Protein AF-A0A2D4TFV2-F1 (afdb_monomer)

Sequence (776 aa):
MSQPIPSLIPALWRRLLSAACILMLSACTADSDISGGPAHPAEATDIVAPLGVDAIAGDWQGLLSCAGRDFPVSLAVAPLDDNQLEVRWTVESALGRQGYMSPDGRTEIKDRLLLGEHDPITGHAAVLEQVQHRPLALQLLFGDDIALLGYQRCDLGLLQRAPANALSELQNELVLIQEPIVISAEDQQGECPKELQAWIQAGLDLPLDSNGRGDTSALWTAAVTQPIFGKPVAELGAQQRIELRRALAGRCMVSGDRRQKAVVSALMHITDYRSFRDGRLIQLAQPLAQAWLADRAQPLLQTVPLPRLSQTTSQALGRIPHTFNFDRMLAGTVGYDARNYAQQMVAVNDALAARRREQDYLDNMRNARFFTLLELWQAALAREDIADTPVETLVAAELVSKAEAHILEAATAKEAAQMADWVAGVEAGLVCSEETQEACADAAELFTEGLEVLANQFAKDEASVLATLGDQTPTLQNLAALVAKNGVLLRTYGLAVRYGDFPDVLEDYQALRFDWQRELEEALTAQLTAARTTSTLTALDARYFAASDLTARAERHLKRLGKVYDQQLSGSRPFVDTGADAYLNALYNQEFATLARMDAELLSGVAPVFRFMAQQINAISGLLGNAGRPLSSAARELNTPSAVTAVALRYLLDFEDQYAACLGPDAATITFTERVDSVTRTGNGIELSRIRGVPVSTTYRIKREHLDVFQDVFSRPESPGAEGVFEALFGLQKVNDLTHAVTELMDQRRCDSEAVQGFEKGLLAYYANRKGLWGR

Foldseek 3Di:
DDDPDDDDDDDDFLFQQALLVLLLVVLLVVVVPPDDDDDDPPPLCVLFPFQWLVLVAAKKWAWWAAPNWIWIKIWGWDDPDRFKIKIWIWTHDTQPDQQDADPVGDNDTDIAIWIWTADRQLQWIWTWGPDDPAIFIWIWRDDNFKIWIDGPRTNTIIIGHPVPVLRVLLSVLLNLQVDDQDADPVLQDDAQDPLLVQLLVVLVPADADPVRHGPLVCSQDCVRNCVRPVGGPLPDTSVRLSSNLSSLVHRQQDPDDPSSNVSSVSSNVCSHSSNNSLSPRLVVCLVVLVCSCVRRVVSLLVVDPFDPADPLQLVLLVLFDPSHSSSVSCVPPPPDDPSVSVSSSLSSSLLVVLVVVQVVLLVCLLVDAQVRVLVSLVVQVVDPSYDNVSSLVSCLVCNLVSLVVLLVVDDFLQSLQSLLVLLVCLVVVNRDDPSNNVSSVNSNVSSLVSLQVNLQVVQVVLLVVLVVLLPDDQDLVSLLVLLCVLQCNCVRNPSSCVHHPNVVSNVSSVVSSVVSCVVCLVVLLVLLLPDQEPVSLVVSCSRRHDPPCCDPPHDPSSVVSNVSSVVNNVNLQPDDPLLCRQQLSCLLVLVLVSQQVVFCVQCVSCLSVLQSQLSSLVSSLVSNPVPSVLSNVSSVCSNRPGLLLLLLVLCQQCCCVLAVVPCDPPWDKDWDWWFAWDFDADPVRHTPDIDGGDGDIDIGTHRPLCVVVCCVSPVNPPDPSVVSVVCSQCVGPSSVSSSSSSVVCSVVDHCPDPSNVSSVVSSSVNVVVVCVVVPD

Secondary structure (DSSP, 8-state):
-PPPPPP---SSGGGTSTTHHHHHHHHHHHT--S-S----SHHHHTTS----HHHH-EEEEEEEEETTEEEEEEEEEEEEETTEEEEEEEE-PPTT-TTPPPTTS-SS---EEEEEEEETTTTEEEEE---TTS--EEEEEE-SSEEEEEETT-SEEEEEESS-HHHHHHHHHHHHHSS--PPPTTTTSSPPPHHHHHHHHHHHSSPB-TTS-B-GGGTTSHHHHHHHHSS-GGGS-HHHHHHHHHHHHTTT--SS-HHHHHHHHHHHHHTSHHHHHHHHHHHHHHHHHHHHIIIIIHHHHHSS-PPPPPHHHHHHHTTS----HHHHHHTT-TT--HHHHHHHHHHHHHHHHHHHHHHHHHHHHHH--HHHHHHHHHHHHT-TTS-HHHHHHHHHHHHHHHHHHHHHH--SHHHHHHHHHHHHHHHTT-S--TTTHHHHHHHHHHHHHHHHHHHHHHHHHHHHHHHHHHTS---HHHHHHHHHHHHHHHHHHGGGGGSTTHHHHHHHHHHHHHHHHHHTHHHHHHHHHH--SHHHHHHHHHHH--TTTTSTTS-TTHHHHHHHHHHHHHTT----SSS-HHHHHHHHTT-HHHHHHHHHHHTTTTHHHHHHHHHHHHHHHHHHGGGGHHHHHHHHHHHS--THHHHHHHHHHSHHHHHGGGS-TT-EEEEEEEEEEEEEE-TTS-EEEEEEEEEEEEEEEE-GGGHHHHHHHHSS-SSTTHHHHHHHHTT-HHHHHHHHHHHHHHHHS-TTSHHHHHHHHHHHHHHHHHHHHTT-

Radius of gyration: 35.73 Å; Cα contacts (8 Å, |Δi|>4): 1028; chains: 1; bounding box: 94×55×96 Å

pLDDT: mean 71.23, std 18.2, range [21.77, 94.5]

Mean predicted aligned error: 18.53 Å

Nearest PDB structures (foldseek):
  1o8v-assembly1_A  TM=4.753E-01  e=1.146E-01  Echinococcus granulosus
  1ab0-assembly1_A  TM=4.745E-01  e=2.111E-01  Mus musculus
  7snt-assembly1_A  TM=5.612E-01  e=1.905E+00  Oplophorus gracilirostris

Solvent-accessible surface area (backbone atoms only — not comparable to full-atom values): 42883 Å² total; per-residue (Å²): 137,85,79,79,82,79,88,87,85,88,81,82,62,80,38,71,49,55,48,47,69,66,46,59,56,48,58,75,59,57,78,60,68,91,76,85,76,100,78,75,81,60,75,60,60,75,64,29,80,63,48,49,44,78,68,62,41,45,52,29,30,27,43,35,31,39,89,92,42,46,22,44,33,39,36,37,34,41,69,74,46,84,44,32,37,39,33,40,38,34,57,42,56,36,69,92,40,90,91,45,66,35,98,89,73,41,84,71,79,58,76,40,72,24,46,30,45,43,42,31,69,80,26,35,31,50,32,32,38,94,48,99,84,69,72,51,46,42,39,38,40,53,47,87,53,40,29,42,37,26,47,86,76,26,49,51,26,44,33,22,42,62,83,33,60,70,50,52,51,47,53,56,37,47,56,71,45,66,58,81,86,80,79,52,80,68,46,52,56,68,76,50,54,69,55,56,51,53,53,46,46,55,49,69,68,40,67,57,48,101,82,73,46,46,67,67,81,52,67,66,33,49,87,55,23,23,83,60,69,77,40,39,58,51,74,52,52,48,68,60,32,53,50,52,36,46,37,44,71,29,29,52,58,65,88,88,50,70,65,62,45,52,39,47,52,50,51,46,50,57,49,26,54,66,43,42,50,53,37,40,52,38,60,69,45,24,62,45,55,52,50,46,43,63,60,39,50,48,45,64,60,68,75,45,88,62,62,82,70,52,71,63,36,55,53,41,59,71,55,51,80,83,82,40,60,63,53,61,41,43,60,86,44,91,94,63,49,71,67,60,50,53,50,50,52,52,28,44,54,52,48,54,52,29,50,52,51,39,52,59,47,53,56,50,40,72,74,38,54,49,69,56,29,50,54,50,48,56,56,38,76,73,34,95,64,42,71,60,67,71,52,48,55,48,47,42,73,46,43,42,67,31,37,59,56,45,57,78,68,56,83,48,50,58,50,38,13,54,40,35,49,49,32,57,30,53,77,70,62,72,71,55,50,90,85,27,40,67,37,48,52,58,30,31,53,58,35,53,63,52,35,41,62,52,22,39,56,49,29,58,57,48,48,59,52,50,58,63,56,70,76,54,76,85,40,76,69,50,44,30,49,48,36,44,44,52,51,40,46,50,70,38,26,42,55,26,38,75,29,62,61,18,49,64,50,50,53,56,54,49,55,57,48,51,56,41,49,62,76,39,46,71,64,51,46,54,53,50,72,69,37,85,42,55,70,50,43,54,52,50,44,67,36,67,43,58,94,62,41,52,33,100,83,31,56,82,68,38,40,54,49,25,54,51,45,52,58,48,47,61,77,58,49,83,54,72,92,47,91,36,31,72,62,54,43,30,38,38,71,60,38,61,72,60,49,54,55,51,27,54,66,75,40,51,65,48,43,66,60,28,38,52,53,16,52,48,34,38,57,53,16,64,64,45,47,84,77,14,55,71,41,46,53,54,19,52,42,35,66,58,65,54,61,64,55,52,43,48,51,50,52,58,69,46,32,41,80,73,35,54,92,67,27,63,97,70,40,37,76,48,70,49,70,44,67,41,67,45,69,47,57,48,103,84,68,52,74,77,46,74,46,77,60,39,73,46,63,55,70,49,47,37,39,47,87,47,46,63,58,49,44,68,72,64,67,63,62,91,43,84,66,46,60,38,56,51,53,41,54,68,64,34,67,74,49,44,45,42,37,47,32,53,49,51,48,52,74,75,44,56,72,87,35,70,60,46,49,37,38,53,51,14,54,55,50,51,54,53,53,53,42,61,78,68,72,118

Structure (mmCIF, N/CA/C/O backbone):
data_AF-A0A2D4TFV2-F1
#
_entry.id   AF-A0A2D4TFV2-F1
#
loop_
_atom_site.group_PDB
_atom_site.id
_atom_site.type_symbol
_atom_site.label_atom_id
_atom_site.label_alt_id
_atom_site.label_comp_id
_atom_site.label_asym_id
_atom_site.label_entity_id
_atom_site.label_seq_id
_atom_site.pdbx_PDB_ins_code
_atom_site.Cartn_x
_atom_site.Cartn_y
_atom_site.Cartn_z
_atom_site.occupancy
_atom_site.B_iso_or_equiv
_atom_site.auth_seq_id
_atom_site.auth_comp_id
_atom_site.auth_asym_id
_atom_site.auth_atom_id
_atom_site.pdbx_PDB_model_num
ATOM 1 N N . MET A 1 1 ? -31.369 2.662 -15.807 1.00 22.53 1 MET A N 1
ATOM 2 C CA . MET A 1 1 ? -31.617 3.301 -14.496 1.00 22.53 1 MET A CA 1
ATOM 3 C C . MET A 1 1 ? -30.896 2.460 -13.460 1.00 22.53 1 MET A C 1
ATOM 5 O O . MET A 1 1 ? -31.372 1.389 -13.118 1.00 22.53 1 MET A O 1
ATOM 9 N N . SER A 1 2 ? -29.693 2.886 -13.094 1.00 22.41 2 SER A N 1
ATOM 10 C CA . SER A 1 2 ? -28.759 2.203 -12.199 1.00 22.41 2 SER A CA 1
ATOM 11 C C . SER A 1 2 ? -29.219 2.369 -10.750 1.00 22.41 2 SER A C 1
ATOM 13 O O . SER A 1 2 ? -29.345 3.491 -10.262 1.00 22.41 2 SER A O 1
ATOM 15 N N . GLN A 1 3 ? -29.528 1.260 -10.076 1.00 21.77 3 GLN A N 1
ATOM 16 C CA . GLN A 1 3 ? -29.794 1.272 -8.639 1.00 21.77 3 GLN A CA 1
ATOM 17 C C . GLN A 1 3 ? -28.461 1.345 -7.876 1.00 21.77 3 GLN A C 1
ATOM 19 O O . GLN A 1 3 ? -27.534 0.618 -8.231 1.00 21.77 3 GLN A O 1
ATOM 24 N N . PRO A 1 4 ? -28.339 2.193 -6.842 1.00 23.20 4 PRO A N 1
ATOM 25 C CA . PRO A 1 4 ? -27.205 2.142 -5.932 1.00 23.20 4 PRO A CA 1
ATOM 26 C C . PRO A 1 4 ? -27.288 0.874 -5.074 1.00 23.20 4 PRO A C 1
ATOM 28 O O . PRO A 1 4 ? -28.361 0.503 -4.591 1.00 23.20 4 PRO A O 1
ATOM 31 N N . ILE A 1 5 ? -26.141 0.220 -4.906 1.00 25.98 5 ILE A N 1
ATOM 32 C CA . ILE A 1 5 ? -25.951 -0.978 -4.084 1.00 25.98 5 ILE A CA 1
ATOM 33 C C . ILE A 1 5 ? -26.396 -0.662 -2.639 1.00 25.98 5 ILE A C 1
ATOM 35 O O . ILE A 1 5 ? -25.959 0.350 -2.084 1.00 25.98 5 ILE A O 1
ATOM 39 N N . PRO A 1 6 ? -27.287 -1.462 -2.023 1.00 23.22 6 PRO A N 1
ATOM 40 C CA . PRO A 1 6 ? -27.742 -1.222 -0.658 1.00 23.22 6 PRO A CA 1
ATOM 41 C C . PRO A 1 6 ? -26.620 -1.499 0.352 1.00 23.22 6 PRO A C 1
ATOM 43 O O . PRO A 1 6 ? -25.936 -2.516 0.276 1.00 23.22 6 PRO A O 1
ATOM 46 N N . SER A 1 7 ? -26.453 -0.588 1.312 1.00 25.88 7 SER A N 1
ATOM 47 C CA . SER A 1 7 ? -25.460 -0.678 2.384 1.00 25.88 7 SER A CA 1
ATOM 48 C C . SER A 1 7 ? -25.770 -1.820 3.366 1.00 25.88 7 SER A C 1
ATOM 50 O O . SER A 1 7 ? -26.887 -1.951 3.874 1.00 25.88 7 SER A O 1
ATOM 52 N N . LEU A 1 8 ? -24.758 -2.647 3.643 1.00 25.06 8 LEU A N 1
ATOM 53 C CA . LEU A 1 8 ? -24.826 -3.883 4.432 1.00 25.06 8 LEU A CA 1
ATOM 54 C C . LEU A 1 8 ? -23.965 -3.765 5.709 1.00 25.06 8 LEU A C 1
ATOM 56 O O . LEU A 1 8 ? -22.763 -3.918 5.622 1.00 25.06 8 LEU A O 1
ATOM 60 N N . ILE A 1 9 ? -24.531 -3.542 6.908 1.00 29.70 9 ILE A N 1
ATOM 61 C CA . ILE A 1 9 ? -23.880 -3.830 8.225 1.00 29.70 9 ILE A CA 1
ATOM 62 C C . ILE A 1 9 ? -24.991 -3.990 9.315 1.00 29.70 9 ILE A C 1
ATOM 64 O O . ILE A 1 9 ? -26.118 -3.574 9.028 1.00 29.70 9 ILE A O 1
ATOM 68 N N . PRO A 1 10 ? -24.792 -4.426 10.601 1.00 34.16 10 PRO A N 1
ATOM 69 C CA . PRO A 1 10 ? -23.725 -5.191 11.304 1.00 34.16 10 PRO A CA 1
ATOM 70 C C . PRO A 1 10 ? -24.210 -6.293 12.291 1.00 34.16 10 PRO A C 1
ATOM 72 O O . PRO A 1 10 ? -25.252 -6.154 12.927 1.00 34.16 10 PRO A O 1
ATOM 75 N N . ALA A 1 11 ? -23.359 -7.287 12.619 1.00 23.81 11 ALA A N 1
ATOM 76 C CA . ALA A 1 11 ? -23.471 -7.993 13.919 1.00 23.81 11 ALA A CA 1
ATOM 77 C C . ALA A 1 11 ? -22.193 -8.668 14.469 1.00 23.81 11 ALA A C 1
ATOM 79 O O . ALA A 1 11 ? -22.023 -8.712 15.688 1.00 23.81 11 ALA A O 1
ATOM 80 N N . LEU A 1 12 ? -21.290 -9.196 13.635 1.00 23.67 12 LEU A N 1
ATOM 81 C CA . LEU A 1 12 ? -20.274 -10.155 14.116 1.00 23.67 12 LEU A CA 1
ATOM 82 C C . LEU A 1 12 ? -18.889 -9.568 14.444 1.00 23.67 12 LEU A C 1
ATOM 84 O O . LEU A 1 12 ? -18.136 -10.197 15.180 1.00 23.67 12 LEU A O 1
ATOM 88 N N . TRP A 1 13 ? -18.587 -8.334 14.026 1.00 24.64 13 TRP A N 1
ATOM 89 C CA . TRP A 1 13 ? -17.282 -7.686 14.265 1.00 24.64 13 TRP A CA 1
ATOM 90 C C . TRP A 1 13 ? -17.158 -6.858 15.537 1.00 24.64 13 TRP A C 1
ATOM 92 O O . TRP A 1 13 ? -16.070 -6.411 15.886 1.00 24.64 13 TRP A O 1
ATOM 102 N N . ARG A 1 14 ? -18.238 -6.750 16.315 1.00 29.84 14 ARG A N 1
ATOM 103 C CA . ARG A 1 14 ? -18.227 -6.058 17.614 1.00 29.84 14 ARG A CA 1
ATOM 104 C C . ARG A 1 14 ? -17.249 -6.659 18.646 1.00 29.84 14 ARG A C 1
ATOM 106 O O . ARG A 1 14 ? -17.135 -6.093 19.722 1.00 29.84 14 ARG A O 1
ATOM 113 N N . ARG A 1 15 ? -16.607 -7.807 18.371 1.00 33.78 15 ARG A N 1
ATOM 114 C CA . ARG A 1 15 ? -15.930 -8.647 19.381 1.00 33.78 15 ARG A CA 1
ATOM 115 C C . ARG A 1 15 ? -14.404 -8.785 19.256 1.00 33.78 15 ARG A C 1
ATOM 117 O O . ARG A 1 15 ? -13.807 -9.339 20.165 1.00 33.78 15 ARG A O 1
ATOM 124 N N . LEU A 1 16 ? -13.776 -8.353 18.155 1.00 29.09 16 LEU A N 1
ATOM 125 C CA . LEU A 1 16 ? -12.328 -8.563 17.912 1.00 29.09 16 LEU A CA 1
ATOM 126 C C . LEU A 1 16 ? -11.500 -7.264 17.851 1.00 29.09 16 LEU A C 1
ATOM 128 O O . LEU A 1 16 ? -10.285 -7.313 18.002 1.00 29.09 16 LEU A O 1
ATOM 132 N N . LEU A 1 17 ? -12.145 -6.105 17.686 1.00 32.38 17 LEU A N 1
ATOM 133 C CA . LEU A 1 17 ? -11.497 -4.789 17.548 1.00 32.38 17 LEU A CA 1
ATOM 134 C C . LEU A 1 17 ? -11.199 -4.084 18.883 1.00 32.38 17 LEU A C 1
ATOM 136 O O . LEU A 1 17 ? -10.536 -3.053 18.900 1.00 32.38 17 LEU A O 1
ATOM 140 N N . SER A 1 18 ? -11.665 -4.631 20.006 1.00 35.28 18 SER A N 1
ATOM 141 C CA . SER A 1 18 ? -11.500 -4.058 21.348 1.00 35.28 18 SER A CA 1
ATOM 142 C C . SER A 1 18 ? -10.039 -3.971 21.806 1.00 35.28 18 SER A C 1
ATOM 144 O O . SER A 1 18 ? -9.689 -3.026 22.503 1.00 35.28 18 SER A O 1
ATOM 146 N N . ALA A 1 19 ? -9.187 -4.911 21.385 1.00 33.94 19 ALA A N 1
ATOM 147 C CA . ALA A 1 19 ? -7.755 -4.930 21.709 1.00 33.94 19 ALA A CA 1
ATOM 148 C C . ALA A 1 19 ? -6.874 -4.199 20.671 1.00 33.94 19 ALA A C 1
ATOM 150 O O . ALA A 1 19 ? -5.739 -3.842 20.969 1.00 33.94 19 ALA A O 1
ATOM 151 N N . ALA A 1 20 ? -7.396 -3.946 19.465 1.00 34.28 20 ALA A N 1
ATOM 152 C CA . ALA A 1 20 ? -6.666 -3.331 18.353 1.00 34.28 20 ALA A CA 1
ATOM 153 C C . ALA A 1 20 ? -6.333 -1.845 18.580 1.00 34.28 20 ALA A C 1
ATOM 155 O O . ALA A 1 20 ? -5.323 -1.361 18.086 1.00 34.28 20 ALA A O 1
ATOM 156 N N . CYS A 1 21 ? -7.151 -1.118 19.348 1.00 38.59 21 CYS A N 1
ATOM 157 C CA . CYS A 1 21 ? -6.964 0.321 19.579 1.00 38.59 21 CYS A CA 1
ATOM 158 C C . CYS A 1 21 ? -5.693 0.657 20.360 1.00 38.59 21 CYS A C 1
ATOM 160 O O . CYS A 1 21 ? -5.135 1.724 20.162 1.00 38.59 21 CYS A O 1
ATOM 162 N N . ILE A 1 22 ? -5.238 -0.253 21.220 1.00 39.38 22 ILE A N 1
ATOM 163 C CA . ILE A 1 22 ? -4.007 -0.098 22.004 1.00 39.38 22 ILE A CA 1
ATOM 164 C C . ILE A 1 22 ? -2.786 -0.465 21.139 1.00 39.38 22 ILE A C 1
ATOM 166 O O . ILE A 1 22 ? -1.727 0.143 21.248 1.00 39.38 22 ILE A O 1
ATOM 170 N N . LEU A 1 23 ? -2.969 -1.401 20.202 1.00 37.12 23 LEU A N 1
ATOM 171 C CA . LEU A 1 23 ? -1.939 -1.863 19.267 1.00 37.12 23 LEU A CA 1
ATOM 172 C C . LEU A 1 23 ? -1.638 -0.882 18.134 1.00 37.12 23 LEU A C 1
ATOM 174 O O . LEU A 1 23 ? -0.538 -0.896 17.588 1.00 37.12 23 LEU A O 1
ATOM 178 N N . MET A 1 24 ? -2.585 0.008 17.827 1.00 41.91 24 MET A N 1
ATOM 179 C CA . MET A 1 24 ? -2.384 1.098 16.870 1.00 41.91 24 MET A CA 1
ATOM 180 C C . MET A 1 24 ? -1.279 2.069 17.277 1.00 41.91 24 MET A C 1
ATOM 182 O O . MET A 1 24 ? -0.778 2.794 16.425 1.00 41.91 24 MET A O 1
ATOM 186 N N . LEU A 1 25 ? -0.911 2.090 18.557 1.00 39.69 25 LEU A N 1
ATOM 187 C CA . LEU A 1 25 ? -0.023 3.097 19.129 1.00 39.69 25 LEU A CA 1
ATOM 188 C C . LEU A 1 25 ? 1.353 2.544 19.460 1.00 39.69 25 LEU A C 1
ATOM 190 O O . LEU A 1 25 ? 2.334 3.256 19.274 1.00 39.69 25 LEU A O 1
ATOM 194 N N . SER A 1 26 ? 1.436 1.260 19.817 1.00 32.88 26 SER A N 1
ATOM 195 C CA . SER A 1 26 ? 2.714 0.554 19.849 1.00 32.88 26 SER A CA 1
ATOM 196 C C . SER A 1 26 ? 3.246 0.278 18.445 1.00 32.88 26 SER A C 1
ATOM 198 O O . SER A 1 26 ? 4.444 0.347 18.254 1.00 32.88 26 SER A O 1
ATOM 200 N N . ALA A 1 27 ? 2.416 0.086 17.411 1.00 34.62 27 ALA A N 1
ATOM 201 C CA . ALA A 1 27 ? 2.917 -0.032 16.032 1.00 34.62 27 ALA A CA 1
ATOM 202 C C . ALA A 1 27 ? 3.595 1.255 15.506 1.00 34.62 27 ALA A C 1
ATOM 204 O O . ALA A 1 27 ? 4.402 1.190 14.583 1.00 34.62 27 ALA A O 1
ATOM 205 N N . CYS A 1 28 ? 3.308 2.418 16.103 1.00 37.12 28 CYS A N 1
ATOM 206 C CA . CYS A 1 28 ? 3.975 3.680 15.770 1.00 37.12 28 CYS A CA 1
ATOM 207 C C . CYS A 1 28 ? 5.345 3.841 16.449 1.00 37.12 28 CYS A C 1
ATOM 209 O O . CYS A 1 28 ? 6.133 4.677 16.012 1.00 37.12 28 CYS A O 1
ATOM 211 N N . THR A 1 29 ? 5.648 3.032 17.470 1.00 34.91 29 THR A N 1
ATOM 212 C CA . THR A 1 29 ? 6.958 2.988 18.139 1.00 34.91 29 THR A CA 1
ATOM 213 C C . THR A 1 29 ? 7.723 1.688 17.856 1.00 34.91 29 THR A C 1
ATOM 215 O O . THR A 1 29 ? 8.948 1.710 17.859 1.00 34.91 29 THR A O 1
ATOM 218 N N . ALA A 1 30 ? 7.045 0.583 17.528 1.00 32.81 30 ALA A N 1
ATOM 219 C CA . ALA A 1 30 ? 7.591 -0.779 17.465 1.00 32.81 30 ALA A CA 1
ATOM 220 C C . ALA A 1 30 ? 8.122 -1.230 16.090 1.00 32.81 30 ALA A C 1
ATOM 222 O O . ALA A 1 30 ? 8.740 -2.284 16.022 1.00 32.81 30 ALA A O 1
ATOM 223 N N . ASP A 1 31 ? 7.996 -0.424 15.026 1.00 30.80 31 ASP A N 1
ATOM 224 C CA . ASP A 1 31 ? 8.896 -0.535 13.855 1.00 30.80 31 ASP A CA 1
ATOM 225 C C . ASP A 1 31 ? 10.243 0.186 14.124 1.00 30.80 31 ASP A C 1
ATOM 227 O O . ASP A 1 31 ? 11.022 0.483 13.213 1.00 30.80 31 ASP A O 1
ATOM 231 N N . SER A 1 32 ? 10.556 0.487 15.393 1.00 30.94 32 SER A N 1
ATOM 232 C CA . SER A 1 32 ? 11.943 0.447 15.862 1.00 30.94 32 SER A CA 1
ATOM 233 C C . SER A 1 32 ? 12.350 -1.019 15.996 1.00 30.94 32 SER A C 1
ATOM 235 O O . SER A 1 32 ? 12.476 -1.555 17.090 1.00 30.94 32 SER A O 1
ATOM 237 N N . ASP A 1 33 ? 12.512 -1.701 14.861 1.00 26.92 33 ASP A N 1
ATOM 238 C CA . ASP A 1 33 ? 13.122 -3.020 14.877 1.00 26.92 33 ASP A CA 1
ATOM 239 C C . ASP A 1 33 ? 14.548 -2.843 15.414 1.00 26.92 33 ASP A C 1
ATOM 241 O O . ASP A 1 33 ? 15.420 -2.202 14.816 1.00 26.92 33 ASP A O 1
ATOM 245 N N . ILE A 1 34 ? 14.721 -3.346 16.632 1.00 29.52 34 ILE A N 1
ATOM 246 C CA . ILE A 1 34 ? 15.942 -3.404 17.418 1.00 29.52 34 ILE A CA 1
ATOM 247 C C . ILE A 1 34 ? 16.858 -4.407 16.714 1.00 29.52 34 ILE A C 1
ATOM 249 O O . ILE A 1 34 ? 16.995 -5.558 17.113 1.00 29.52 34 ILE A O 1
ATOM 253 N N . SER A 1 35 ? 17.492 -3.982 15.627 1.00 26.30 35 SER A N 1
ATOM 254 C CA . SER A 1 35 ? 18.642 -4.685 15.062 1.00 26.30 35 SER A CA 1
ATOM 255 C C . SER A 1 35 ? 19.482 -3.750 14.197 1.00 26.30 35 SER A C 1
ATOM 257 O O . SER A 1 35 ? 19.509 -3.870 12.976 1.00 26.30 35 SER A O 1
ATOM 259 N N . GLY A 1 36 ? 20.203 -2.826 14.837 1.00 26.91 36 GLY A N 1
ATOM 260 C CA . GLY A 1 36 ? 21.303 -2.118 14.181 1.00 26.91 36 GLY A CA 1
ATOM 261 C C . GLY A 1 36 ? 21.579 -0.716 14.713 1.00 26.91 36 GLY A C 1
ATOM 262 O O . GLY A 1 36 ? 21.209 0.256 14.075 1.00 26.91 36 GLY A O 1
ATOM 263 N N . GLY A 1 37 ? 22.309 -0.614 15.828 1.00 24.55 37 GLY A N 1
ATOM 264 C CA . GLY A 1 37 ? 23.021 0.614 16.211 1.00 24.55 37 GLY A CA 1
ATOM 265 C C . GLY A 1 37 ? 22.518 1.311 17.489 1.00 24.55 37 GLY A C 1
ATOM 266 O O . GLY A 1 37 ? 21.314 1.403 17.708 1.00 24.55 37 GLY A O 1
ATOM 267 N N . PRO A 1 38 ? 23.421 1.814 18.356 1.00 29.39 38 PRO A N 1
ATOM 268 C CA . PRO A 1 38 ? 23.056 2.543 19.564 1.00 29.39 38 PRO A CA 1
ATOM 269 C C . PRO A 1 38 ? 22.914 4.050 19.274 1.00 29.39 38 PRO A C 1
ATOM 271 O O . PRO A 1 38 ? 23.869 4.796 19.459 1.00 29.39 38 PRO A O 1
ATOM 274 N N . ALA A 1 39 ? 21.746 4.500 18.810 1.00 30.11 39 ALA A N 1
ATOM 275 C CA . ALA A 1 39 ? 21.306 5.911 18.784 1.00 30.11 39 ALA A CA 1
ATOM 276 C C . ALA A 1 39 ? 19.844 5.948 18.286 1.00 30.11 39 ALA A C 1
ATOM 278 O O . ALA A 1 39 ? 19.570 5.357 17.254 1.00 30.11 39 ALA A O 1
ATOM 279 N N . HIS A 1 40 ? 18.822 6.557 18.890 1.00 31.02 40 HIS A N 1
ATOM 280 C CA . HIS A 1 40 ? 18.638 7.360 20.096 1.00 31.02 40 HIS A CA 1
ATOM 281 C C . HIS A 1 40 ? 17.192 7.119 20.601 1.00 31.02 40 HIS A C 1
ATOM 283 O O . HIS A 1 40 ? 16.251 7.529 19.929 1.00 31.02 40 HIS A O 1
ATOM 289 N N . PRO A 1 41 ? 16.977 6.544 21.798 1.00 30.11 41 PRO A N 1
ATOM 290 C CA . PRO A 1 41 ? 15.676 6.579 22.484 1.00 30.11 41 PRO A CA 1
ATOM 291 C C . PRO A 1 41 ? 15.311 7.970 23.048 1.00 30.11 41 PRO A C 1
ATOM 293 O O . PRO A 1 41 ? 14.219 8.154 23.574 1.00 30.11 41 PRO A O 1
ATOM 296 N N . ALA A 1 42 ? 16.233 8.938 22.976 1.00 32.44 42 ALA A N 1
ATOM 297 C CA . ALA A 1 42 ? 16.166 10.204 23.709 1.00 32.44 42 ALA A CA 1
ATOM 298 C C . ALA A 1 42 ? 15.125 11.205 23.169 1.00 32.44 42 ALA A C 1
ATOM 300 O O . ALA A 1 42 ? 14.502 11.904 23.960 1.00 32.44 42 ALA A O 1
ATOM 301 N N . GLU A 1 43 ? 14.876 11.254 21.855 1.00 41.88 43 GLU A N 1
ATOM 302 C CA . GLU A 1 43 ? 13.990 12.287 21.282 1.00 41.88 43 GLU A CA 1
ATOM 303 C C . GLU A 1 43 ? 12.515 12.120 21.687 1.00 41.88 43 GLU A C 1
ATOM 305 O O . GLU A 1 43 ? 11.788 13.105 21.781 1.00 41.88 43 GLU A O 1
ATOM 310 N N . ALA A 1 44 ? 12.053 10.894 21.961 1.00 37.69 44 ALA A N 1
ATOM 311 C CA . ALA A 1 44 ? 10.656 10.641 22.329 1.00 37.69 44 ALA A CA 1
ATOM 312 C C . ALA A 1 44 ? 10.373 10.887 23.824 1.00 37.69 44 ALA A C 1
ATOM 314 O O . ALA A 1 44 ? 9.284 11.345 24.180 1.00 37.69 44 ALA A O 1
ATOM 315 N N . THR A 1 45 ? 11.357 10.639 24.697 1.00 43.72 45 THR A N 1
ATOM 316 C CA . THR A 1 45 ? 11.260 10.913 26.144 1.00 43.72 45 THR A CA 1
ATOM 317 C C . THR A 1 45 ? 11.265 12.404 26.478 1.00 43.72 45 THR A C 1
ATOM 319 O O . THR A 1 45 ? 10.823 12.783 27.560 1.00 43.72 45 THR A O 1
ATOM 322 N N . ASP A 1 46 ? 11.709 13.253 25.547 1.00 48.00 46 ASP A N 1
ATOM 323 C CA . ASP A 1 46 ? 11.648 14.713 25.677 1.00 48.00 46 ASP A CA 1
ATOM 324 C C . ASP A 1 46 ? 10.238 15.278 25.393 1.00 48.00 46 ASP A C 1
ATOM 326 O O . ASP A 1 46 ? 9.955 16.435 25.709 1.00 48.00 46 ASP A O 1
ATOM 330 N N . ILE A 1 47 ? 9.340 14.468 24.810 1.00 53.62 47 ILE A N 1
ATOM 331 C CA . ILE A 1 47 ? 8.004 14.882 24.340 1.00 53.62 47 ILE A CA 1
ATOM 332 C C . ILE A 1 47 ? 6.889 14.384 25.274 1.00 53.62 47 ILE A C 1
ATOM 334 O O . ILE A 1 47 ? 5.923 15.109 25.515 1.00 53.62 47 ILE A O 1
ATOM 338 N N . VAL A 1 48 ? 7.005 13.157 25.796 1.00 56.25 48 VAL A N 1
ATOM 339 C CA . VAL A 1 48 ? 6.006 12.516 26.672 1.00 56.25 48 VAL A CA 1
ATOM 340 C C . VAL A 1 48 ? 6.678 12.011 27.945 1.00 56.25 48 VAL A C 1
ATOM 342 O O . VAL A 1 48 ? 7.695 11.322 27.887 1.00 56.25 48 VAL A O 1
ATOM 345 N N . ALA A 1 49 ? 6.078 12.299 29.104 1.00 67.38 49 ALA A N 1
ATOM 346 C CA . ALA A 1 49 ? 6.560 11.780 30.380 1.00 67.38 49 ALA A CA 1
ATOM 347 C C . ALA A 1 49 ? 6.378 10.244 30.451 1.00 67.38 49 ALA A C 1
ATOM 349 O O . ALA A 1 49 ? 5.247 9.757 30.318 1.00 67.38 49 ALA A O 1
ATOM 350 N N . PRO A 1 50 ? 7.453 9.462 30.673 1.00 69.31 50 PRO A N 1
ATOM 351 C CA . PRO A 1 50 ? 7.371 8.005 30.687 1.00 69.31 50 PRO A CA 1
ATOM 352 C C . PRO A 1 50 ? 6.562 7.486 31.886 1.00 69.31 50 PRO A C 1
ATOM 354 O O . PRO A 1 50 ? 6.729 7.940 33.017 1.00 69.31 50 PRO A O 1
ATOM 357 N N . LEU A 1 51 ? 5.714 6.482 31.645 1.00 73.38 51 LEU A N 1
ATOM 358 C CA . LEU A 1 51 ? 5.065 5.683 32.687 1.00 73.38 51 LEU A CA 1
ATOM 359 C C . LEU A 1 51 ? 5.979 4.523 33.052 1.00 73.38 51 LEU A C 1
ATOM 361 O O . LEU A 1 51 ? 5.907 3.470 32.426 1.00 73.38 51 LEU A O 1
ATOM 365 N N . GLY A 1 52 ? 6.863 4.719 34.024 1.00 77.56 52 GLY A N 1
ATOM 366 C CA . GLY A 1 52 ? 7.758 3.650 34.473 1.00 77.56 52 GLY A CA 1
ATOM 367 C C . GLY A 1 52 ? 6.996 2.437 35.018 1.00 77.56 52 GLY A C 1
ATOM 368 O O . GLY A 1 52 ? 5.870 2.567 35.504 1.00 77.56 52 GLY A O 1
ATOM 369 N N . VAL A 1 53 ? 7.624 1.257 34.982 1.00 79.25 53 VAL A N 1
ATOM 370 C CA . VAL A 1 53 ? 7.012 0.008 35.475 1.00 79.25 53 VAL A CA 1
ATOM 371 C C . VAL A 1 53 ? 6.642 0.112 36.963 1.00 79.25 53 VAL A C 1
ATOM 373 O O . VAL A 1 53 ? 5.601 -0.393 37.384 1.00 79.25 53 VAL A O 1
ATOM 376 N N . ASP A 1 54 ? 7.407 0.869 37.751 1.00 82.19 54 ASP A N 1
ATOM 377 C CA . ASP A 1 54 ? 7.091 1.157 39.157 1.00 82.19 54 ASP A CA 1
ATOM 378 C C . ASP A 1 54 ? 5.749 1.882 39.339 1.00 82.19 54 ASP A C 1
ATOM 380 O O . ASP A 1 54 ? 5.043 1.654 40.323 1.00 82.19 54 ASP A O 1
ATOM 384 N N . ALA A 1 55 ? 5.355 2.727 38.380 1.00 83.50 55 ALA A N 1
ATOM 385 C CA . ALA A 1 55 ? 4.094 3.460 38.433 1.00 83.50 55 ALA A CA 1
ATOM 386 C C . ALA A 1 55 ? 2.878 2.562 38.162 1.00 83.50 55 ALA A C 1
ATOM 388 O O . ALA A 1 55 ? 1.771 2.907 38.578 1.00 83.50 55 ALA A O 1
ATOM 389 N N . ILE A 1 56 ? 3.067 1.400 37.524 1.00 86.88 56 ILE A N 1
ATOM 390 C CA . ILE A 1 56 ? 2.006 0.426 37.192 1.00 86.88 56 ILE A CA 1
ATOM 391 C C . ILE A 1 56 ? 2.047 -0.839 38.063 1.00 86.88 56 ILE A C 1
ATOM 393 O O . ILE A 1 56 ? 1.084 -1.611 38.077 1.00 86.88 56 ILE A O 1
ATOM 397 N N . ALA A 1 57 ? 3.120 -1.029 38.835 1.00 89.94 57 ALA A N 1
ATOM 398 C CA . ALA A 1 57 ? 3.277 -2.131 39.775 1.00 89.94 57 ALA A CA 1
ATOM 399 C C . ALA A 1 57 ? 2.157 -2.170 40.834 1.00 89.94 57 ALA A C 1
ATOM 401 O O . ALA A 1 57 ? 1.576 -1.145 41.205 1.00 89.94 57 ALA A O 1
ATOM 402 N N . GLY A 1 58 ? 1.861 -3.368 41.339 1.00 92.50 58 GLY A N 1
ATOM 403 C CA . GLY A 1 58 ? 0.865 -3.599 42.384 1.00 92.50 58 GLY A CA 1
ATOM 404 C C . GLY A 1 58 ? -0.350 -4.400 41.923 1.00 92.50 58 GLY A C 1
ATOM 405 O O . GLY A 1 58 ? -0.351 -5.021 40.858 1.00 92.50 58 GLY A O 1
ATOM 406 N N . ASP A 1 59 ? -1.377 -4.401 42.770 1.00 94.50 59 ASP A N 1
ATOM 407 C CA . ASP A 1 59 ? -2.570 -5.221 42.591 1.00 94.50 59 ASP A CA 1
ATOM 408 C C . ASP A 1 59 ? -3.674 -4.465 41.850 1.00 94.50 59 ASP A C 1
ATOM 410 O O . ASP A 1 59 ? -4.034 -3.331 42.177 1.00 94.50 59 ASP A O 1
ATOM 414 N N . TRP A 1 60 ? -4.260 -5.150 40.881 1.00 94.25 60 TRP A N 1
ATOM 415 C CA . TRP A 1 60 ? -5.345 -4.695 40.033 1.00 94.25 60 TRP A CA 1
ATOM 416 C C . TRP A 1 60 ? -6.498 -5.688 40.123 1.00 94.25 60 TRP A C 1
ATOM 418 O O . TRP A 1 60 ? -6.310 -6.905 40.183 1.00 94.25 60 TRP A O 1
ATOM 428 N N . GLN A 1 61 ? -7.717 -5.174 40.119 1.00 94.00 61 GLN A N 1
ATOM 429 C CA . GLN A 1 61 ? -8.938 -5.971 40.152 1.00 94.00 61 GLN A CA 1
ATOM 430 C C . GLN A 1 61 ? -9.896 -5.450 39.095 1.00 94.00 61 GLN A C 1
ATOM 432 O O . GLN A 1 61 ? -9.906 -4.259 38.799 1.00 94.00 61 GLN A O 1
ATOM 437 N N . GLY A 1 62 ? -10.731 -6.313 38.531 1.00 90.38 62 GLY A N 1
ATOM 438 C CA . GLY A 1 62 ? -11.707 -5.848 37.569 1.00 90.38 62 GLY A CA 1
ATOM 439 C C . GLY A 1 62 ? -12.614 -6.890 36.955 1.00 90.38 62 GLY A C 1
ATOM 440 O O . GLY A 1 62 ? -12.981 -7.879 37.588 1.00 90.38 62 GLY A O 1
ATOM 441 N N . LEU A 1 63 ? -13.050 -6.601 35.731 1.00 86.69 63 LEU A N 1
ATOM 442 C CA . LEU A 1 63 ? -14.090 -7.340 35.030 1.00 86.69 63 LEU A CA 1
ATOM 443 C C . LEU A 1 63 ? -13.681 -7.591 33.578 1.00 86.69 63 LEU A C 1
ATOM 445 O O . LEU A 1 63 ? -13.291 -6.669 32.862 1.00 86.69 63 LEU A O 1
ATOM 449 N N . LEU A 1 64 ? -13.840 -8.833 33.131 1.00 83.12 64 LEU A N 1
ATOM 450 C CA . LEU A 1 64 ? -13.622 -9.261 31.757 1.00 83.12 64 LEU A CA 1
ATOM 451 C C . LEU A 1 64 ? -14.927 -9.803 31.161 1.00 83.12 64 LEU A C 1
ATOM 453 O O . LEU A 1 64 ? -15.482 -10.787 31.644 1.00 83.12 64 LEU A O 1
ATOM 457 N N . SER A 1 65 ? -15.412 -9.184 30.086 1.00 71.69 65 SER A N 1
ATOM 458 C CA . SER A 1 65 ? -16.637 -9.592 29.390 1.00 71.69 65 SER A CA 1
ATOM 459 C C . SER A 1 65 ? -16.328 -10.517 28.215 1.00 71.69 65 SER A C 1
ATOM 461 O O . SER A 1 65 ? -15.773 -10.065 27.217 1.00 71.69 65 SER A O 1
ATOM 463 N N . CYS A 1 66 ? -16.804 -11.761 28.227 1.00 66.75 66 CYS A N 1
ATOM 464 C CA . CYS A 1 66 ? -16.633 -12.710 27.124 1.00 66.75 66 CYS A CA 1
ATOM 465 C C . CYS A 1 66 ? -17.963 -13.357 26.726 1.00 66.75 66 CYS A C 1
ATOM 467 O O . CYS A 1 66 ? -18.654 -13.957 27.549 1.00 66.75 66 CYS A O 1
ATOM 469 N N . ALA A 1 67 ? -18.325 -13.255 25.442 1.00 65.81 67 ALA A N 1
ATOM 470 C CA . ALA A 1 67 ? -19.548 -13.843 24.883 1.00 65.81 67 ALA A CA 1
ATOM 471 C C . ALA A 1 67 ? -20.840 -13.497 25.666 1.00 65.81 67 ALA A C 1
ATOM 473 O O . ALA A 1 67 ? -21.740 -14.329 25.792 1.00 65.81 67 ALA A O 1
ATOM 474 N N . GLY A 1 68 ? -20.939 -12.262 26.174 1.00 62.75 68 GLY A N 1
ATOM 475 C CA . GLY A 1 68 ? -22.087 -11.788 26.960 1.00 62.75 68 GLY A CA 1
ATOM 476 C C . GLY A 1 68 ? -22.127 -12.290 28.407 1.00 62.75 68 GLY A C 1
ATOM 477 O O . GLY A 1 68 ? -23.196 -12.298 29.012 1.00 62.75 68 GLY A O 1
ATOM 478 N N . ARG A 1 69 ? -20.992 -12.749 28.942 1.00 73.06 69 ARG A N 1
ATOM 479 C CA . ARG A 1 69 ? -20.801 -13.120 30.349 1.00 73.06 69 ARG A CA 1
ATOM 480 C C . ARG A 1 69 ? -19.648 -12.328 30.928 1.00 73.06 69 ARG A C 1
ATOM 482 O O . ARG A 1 69 ? -18.722 -12.007 30.192 1.00 73.06 69 ARG A O 1
ATOM 489 N N . ASP A 1 70 ? -19.688 -12.098 32.229 1.00 79.62 70 ASP A N 1
ATOM 490 C CA . ASP A 1 70 ? -18.733 -11.237 32.910 1.00 79.62 70 ASP A CA 1
ATOM 491 C C . ASP A 1 70 ? -18.002 -12.015 33.994 1.00 79.62 70 ASP A C 1
ATOM 493 O O . ASP A 1 70 ? -18.623 -12.699 34.810 1.00 79.62 70 ASP A O 1
ATOM 497 N N . PHE A 1 71 ? -16.678 -11.949 33.937 1.00 83.38 71 PHE A N 1
ATOM 498 C CA . PHE A 1 71 ? -15.756 -12.706 34.768 1.00 83.38 71 PHE A CA 1
ATOM 499 C C . PHE A 1 71 ? -14.959 -11.725 35.629 1.00 83.38 71 PHE A C 1
ATOM 501 O O . PHE A 1 71 ? -14.315 -10.834 35.066 1.00 83.38 71 PHE A O 1
ATOM 508 N N . PRO A 1 72 ? -14.989 -11.851 36.966 1.00 88.81 72 PRO A N 1
ATOM 509 C CA . PRO A 1 72 ? -14.056 -11.136 37.819 1.00 88.81 72 PRO A CA 1
ATOM 510 C C . PRO A 1 72 ? -12.627 -11.543 37.472 1.00 88.81 72 PRO A C 1
ATOM 512 O O . PRO A 1 72 ? -12.342 -12.720 37.228 1.00 88.81 72 PRO A O 1
ATOM 515 N N . VAL A 1 73 ? -11.742 -10.558 37.427 1.00 89.69 73 VAL A N 1
ATOM 516 C CA . VAL A 1 73 ? -10.322 -10.765 37.162 1.00 89.69 73 VAL A CA 1
ATOM 517 C C . VAL A 1 73 ? -9.488 -10.029 38.193 1.00 89.69 73 VAL A C 1
ATOM 519 O O . VAL A 1 73 ? -9.829 -8.918 38.592 1.00 89.69 73 VAL A O 1
ATOM 522 N N . SER A 1 74 ? -8.386 -10.633 38.610 1.00 91.12 74 SER A N 1
ATOM 523 C CA . SER A 1 74 ? -7.349 -9.971 39.392 1.00 91.12 74 SER A CA 1
ATOM 524 C C . SER A 1 74 ? -6.006 -10.125 38.700 1.00 91.12 74 SER A C 1
ATOM 526 O O . SER A 1 74 ? -5.764 -11.085 37.963 1.00 91.12 74 SER A O 1
ATOM 528 N N . LEU A 1 75 ? -5.156 -9.122 38.878 1.00 92.00 75 LEU A N 1
ATOM 529 C CA . LEU A 1 75 ? -3.874 -9.024 38.213 1.00 92.00 75 LEU A CA 1
ATOM 530 C C . LEU A 1 75 ? -2.870 -8.373 39.167 1.00 92.00 75 LEU A C 1
ATOM 532 O O . LEU A 1 75 ? -3.084 -7.250 39.597 1.00 92.00 75 LEU A O 1
ATOM 536 N N . ALA A 1 76 ? -1.784 -9.062 39.499 1.00 93.56 76 ALA A N 1
ATOM 537 C CA . ALA A 1 76 ? -0.670 -8.496 40.254 1.00 93.56 76 ALA A CA 1
ATOM 538 C C . ALA A 1 76 ? 0.510 -8.265 39.306 1.00 93.56 76 ALA A C 1
ATOM 540 O O . ALA A 1 76 ? 0.992 -9.214 38.684 1.00 93.56 76 ALA A O 1
ATOM 541 N N . VAL A 1 77 ? 0.943 -7.009 39.182 1.00 93.19 77 VAL A N 1
ATOM 542 C CA . VAL A 1 77 ? 2.087 -6.591 38.357 1.00 93.19 77 VAL A CA 1
ATOM 543 C C . VAL A 1 77 ? 3.308 -6.422 39.251 1.00 93.19 77 VAL A C 1
ATOM 545 O O . VAL A 1 77 ? 3.260 -5.667 40.224 1.00 93.19 77 VAL A O 1
ATOM 548 N N . ALA A 1 78 ? 4.412 -7.072 38.897 1.00 91.44 78 ALA A N 1
ATOM 549 C CA . ALA A 1 78 ? 5.708 -6.887 39.535 1.00 91.44 78 ALA A CA 1
ATOM 550 C C . ALA A 1 78 ? 6.770 -6.479 38.495 1.00 91.44 78 ALA A C 1
ATOM 552 O O . ALA A 1 78 ? 6.839 -7.103 37.432 1.00 91.44 78 ALA A O 1
ATOM 553 N N . PRO A 1 79 ? 7.604 -5.462 38.780 1.00 89.06 79 PRO A N 1
ATOM 554 C CA . PRO A 1 79 ? 8.723 -5.108 37.915 1.00 89.06 79 PRO A CA 1
ATOM 555 C C . PRO A 1 79 ? 9.789 -6.209 37.945 1.00 89.06 79 PRO A C 1
ATOM 557 O O . PRO A 1 79 ? 10.132 -6.722 39.013 1.00 89.06 79 PRO A O 1
ATOM 560 N N . LEU A 1 80 ? 10.314 -6.559 36.771 1.00 84.38 80 LEU A N 1
ATOM 561 C CA . LEU A 1 80 ? 11.509 -7.397 36.621 1.00 84.38 80 LEU A CA 1
ATOM 562 C C . LEU A 1 80 ? 12.727 -6.567 36.205 1.00 84.38 80 LEU A C 1
ATOM 564 O O . LEU A 1 80 ? 13.829 -6.841 36.675 1.00 84.38 80 LEU A O 1
ATOM 568 N N . ASP A 1 81 ? 12.511 -5.571 35.346 1.00 79.69 81 ASP A N 1
ATOM 569 C CA . ASP A 1 81 ? 13.505 -4.611 34.852 1.00 79.69 81 ASP A CA 1
ATOM 570 C C . ASP A 1 81 ? 12.783 -3.323 34.397 1.00 79.69 81 ASP A C 1
ATOM 572 O O . ASP A 1 81 ? 11.552 -3.265 34.453 1.00 79.69 81 ASP A O 1
ATOM 576 N N . ASP A 1 82 ? 13.514 -2.326 33.890 1.00 72.19 82 ASP A N 1
ATOM 577 C CA . ASP A 1 82 ? 12.985 -1.009 33.486 1.00 72.19 82 ASP A CA 1
ATOM 578 C C . ASP A 1 82 ? 11.797 -1.088 32.507 1.00 72.19 82 ASP A C 1
ATOM 580 O O . ASP A 1 82 ? 10.895 -0.254 32.569 1.00 72.19 82 ASP A O 1
ATOM 584 N N . ASN A 1 83 ? 11.769 -2.115 31.646 1.00 71.44 83 ASN A N 1
ATOM 585 C CA . ASN A 1 83 ? 10.707 -2.360 30.659 1.00 71.44 83 ASN A CA 1
ATOM 586 C C . ASN A 1 83 ? 10.125 -3.785 30.733 1.00 71.44 83 ASN A C 1
ATOM 588 O O . ASN A 1 83 ? 9.308 -4.154 29.892 1.00 71.44 83 ASN A O 1
ATOM 592 N N . GLN A 1 84 ? 10.541 -4.617 31.695 1.00 81.88 84 GLN A N 1
ATOM 593 C CA . GLN A 1 84 ? 10.057 -5.997 31.827 1.00 81.88 84 GLN A CA 1
ATOM 594 C C . GLN A 1 84 ? 9.200 -6.169 33.072 1.00 81.88 84 GLN A C 1
ATOM 596 O O . GLN A 1 84 ? 9.530 -5.671 34.149 1.00 81.88 84 GLN A O 1
ATOM 601 N N . LEU A 1 85 ? 8.118 -6.936 32.939 1.00 87.50 85 LEU A N 1
ATOM 602 C CA . LEU A 1 85 ? 7.192 -7.190 34.034 1.00 87.50 85 LEU A CA 1
ATOM 603 C C . LEU A 1 85 ? 6.750 -8.651 34.131 1.00 87.50 85 LEU A C 1
ATOM 605 O O . LEU A 1 85 ? 6.566 -9.361 33.139 1.00 87.50 85 LEU A O 1
ATOM 609 N N . GLU A 1 86 ? 6.573 -9.079 35.378 1.00 90.12 86 GLU A N 1
ATOM 610 C CA . GLU A 1 86 ? 5.916 -10.319 35.767 1.00 90.12 86 GLU A CA 1
ATOM 611 C C . GLU A 1 86 ? 4.465 -10.000 36.127 1.00 90.12 86 GLU A C 1
ATOM 613 O O . GLU A 1 86 ? 4.184 -9.120 36.941 1.00 90.12 86 GLU A O 1
ATOM 618 N N . VAL A 1 87 ? 3.529 -10.736 35.533 1.00 89.12 87 VAL A N 1
ATOM 619 C CA . VAL A 1 87 ? 2.099 -10.577 35.780 1.00 89.12 87 VAL A CA 1
ATOM 620 C C . VAL A 1 87 ? 1.512 -11.877 36.290 1.00 89.12 87 VAL A C 1
ATOM 622 O O . VAL A 1 87 ? 1.533 -12.898 35.603 1.00 89.12 87 VAL A O 1
ATOM 625 N N . ARG A 1 88 ? 0.925 -11.829 37.486 1.00 90.62 88 ARG A N 1
ATOM 626 C CA . ARG A 1 88 ? 0.077 -12.906 38.003 1.00 90.62 88 ARG A CA 1
ATOM 627 C C . ARG A 1 88 ? -1.367 -12.554 37.741 1.00 90.62 88 ARG A C 1
ATOM 629 O O . ARG A 1 88 ? -1.879 -11.629 38.356 1.00 90.62 88 ARG A O 1
ATOM 636 N N . TRP A 1 89 ? -2.014 -13.272 36.832 1.00 88.75 89 TRP A N 1
ATOM 637 C CA . TRP A 1 89 ? -3.428 -13.053 36.533 1.00 88.75 89 TRP A CA 1
ATOM 638 C C . TRP A 1 89 ? -4.287 -14.214 37.037 1.00 88.75 89 TRP A C 1
ATOM 640 O O . TRP A 1 89 ? -3.881 -15.381 36.968 1.00 88.75 89 TRP A O 1
ATOM 650 N N . THR A 1 90 ? -5.491 -13.892 37.491 1.00 87.88 90 THR A N 1
ATOM 651 C CA . THR A 1 90 ? -6.468 -14.861 37.985 1.00 87.88 90 THR A CA 1
ATOM 652 C C . THR A 1 90 ? -7.838 -14.486 37.445 1.00 87.88 90 THR A C 1
ATOM 654 O O . THR A 1 90 ? -8.239 -13.324 37.479 1.00 87.88 90 THR A O 1
ATOM 657 N N . VAL A 1 91 ? -8.562 -15.476 36.923 1.00 85.31 91 VAL A N 1
ATOM 658 C CA . VAL A 1 91 ? -9.937 -15.310 36.437 1.00 85.31 91 VAL A CA 1
ATOM 659 C C . VAL A 1 91 ? -10.858 -16.164 37.277 1.00 85.31 91 VAL A C 1
ATOM 661 O O . VAL A 1 91 ? -10.653 -17.372 37.412 1.00 85.31 91 VAL A O 1
ATOM 664 N N . GLU A 1 92 ? -11.889 -15.538 37.821 1.00 82.69 92 GLU A N 1
ATOM 665 C CA . GLU A 1 92 ? -12.903 -16.228 38.600 1.00 82.69 92 GLU A CA 1
ATOM 666 C C . GLU A 1 92 ? -14.040 -16.762 37.717 1.00 82.69 92 GLU A C 1
ATOM 668 O O . GLU A 1 92 ? -14.099 -16.551 36.503 1.00 82.69 92 GLU A O 1
ATOM 673 N N . SER A 1 93 ? -14.971 -17.491 38.333 1.00 76.31 93 SER A N 1
ATOM 674 C CA . SER A 1 93 ? -16.182 -17.952 37.646 1.00 76.31 93 SER A CA 1
ATOM 675 C C . SER A 1 93 ? -17.046 -16.771 37.195 1.00 76.31 93 SER A C 1
ATOM 677 O O . SER A 1 93 ? -17.067 -15.724 37.837 1.00 76.31 93 SER A O 1
ATOM 679 N N . ALA A 1 94 ? -17.812 -16.959 36.115 1.00 76.94 94 ALA A N 1
ATOM 680 C CA . ALA A 1 94 ? -18.753 -15.941 35.654 1.00 76.94 94 ALA A CA 1
ATOM 681 C C . ALA A 1 94 ? -19.718 -15.522 36.778 1.00 76.94 94 ALA A C 1
ATOM 683 O O . ALA A 1 94 ? -20.257 -16.380 37.489 1.00 76.94 94 ALA A O 1
ATOM 684 N N . LEU A 1 95 ? -19.979 -14.215 36.886 1.00 75.50 95 LEU A N 1
ATOM 685 C CA . LEU A 1 95 ? -20.912 -13.658 37.867 1.00 75.50 95 LEU A CA 1
ATOM 686 C C . LEU A 1 95 ? -22.261 -14.394 37.820 1.00 75.50 95 LEU A C 1
ATOM 688 O O . LEU A 1 95 ? -22.776 -14.710 36.740 1.00 75.50 95 LEU A O 1
ATOM 692 N N . GLY A 1 96 ? -22.793 -14.711 39.006 1.00 64.69 96 GLY A N 1
ATOM 693 C CA . GLY A 1 96 ? -24.104 -15.341 39.188 1.00 64.69 96 GLY A CA 1
ATOM 694 C C . GLY A 1 96 ? -24.231 -16.785 38.686 1.00 64.69 96 GLY A C 1
ATOM 695 O O . GLY A 1 96 ? -25.336 -17.327 38.683 1.00 64.69 96 GLY A O 1
ATOM 696 N N . ARG A 1 97 ? -23.147 -17.438 38.233 1.00 65.75 97 ARG A N 1
ATOM 697 C CA . ARG A 1 97 ? -23.224 -18.782 37.638 1.00 65.75 97 ARG A CA 1
ATOM 698 C C . ARG A 1 97 ? -22.073 -19.700 38.054 1.00 65.75 97 ARG A C 1
ATOM 700 O O . ARG A 1 97 ? -21.029 -19.755 37.406 1.00 65.75 97 ARG A O 1
ATOM 707 N N . GLN A 1 98 ? -22.306 -20.503 39.092 1.00 59.03 98 GLN A N 1
ATOM 708 C CA . GLN A 1 98 ? -21.373 -21.557 39.503 1.00 59.03 98 GLN A CA 1
ATOM 709 C C . GLN A 1 98 ? -21.231 -22.643 38.417 1.00 59.03 98 GLN A C 1
ATOM 711 O O . GLN A 1 98 ? -22.214 -23.039 37.790 1.00 59.03 98 GLN A O 1
ATOM 716 N N . GLY A 1 99 ? -20.002 -23.127 38.194 1.00 56.50 99 GLY A N 1
ATOM 717 C CA . GLY A 1 99 ? -19.706 -24.264 37.306 1.00 56.50 99 GLY A CA 1
ATOM 718 C C . GLY A 1 99 ? -19.436 -23.927 35.834 1.00 56.50 99 GLY A C 1
ATOM 719 O O . GLY A 1 99 ? -19.290 -24.840 35.022 1.00 56.50 99 GLY A O 1
ATOM 720 N N . TYR A 1 100 ? -19.358 -22.647 35.462 1.00 61.38 100 TYR A N 1
ATOM 721 C CA . TYR A 1 100 ? -18.989 -22.251 34.102 1.00 61.38 100 TYR A CA 1
ATOM 722 C C . TYR A 1 100 ? -17.476 -22.215 33.907 1.00 61.38 100 TYR A C 1
ATOM 724 O O . TYR A 1 100 ? -16.748 -21.653 34.717 1.00 61.38 100 TYR A O 1
ATOM 732 N N . MET A 1 101 ? -17.031 -22.776 32.783 1.00 64.31 101 MET A N 1
ATOM 733 C CA . MET A 1 101 ? -15.636 -22.735 32.363 1.00 64.31 101 MET A CA 1
ATOM 734 C C . MET A 1 101 ? -15.226 -21.294 32.027 1.00 64.31 101 MET A C 1
ATOM 736 O O . MET A 1 101 ? -15.939 -20.603 31.287 1.00 64.31 101 MET A O 1
ATOM 740 N N . SER A 1 102 ? -14.098 -20.857 32.578 1.00 65.38 102 SER A N 1
ATOM 741 C CA . SER A 1 102 ? -13.495 -19.550 32.327 1.00 65.38 102 SER A CA 1
ATOM 742 C C . SER A 1 102 ? -13.070 -19.401 30.856 1.00 65.38 102 SER A C 1
ATOM 744 O O . SER A 1 102 ? -12.918 -20.401 30.140 1.00 65.38 102 SER A O 1
ATOM 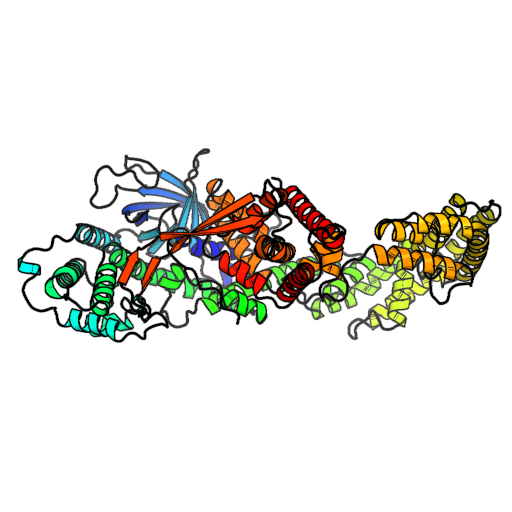746 N N . PRO A 1 103 ? -12.858 -18.166 30.368 1.00 64.50 103 PRO A N 1
ATOM 747 C CA . PRO A 1 103 ? -12.408 -17.900 29.001 1.00 64.50 103 PRO A CA 1
ATOM 748 C C . PRO A 1 103 ? -11.086 -18.594 28.632 1.00 64.50 103 PRO A C 1
ATOM 750 O O . PRO A 1 103 ? -10.895 -18.947 27.469 1.00 64.50 103 PRO A O 1
ATOM 753 N N . ASP A 1 104 ? -10.221 -18.868 29.615 1.00 63.84 104 ASP A N 1
ATOM 754 C CA . ASP A 1 104 ? -8.972 -19.623 29.447 1.00 63.84 104 ASP A CA 1
ATOM 755 C C . ASP A 1 104 ? -9.159 -21.159 29.484 1.00 63.84 104 ASP A C 1
ATOM 757 O O . ASP A 1 104 ? -8.190 -21.917 29.401 1.00 63.84 104 ASP A O 1
ATOM 761 N N . GLY A 1 105 ? -10.409 -21.636 29.542 1.00 65.12 105 GLY A N 1
ATOM 762 C CA . GLY A 1 105 ? -10.778 -23.039 29.354 1.00 65.12 105 GLY A CA 1
ATOM 763 C C . GLY A 1 105 ? -10.662 -23.915 30.601 1.00 65.12 105 GLY A C 1
ATOM 764 O O . GLY A 1 105 ? -10.501 -25.129 30.460 1.00 65.12 105 GLY A O 1
ATOM 765 N N . ARG A 1 106 ? -10.716 -23.339 31.810 1.00 62.75 106 ARG A N 1
ATOM 766 C CA . ARG A 1 106 ? -10.562 -24.071 33.079 1.00 62.75 106 ARG A CA 1
ATOM 767 C C . ARG A 1 106 ? -11.776 -23.932 33.998 1.00 62.75 106 ARG A C 1
ATOM 769 O O . ARG A 1 106 ? -12.623 -23.063 33.833 1.00 62.75 106 ARG A O 1
ATOM 776 N N . THR A 1 107 ? -11.879 -24.855 34.949 1.00 60.31 107 THR A N 1
ATOM 777 C CA . THR A 1 107 ? -12.936 -24.890 35.976 1.00 60.31 107 THR A CA 1
ATOM 778 C C . THR A 1 107 ? -12.417 -24.555 37.377 1.00 60.31 107 THR A C 1
ATOM 780 O O . THR A 1 107 ? -13.217 -24.365 38.285 1.00 60.31 107 THR A O 1
ATOM 783 N N . GLU A 1 108 ? -11.094 -24.502 37.566 1.00 65.94 108 GLU A N 1
ATOM 784 C CA . GLU A 1 108 ? -10.439 -24.166 38.836 1.00 65.94 108 GLU A CA 1
ATOM 785 C C . GLU A 1 108 ? -9.882 -22.739 38.791 1.00 65.94 108 GLU A C 1
ATOM 787 O O . GLU A 1 108 ? -9.233 -22.369 37.811 1.00 65.94 108 GLU A O 1
ATOM 792 N N . ILE A 1 109 ? -10.083 -21.977 39.871 1.00 70.31 109 ILE A N 1
ATOM 793 C CA . ILE A 1 109 ? -9.487 -20.649 40.065 1.00 70.31 109 ILE A CA 1
ATOM 794 C C . ILE A 1 109 ? -8.017 -20.854 40.454 1.00 70.31 109 ILE A C 1
ATOM 796 O O . ILE A 1 109 ? -7.727 -21.330 41.552 1.00 70.31 109 ILE A O 1
ATOM 800 N N . LYS A 1 110 ? -7.092 -20.560 39.535 1.00 73.62 110 LYS A N 1
ATOM 801 C CA . LYS A 1 110 ? -5.640 -20.652 39.749 1.00 73.62 110 LYS A CA 1
ATOM 802 C C . LYS A 1 110 ? -4.928 -19.498 39.061 1.00 73.62 110 LYS A C 1
ATOM 804 O O . LYS A 1 110 ? -5.213 -19.214 37.898 1.00 73.62 110 LYS A O 1
ATOM 809 N N . ASP A 1 111 ? -3.960 -18.926 39.762 1.00 80.00 111 ASP A N 1
ATOM 810 C CA . ASP A 1 111 ? -3.096 -17.875 39.237 1.00 80.00 111 ASP A CA 1
ATOM 811 C C . ASP A 1 111 ? -2.269 -18.395 38.057 1.00 80.00 111 ASP A C 1
ATOM 813 O O . ASP A 1 111 ? -1.848 -19.562 38.027 1.00 80.00 111 ASP A O 1
ATOM 817 N N . ARG A 1 112 ? -1.990 -17.517 37.092 1.00 78.38 112 ARG A N 1
ATOM 818 C CA . ARG A 1 112 ? -0.976 -17.780 36.069 1.00 78.38 112 ARG A CA 1
ATOM 819 C C . ARG A 1 112 ? 0.065 -16.706 36.026 1.00 78.38 112 ARG A C 1
ATOM 821 O O . ARG A 1 112 ? -0.259 -15.526 36.059 1.00 78.38 112 ARG A O 1
ATOM 828 N N . LEU A 1 113 ? 1.288 -17.174 35.859 1.00 83.56 113 LEU A N 1
ATOM 829 C CA . LEU A 1 113 ? 2.442 -16.343 35.627 1.00 83.56 113 LEU A CA 1
ATOM 830 C C . LEU A 1 113 ? 2.564 -16.048 34.134 1.00 83.56 113 LEU A C 1
ATOM 832 O O . LEU A 1 113 ? 2.646 -16.968 33.317 1.00 83.56 113 LEU A O 1
ATOM 836 N N . LEU A 1 114 ? 2.569 -14.768 33.805 1.00 84.69 114 LEU A N 1
ATOM 837 C CA . LEU A 1 114 ? 2.793 -14.234 32.475 1.00 84.69 114 LEU A CA 1
ATOM 838 C C . LEU A 1 114 ? 4.005 -13.315 32.551 1.00 84.69 114 LEU A C 1
ATOM 840 O O . LEU A 1 114 ? 4.183 -12.609 33.541 1.00 84.69 114 LEU A O 1
ATOM 844 N N . LEU A 1 115 ? 4.823 -13.325 31.510 1.00 81.81 115 LEU A N 1
ATOM 845 C CA . LEU A 1 115 ? 5.952 -12.413 31.382 1.00 81.81 115 LEU A CA 1
ATOM 846 C C . LEU A 1 115 ? 5.741 -11.544 30.159 1.00 81.81 115 LEU A C 1
ATOM 848 O O . LEU A 1 115 ? 5.180 -12.004 29.160 1.00 81.81 115 LEU A O 1
ATOM 852 N N . GLY A 1 116 ? 6.188 -10.301 30.233 1.00 78.38 116 GLY A N 1
ATOM 853 C CA . GLY A 1 116 ? 6.052 -9.404 29.107 1.00 78.38 116 GLY A CA 1
ATOM 854 C C . GLY A 1 116 ? 6.851 -8.131 29.223 1.00 78.38 116 GLY A C 1
ATOM 855 O O . GLY A 1 116 ? 7.556 -7.893 30.203 1.00 78.38 116 GLY A O 1
ATOM 856 N N . GLU A 1 117 ? 6.703 -7.336 28.178 1.00 76.12 117 GLU A N 1
ATOM 857 C CA . GLU A 1 117 ? 7.380 -6.062 28.002 1.00 76.12 117 GLU A CA 1
ATOM 858 C C . GLU A 1 117 ? 6.362 -4.929 28.086 1.00 76.12 117 GLU A C 1
ATOM 860 O O . GLU A 1 117 ? 5.212 -5.073 27.655 1.00 76.12 117 GLU A O 1
ATOM 865 N N . HIS A 1 118 ? 6.805 -3.822 28.671 1.00 74.25 118 HIS A N 1
ATOM 866 C CA . HIS A 1 118 ? 6.069 -2.582 28.850 1.00 74.25 118 HIS A CA 1
ATOM 867 C C . HIS A 1 118 ? 6.770 -1.455 28.114 1.00 74.25 118 HIS A C 1
ATOM 869 O O . HIS A 1 118 ? 7.968 -1.241 28.288 1.00 74.25 118 HIS A O 1
ATOM 875 N N . ASP A 1 119 ? 6.002 -0.723 27.321 1.00 68.56 119 ASP A N 1
ATOM 876 C CA . ASP A 1 119 ? 6.433 0.502 26.672 1.00 68.56 119 ASP A CA 1
ATOM 877 C C . ASP A 1 119 ? 6.034 1.699 27.558 1.00 68.56 119 ASP A C 1
ATOM 879 O O . ASP A 1 119 ? 4.846 2.042 27.654 1.00 68.56 119 ASP A O 1
ATOM 883 N N . PRO A 1 120 ? 7.004 2.376 28.199 1.00 66.81 120 PRO A N 1
ATOM 884 C CA . PRO A 1 120 ? 6.725 3.490 29.095 1.00 66.81 120 PRO A CA 1
ATOM 885 C C . PRO A 1 120 ? 6.190 4.733 28.368 1.00 66.81 120 PRO A C 1
ATOM 887 O O . PRO A 1 120 ? 5.536 5.568 29.002 1.00 66.81 120 PRO A O 1
ATOM 890 N N . ILE A 1 121 ? 6.415 4.873 27.058 1.00 62.97 121 ILE A N 1
ATOM 891 C CA . ILE A 1 121 ? 5.921 6.012 26.273 1.00 62.97 121 ILE A CA 1
ATOM 892 C C . ILE A 1 121 ? 4.423 5.841 26.031 1.00 62.97 121 ILE A C 1
ATOM 894 O O . ILE A 1 121 ? 3.627 6.739 26.322 1.00 62.97 121 ILE A O 1
ATOM 898 N N . THR A 1 122 ? 4.009 4.665 25.564 1.00 60.47 122 THR A N 1
ATOM 899 C CA . THR A 1 122 ? 2.601 4.402 25.233 1.00 60.47 122 THR A CA 1
ATOM 900 C C . THR A 1 122 ? 1.766 3.952 26.436 1.00 60.47 122 THR A C 1
ATOM 902 O O . THR A 1 122 ? 0.545 4.126 26.416 1.00 60.47 122 THR A O 1
ATOM 905 N N . GLY A 1 123 ? 2.402 3.439 27.497 1.00 65.69 123 GLY A N 1
ATOM 906 C CA . GLY A 1 123 ? 1.741 2.829 28.658 1.00 65.69 123 GLY A CA 1
ATOM 907 C C . GLY A 1 123 ? 1.213 1.414 28.380 1.00 65.69 123 GLY A C 1
ATOM 908 O O . GLY A 1 123 ? 0.398 0.890 29.146 1.00 65.69 123 GLY A O 1
ATOM 909 N N . HIS A 1 124 ? 1.617 0.826 27.253 1.00 73.88 124 HIS A N 1
ATOM 910 C CA . HIS A 1 124 ? 1.181 -0.484 26.783 1.00 73.88 124 HIS A CA 1
ATOM 911 C C . HIS A 1 124 ? 2.080 -1.589 27.329 1.00 73.88 124 HIS A C 1
ATOM 913 O O . HIS A 1 124 ? 3.296 -1.452 27.327 1.00 73.88 124 HIS A O 1
ATOM 919 N N . ALA A 1 125 ? 1.483 -2.716 27.711 1.00 70.62 125 ALA A N 1
ATOM 920 C CA . ALA A 1 125 ? 2.215 -3.937 27.996 1.00 70.62 125 ALA A CA 1
ATOM 921 C C . ALA A 1 125 ? 1.616 -5.145 27.268 1.00 70.62 125 ALA A C 1
ATOM 923 O O . ALA A 1 125 ? 0.395 -5.355 27.240 1.00 70.62 125 ALA A O 1
ATOM 924 N N . ALA A 1 126 ? 2.491 -5.983 26.717 1.00 72.12 126 ALA A N 1
ATOM 925 C CA . ALA A 1 126 ? 2.135 -7.263 26.118 1.00 72.12 126 ALA A CA 1
ATOM 926 C C . ALA A 1 126 ? 2.706 -8.397 26.970 1.00 72.12 126 ALA A C 1
ATOM 928 O O . ALA A 1 126 ? 3.920 -8.561 27.039 1.00 72.12 126 ALA A O 1
ATOM 929 N N . VAL A 1 127 ? 1.834 -9.198 27.595 1.00 75.31 127 VAL A N 1
ATOM 930 C CA . VAL A 1 127 ? 2.248 -10.309 28.470 1.00 75.31 127 VAL A CA 1
ATOM 931 C C . VAL A 1 127 ? 1.768 -11.653 27.943 1.00 75.31 127 VAL A C 1
ATOM 933 O O . VAL A 1 127 ? 0.637 -11.796 27.468 1.00 75.31 127 VAL A O 1
ATOM 936 N N . LEU A 1 128 ? 2.648 -12.647 28.025 1.00 76.06 128 LEU A N 1
ATOM 937 C CA . LEU A 1 128 ? 2.483 -13.960 27.417 1.00 76.06 128 LEU A CA 1
ATOM 938 C C . LEU A 1 128 ? 2.757 -15.078 28.431 1.00 76.06 128 LEU A C 1
ATOM 940 O O . LEU A 1 128 ? 3.619 -14.967 29.303 1.00 76.06 128 LEU A O 1
ATOM 944 N N . GLU A 1 129 ? 2.036 -16.192 28.298 1.00 72.50 129 GLU A N 1
ATOM 945 C CA . GLU A 1 129 ? 2.329 -17.424 29.043 1.00 72.50 129 GLU A CA 1
ATOM 946 C C . GLU A 1 129 ? 3.548 -18.131 28.420 1.00 72.50 129 GLU A C 1
ATOM 948 O O . GLU A 1 129 ? 3.559 -18.414 27.222 1.00 72.50 129 GLU A O 1
ATOM 953 N N . GLN A 1 130 ? 4.557 -18.485 29.227 1.00 62.59 130 GLN A N 1
ATOM 954 C CA . GLN A 1 130 ? 5.792 -19.168 28.787 1.00 62.59 130 GLN A CA 1
ATOM 955 C C . GLN A 1 130 ? 5.599 -20.644 28.337 1.00 62.59 130 GLN A C 1
ATOM 957 O O . GLN A 1 130 ? 6.518 -21.458 28.431 1.00 62.59 130 GLN A O 1
ATOM 962 N N . VAL A 1 131 ? 4.419 -21.050 27.853 1.00 56.16 131 VAL A N 1
ATOM 963 C CA . VAL A 1 131 ? 4.116 -22.460 27.537 1.00 56.16 131 VAL A CA 1
ATOM 964 C C . VAL A 1 131 ? 3.973 -22.691 26.026 1.00 56.16 131 VAL A C 1
ATOM 966 O O . VAL A 1 131 ? 3.126 -22.104 25.358 1.00 56.16 131 VAL A O 1
ATOM 969 N N . GLN A 1 132 ? 4.756 -23.639 25.494 1.00 48.47 132 GLN A N 1
ATOM 970 C CA . GLN A 1 132 ? 4.984 -23.899 24.057 1.00 48.47 132 GLN A CA 1
ATOM 971 C C . GLN A 1 132 ? 3.752 -24.251 23.191 1.00 48.47 132 GLN A C 1
ATOM 973 O O . GLN A 1 132 ? 3.882 -24.324 21.968 1.00 48.47 132 GLN A O 1
ATOM 978 N N . HIS A 1 133 ? 2.568 -24.526 23.755 1.00 47.19 133 HIS A N 1
ATOM 979 C CA . HIS A 1 133 ? 1.478 -25.166 22.993 1.00 47.19 133 HIS A CA 1
ATOM 980 C C . HIS A 1 133 ? 0.128 -24.435 22.975 1.00 47.19 133 HIS A C 1
ATOM 982 O O . HIS A 1 133 ? -0.706 -24.772 22.132 1.00 47.19 133 HIS A O 1
ATOM 988 N N . ARG A 1 134 ? -0.096 -23.415 23.819 1.00 51.72 134 ARG A N 1
ATOM 989 C CA . ARG A 1 134 ? -1.253 -22.498 23.735 1.00 51.72 134 ARG A CA 1
ATOM 990 C C . ARG A 1 134 ? -0.888 -21.148 24.369 1.00 51.72 134 ARG A C 1
ATOM 992 O O . ARG A 1 134 ? -1.026 -21.034 25.580 1.00 51.72 134 ARG A O 1
ATOM 999 N N . PRO A 1 135 ? -0.425 -20.149 23.602 1.00 57.09 135 PRO A N 1
ATOM 1000 C CA . PRO A 1 135 ? -0.058 -18.865 24.183 1.00 57.09 135 PRO A CA 1
ATOM 1001 C C . PRO A 1 135 ? -1.319 -18.138 24.659 1.00 57.09 135 PRO A C 1
ATOM 1003 O O . PRO A 1 135 ? -2.181 -17.771 23.857 1.00 57.09 135 PRO A O 1
ATOM 1006 N N . LEU A 1 136 ? -1.439 -17.944 25.972 1.00 61.09 136 LEU A N 1
ATOM 1007 C CA . LEU A 1 136 ? -2.287 -16.895 26.519 1.00 61.09 136 LEU A CA 1
ATOM 1008 C C . LEU A 1 136 ? -1.564 -15.565 26.282 1.00 61.09 136 LEU A C 1
ATOM 1010 O O . LEU A 1 136 ? -0.446 -15.404 26.759 1.00 61.09 136 LEU A O 1
ATOM 1014 N N . ALA A 1 137 ? -2.188 -14.648 25.546 1.00 68.69 137 ALA A N 1
ATOM 1015 C CA . ALA A 1 137 ? -1.677 -13.301 25.313 1.00 68.69 137 ALA A CA 1
ATOM 1016 C C . ALA A 1 137 ? -2.653 -12.287 25.907 1.00 68.69 137 ALA A C 1
ATOM 1018 O O . ALA A 1 137 ? -3.823 -12.260 25.503 1.00 68.69 137 ALA A O 1
ATOM 1019 N N . LEU A 1 138 ? -2.184 -11.478 26.859 1.00 72.88 138 LEU A N 1
ATOM 1020 C CA . LEU A 1 138 ? -2.922 -10.314 27.342 1.00 72.88 138 LEU A CA 1
ATOM 1021 C C . LEU A 1 138 ? -2.312 -9.047 26.751 1.00 72.88 138 LEU A C 1
ATOM 1023 O O . LEU A 1 138 ? -1.099 -8.942 26.565 1.00 72.88 138 LEU A O 1
ATOM 1027 N N . GLN A 1 139 ? -3.183 -8.093 26.460 1.00 72.25 139 GLN A N 1
ATOM 1028 C CA . GLN A 1 139 ? -2.820 -6.738 26.069 1.00 72.25 139 GLN A CA 1
ATOM 1029 C C . GLN A 1 139 ? -3.312 -5.802 27.157 1.00 72.25 139 GLN A C 1
ATOM 1031 O O . GLN A 1 139 ? -4.497 -5.826 27.484 1.00 72.25 139 GLN A O 1
ATOM 1036 N N . LEU A 1 140 ? -2.416 -5.016 27.733 1.00 76.00 140 LEU A N 1
ATOM 1037 C CA . LEU A 1 140 ? -2.724 -4.122 28.838 1.00 76.00 140 LEU A CA 1
ATOM 1038 C C . LEU A 1 140 ? -2.393 -2.696 28.418 1.00 76.00 140 LEU A C 1
ATOM 1040 O O . LEU A 1 140 ? -1.328 -2.452 27.862 1.00 76.00 140 LEU A O 1
ATOM 1044 N N . LEU A 1 141 ? -3.303 -1.762 28.668 1.00 78.12 141 LEU A N 1
ATOM 1045 C CA . LEU A 1 141 ? -3.002 -0.333 28.619 1.00 78.12 141 LEU A CA 1
ATOM 1046 C C . LEU A 1 141 ? -3.221 0.228 30.010 1.00 78.12 141 LEU A C 1
ATOM 1048 O O . LEU A 1 141 ? -4.362 0.267 30.472 1.00 78.12 141 LEU A O 1
ATOM 1052 N N . PHE A 1 142 ? -2.142 0.647 30.656 1.00 80.75 142 PHE A N 1
ATOM 1053 C CA . PHE A 1 142 ? -2.186 1.210 31.993 1.00 80.75 142 PHE A CA 1
ATOM 1054 C C . PHE A 1 142 ? -2.340 2.730 31.942 1.00 80.75 142 PHE A C 1
ATOM 1056 O O . PHE A 1 142 ? -1.680 3.416 31.164 1.00 80.75 142 PHE A O 1
ATOM 1063 N N . GLY A 1 143 ? -3.192 3.255 32.815 1.00 76.69 143 GLY A N 1
ATOM 1064 C CA . GLY A 1 143 ? -3.027 4.596 33.364 1.00 76.69 143 GLY A CA 1
ATOM 1065 C C . GLY A 1 143 ? -2.838 4.513 34.870 1.00 76.69 143 GLY A C 1
ATOM 1066 O O . GLY A 1 143 ? -2.526 3.450 35.404 1.00 76.69 143 GLY A O 1
ATOM 1067 N N . ASP A 1 144 ? -3.052 5.633 35.551 1.00 78.81 144 ASP A N 1
ATOM 1068 C CA . ASP A 1 144 ? -2.681 5.766 36.963 1.00 78.81 144 ASP A CA 1
ATOM 1069 C C . ASP A 1 144 ? -3.487 4.833 37.885 1.00 78.81 144 ASP A C 1
ATOM 1071 O O . ASP A 1 144 ? -2.915 4.140 38.729 1.00 78.81 144 ASP A O 1
ATOM 1075 N N . ASP A 1 145 ? -4.808 4.766 37.676 1.00 85.25 145 ASP A N 1
ATOM 1076 C CA . ASP A 1 145 ? -5.740 4.009 38.530 1.00 85.25 145 ASP A CA 1
ATOM 1077 C C . ASP A 1 145 ? -6.636 3.024 37.767 1.00 85.25 145 ASP A C 1
ATOM 1079 O O . ASP A 1 145 ? -7.303 2.186 38.379 1.00 85.25 145 ASP A O 1
ATOM 1083 N N . ILE A 1 146 ? -6.670 3.114 36.436 1.00 86.25 146 ILE A N 1
ATOM 1084 C CA . ILE A 1 146 ? -7.495 2.284 35.554 1.00 86.25 146 ILE A CA 1
ATOM 1085 C C . ILE A 1 146 ? -6.605 1.706 34.458 1.00 86.25 146 ILE A C 1
ATOM 1087 O O . ILE A 1 146 ? -5.737 2.400 33.932 1.00 86.25 146 ILE A O 1
ATOM 1091 N N . ALA A 1 147 ? -6.847 0.453 34.085 1.00 84.75 147 ALA A N 1
ATOM 1092 C CA . ALA A 1 147 ? -6.197 -0.180 32.950 1.00 84.75 147 ALA A CA 1
ATOM 1093 C C . ALA A 1 147 ? -7.209 -0.909 32.061 1.00 84.75 147 ALA A C 1
ATOM 1095 O O . ALA A 1 147 ? -8.179 -1.505 32.540 1.00 84.75 147 ALA A O 1
ATOM 1096 N N . LEU A 1 148 ? -6.984 -0.873 30.750 1.00 80.00 148 LEU A N 1
ATOM 1097 C CA . LEU A 1 148 ? -7.742 -1.670 29.789 1.00 80.00 148 LEU A CA 1
ATOM 1098 C C . LEU A 1 148 ? -7.064 -3.019 29.590 1.00 80.00 148 LEU A C 1
ATOM 1100 O O . LEU A 1 148 ? -5.851 -3.094 29.422 1.00 80.00 148 LEU A O 1
ATOM 1104 N N . LEU A 1 149 ? -7.874 -4.074 29.560 1.00 78.00 149 LEU A N 1
ATOM 1105 C CA . LEU A 1 149 ? -7.440 -5.445 29.332 1.00 78.00 149 LEU A CA 1
ATOM 1106 C C . LEU A 1 149 ? -8.050 -5.977 28.032 1.00 78.00 149 LEU A C 1
ATOM 1108 O O . LEU A 1 149 ? -9.262 -6.168 27.906 1.00 78.00 149 LEU A O 1
ATOM 1112 N N . GLY A 1 150 ? -7.182 -6.272 27.073 1.00 72.12 150 GLY A N 1
ATOM 1113 C CA . GLY A 1 150 ? -7.479 -7.057 25.888 1.00 72.12 150 GLY A CA 1
ATOM 1114 C C . GLY A 1 150 ? -7.172 -8.533 26.127 1.00 72.12 150 GLY A C 1
ATOM 1115 O O . GLY A 1 150 ? -6.041 -8.899 26.446 1.00 72.12 150 GLY A O 1
ATOM 1116 N N . TYR A 1 151 ? -8.173 -9.390 25.919 1.00 68.12 151 TYR A N 1
ATOM 1117 C CA . TYR A 1 151 ? -8.018 -10.844 25.931 1.00 68.12 151 TYR A CA 1
ATOM 1118 C C . TYR A 1 151 ? -8.759 -11.484 24.753 1.00 68.12 151 TYR A C 1
ATOM 1120 O O . TYR A 1 151 ? -9.839 -11.035 24.355 1.00 68.12 151 TYR A O 1
ATOM 1128 N N . GLN A 1 152 ? -8.178 -12.542 24.182 1.00 58.56 152 GLN A N 1
ATOM 1129 C CA . GLN A 1 152 ? -8.719 -13.214 23.002 1.00 58.56 152 GLN A CA 1
ATOM 1130 C C . GLN A 1 152 ? -10.179 -13.647 23.229 1.00 58.56 152 GLN A C 1
ATOM 1132 O O . GLN A 1 152 ? -10.494 -14.316 24.209 1.00 58.56 152 GLN A O 1
ATOM 1137 N N . ARG A 1 153 ? -11.063 -13.336 22.266 1.00 54.84 153 ARG A N 1
ATOM 1138 C CA . ARG A 1 153 ? -12.498 -13.710 22.255 1.00 54.84 153 ARG A CA 1
ATOM 1139 C C . ARG A 1 153 ? -13.384 -12.980 23.281 1.00 54.84 153 ARG A C 1
ATOM 1141 O O . ARG A 1 153 ? -14.524 -13.409 23.494 1.00 54.84 153 ARG A O 1
ATOM 1148 N N . CYS A 1 154 ? -12.903 -11.887 23.872 1.00 59.56 154 CYS A N 1
ATOM 1149 C CA . CYS A 1 154 ? -13.646 -11.085 24.844 1.00 59.56 154 CYS A CA 1
ATOM 1150 C C . CYS A 1 154 ? -13.940 -9.666 24.330 1.00 59.56 154 CYS A C 1
ATOM 1152 O O . CYS A 1 154 ? -13.178 -9.086 23.563 1.00 59.56 154 CYS A O 1
ATOM 1154 N N . ASP A 1 155 ? -15.089 -9.128 24.743 1.00 54.62 155 ASP A N 1
ATOM 1155 C CA . ASP A 1 155 ? -15.652 -7.868 24.253 1.00 54.62 155 ASP A CA 1
ATOM 1156 C C . ASP A 1 155 ? -14.943 -6.646 24.881 1.00 54.62 155 ASP A C 1
ATOM 1158 O O . ASP A 1 155 ? -14.670 -5.678 24.175 1.00 54.62 155 ASP A O 1
ATOM 1162 N N . LEU A 1 156 ? -14.647 -6.680 26.189 1.00 65.88 156 LEU A N 1
ATOM 1163 C CA . LEU A 1 156 ? -13.989 -5.598 26.938 1.00 65.88 156 LEU A CA 1
ATOM 1164 C C . LEU A 1 156 ? -13.465 -6.127 28.282 1.00 65.88 156 LEU A C 1
ATOM 1166 O O . LEU A 1 156 ? -14.184 -6.862 28.964 1.00 65.88 156 LEU A O 1
ATOM 1170 N N . GLY A 1 157 ? -12.248 -5.745 28.661 1.00 74.94 157 GLY A N 1
ATOM 1171 C CA . GLY A 1 157 ? -11.704 -5.941 30.001 1.00 74.94 157 GLY A CA 1
ATOM 1172 C C . GLY A 1 157 ? -11.319 -4.600 30.616 1.00 74.94 157 GLY A C 1
ATOM 1173 O O . GLY A 1 157 ? -10.703 -3.770 29.947 1.00 74.94 157 GLY A O 1
ATOM 1174 N N . LEU A 1 158 ? -11.699 -4.386 31.870 1.00 84.12 158 LEU A N 1
ATOM 1175 C CA . LEU A 1 158 ? -11.375 -3.181 32.627 1.00 84.12 158 LEU A CA 1
ATOM 1176 C C . LEU A 1 158 ? -10.827 -3.582 33.991 1.00 84.12 158 LEU A C 1
ATOM 1178 O O . LEU A 1 158 ? -11.408 -4.440 34.655 1.00 84.12 158 LEU A O 1
ATOM 1182 N N . LEU A 1 159 ? -9.732 -2.951 34.390 1.00 89.06 159 LEU A N 1
ATOM 1183 C CA . LEU A 1 159 ? -9.042 -3.142 35.656 1.00 89.06 159 LEU A CA 1
ATOM 1184 C C . LEU A 1 159 ? -8.964 -1.802 36.388 1.00 89.06 159 LEU A C 1
ATOM 1186 O O . LEU A 1 159 ? -8.815 -0.756 35.762 1.00 89.06 159 LEU A O 1
ATOM 1190 N N . GLN A 1 160 ? -9.043 -1.845 37.710 1.00 92.50 160 GLN A N 1
ATOM 1191 C CA . GLN A 1 160 ? -8.821 -0.722 38.609 1.00 92.50 160 GLN A CA 1
ATOM 1192 C C . GLN A 1 160 ? -7.803 -1.146 39.663 1.00 92.50 160 GLN A C 1
ATOM 1194 O O . GLN A 1 160 ? -7.819 -2.290 40.131 1.00 92.50 160 GLN A O 1
ATOM 1199 N N . ARG A 1 161 ? -6.921 -0.225 40.035 1.00 92.06 161 ARG A N 1
ATOM 1200 C CA . ARG A 1 161 ? -5.938 -0.447 41.093 1.00 92.06 161 ARG A CA 1
ATOM 1201 C C . ARG A 1 161 ? -6.640 -0.724 42.428 1.00 92.06 161 ARG A C 1
ATOM 1203 O O . ARG A 1 161 ? -7.652 -0.104 42.758 1.00 92.06 161 ARG A O 1
ATOM 1210 N N . ALA A 1 162 ? -6.142 -1.703 43.178 1.00 88.31 162 ALA A N 1
ATOM 1211 C CA . ALA A 1 162 ? -6.759 -2.118 44.430 1.00 88.31 162 ALA A CA 1
ATOM 1212 C C . ALA A 1 162 ? -6.616 -1.028 45.519 1.00 88.31 162 ALA A C 1
ATOM 1214 O O . ALA A 1 162 ? -5.532 -0.460 45.665 1.00 88.31 162 ALA A O 1
ATOM 1215 N N . PRO A 1 163 ? -7.664 -0.763 46.329 1.00 85.44 163 PRO A N 1
ATOM 1216 C CA . PRO A 1 163 ? -8.982 -1.406 46.317 1.00 85.44 163 PRO A CA 1
ATOM 1217 C C . PRO A 1 163 ? -9.897 -0.889 45.187 1.00 85.44 163 PRO A C 1
ATOM 1219 O O . PRO A 1 163 ? -10.197 0.301 45.100 1.00 85.44 163 PRO A O 1
ATOM 1222 N N . ALA A 1 164 ? -10.409 -1.803 44.355 1.00 87.81 164 ALA A N 1
ATOM 1223 C CA . ALA A 1 164 ? -11.207 -1.481 43.171 1.00 87.81 164 ALA A CA 1
ATOM 1224 C C . ALA A 1 164 ? -12.695 -1.267 43.497 1.00 87.81 164 ALA A C 1
ATOM 1226 O O . ALA A 1 164 ? -13.568 -2.052 43.104 1.00 87.81 164 ALA A O 1
ATOM 1227 N N . ASN A 1 165 ? -12.995 -0.210 44.254 1.00 87.62 165 ASN A N 1
ATOM 1228 C CA . ASN A 1 165 ? -14.346 0.052 44.762 1.00 87.62 165 ASN A CA 1
ATOM 1229 C C . ASN A 1 165 ? -15.385 0.185 43.635 1.00 87.62 165 ASN A C 1
ATOM 1231 O O . ASN A 1 165 ? -16.449 -0.421 43.714 1.00 87.62 165 ASN A O 1
ATOM 1235 N N . ALA A 1 166 ? -15.063 0.902 42.553 1.00 84.56 166 ALA A N 1
ATOM 1236 C CA . ALA A 1 166 ? -16.013 1.160 41.469 1.00 84.56 166 ALA A CA 1
ATOM 1237 C C . ALA A 1 166 ? -16.322 -0.101 40.643 1.00 84.56 166 ALA A C 1
ATOM 1239 O O . ALA A 1 166 ? -17.456 -0.304 40.205 1.00 84.56 166 ALA A O 1
ATOM 1240 N N . LEU A 1 167 ? -15.330 -0.978 40.455 1.00 85.06 167 LEU A N 1
ATOM 1241 C CA . LEU A 1 167 ? -15.541 -2.268 39.792 1.00 85.06 167 LEU A CA 1
ATOM 1242 C C . LEU A 1 167 ? -16.264 -3.267 40.696 1.00 85.06 167 LEU A C 1
ATOM 1244 O O . LEU A 1 167 ? -17.088 -4.030 40.198 1.00 85.06 167 LEU A O 1
ATOM 1248 N N . SER A 1 168 ? -16.030 -3.222 42.007 1.00 84.75 168 SER A N 1
ATOM 1249 C CA . SER A 1 168 ? -16.781 -4.023 42.983 1.00 84.75 168 SER A CA 1
ATOM 1250 C C . SER A 1 168 ? -18.257 -3.610 43.030 1.00 84.75 168 SER A C 1
ATOM 1252 O O . SER A 1 168 ? -19.149 -4.458 43.027 1.00 84.75 168 SER A O 1
ATOM 1254 N N . GLU A 1 169 ? -18.536 -2.304 43.009 1.00 86.56 169 GLU A N 1
ATOM 1255 C CA . GLU A 1 169 ? -19.894 -1.768 42.867 1.00 86.56 169 GLU A CA 1
ATOM 1256 C C . GLU A 1 169 ? -20.539 -2.233 41.561 1.00 86.56 169 GLU A C 1
ATOM 1258 O O . GLU A 1 169 ? -21.640 -2.781 41.594 1.00 86.56 169 GLU A O 1
ATOM 1263 N N . LEU A 1 170 ? -19.837 -2.114 40.428 1.00 85.44 170 LEU A N 1
ATOM 1264 C CA . LEU A 1 170 ? -20.337 -2.597 39.141 1.00 85.44 170 LEU A CA 1
ATOM 1265 C C . LEU A 1 170 ? -20.634 -4.102 39.171 1.00 85.44 170 LEU A C 1
ATOM 1267 O O . LEU A 1 170 ? -21.679 -4.520 38.685 1.00 85.44 170 LEU A O 1
ATOM 1271 N N . GLN A 1 171 ? -19.756 -4.929 39.742 1.00 85.75 171 GLN A N 1
ATOM 1272 C CA . GLN A 1 171 ? -19.994 -6.370 39.878 1.00 85.75 171 GLN A CA 1
ATOM 1273 C C . GLN A 1 171 ? -21.288 -6.651 40.657 1.00 85.75 171 GLN A C 1
ATOM 1275 O O . GLN A 1 171 ? -22.111 -7.448 40.203 1.00 85.75 171 GLN A O 1
ATOM 1280 N N . ASN A 1 172 ? -21.509 -5.950 41.773 1.00 84.25 172 ASN A N 1
ATOM 1281 C CA . ASN A 1 172 ? -22.743 -6.059 42.554 1.00 84.25 172 ASN A CA 1
ATOM 1282 C C . ASN A 1 172 ? -23.973 -5.616 41.744 1.00 84.25 172 ASN A C 1
ATOM 1284 O O . ASN A 1 172 ? -24.993 -6.305 41.737 1.00 84.25 172 ASN A O 1
ATOM 1288 N N . GLU A 1 173 ? -23.878 -4.501 41.017 1.00 84.06 173 GLU A N 1
ATOM 1289 C CA . GLU A 1 173 ? -24.947 -4.009 40.142 1.00 84.06 173 GLU A CA 1
ATOM 1290 C C . GLU A 1 173 ? -25.275 -4.994 39.010 1.00 84.06 173 GLU A C 1
ATOM 1292 O O . GLU A 1 173 ? -26.445 -5.218 38.698 1.00 84.06 173 GLU A O 1
ATOM 1297 N N . LEU A 1 174 ? -24.261 -5.620 38.408 1.00 82.62 174 LEU A N 1
ATOM 1298 C CA . LEU A 1 174 ? -24.440 -6.612 37.350 1.00 82.62 174 LEU A CA 1
ATOM 1299 C C . LEU A 1 174 ? -25.149 -7.862 37.864 1.00 82.62 174 LEU A C 1
ATOM 1301 O O . LEU A 1 174 ? -26.080 -8.324 37.205 1.00 82.62 174 LEU A O 1
ATOM 1305 N N . VAL A 1 175 ? -24.779 -8.367 39.046 1.00 78.94 175 VAL A N 1
ATOM 1306 C CA . VAL A 1 175 ? -25.462 -9.509 39.680 1.00 78.94 175 VAL A CA 1
ATOM 1307 C C . VAL A 1 175 ? -26.961 -9.233 39.844 1.00 78.94 175 VAL A C 1
ATOM 1309 O O . VAL A 1 175 ? -27.772 -10.112 39.563 1.00 78.94 175 VAL A O 1
ATOM 1312 N N . LEU A 1 176 ? -27.347 -8.003 40.205 1.00 76.19 176 LEU A N 1
ATOM 1313 C CA . LEU A 1 176 ? -28.756 -7.622 40.369 1.00 76.19 176 LEU A CA 1
ATOM 1314 C C . LEU A 1 176 ? -29.552 -7.612 39.051 1.00 76.19 176 LEU A C 1
ATOM 1316 O O . LEU A 1 176 ? -30.740 -7.927 39.050 1.00 76.19 176 LEU A O 1
ATOM 1320 N N . ILE A 1 177 ? -28.932 -7.246 37.924 1.00 73.81 177 ILE A N 1
ATOM 1321 C CA . ILE A 1 177 ? -29.619 -7.085 36.622 1.00 73.81 177 ILE A CA 1
ATOM 1322 C C . ILE A 1 177 ? -29.542 -8.361 35.763 1.00 73.81 177 ILE A C 1
ATOM 1324 O O . ILE A 1 177 ? -30.221 -8.475 34.738 1.00 73.81 177 ILE A O 1
ATOM 1328 N N . GLN A 1 178 ? -28.709 -9.331 36.147 1.00 68.81 178 GLN A N 1
ATOM 1329 C CA . GLN A 1 178 ? -28.482 -10.557 35.378 1.00 68.81 178 GLN A CA 1
ATOM 1330 C C . GLN A 1 178 ? -29.702 -11.494 35.363 1.00 68.81 178 GLN A C 1
ATOM 1332 O O . GLN A 1 178 ? -29.845 -12.303 34.438 1.00 68.81 178 GLN A O 1
ATOM 1337 N N . GLU A 1 179 ? -30.585 -11.393 36.360 1.00 60.62 179 GLU A N 1
ATOM 1338 C CA . GLU A 1 179 ? -31.799 -12.202 36.426 1.00 60.62 179 GLU A CA 1
ATOM 1339 C C . GLU A 1 179 ? -32.834 -11.765 35.371 1.00 60.62 179 GLU A C 1
ATOM 1341 O O . GLU A 1 179 ? -33.081 -10.569 35.175 1.00 60.62 179 GLU A O 1
ATOM 1346 N N . PRO A 1 180 ? -33.476 -12.714 34.662 1.00 58.47 180 PRO A N 1
ATOM 1347 C CA . PRO A 1 180 ? -34.565 -12.383 33.757 1.00 58.47 180 PRO A CA 1
ATOM 1348 C C . PRO A 1 180 ? -35.703 -11.725 34.542 1.00 58.47 180 PRO A C 1
ATOM 1350 O O . PRO A 1 180 ? -36.185 -12.260 35.537 1.00 58.47 180 PRO A O 1
ATOM 1353 N N . ILE A 1 181 ? -36.155 -10.563 34.069 1.00 63.53 181 ILE A N 1
ATOM 1354 C CA . ILE A 1 181 ? -37.247 -9.831 34.709 1.00 63.53 181 ILE A CA 1
ATOM 1355 C C . ILE A 1 181 ? -38.532 -10.649 34.598 1.00 63.53 181 ILE A C 1
ATOM 1357 O O . ILE A 1 181 ? -39.090 -10.813 33.512 1.00 63.53 181 ILE A O 1
ATOM 1361 N N . VAL A 1 182 ? -39.011 -11.133 35.741 1.00 66.00 182 VAL A N 1
ATOM 1362 C CA . VAL A 1 182 ? -40.339 -11.728 35.878 1.00 66.00 182 VAL A CA 1
ATOM 1363 C C . VAL A 1 182 ? -41.338 -10.591 36.071 1.00 66.00 182 VAL A C 1
ATOM 1365 O O . VAL A 1 182 ? -41.243 -9.839 37.038 1.00 66.00 182 VAL A O 1
ATOM 1368 N N . ILE A 1 183 ? -42.271 -10.445 35.131 1.00 68.69 183 ILE A N 1
ATOM 1369 C CA . ILE A 1 183 ? -43.334 -9.435 35.194 1.00 68.69 183 ILE A CA 1
ATOM 1370 C C . ILE A 1 183 ? -44.471 -10.008 36.041 1.00 68.69 183 ILE A C 1
ATOM 1372 O O . ILE A 1 183 ? -45.067 -11.020 35.665 1.00 68.69 183 ILE A O 1
ATOM 1376 N N . SER A 1 184 ? -44.770 -9.378 37.176 1.00 71.50 184 SER A N 1
ATOM 1377 C CA . SER A 1 184 ? -45.917 -9.753 38.005 1.00 71.50 184 SER A CA 1
ATOM 1378 C C . SER A 1 184 ? -47.227 -9.176 37.447 1.00 71.50 184 SER A C 1
ATOM 1380 O O . SER A 1 184 ? -47.228 -8.286 36.596 1.00 71.50 184 SER A O 1
ATOM 1382 N N . ALA A 1 185 ? -48.371 -9.654 37.945 1.00 72.50 185 ALA A N 1
ATOM 1383 C CA . ALA A 1 185 ? -49.673 -9.087 37.583 1.00 72.50 185 ALA A CA 1
ATOM 1384 C C . ALA A 1 185 ? -49.827 -7.615 38.027 1.00 72.50 185 ALA A C 1
ATOM 1386 O O . ALA A 1 185 ? -50.571 -6.862 37.405 1.00 72.50 185 ALA A O 1
ATOM 1387 N N . GLU A 1 186 ? -49.109 -7.193 39.071 1.00 71.88 186 GLU A N 1
ATOM 1388 C CA . GLU A 1 186 ? -49.102 -5.816 39.584 1.00 71.88 186 GLU A CA 1
ATOM 1389 C C . GLU A 1 186 ? -48.260 -4.877 38.701 1.00 71.88 186 GLU A C 1
ATOM 1391 O O . GLU A 1 186 ? -48.606 -3.709 38.515 1.00 71.88 186 GLU A O 1
ATOM 1396 N N . ASP A 1 187 ? -47.201 -5.393 38.067 1.00 71.19 187 ASP A N 1
ATOM 1397 C CA . ASP A 1 187 ? -46.365 -4.644 37.111 1.00 71.19 187 ASP A CA 1
ATOM 1398 C C . ASP A 1 187 ? -47.100 -4.313 35.800 1.00 71.19 187 ASP A C 1
ATOM 1400 O O . ASP A 1 187 ? -46.652 -3.470 35.022 1.00 71.19 187 ASP A O 1
ATOM 1404 N N . GLN A 1 188 ? -48.240 -4.962 35.550 1.00 72.06 188 GLN A N 1
ATOM 1405 C CA . GLN A 1 188 ? -49.105 -4.706 34.394 1.00 72.06 188 GLN A CA 1
ATOM 1406 C C . GLN A 1 188 ? -50.207 -3.677 34.684 1.00 72.06 188 GLN A C 1
ATOM 1408 O O . GLN A 1 188 ? -50.887 -3.237 33.760 1.00 72.06 188 GLN A O 1
ATOM 1413 N N . GLN A 1 189 ? -50.395 -3.285 35.948 1.00 72.81 189 GLN A N 1
ATOM 1414 C CA . GLN A 1 189 ? -51.436 -2.345 36.365 1.00 72.81 189 GLN A CA 1
ATOM 1415 C C . GLN A 1 189 ? -50.860 -0.931 36.540 1.00 72.81 189 GLN A C 1
ATOM 1417 O O . GLN A 1 189 ? -49.760 -0.759 37.068 1.00 72.81 189 GLN A O 1
ATOM 1422 N N . GLY A 1 190 ? -51.621 0.087 36.123 1.00 77.00 190 GLY A N 1
ATOM 1423 C CA . GLY A 1 190 ? -51.265 1.507 36.252 1.00 77.00 190 GLY A CA 1
ATOM 1424 C C . GLY A 1 190 ? -50.793 2.170 34.952 1.00 77.00 190 GLY A C 1
ATOM 1425 O O . GLY A 1 190 ? -50.703 1.534 33.905 1.00 77.00 190 GLY A O 1
ATOM 1426 N N . GLU A 1 191 ? -50.510 3.473 35.022 1.00 83.12 191 GLU A N 1
ATOM 1427 C CA . GLU A 1 191 ? -50.041 4.267 33.878 1.00 83.12 191 GLU A CA 1
ATOM 1428 C C . GLU A 1 191 ? -48.524 4.135 33.662 1.00 83.12 191 GLU A C 1
ATOM 1430 O O . GLU A 1 191 ? -47.753 3.911 34.601 1.00 83.12 191 GLU A O 1
ATOM 1435 N N . CYS A 1 192 ? -48.082 4.300 32.410 1.00 86.62 192 CYS A N 1
ATOM 1436 C CA . CYS A 1 192 ? -46.660 4.388 32.077 1.00 86.62 192 CYS A CA 1
ATOM 1437 C C . CYS A 1 192 ? -46.029 5.612 32.779 1.00 86.62 192 CYS A C 1
ATOM 1439 O O . CYS A 1 192 ? -46.568 6.709 32.621 1.00 86.62 192 CYS A O 1
ATOM 1441 N N . PRO A 1 193 ? -44.913 5.465 33.524 1.00 89.50 193 PRO A N 1
ATOM 1442 C CA . PRO A 1 193 ? -44.233 6.577 34.196 1.00 89.50 193 PRO A CA 1
ATOM 1443 C C . PRO A 1 193 ? -43.927 7.752 33.261 1.00 89.50 193 PRO A C 1
ATOM 1445 O O . PRO A 1 193 ? -43.583 7.540 32.097 1.00 89.50 193 PRO A O 1
ATOM 1448 N N . LYS A 1 194 ? -44.009 8.990 33.767 1.00 89.06 194 LYS A N 1
ATOM 1449 C CA . LYS A 1 194 ? -43.843 10.209 32.953 1.00 89.06 194 LYS A CA 1
ATOM 1450 C C . LYS A 1 194 ? -42.478 10.278 32.270 1.00 89.06 194 LYS A C 1
ATOM 1452 O O . LYS A 1 194 ? -42.394 10.686 31.116 1.00 89.06 194 LYS A O 1
ATOM 1457 N N . GLU A 1 195 ? -41.427 9.835 32.947 1.00 90.38 195 GLU A N 1
ATOM 1458 C CA . GLU A 1 195 ? -40.068 9.776 32.410 1.00 90.38 195 GLU A CA 1
ATOM 1459 C C . GLU A 1 195 ? -39.984 8.796 31.230 1.00 90.38 195 GLU A C 1
ATOM 1461 O O . GLU A 1 195 ? -39.382 9.098 30.202 1.00 90.38 195 GLU A O 1
ATOM 1466 N N . LEU A 1 196 ? -40.653 7.641 31.331 1.00 90.56 196 LEU A N 1
ATOM 1467 C CA . LEU A 1 196 ? -40.728 6.668 30.239 1.00 90.56 196 LEU A CA 1
ATOM 1468 C C . LEU A 1 196 ? -41.609 7.159 29.091 1.00 90.56 196 LEU A C 1
ATOM 1470 O O . LEU A 1 196 ? -41.263 6.925 27.938 1.00 90.56 196 LEU A O 1
ATOM 1474 N N . GLN A 1 197 ? -42.697 7.879 29.374 1.00 91.00 197 GLN A N 1
ATOM 1475 C CA . GLN A 1 197 ? -43.499 8.534 28.338 1.00 91.00 197 GLN A CA 1
ATOM 1476 C C . GLN A 1 197 ? -42.662 9.558 27.560 1.00 91.00 197 GLN A C 1
ATOM 1478 O O . GLN A 1 197 ? -42.677 9.539 26.332 1.00 91.00 197 GLN A O 1
ATOM 1483 N N . ALA A 1 198 ? -41.878 10.391 28.254 1.00 91.44 198 ALA A N 1
ATOM 1484 C CA . ALA A 1 198 ? -40.971 11.351 27.627 1.00 91.44 198 ALA A CA 1
ATOM 1485 C C . ALA A 1 198 ? -39.876 10.657 26.798 1.00 91.44 198 ALA A C 1
ATOM 1487 O O . ALA A 1 198 ? -39.563 11.097 25.694 1.00 91.44 198 ALA A O 1
ATOM 1488 N N . TRP A 1 199 ? -39.334 9.535 27.282 1.00 90.44 199 TRP A N 1
ATOM 1489 C CA . TRP A 1 199 ? -38.305 8.781 26.562 1.00 90.44 199 TRP A CA 1
ATOM 1490 C C . TRP A 1 199 ? -38.846 8.050 25.330 1.00 90.44 199 TRP A C 1
ATOM 1492 O O . TRP A 1 199 ? -38.198 8.020 24.283 1.00 90.44 199 TRP A O 1
ATOM 1502 N N . ILE A 1 200 ? -40.067 7.514 25.422 1.00 89.31 200 ILE A N 1
ATOM 1503 C CA . ILE A 1 200 ? -40.795 6.955 24.279 1.00 89.31 200 ILE A CA 1
ATOM 1504 C C . ILE A 1 200 ? -41.087 8.060 23.262 1.00 89.31 200 ILE A C 1
ATOM 1506 O O . ILE A 1 200 ? -40.846 7.857 22.074 1.00 89.31 200 ILE A O 1
ATOM 1510 N N . GLN A 1 201 ? -41.549 9.230 23.713 1.00 89.31 201 GLN A N 1
ATOM 1511 C CA . GLN A 1 201 ? -41.835 10.363 22.836 1.00 89.31 201 GLN A CA 1
ATOM 1512 C C . GLN A 1 201 ? -40.576 10.839 22.106 1.00 89.31 201 GLN A C 1
ATOM 1514 O O . GLN A 1 201 ? -40.610 10.974 20.888 1.00 89.31 201 GLN A O 1
ATOM 1519 N N . ALA A 1 202 ? -39.438 10.946 22.799 1.00 85.88 202 ALA A N 1
ATOM 1520 C CA . ALA A 1 202 ? -38.158 11.264 22.169 1.00 85.88 202 ALA A CA 1
ATOM 1521 C C . ALA A 1 202 ? -37.812 10.287 21.031 1.00 85.88 202 ALA A C 1
ATOM 1523 O O . ALA A 1 202 ? -37.294 10.702 20.001 1.00 85.88 202 ALA A O 1
ATOM 1524 N N . GLY A 1 203 ? -38.145 8.998 21.169 1.00 81.38 203 GLY A N 1
ATOM 1525 C CA . GLY A 1 203 ? -37.959 8.006 20.102 1.00 81.38 203 GLY A CA 1
ATOM 1526 C C . GLY A 1 203 ? -38.958 8.112 18.955 1.00 81.38 203 GLY A C 1
ATOM 1527 O O . GLY A 1 203 ? -38.623 7.792 17.814 1.00 81.38 203 GLY A O 1
ATOM 1528 N N . LEU A 1 204 ? -40.175 8.572 19.239 1.00 83.94 204 LEU A N 1
ATOM 1529 C CA . LEU A 1 204 ? -41.193 8.868 18.231 1.00 83.94 204 LEU A CA 1
ATOM 1530 C C . LEU A 1 204 ? -40.897 10.168 17.467 1.00 83.94 204 LEU A C 1
ATOM 1532 O O . LEU A 1 204 ? -41.320 10.295 16.318 1.00 83.94 204 LEU A O 1
ATOM 1536 N N . ASP A 1 205 ? -40.137 11.086 18.056 1.00 84.12 205 ASP A N 1
ATOM 1537 C CA . ASP A 1 205 ? -39.750 12.358 17.438 1.00 84.12 205 ASP A CA 1
ATOM 1538 C C . ASP A 1 205 ? -38.489 12.242 16.566 1.00 84.12 205 ASP A C 1
ATOM 1540 O O . ASP A 1 205 ? -38.175 13.157 15.802 1.00 84.12 205 ASP A O 1
ATOM 1544 N N . LEU A 1 206 ? -37.780 11.107 16.623 1.00 73.50 206 LEU A N 1
ATOM 1545 C CA . LEU A 1 206 ? -36.600 10.883 15.790 1.00 73.50 206 LEU A CA 1
ATOM 1546 C C . LEU A 1 206 ? -36.957 10.895 14.293 1.00 73.50 206 LEU A C 1
ATOM 1548 O O . LEU A 1 206 ? -37.932 10.238 13.892 1.00 73.50 206 LEU A O 1
ATOM 1552 N N . PRO A 1 207 ? -36.149 11.586 13.459 1.00 63.19 207 PRO A N 1
ATOM 1553 C CA . PRO A 1 207 ? -36.339 11.608 12.019 1.00 63.19 207 PRO A CA 1
ATOM 1554 C C . PRO A 1 207 ? -36.248 10.190 11.463 1.00 63.19 207 PRO A C 1
ATOM 1556 O O . PRO A 1 207 ? -35.402 9.388 11.863 1.00 63.19 207 PRO A O 1
ATOM 1559 N N . LEU A 1 208 ? -37.172 9.886 10.559 1.00 54.59 208 LEU A N 1
ATOM 1560 C CA . LEU A 1 208 ? -37.261 8.582 9.930 1.00 54.59 208 LEU A CA 1
ATOM 1561 C C . LEU A 1 208 ? -36.390 8.561 8.678 1.00 54.59 208 LEU A C 1
ATOM 1563 O O . LEU A 1 208 ? -36.436 9.488 7.869 1.00 54.59 208 LEU A O 1
ATOM 1567 N N . ASP A 1 209 ? -35.628 7.488 8.509 1.00 48.12 209 ASP A N 1
ATOM 1568 C CA . ASP A 1 209 ? -34.958 7.201 7.250 1.00 48.12 209 ASP A CA 1
ATOM 1569 C C . ASP A 1 209 ? -35.980 6.923 6.129 1.00 48.12 209 ASP A C 1
ATOM 1571 O O . ASP A 1 209 ? -37.195 6.819 6.344 1.00 48.12 209 ASP A O 1
ATOM 1575 N N . SER A 1 210 ? -35.485 6.749 4.905 1.00 35.69 210 SER A N 1
ATOM 1576 C CA . SER A 1 210 ? -36.300 6.385 3.737 1.00 35.69 210 SER A CA 1
ATOM 1577 C C . SER A 1 210 ? -37.067 5.061 3.899 1.00 35.69 210 SER A C 1
ATOM 1579 O O . SER A 1 210 ? -37.969 4.774 3.113 1.00 35.69 210 SER A O 1
ATOM 1581 N N . ASN A 1 211 ? -36.756 4.274 4.934 1.00 37.69 211 ASN A N 1
ATOM 1582 C CA . ASN A 1 211 ? -37.413 3.020 5.286 1.00 37.69 211 ASN A CA 1
ATOM 1583 C C . ASN A 1 211 ? -38.405 3.161 6.454 1.00 37.69 211 ASN A C 1
ATOM 1585 O O . ASN A 1 211 ? -38.915 2.145 6.941 1.00 37.69 211 ASN A O 1
ATOM 1589 N N . GLY A 1 212 ? -38.683 4.383 6.922 1.00 43.56 212 GLY A N 1
ATOM 1590 C CA . GLY A 1 212 ? -39.602 4.642 8.029 1.00 43.56 212 GLY A CA 1
ATOM 1591 C C . GLY A 1 212 ? -39.054 4.231 9.401 1.00 43.56 212 GLY A C 1
ATOM 1592 O O . GLY A 1 212 ? -39.844 3.989 10.318 1.00 43.56 212 GLY A O 1
ATOM 1593 N N . ARG A 1 213 ? -37.729 4.106 9.558 1.00 44.66 213 ARG A N 1
ATOM 1594 C CA . ARG A 1 213 ? -37.052 3.738 10.812 1.00 44.66 213 ARG A CA 1
ATOM 1595 C C . ARG A 1 213 ? -36.392 4.968 11.428 1.00 44.66 213 ARG A C 1
ATOM 1597 O O . ARG A 1 213 ? -35.686 5.694 10.742 1.00 44.66 213 ARG A O 1
ATOM 1604 N N . GLY A 1 214 ? -36.613 5.195 12.720 1.00 50.97 214 GLY A N 1
ATOM 1605 C CA . GLY A 1 214 ? -35.876 6.213 13.474 1.00 50.97 214 GLY A CA 1
ATOM 1606 C C . GLY A 1 214 ? -34.533 5.658 13.945 1.00 50.97 214 GLY A C 1
ATOM 1607 O O . GLY A 1 214 ? -34.459 4.478 14.297 1.00 50.97 214 GLY A O 1
ATOM 1608 N N . ASP A 1 215 ? -33.488 6.487 13.975 1.00 58.31 215 ASP A N 1
ATOM 1609 C CA . ASP A 1 215 ? -32.184 6.107 14.532 1.00 58.31 215 ASP A CA 1
ATOM 1610 C C . ASP A 1 215 ? -32.250 5.990 16.064 1.00 58.31 215 ASP A C 1
ATOM 1612 O O . ASP A 1 215 ? -31.893 6.892 16.824 1.00 58.31 215 ASP A O 1
ATOM 1616 N N . THR A 1 216 ? -32.713 4.836 16.542 1.00 56.62 216 THR A N 1
ATOM 1617 C CA . THR A 1 216 ? -32.859 4.556 17.975 1.00 56.62 216 THR A CA 1
ATOM 1618 C C . THR A 1 216 ? -31.527 4.538 18.730 1.00 56.62 216 THR A C 1
ATOM 1620 O O . THR A 1 216 ? -31.538 4.451 19.956 1.00 56.62 216 THR A O 1
ATOM 1623 N N . SER A 1 217 ? -30.380 4.636 18.043 1.00 53.22 217 SER A N 1
ATOM 1624 C CA . SER A 1 217 ? -29.074 4.803 18.686 1.00 53.22 217 SER A CA 1
ATOM 1625 C C . SER A 1 217 ? -28.867 6.201 19.278 1.00 53.22 217 SER A C 1
ATOM 1627 O O . SER A 1 217 ? -27.926 6.396 20.031 1.00 53.22 217 SER A O 1
ATOM 1629 N N . ALA A 1 218 ? -29.758 7.165 19.043 1.00 62.03 218 ALA A N 1
ATOM 1630 C CA . ALA A 1 218 ? -29.747 8.425 19.786 1.00 62.03 218 ALA A CA 1
ATOM 1631 C C . ALA A 1 218 ? -30.339 8.276 21.206 1.00 62.03 218 ALA A C 1
ATOM 1633 O O . ALA A 1 218 ? -29.992 9.036 22.110 1.00 62.03 218 ALA A O 1
ATOM 1634 N N . LEU A 1 219 ? -31.196 7.271 21.440 1.00 67.56 219 LEU A N 1
ATOM 1635 C CA . LEU A 1 219 ? -31.996 7.145 22.670 1.00 67.56 219 LEU A CA 1
ATOM 1636 C C . LEU A 1 219 ? -31.197 6.817 23.933 1.00 67.56 219 LEU A C 1
ATOM 1638 O O . LEU A 1 219 ? -31.704 7.018 25.032 1.00 67.56 219 LEU A O 1
ATOM 1642 N N . TRP A 1 220 ? -29.970 6.321 23.798 1.00 69.06 220 TRP A N 1
ATOM 1643 C CA . TRP A 1 220 ? -29.072 6.060 24.931 1.00 69.06 220 TRP A CA 1
ATOM 1644 C C . TRP A 1 220 ? -28.125 7.234 25.234 1.00 69.06 220 TRP A C 1
ATOM 1646 O O . TRP A 1 220 ? -27.404 7.181 26.227 1.00 69.06 220 TRP A O 1
ATOM 1656 N N . THR A 1 221 ? -28.103 8.277 24.394 1.00 65.50 221 THR A N 1
ATOM 1657 C CA . THR A 1 221 ? -27.147 9.388 24.520 1.00 65.50 221 THR A CA 1
ATOM 1658 C C . THR A 1 221 ? -27.501 10.316 25.678 1.00 65.50 221 THR A C 1
ATOM 1660 O O . THR A 1 221 ? -28.678 10.550 25.961 1.00 65.50 221 THR A O 1
ATOM 1663 N N . ALA A 1 222 ? -26.482 10.924 26.294 1.00 69.00 222 ALA A N 1
ATOM 1664 C CA . ALA A 1 222 ? -26.674 11.909 27.358 1.00 69.00 222 ALA A CA 1
ATOM 1665 C C . ALA A 1 222 ? -27.595 13.066 26.925 1.00 69.00 222 ALA A C 1
ATOM 1667 O O . ALA A 1 222 ? -28.435 13.495 27.711 1.00 69.00 222 ALA A O 1
ATOM 1668 N N . ALA A 1 223 ? -27.522 13.497 25.660 1.00 71.12 223 ALA A N 1
ATOM 1669 C CA . ALA A 1 223 ? -28.376 14.549 25.105 1.00 71.12 223 ALA A CA 1
ATOM 1670 C C . ALA A 1 223 ? -29.879 14.229 25.197 1.00 71.12 223 ALA A C 1
ATOM 1672 O O . ALA A 1 223 ? -30.681 15.128 25.434 1.00 71.12 223 ALA A O 1
ATOM 1673 N N . VAL A 1 224 ? -30.263 12.956 25.047 1.00 78.56 224 VAL A N 1
ATOM 1674 C CA . VAL A 1 224 ? -31.656 12.509 25.202 1.00 78.56 224 VAL A CA 1
ATOM 1675 C C . VAL A 1 224 ? -31.970 12.189 26.659 1.00 78.56 224 VAL A C 1
ATOM 1677 O O . VAL A 1 224 ? -33.034 12.538 27.161 1.00 78.56 224 VAL A O 1
ATOM 1680 N N . THR A 1 225 ? -31.062 11.516 27.361 1.00 83.38 225 THR A N 1
ATOM 1681 C CA . THR A 1 225 ? -31.380 10.922 28.662 1.00 83.38 225 THR A CA 1
ATOM 1682 C C . THR A 1 225 ? -31.240 11.893 29.828 1.00 83.38 225 THR A C 1
ATOM 1684 O O . THR A 1 225 ? -31.998 11.803 30.788 1.00 83.38 225 THR A O 1
ATOM 1687 N N . GLN A 1 226 ? -30.302 12.837 29.761 1.00 84.88 226 GLN A N 1
ATOM 1688 C CA . GLN A 1 226 ? -30.030 13.770 30.853 1.00 84.88 226 GLN A CA 1
ATOM 1689 C C . GLN A 1 226 ? -31.181 14.760 31.106 1.00 84.88 226 GLN A C 1
ATOM 1691 O O . GLN A 1 226 ? -31.513 14.955 32.273 1.00 84.88 226 GLN A O 1
ATOM 1696 N N . PRO A 1 227 ? -31.876 15.306 30.086 1.00 87.94 227 PRO A N 1
ATOM 1697 C CA . PRO A 1 227 ? -33.091 16.094 30.308 1.00 87.94 227 PRO A CA 1
ATOM 1698 C C . PRO A 1 227 ? -34.249 15.299 30.930 1.00 87.94 227 PRO A C 1
ATOM 1700 O O . PRO A 1 227 ? -35.099 15.882 31.596 1.00 87.94 227 PRO A O 1
ATOM 1703 N N . ILE A 1 228 ? -34.296 13.980 30.709 1.00 89.56 228 ILE A N 1
ATOM 1704 C CA . ILE A 1 228 ? -35.397 13.109 31.150 1.00 89.56 228 ILE A CA 1
ATOM 1705 C C . ILE A 1 228 ? -35.160 12.592 32.572 1.00 89.56 228 ILE A C 1
ATOM 1707 O O . ILE A 1 228 ? -36.053 12.649 33.411 1.00 89.56 228 ILE A O 1
ATOM 1711 N N . PHE A 1 229 ? -33.959 12.083 32.845 1.00 87.25 229 PHE A N 1
ATOM 1712 C CA . PHE A 1 229 ? -33.623 11.408 34.102 1.00 87.25 229 PHE A CA 1
ATOM 1713 C C . PHE A 1 229 ? -32.725 12.246 35.025 1.00 87.25 229 PHE A C 1
ATOM 1715 O O . PHE A 1 229 ? -32.327 11.778 36.092 1.00 87.25 229 PHE A O 1
ATOM 1722 N N . GLY A 1 230 ? -32.344 13.456 34.605 1.00 85.75 230 GLY A N 1
ATOM 1723 C CA . GLY A 1 230 ? -31.378 14.317 35.297 1.00 85.75 230 GLY A CA 1
ATOM 1724 C C . GLY A 1 230 ? -29.917 13.868 35.159 1.00 85.75 230 GLY A C 1
ATOM 1725 O O . GLY A 1 230 ? -29.019 14.589 35.584 1.00 85.75 230 GLY A O 1
ATOM 1726 N N . LYS A 1 231 ? -29.666 12.693 34.567 1.00 85.81 231 LYS A N 1
ATOM 1727 C CA . LYS A 1 231 ? -28.340 12.087 34.387 1.00 85.81 231 LYS A CA 1
ATOM 1728 C C . LYS A 1 231 ? -28.305 11.161 33.158 1.00 85.81 231 LYS A C 1
ATOM 1730 O O . LYS A 1 231 ? -29.370 10.749 32.685 1.00 85.81 231 LYS A O 1
ATOM 1735 N N . PRO A 1 232 ? -27.121 10.817 32.622 1.00 79.38 232 PRO A N 1
ATOM 1736 C CA . PRO A 1 232 ? -26.982 9.796 31.588 1.00 79.38 232 PRO A CA 1
ATOM 1737 C C . PRO A 1 232 ? -27.597 8.456 32.006 1.00 79.38 232 PRO A C 1
ATOM 1739 O O . PRO A 1 232 ? -27.450 8.030 33.149 1.00 79.38 232 PRO A O 1
ATOM 1742 N N . VAL A 1 233 ? -28.231 7.734 31.073 1.00 76.44 233 VAL A N 1
ATOM 1743 C CA . VAL A 1 233 ? -28.795 6.400 31.370 1.00 76.44 233 VAL A CA 1
ATOM 1744 C C . VAL A 1 233 ? -27.722 5.434 31.892 1.00 76.44 233 VAL A C 1
ATOM 1746 O O . VAL A 1 233 ? -28.020 4.595 32.742 1.00 76.44 233 VAL A O 1
ATOM 1749 N N . ALA A 1 234 ? -26.465 5.562 31.451 1.00 69.75 234 ALA A N 1
ATOM 1750 C CA . ALA A 1 234 ? -25.319 4.812 31.982 1.00 69.75 234 ALA A CA 1
ATOM 1751 C C . ALA A 1 234 ? -25.135 4.962 33.505 1.00 69.75 234 ALA A C 1
ATOM 1753 O O . ALA A 1 234 ? -24.689 4.016 34.132 1.00 69.75 234 ALA A O 1
ATOM 1754 N N . GLU A 1 235 ? -25.557 6.076 34.107 1.00 77.00 235 GLU A N 1
ATOM 1755 C CA . GLU A 1 235 ? -25.432 6.370 35.546 1.00 77.00 235 GLU A CA 1
ATOM 1756 C C . GLU A 1 235 ? -26.676 6.006 36.367 1.00 77.00 235 GLU A C 1
ATOM 1758 O O . GLU A 1 235 ? -26.744 6.251 37.576 1.00 77.00 235 GLU A O 1
ATOM 1763 N N . LEU A 1 236 ? -27.707 5.461 35.724 1.00 77.38 236 LEU A N 1
ATOM 1764 C CA . LEU A 1 236 ? -28.863 4.935 36.437 1.00 77.38 236 LEU A CA 1
ATOM 1765 C C . LEU A 1 236 ? -28.451 3.631 37.114 1.00 77.38 236 LEU A C 1
ATOM 1767 O O . LEU A 1 236 ? -28.108 2.675 36.421 1.00 77.38 236 LEU A O 1
ATOM 1771 N N . GLY A 1 237 ? -28.504 3.595 38.445 1.00 77.50 237 GLY A N 1
ATOM 1772 C CA . GLY A 1 237 ? -28.159 2.401 39.215 1.00 77.50 237 GLY A CA 1
ATOM 1773 C C . GLY A 1 237 ? -29.035 1.195 38.860 1.00 77.50 237 GLY A C 1
ATOM 1774 O O . GLY A 1 237 ? -30.129 1.332 38.294 1.00 77.50 237 GLY A O 1
ATOM 1775 N N . ALA A 1 238 ? -28.563 0.004 39.232 1.00 78.62 238 ALA A N 1
ATOM 1776 C CA . ALA A 1 238 ? -29.188 -1.270 38.868 1.00 78.62 238 ALA A CA 1
ATOM 1777 C C . ALA A 1 238 ? -30.697 -1.334 39.151 1.00 78.62 238 ALA A C 1
ATOM 1779 O O . ALA A 1 238 ? -31.487 -1.680 38.270 1.00 78.62 238 ALA A O 1
ATOM 1780 N N . GLN A 1 239 ? -31.103 -0.932 40.356 1.00 82.12 239 GLN A N 1
ATOM 1781 C CA . GLN A 1 239 ? -32.495 -0.987 40.800 1.00 82.12 239 GLN A CA 1
ATOM 1782 C C . GLN A 1 239 ? -33.416 -0.130 39.922 1.00 82.12 239 GLN A C 1
ATOM 1784 O O . GLN A 1 239 ? -34.444 -0.603 39.440 1.00 82.12 239 GLN A O 1
ATOM 1789 N N . GLN A 1 240 ? -33.007 1.108 39.643 1.00 84.44 240 GLN A N 1
ATOM 1790 C CA . GLN A 1 240 ? -33.793 2.035 38.835 1.00 84.44 240 GLN A CA 1
ATOM 1791 C C . GLN A 1 240 ? -33.932 1.532 37.392 1.00 84.44 240 GLN A C 1
ATOM 1793 O O . GLN A 1 240 ? -34.995 1.648 36.790 1.00 84.44 240 GLN A O 1
ATOM 1798 N N . ARG A 1 241 ? -32.894 0.907 36.825 1.00 81.31 241 ARG A N 1
ATOM 1799 C CA . ARG A 1 241 ? -32.976 0.296 35.488 1.00 81.31 241 ARG A CA 1
ATOM 1800 C C . ARG A 1 241 ? -33.870 -0.935 35.444 1.00 81.31 241 ARG A C 1
ATOM 1802 O O . ARG A 1 241 ? -34.601 -1.098 34.467 1.00 81.31 241 ARG A O 1
ATOM 1809 N N . ILE A 1 242 ? -33.847 -1.771 36.483 1.00 79.81 242 ILE A N 1
ATOM 1810 C CA . ILE A 1 242 ? -34.774 -2.903 36.618 1.00 79.81 242 ILE A CA 1
ATOM 1811 C C . ILE A 1 242 ? -36.215 -2.389 36.652 1.00 79.81 242 ILE A C 1
ATOM 1813 O O . ILE A 1 242 ? -37.064 -2.922 35.939 1.00 79.81 242 ILE A O 1
ATOM 1817 N N . GLU A 1 243 ? -36.486 -1.326 37.410 1.00 84.25 243 GLU A N 1
ATOM 1818 C CA . GLU A 1 243 ? -37.804 -0.686 37.484 1.00 84.25 243 GLU A CA 1
ATOM 1819 C C . GLU A 1 243 ? -38.240 -0.094 36.139 1.00 84.25 243 GLU A C 1
ATOM 1821 O O . GLU A 1 243 ? -39.353 -0.364 35.684 1.00 84.25 243 GLU A O 1
ATOM 1826 N N . LEU A 1 244 ? -37.355 0.637 35.451 1.00 86.50 244 LEU A N 1
ATOM 1827 C CA . LEU A 1 244 ? -37.632 1.173 34.114 1.00 86.50 244 LEU A CA 1
ATOM 1828 C C . LEU A 1 244 ? -37.931 0.052 33.119 1.00 86.50 244 LEU A C 1
ATOM 1830 O O . LEU A 1 244 ? -38.886 0.142 32.351 1.00 86.50 244 LEU A O 1
ATOM 1834 N N . ARG A 1 245 ? -37.155 -1.034 33.150 1.00 82.50 245 ARG A N 1
ATOM 1835 C CA . ARG A 1 245 ? -37.355 -2.175 32.257 1.00 82.50 245 ARG A CA 1
ATOM 1836 C C . ARG A 1 245 ? -38.636 -2.946 32.579 1.00 82.50 245 ARG A C 1
ATOM 1838 O O . ARG A 1 245 ? -39.333 -3.340 31.647 1.00 82.50 245 ARG A O 1
ATOM 1845 N N . ARG A 1 246 ? -38.993 -3.110 33.861 1.00 82.06 246 ARG A N 1
ATOM 1846 C CA . ARG A 1 246 ? -40.293 -3.662 34.294 1.00 82.06 246 ARG A CA 1
ATOM 1847 C C . ARG A 1 246 ? -41.450 -2.805 33.794 1.00 82.06 246 ARG A C 1
ATOM 1849 O O . ARG A 1 246 ? -42.376 -3.333 33.188 1.00 82.06 246 ARG A O 1
ATOM 1856 N N . ALA A 1 247 ? -41.373 -1.489 33.976 1.00 86.50 247 ALA A N 1
ATOM 1857 C CA . ALA A 1 247 ? -42.407 -0.566 33.524 1.00 86.50 247 ALA A CA 1
ATOM 1858 C C . ALA A 1 247 ? -42.523 -0.519 31.988 1.00 86.50 247 ALA A C 1
ATOM 1860 O O . ALA A 1 247 ? -43.638 -0.501 31.469 1.00 86.50 247 ALA A O 1
ATOM 1861 N N . LEU A 1 248 ? -41.403 -0.583 31.256 1.00 85.62 248 LEU A N 1
ATOM 1862 C CA . LEU A 1 248 ? -41.386 -0.715 29.793 1.00 85.62 248 LEU A CA 1
ATOM 1863 C C . LEU A 1 248 ? -42.046 -2.018 29.321 1.00 85.62 248 LEU A C 1
ATOM 1865 O O . LEU A 1 248 ? -42.800 -2.006 28.349 1.00 85.62 248 LEU A O 1
ATOM 1869 N N . ALA A 1 249 ? -41.766 -3.127 30.009 1.00 77.62 249 ALA A N 1
ATOM 1870 C CA . ALA A 1 249 ? -42.282 -4.444 29.657 1.00 77.62 249 ALA A CA 1
ATOM 1871 C C . ALA A 1 249 ? -43.749 -4.671 30.086 1.00 77.62 249 ALA A C 1
ATOM 1873 O O . ALA A 1 249 ? -44.438 -5.494 29.486 1.00 77.62 249 ALA A O 1
ATOM 1874 N N . GLY A 1 250 ? -44.222 -3.950 31.107 1.00 83.06 250 GLY A N 1
ATOM 1875 C CA . GLY A 1 250 ? -45.599 -3.975 31.606 1.00 83.06 250 GLY A CA 1
ATOM 1876 C C . GLY A 1 250 ? -46.394 -2.734 31.190 1.00 83.06 250 GLY A C 1
ATOM 1877 O O . GLY A 1 250 ? -46.995 -2.699 30.119 1.00 83.06 250 GLY A O 1
ATOM 1878 N N . ARG A 1 251 ? -46.392 -1.707 32.049 1.00 84.31 251 ARG A N 1
ATOM 1879 C CA . ARG A 1 251 ? -47.256 -0.505 31.977 1.00 84.31 251 ARG A CA 1
ATOM 1880 C C . ARG A 1 251 ? -47.150 0.324 30.691 1.00 84.31 251 ARG A C 1
ATOM 1882 O O . ARG A 1 251 ? -48.108 0.995 30.322 1.00 84.31 251 ARG A O 1
ATOM 1889 N N . CYS A 1 252 ? -45.998 0.330 30.023 1.00 82.00 252 CYS A N 1
ATOM 1890 C CA . CYS A 1 252 ? -45.764 1.138 28.818 1.00 82.00 252 CYS A CA 1
ATOM 1891 C C . CYS A 1 252 ? -45.954 0.363 27.507 1.00 82.00 252 CYS A C 1
ATOM 1893 O O . CYS A 1 252 ? -45.810 0.936 26.424 1.00 82.00 252 CYS A O 1
ATOM 1895 N N . MET A 1 253 ? -46.252 -0.937 27.573 1.00 70.12 253 MET A N 1
ATOM 1896 C CA . MET A 1 253 ? -46.417 -1.759 26.382 1.00 70.12 253 MET A CA 1
ATOM 1897 C C . MET A 1 253 ? -47.829 -1.578 25.807 1.00 70.12 253 MET A C 1
ATOM 1899 O O . MET A 1 253 ? -48.809 -2.074 26.353 1.00 70.12 253 MET A O 1
ATOM 1903 N N . VAL A 1 254 ? -47.945 -0.868 24.681 1.00 64.88 254 VAL A N 1
ATOM 1904 C CA . VAL A 1 254 ? -49.245 -0.538 24.069 1.00 64.88 254 VAL A CA 1
ATOM 1905 C C . VAL A 1 254 ? -49.645 -1.574 23.014 1.00 64.88 254 VAL A C 1
ATOM 1907 O O . VAL A 1 254 ? -48.826 -2.009 22.199 1.00 64.88 254 VAL A O 1
ATOM 1910 N N . SER A 1 255 ? -50.917 -1.978 22.984 1.00 57.38 255 SER A N 1
ATOM 1911 C CA . SER A 1 255 ? -51.487 -2.798 21.911 1.00 57.38 255 SER A CA 1
ATOM 1912 C C . SER A 1 255 ? -51.837 -1.925 20.691 1.00 57.38 255 SER A C 1
ATOM 1914 O O . SER A 1 255 ? -52.517 -0.916 20.810 1.00 57.38 255 SER A O 1
ATOM 1916 N N . GLY A 1 256 ? -51.370 -2.303 19.494 1.00 56.06 256 GLY A N 1
ATOM 1917 C CA . GLY A 1 256 ? -51.821 -1.709 18.221 1.00 56.06 256 GLY A CA 1
ATOM 1918 C C . GLY A 1 256 ? -50.842 -0.782 17.482 1.00 56.06 256 GLY A C 1
ATOM 1919 O O . GLY A 1 256 ? -50.798 -0.862 16.258 1.00 56.06 256 GLY A O 1
ATOM 1920 N N . ASP A 1 257 ? -50.005 0.016 18.158 1.00 74.19 257 ASP A N 1
ATOM 1921 C CA . ASP A 1 257 ? -49.042 0.913 17.481 1.00 74.19 257 ASP A CA 1
ATOM 1922 C C . ASP A 1 257 ? -47.685 0.223 17.234 1.00 74.19 257 ASP A C 1
ATOM 1924 O O . ASP A 1 257 ? -46.921 -0.086 18.154 1.00 74.19 257 ASP A O 1
ATOM 1928 N N . ARG A 1 258 ? -47.370 -0.031 15.957 1.00 72.50 258 ARG A N 1
ATOM 1929 C CA . ARG A 1 258 ? -46.139 -0.713 15.526 1.00 72.50 258 ARG A CA 1
ATOM 1930 C C . ARG A 1 258 ? -44.876 0.120 15.779 1.00 72.50 258 ARG A C 1
ATOM 1932 O O . ARG A 1 258 ? -43.836 -0.466 16.084 1.00 72.50 258 ARG A O 1
ATOM 1939 N N . ARG A 1 259 ? -44.947 1.449 15.652 1.00 73.75 259 ARG A N 1
ATOM 1940 C CA . ARG A 1 259 ? -43.798 2.353 15.823 1.00 73.75 259 ARG A CA 1
ATOM 1941 C C . ARG A 1 259 ? -43.476 2.512 17.300 1.00 73.75 259 ARG A C 1
ATOM 1943 O O . ARG A 1 259 ? -42.329 2.318 17.696 1.00 73.75 259 ARG A O 1
ATOM 1950 N N . GLN A 1 260 ? -44.496 2.752 18.117 1.00 79.81 260 GLN A N 1
ATOM 1951 C CA . GLN A 1 260 ? -44.331 2.835 19.564 1.00 79.81 260 GLN A CA 1
ATOM 1952 C C . GLN A 1 260 ? -43.792 1.521 20.144 1.00 79.81 260 GLN A C 1
ATOM 1954 O O . GLN A 1 260 ? -42.850 1.547 20.930 1.00 79.81 260 GLN A O 1
ATOM 1959 N N . LYS A 1 261 ? -44.285 0.358 19.689 1.00 77.00 261 LYS A N 1
ATOM 1960 C CA . LYS A 1 261 ? -43.725 -0.951 20.077 1.00 77.00 261 LYS A CA 1
ATOM 1961 C C . LYS A 1 261 ? -42.247 -1.110 19.719 1.00 77.00 261 LYS A C 1
ATOM 1963 O O . LYS A 1 261 ? -41.498 -1.684 20.506 1.00 77.00 261 LYS A O 1
ATOM 1968 N N . ALA A 1 262 ? -41.821 -0.634 18.548 1.00 74.69 262 ALA A N 1
ATOM 1969 C CA . ALA A 1 262 ? -40.418 -0.695 18.139 1.00 74.69 262 ALA A CA 1
ATOM 1970 C C . ALA A 1 262 ? -39.530 0.186 19.032 1.00 74.69 262 ALA A C 1
ATOM 1972 O O . ALA A 1 262 ? -38.479 -0.276 19.474 1.00 74.69 262 ALA A O 1
ATOM 1973 N N . VAL A 1 263 ? -39.985 1.402 19.361 1.00 78.25 263 VAL A N 1
ATOM 1974 C CA . VAL A 1 263 ? -39.301 2.296 20.309 1.00 78.25 263 VAL A CA 1
ATOM 1975 C C . VAL A 1 263 ? -39.226 1.653 21.692 1.00 78.25 263 VAL A C 1
ATOM 1977 O O . VAL A 1 263 ? -38.135 1.512 22.229 1.00 78.25 263 VAL A O 1
ATOM 1980 N N . VAL A 1 264 ? -40.344 1.163 22.239 1.00 81.06 264 VAL A N 1
ATOM 1981 C CA . VAL A 1 264 ? -40.373 0.468 23.539 1.00 81.06 264 VAL A CA 1
ATOM 1982 C C . VAL A 1 264 ? -39.434 -0.742 23.540 1.00 81.06 264 VAL A C 1
ATOM 1984 O O . VAL A 1 264 ? -38.694 -0.940 24.499 1.00 81.06 264 VAL A O 1
ATOM 1987 N N . SER A 1 265 ? -39.379 -1.519 22.453 1.00 76.12 265 SER A N 1
ATOM 1988 C CA . SER A 1 265 ? -38.436 -2.635 22.319 1.00 76.12 265 SER A CA 1
ATOM 1989 C C . SER A 1 265 ? -36.974 -2.187 22.287 1.00 76.12 265 SER A C 1
ATOM 1991 O O . SER A 1 265 ? -36.129 -2.863 22.871 1.00 76.12 265 SER A O 1
ATOM 1993 N N . ALA A 1 266 ? -36.659 -1.067 21.634 1.00 72.81 266 ALA A N 1
ATOM 1994 C CA . ALA A 1 266 ? -35.318 -0.491 21.653 1.00 72.81 266 ALA A CA 1
ATOM 1995 C C . ALA A 1 266 ? -34.946 0.005 23.060 1.00 72.81 266 ALA A C 1
ATOM 1997 O O . ALA A 1 266 ? -33.857 -0.290 23.543 1.00 72.81 266 ALA A O 1
ATOM 1998 N N . LEU A 1 267 ? -35.871 0.663 23.765 1.00 80.62 267 LEU A N 1
ATOM 1999 C CA . LEU A 1 267 ? -35.680 1.089 25.154 1.00 80.62 267 LEU A CA 1
ATOM 2000 C C . LEU A 1 267 ? -35.502 -0.105 26.108 1.00 80.62 267 LEU A C 1
ATOM 2002 O O . LEU A 1 267 ? -34.661 -0.062 27.006 1.00 80.62 267 LEU A O 1
ATOM 2006 N N . MET A 1 268 ? -36.220 -1.212 25.888 1.00 75.75 268 MET A N 1
ATOM 2007 C CA . MET A 1 268 ? -36.006 -2.468 26.620 1.00 75.75 268 MET A CA 1
ATOM 2008 C C . MET A 1 268 ? -34.612 -3.064 26.378 1.00 75.75 268 MET A C 1
ATOM 2010 O O . MET A 1 268 ? -34.055 -3.668 27.292 1.00 75.75 268 MET A O 1
ATOM 2014 N N . HIS A 1 269 ? -34.045 -2.901 25.178 1.00 71.25 269 HIS A N 1
ATOM 2015 C CA . HIS A 1 269 ? -32.655 -3.275 24.896 1.00 71.25 269 HIS A CA 1
ATOM 2016 C C . HIS A 1 269 ? -31.657 -2.320 25.557 1.00 71.25 269 HIS A C 1
ATOM 2018 O O . HIS A 1 269 ? -30.684 -2.772 26.138 1.00 71.25 269 HIS A O 1
ATOM 2024 N N . ILE A 1 270 ? -31.904 -1.010 25.546 1.00 70.62 270 ILE A N 1
ATOM 2025 C CA . ILE A 1 270 ? -31.017 -0.022 26.192 1.00 70.62 270 ILE A CA 1
ATOM 2026 C C . ILE A 1 270 ? -30.974 -0.212 27.719 1.00 70.62 270 ILE A C 1
ATOM 2028 O O . ILE A 1 270 ? -29.946 0.011 28.365 1.00 70.62 270 ILE A O 1
ATOM 2032 N N . THR A 1 271 ? -32.091 -0.647 28.302 1.00 74.50 271 THR A N 1
ATOM 2033 C CA . THR A 1 271 ? -32.213 -0.971 29.731 1.00 74.50 271 THR A CA 1
ATOM 2034 C C . THR A 1 271 ? -31.779 -2.400 30.064 1.00 74.50 271 THR A C 1
ATOM 2036 O O . THR A 1 271 ? -31.886 -2.811 31.220 1.00 74.50 271 THR A O 1
ATOM 2039 N N . ASP A 1 272 ? -31.286 -3.169 29.087 1.00 72.81 272 ASP A N 1
ATOM 2040 C CA . ASP A 1 272 ? -30.841 -4.535 29.322 1.00 72.81 272 ASP A CA 1
ATOM 2041 C C . ASP A 1 272 ? -29.488 -4.625 30.039 1.00 72.81 272 ASP A C 1
ATOM 2043 O O . ASP A 1 272 ? -28.729 -3.659 30.143 1.00 72.81 272 ASP A O 1
ATOM 2047 N N . TYR A 1 273 ? -29.209 -5.825 30.550 1.00 73.19 273 TYR A N 1
ATOM 2048 C CA . TYR A 1 273 ? -27.974 -6.158 31.254 1.00 73.19 273 TYR A CA 1
ATOM 2049 C C . TYR A 1 273 ? -26.721 -5.742 30.473 1.00 73.19 273 TYR A C 1
ATOM 2051 O O . TYR A 1 273 ? -25.806 -5.140 31.029 1.00 73.19 273 TYR A O 1
ATOM 2059 N N . ARG A 1 274 ? -26.686 -6.041 29.168 1.00 69.44 274 ARG A N 1
ATOM 2060 C CA . ARG A 1 274 ? -25.493 -5.852 28.340 1.00 69.44 274 ARG A CA 1
ATOM 2061 C C . ARG A 1 274 ? -25.233 -4.371 28.095 1.00 69.44 274 ARG A C 1
ATOM 2063 O O . ARG A 1 274 ? -24.099 -3.923 28.195 1.00 69.44 274 ARG A O 1
ATOM 2070 N N . SER A 1 275 ? -26.290 -3.617 27.824 1.00 69.44 275 SER A N 1
ATOM 2071 C CA . SER A 1 275 ? -26.231 -2.184 27.565 1.00 69.44 275 SER A CA 1
ATOM 2072 C C . SER A 1 275 ? -25.927 -1.388 28.839 1.00 69.44 275 SER A C 1
ATOM 2074 O O . SER A 1 275 ? -25.199 -0.398 28.776 1.00 69.44 275 SER A O 1
ATOM 2076 N N . PHE A 1 276 ? -26.424 -1.821 30.007 1.00 74.38 276 PHE A N 1
ATOM 2077 C CA . PHE A 1 276 ? -26.013 -1.258 31.298 1.00 74.38 276 PHE A CA 1
ATOM 2078 C C . PHE A 1 276 ? -24.524 -1.469 31.557 1.00 74.38 276 PHE A C 1
ATOM 2080 O O . PHE A 1 276 ? -23.798 -0.504 31.794 1.00 74.38 276 PHE A O 1
ATOM 2087 N N . ARG A 1 277 ? -24.072 -2.720 31.451 1.00 77.62 277 ARG A N 1
ATOM 2088 C CA . ARG A 1 277 ? -22.672 -3.089 31.620 1.00 77.62 277 ARG A CA 1
ATOM 2089 C C . ARG A 1 277 ? -21.757 -2.280 30.707 1.00 77.62 277 ARG A C 1
ATOM 2091 O O . ARG A 1 277 ? -20.820 -1.656 31.190 1.00 77.62 277 ARG A O 1
ATOM 2098 N N . ASP A 1 278 ? -22.021 -2.302 29.401 1.00 69.81 278 ASP A N 1
ATOM 2099 C CA . ASP A 1 278 ? -21.163 -1.652 28.408 1.00 69.81 278 ASP A CA 1
ATOM 2100 C C . ASP A 1 278 ? -21.107 -0.135 28.663 1.00 69.81 278 ASP A C 1
ATOM 2102 O O . ASP A 1 278 ? -20.031 0.453 28.618 1.00 69.81 278 ASP A O 1
ATOM 2106 N N . GLY A 1 279 ? -22.238 0.487 29.022 1.00 70.38 279 GLY A N 1
ATOM 2107 C CA . GLY A 1 279 ? -22.292 1.903 29.393 1.00 70.38 279 GLY A CA 1
ATOM 2108 C C . GLY A 1 279 ? -21.483 2.241 30.650 1.00 70.38 279 GLY A C 1
ATOM 2109 O O . GLY A 1 279 ? -20.728 3.211 30.638 1.00 70.38 279 GLY A O 1
ATOM 2110 N N . ARG A 1 280 ? -21.596 1.438 31.718 1.00 77.50 280 ARG A N 1
ATOM 2111 C CA . ARG A 1 280 ? -20.819 1.635 32.956 1.00 77.50 280 ARG A CA 1
ATOM 2112 C C . ARG A 1 280 ? -19.326 1.425 32.735 1.00 77.50 280 ARG A C 1
ATOM 2114 O O . ARG A 1 280 ? -18.532 2.229 33.207 1.00 77.50 280 ARG A O 1
ATOM 2121 N N . LEU A 1 281 ? -18.936 0.387 31.995 1.00 74.81 281 LEU A N 1
ATOM 2122 C CA . LEU A 1 281 ? -17.528 0.135 31.679 1.00 74.81 281 LEU A CA 1
ATOM 2123 C C . LEU A 1 281 ? -16.925 1.263 30.834 1.00 74.81 281 LEU A C 1
ATOM 2125 O O . LEU A 1 281 ? -15.810 1.687 31.114 1.00 74.81 281 LEU A O 1
ATOM 2129 N N . ILE A 1 282 ? -17.662 1.784 29.846 1.00 71.00 282 ILE A N 1
ATOM 2130 C CA . ILE A 1 282 ? -17.229 2.953 29.065 1.00 71.00 282 ILE A CA 1
ATOM 2131 C C . ILE A 1 282 ? -17.023 4.162 29.979 1.00 71.00 282 ILE A C 1
ATOM 2133 O O . ILE A 1 282 ? -15.985 4.808 29.892 1.00 71.00 282 ILE A O 1
ATOM 2137 N N . GLN A 1 283 ? -17.967 4.441 30.879 1.00 74.00 283 GLN A N 1
ATOM 2138 C CA . GLN A 1 283 ? -17.851 5.556 31.819 1.00 74.00 283 GLN A CA 1
ATOM 2139 C C . GLN A 1 283 ? -16.627 5.424 32.733 1.00 74.00 283 GLN A C 1
ATOM 2141 O O . GLN A 1 283 ? -15.916 6.400 32.948 1.00 74.00 283 GLN A O 1
ATOM 2146 N N . LEU A 1 284 ? -16.371 4.227 33.264 1.00 77.81 284 LEU A N 1
ATOM 2147 C CA . LEU A 1 284 ? -15.215 3.975 34.126 1.00 77.81 284 LEU A CA 1
ATOM 2148 C C . LEU A 1 284 ? -13.883 4.062 33.360 1.00 77.81 284 LEU A C 1
ATOM 2150 O O . LEU A 1 284 ? -12.878 4.471 33.931 1.00 77.81 284 LEU A O 1
ATOM 2154 N N . ALA A 1 285 ? -13.873 3.703 32.074 1.00 75.25 285 ALA A N 1
ATOM 2155 C CA . ALA A 1 285 ? -12.691 3.766 31.213 1.00 75.25 285 ALA A CA 1
ATOM 2156 C C . ALA A 1 285 ? -12.437 5.154 30.596 1.00 75.25 285 ALA A C 1
ATOM 2158 O O . ALA A 1 285 ? -11.332 5.432 30.134 1.00 75.25 285 ALA A O 1
ATOM 2159 N N . GLN A 1 286 ? -13.444 6.029 30.563 1.00 73.31 286 GLN A N 1
ATOM 2160 C CA . GLN A 1 286 ? -13.365 7.324 29.888 1.00 73.31 286 GLN A CA 1
ATOM 2161 C C . GLN A 1 286 ? -12.246 8.238 30.425 1.00 73.31 286 GLN A C 1
ATOM 2163 O O . GLN A 1 286 ? -11.528 8.795 29.594 1.00 73.31 286 GLN A O 1
ATOM 2168 N N . PRO A 1 287 ? -12.015 8.370 31.751 1.00 77.50 287 PRO A N 1
ATOM 2169 C CA . PRO A 1 287 ? -10.920 9.193 32.269 1.00 77.50 287 PRO A CA 1
ATOM 2170 C C . PRO A 1 287 ? -9.543 8.721 31.795 1.00 77.50 287 PRO A C 1
ATOM 2172 O O . PRO A 1 287 ? -8.717 9.542 31.408 1.00 77.50 287 PRO A O 1
ATOM 2175 N N . LEU A 1 288 ? -9.323 7.401 31.751 1.00 78.38 288 LEU A N 1
ATOM 2176 C CA . LEU A 1 288 ? -8.093 6.816 31.217 1.00 78.38 288 LEU A CA 1
ATOM 2177 C C . LEU A 1 288 ? -7.897 7.205 29.750 1.00 78.38 288 LEU A C 1
ATOM 2179 O O . LEU A 1 288 ? -6.827 7.674 29.378 1.00 78.38 288 LEU A O 1
ATOM 2183 N N . ALA A 1 289 ? -8.930 7.030 28.921 1.00 70.19 289 ALA A N 1
ATOM 2184 C CA . ALA A 1 289 ? -8.848 7.357 27.502 1.00 70.19 289 ALA A CA 1
ATOM 2185 C C . ALA A 1 289 ? -8.560 8.853 27.274 1.00 70.19 289 ALA A C 1
ATOM 2187 O O . ALA A 1 289 ? -7.769 9.201 26.399 1.00 70.19 289 ALA A O 1
ATOM 2188 N N . GLN A 1 290 ? -9.174 9.733 28.072 1.00 73.00 290 GLN A N 1
ATOM 2189 C CA . GLN A 1 290 ? -8.984 11.183 27.989 1.00 73.00 290 GLN A CA 1
ATOM 2190 C C . GLN A 1 290 ? -7.580 11.621 28.414 1.00 73.00 290 GLN A C 1
ATOM 2192 O O . GLN A 1 290 ? -6.949 12.377 27.678 1.00 73.00 290 GLN A O 1
ATOM 2197 N N . ALA A 1 291 ? -7.083 11.128 29.553 1.00 74.50 291 ALA A N 1
ATOM 2198 C CA . ALA A 1 291 ? -5.726 11.411 30.023 1.00 74.50 291 ALA A CA 1
ATOM 2199 C C . ALA A 1 291 ? -4.690 10.890 29.023 1.00 74.50 291 ALA A C 1
ATOM 2201 O O . ALA A 1 291 ? -3.797 11.610 28.595 1.00 74.50 291 ALA A O 1
ATOM 2202 N N . TRP A 1 292 ? -4.879 9.664 28.537 1.00 73.88 292 TRP A N 1
ATOM 2203 C CA . TRP A 1 292 ? -4.011 9.081 27.523 1.00 73.88 292 TRP A CA 1
ATOM 2204 C C . TRP A 1 292 ? -3.975 9.921 26.227 1.00 73.88 292 TRP A C 1
ATOM 2206 O O . TRP A 1 292 ? -2.899 10.181 25.683 1.00 73.88 292 TRP A O 1
ATOM 2216 N N . LEU A 1 293 ? -5.131 10.404 25.750 1.00 71.19 293 LEU A N 1
ATOM 2217 C CA . LEU A 1 293 ? -5.209 11.276 24.572 1.00 71.19 293 LEU A CA 1
ATOM 2218 C C . LEU A 1 293 ? -4.450 12.594 24.791 1.00 71.19 293 LEU A C 1
ATOM 2220 O O . LEU A 1 293 ? -3.707 13.016 23.905 1.00 71.19 293 LEU A O 1
ATOM 2224 N N . ALA A 1 294 ? -4.657 13.243 25.936 1.00 74.25 294 ALA A N 1
ATOM 2225 C CA . ALA A 1 294 ? -4.077 14.548 26.247 1.00 74.25 294 ALA A CA 1
ATOM 2226 C C . ALA A 1 294 ? -2.569 14.476 26.524 1.00 74.25 294 ALA A C 1
ATOM 2228 O O . ALA A 1 294 ? -1.815 15.297 26.010 1.00 74.25 294 ALA A O 1
ATOM 2229 N N . ASP A 1 295 ? -2.135 13.476 27.288 1.00 71.94 295 ASP A N 1
ATOM 2230 C CA . ASP A 1 295 ? -0.792 13.445 27.869 1.00 71.94 295 ASP A CA 1
ATOM 2231 C C . ASP A 1 295 ? 0.200 12.627 27.037 1.00 71.94 295 ASP A C 1
ATOM 2233 O O . ASP A 1 295 ? 1.409 12.785 27.191 1.00 71.94 295 ASP A O 1
ATOM 2237 N N . ARG A 1 296 ? -0.289 11.750 26.148 1.00 68.44 296 ARG A N 1
ATOM 2238 C CA . ARG A 1 296 ? 0.566 10.873 25.328 1.00 68.44 296 ARG A CA 1
ATOM 2239 C C . ARG A 1 296 ? 0.335 11.065 23.842 1.00 68.44 296 ARG A C 1
ATOM 2241 O O . ARG A 1 296 ? 1.275 11.330 23.104 1.00 68.44 296 ARG A O 1
ATOM 2248 N N . ALA A 1 297 ? -0.911 10.975 23.387 1.00 65.88 297 ALA A N 1
ATOM 2249 C CA . ALA A 1 297 ? -1.200 10.995 21.955 1.00 65.88 297 ALA A CA 1
ATOM 2250 C C . ALA A 1 297 ? -1.018 12.381 21.319 1.00 65.88 297 ALA A C 1
ATOM 2252 O O . ALA A 1 297 ? -0.343 12.513 20.302 1.00 65.88 297 ALA A O 1
ATOM 2253 N N . GLN A 1 298 ? -1.627 13.420 21.898 1.00 69.69 298 GLN A N 1
ATOM 2254 C CA . GLN A 1 298 ? -1.560 14.781 21.359 1.00 69.69 298 GLN A CA 1
ATOM 2255 C C . GLN A 1 298 ? -0.129 15.343 21.299 1.00 69.69 298 GLN A C 1
ATOM 2257 O O . GLN A 1 298 ? 0.204 15.920 20.263 1.00 69.69 298 GLN A O 1
ATOM 2262 N N . PRO A 1 299 ? 0.735 15.154 22.315 1.00 67.62 299 PRO A N 1
ATOM 2263 C CA . PRO A 1 299 ? 2.129 15.585 22.242 1.00 67.62 299 PRO A CA 1
ATOM 2264 C C . PRO A 1 299 ? 2.889 14.930 21.084 1.00 67.62 299 PRO A C 1
ATOM 2266 O O . PRO A 1 299 ? 3.561 15.630 20.332 1.00 67.62 299 PRO A O 1
ATOM 2269 N N . LEU A 1 300 ? 2.713 13.620 20.865 1.00 57.91 300 LEU A N 1
ATOM 2270 C CA . LEU A 1 300 ? 3.332 12.906 19.737 1.00 57.91 300 LEU A CA 1
ATOM 2271 C C . LEU A 1 300 ? 2.835 13.414 18.374 1.00 57.91 300 LEU A C 1
ATOM 2273 O O . LEU A 1 300 ? 3.594 13.464 17.411 1.00 57.91 300 LEU A O 1
ATOM 2277 N N . LEU A 1 301 ? 1.565 13.816 18.284 1.00 59.09 301 LEU A N 1
ATOM 2278 C CA . LEU A 1 301 ? 0.980 14.367 17.057 1.00 59.09 301 LEU A CA 1
ATOM 2279 C C . LEU A 1 301 ? 1.431 15.806 16.755 1.00 59.09 301 LEU A C 1
ATOM 2281 O O . LEU A 1 301 ? 1.371 16.228 15.602 1.00 59.09 301 LEU A O 1
ATOM 2285 N N . GLN A 1 302 ? 1.851 16.574 17.764 1.00 64.06 302 GLN A N 1
ATOM 2286 C CA . GLN A 1 302 ? 2.242 17.984 17.620 1.00 64.06 302 GLN A CA 1
ATOM 2287 C C . GLN A 1 302 ? 3.713 18.179 17.225 1.00 64.06 302 GLN A C 1
ATOM 2289 O O . GLN A 1 302 ? 4.076 19.254 16.749 1.00 64.06 302 GLN A O 1
ATOM 2294 N N . THR A 1 303 ? 4.560 17.166 17.402 1.00 54.78 303 THR A N 1
ATOM 2295 C CA . THR A 1 303 ? 6.006 17.248 17.127 1.00 54.78 303 THR A CA 1
ATOM 2296 C C . THR A 1 303 ? 6.381 16.922 15.686 1.00 54.78 303 THR A C 1
ATOM 2298 O O . THR A 1 303 ? 7.487 17.235 15.242 1.00 54.78 303 THR A O 1
ATOM 2301 N N . VAL A 1 304 ? 5.448 16.364 14.914 1.00 53.25 304 VAL A N 1
ATOM 2302 C CA . VAL A 1 304 ? 5.611 16.134 13.479 1.00 53.25 304 VAL A CA 1
ATOM 2303 C C . VAL A 1 304 ? 4.820 17.208 12.727 1.00 53.25 304 VAL A C 1
ATOM 2305 O O . VAL A 1 304 ? 3.598 17.247 12.858 1.00 53.25 304 VAL A O 1
ATOM 2308 N N . PRO A 1 305 ? 5.451 18.090 11.925 1.00 52.59 305 PRO A N 1
ATOM 2309 C CA . PRO A 1 305 ? 4.704 18.935 11.002 1.00 52.59 305 PRO A CA 1
ATOM 2310 C C . PRO A 1 305 ? 3.979 18.020 10.011 1.00 52.59 305 PRO A C 1
ATOM 2312 O O . PRO A 1 305 ? 4.599 17.434 9.127 1.00 52.59 305 PRO A O 1
ATOM 2315 N N . LEU A 1 306 ? 2.674 17.836 10.217 1.00 52.78 306 LEU A N 1
ATOM 2316 C CA . LEU A 1 306 ? 1.889 16.868 9.460 1.00 52.78 306 LEU A CA 1
ATOM 2317 C C . LEU A 1 306 ? 1.720 17.365 8.021 1.00 52.78 306 LEU A C 1
ATOM 2319 O O . LEU A 1 306 ? 1.090 18.413 7.818 1.00 52.78 306 LEU A O 1
ATOM 2323 N N . PRO A 1 307 ? 2.232 16.643 7.009 1.00 51.00 307 PRO A N 1
ATOM 2324 C CA . PRO A 1 307 ? 1.903 16.959 5.632 1.00 51.00 307 PRO A CA 1
ATOM 2325 C C . PRO A 1 307 ? 0.388 16.838 5.441 1.00 51.00 307 PRO A C 1
ATOM 2327 O O . PRO A 1 307 ? -0.282 15.982 6.029 1.00 51.00 307 PRO A O 1
ATOM 2330 N N . ARG A 1 308 ? -0.186 17.718 4.616 1.00 52.88 308 ARG A N 1
ATOM 2331 C CA . ARG A 1 308 ? -1.597 17.591 4.240 1.00 52.88 308 ARG A CA 1
ATOM 2332 C C . ARG A 1 308 ? -1.749 16.314 3.422 1.00 52.88 308 ARG A C 1
ATOM 2334 O O . ARG A 1 308 ? -1.198 16.225 2.330 1.00 52.88 308 ARG A O 1
ATOM 2341 N N . LEU A 1 309 ? -2.516 15.352 3.933 1.00 52.28 309 LEU A N 1
ATOM 2342 C CA . LEU A 1 309 ? -2.883 14.164 3.165 1.00 52.28 309 LEU A CA 1
ATOM 2343 C C . LEU A 1 309 ? -3.529 14.572 1.836 1.00 52.28 309 LEU A C 1
ATOM 2345 O O . LEU A 1 309 ? -4.310 15.530 1.787 1.00 52.28 309 LEU A O 1
ATOM 2349 N N . SER A 1 310 ? -3.257 13.806 0.777 1.00 53.66 310 SER A N 1
ATOM 2350 C CA . SER A 1 310 ? -3.933 14.000 -0.506 1.00 53.66 310 SER A CA 1
ATOM 2351 C C . SER A 1 310 ? -5.456 13.908 -0.331 1.00 53.66 310 SER A C 1
ATOM 2353 O O . SER A 1 310 ? -5.967 13.208 0.555 1.00 53.66 310 SER A O 1
ATOM 2355 N N . GLN A 1 311 ? -6.214 14.592 -1.191 1.00 56.88 311 GLN A N 1
ATOM 2356 C CA . GLN A 1 311 ? -7.678 14.557 -1.139 1.00 56.88 311 GLN A CA 1
ATOM 2357 C C . GLN A 1 311 ? -8.216 13.121 -1.253 1.00 56.88 311 GLN A C 1
ATOM 2359 O O . GLN A 1 311 ? -9.145 12.754 -0.532 1.00 56.88 311 GLN A O 1
ATOM 2364 N N . THR A 1 312 ? -7.594 12.298 -2.097 1.00 53.03 312 THR A N 1
ATOM 2365 C CA . THR A 1 312 ? -7.928 10.883 -2.299 1.00 53.03 312 THR A CA 1
ATOM 2366 C C . THR A 1 312 ? -7.719 10.069 -1.023 1.00 53.03 312 THR A C 1
ATOM 2368 O O . THR A 1 312 ? -8.611 9.332 -0.604 1.00 53.03 312 THR A O 1
ATOM 2371 N N . THR A 1 313 ? -6.585 10.260 -0.347 1.00 52.09 313 THR A N 1
ATOM 2372 C CA . THR A 1 313 ? -6.269 9.602 0.930 1.00 52.09 313 THR A CA 1
ATOM 2373 C C . THR A 1 313 ? -7.250 10.029 2.027 1.00 52.09 313 THR A C 1
ATOM 2375 O O . THR A 1 313 ? -7.797 9.194 2.744 1.00 52.09 313 THR A O 1
ATOM 2378 N N . SER A 1 314 ? -7.561 11.326 2.112 1.00 54.75 314 SER A N 1
ATOM 2379 C CA . SER A 1 314 ? -8.528 11.879 3.072 1.00 54.75 314 SER A CA 1
ATOM 2380 C C . SER A 1 314 ? -9.957 11.353 2.855 1.00 54.75 314 SER A C 1
ATOM 2382 O O . SER A 1 314 ? -10.689 11.093 3.818 1.00 54.75 314 SER A O 1
ATOM 2384 N N . GLN A 1 315 ? -10.360 11.160 1.595 1.00 55.78 315 GLN A N 1
ATOM 2385 C CA . GLN A 1 315 ? -11.644 10.559 1.231 1.00 55.78 315 GLN A CA 1
ATOM 2386 C C . GLN A 1 315 ? -11.692 9.061 1.539 1.00 55.78 315 GLN A C 1
ATOM 2388 O O . GLN A 1 315 ? -12.698 8.608 2.080 1.00 55.78 315 GLN A O 1
ATOM 2393 N N . ALA A 1 316 ? -10.623 8.312 1.249 1.00 51.28 316 ALA A N 1
ATOM 2394 C CA . ALA A 1 316 ? -10.523 6.891 1.577 1.00 51.28 316 ALA A CA 1
ATOM 2395 C C . ALA A 1 316 ? -10.613 6.658 3.094 1.00 51.28 316 ALA A C 1
ATOM 2397 O O . ALA A 1 316 ? -11.399 5.829 3.545 1.00 51.28 316 ALA A O 1
ATOM 2398 N N . LEU A 1 317 ? -9.905 7.466 3.892 1.00 50.47 317 LEU A N 1
ATOM 2399 C CA . LEU A 1 317 ? -9.982 7.420 5.357 1.00 50.47 317 LEU A CA 1
ATOM 2400 C C . LEU A 1 317 ? -11.377 7.760 5.889 1.00 50.47 317 LEU A C 1
ATOM 2402 O O . LEU A 1 317 ? -11.845 7.140 6.837 1.00 50.47 317 LEU A O 1
ATOM 2406 N N . GLY A 1 318 ? -12.075 8.706 5.253 1.00 45.81 318 GLY A N 1
ATOM 2407 C CA . GLY A 1 318 ? -13.448 9.070 5.615 1.00 45.81 318 GLY A CA 1
ATOM 2408 C C . GLY A 1 318 ? -14.494 7.976 5.364 1.00 45.81 318 GLY A C 1
ATOM 2409 O O . GLY A 1 318 ? -15.636 8.147 5.783 1.00 45.81 318 GLY A O 1
ATOM 2410 N N . ARG A 1 319 ? -14.133 6.883 4.678 1.00 47.44 319 ARG A N 1
ATOM 2411 C CA . ARG A 1 319 ? -15.008 5.729 4.408 1.00 47.44 319 ARG A CA 1
ATOM 2412 C C . ARG A 1 319 ? -14.756 4.550 5.355 1.00 47.44 319 ARG A C 1
ATOM 2414 O O . ARG A 1 319 ? -15.514 3.585 5.327 1.00 47.44 319 ARG A O 1
ATOM 2421 N N . ILE A 1 320 ? -13.732 4.617 6.211 1.00 44.12 320 ILE A N 1
ATOM 2422 C CA . ILE A 1 320 ? -13.443 3.569 7.200 1.00 44.12 320 ILE A CA 1
ATOM 2423 C C . ILE A 1 320 ? -14.427 3.709 8.383 1.00 44.12 320 ILE A C 1
ATOM 2425 O O . ILE A 1 320 ? -14.502 4.785 8.978 1.00 44.12 320 ILE A O 1
ATOM 2429 N N . PRO A 1 321 ? -15.186 2.659 8.761 1.00 39.78 321 PRO A N 1
ATOM 2430 C CA . PRO A 1 321 ? -16.152 2.742 9.859 1.00 39.78 321 PRO A CA 1
ATOM 2431 C C . PRO A 1 321 ? -15.511 3.086 11.219 1.00 39.78 321 PRO A C 1
ATOM 2433 O O . PRO A 1 321 ? -14.560 2.435 11.643 1.00 39.78 321 PRO A O 1
ATOM 2436 N N . HIS A 1 322 ? -16.106 4.032 11.960 1.00 44.09 322 HIS A N 1
ATOM 2437 C CA . HIS A 1 322 ? -15.674 4.514 13.293 1.00 44.09 322 HIS A CA 1
ATOM 2438 C C . HIS A 1 322 ? -15.938 3.535 14.458 1.00 44.09 322 HIS A C 1
ATOM 2440 O O . HIS A 1 322 ? -16.320 3.926 15.561 1.00 44.09 322 HIS A O 1
ATOM 2446 N N . THR A 1 323 ? -15.850 2.227 14.231 1.00 38.56 323 THR A N 1
ATOM 2447 C CA . THR A 1 323 ? -16.368 1.226 15.181 1.00 38.56 323 THR A CA 1
ATOM 2448 C C . THR A 1 323 ? -15.353 0.768 16.226 1.00 38.56 323 THR A C 1
ATOM 2450 O O . THR A 1 323 ? -15.371 -0.393 16.636 1.00 38.56 323 THR A O 1
ATOM 2453 N N . PHE A 1 324 ? -14.481 1.664 16.677 1.00 44.22 324 PHE A N 1
ATOM 2454 C CA . PHE A 1 324 ? -13.522 1.375 17.734 1.00 44.22 324 PHE A CA 1
ATOM 2455 C C . PHE A 1 324 ? -14.128 1.666 19.113 1.00 44.22 324 PHE A C 1
ATOM 2457 O O . PHE A 1 324 ? -14.816 2.666 19.325 1.00 44.22 324 PHE A O 1
ATOM 2464 N N . ASN A 1 325 ? -13.895 0.773 20.078 1.00 42.72 325 ASN A N 1
ATOM 2465 C CA . ASN A 1 325 ? -14.383 0.970 21.448 1.00 42.72 325 ASN A CA 1
ATOM 2466 C C . ASN A 1 325 ? -13.714 2.179 22.120 1.00 42.72 325 ASN A C 1
ATOM 2468 O O . ASN A 1 325 ? -14.349 2.823 22.948 1.00 42.72 325 ASN A O 1
ATOM 2472 N N . PHE A 1 326 ? -12.483 2.515 21.723 1.00 49.03 326 PHE A N 1
ATOM 2473 C CA . PHE A 1 326 ? -11.764 3.698 22.198 1.00 49.03 326 PHE A CA 1
ATOM 2474 C C . PHE A 1 326 ? -12.388 5.000 21.666 1.00 49.03 326 PHE A C 1
ATOM 2476 O O . PHE A 1 326 ? -12.700 5.889 22.453 1.00 49.03 326 PHE A O 1
ATOM 2483 N N . ASP A 1 327 ? -12.724 5.064 20.371 1.00 50.94 327 ASP A N 1
ATOM 2484 C CA . ASP A 1 327 ? -13.458 6.195 19.780 1.00 50.94 327 ASP A CA 1
ATOM 2485 C C . ASP A 1 327 ? -14.812 6.411 20.463 1.00 50.94 327 ASP A C 1
ATOM 2487 O O . ASP A 1 327 ? -15.235 7.543 20.668 1.00 50.94 327 ASP A O 1
ATOM 2491 N N . ARG A 1 328 ? -15.493 5.330 20.865 1.00 51.62 328 ARG A N 1
ATOM 2492 C CA . ARG A 1 328 ? -16.736 5.408 21.649 1.00 51.62 328 ARG A CA 1
ATOM 2493 C C . ARG A 1 328 ? -16.530 5.923 23.073 1.00 51.62 328 ARG A C 1
ATOM 2495 O O . ARG A 1 328 ? -17.429 6.585 23.578 1.00 51.62 328 ARG A O 1
ATOM 2502 N N . MET A 1 329 ? -15.399 5.621 23.713 1.00 59.62 329 MET A N 1
ATOM 2503 C CA . MET A 1 329 ? -15.043 6.177 25.030 1.00 59.62 329 MET A CA 1
ATOM 2504 C C . MET A 1 329 ? -14.707 7.667 24.933 1.00 59.62 329 MET A C 1
ATOM 2506 O O . MET A 1 329 ? -15.027 8.434 25.838 1.00 59.62 329 MET A O 1
ATOM 2510 N N . LEU A 1 330 ? -14.101 8.082 23.821 1.00 58.41 330 LEU A N 1
ATOM 2511 C CA . LEU A 1 330 ? -13.733 9.470 23.561 1.00 58.41 330 LEU A CA 1
ATOM 2512 C C . LEU A 1 330 ? -14.843 10.283 22.877 1.00 58.41 330 LEU A C 1
ATOM 2514 O O . LEU A 1 330 ? -14.766 11.514 22.861 1.00 58.41 330 LEU A O 1
ATOM 2518 N N . ALA A 1 331 ? -15.896 9.637 22.369 1.00 50.62 331 ALA A N 1
ATOM 2519 C CA . ALA A 1 331 ? -17.043 10.286 21.745 1.00 50.62 331 ALA A CA 1
ATOM 2520 C C . ALA A 1 331 ? -17.716 11.262 22.724 1.00 50.62 331 ALA A C 1
ATOM 2522 O O . ALA A 1 331 ? -18.221 10.872 23.775 1.00 50.62 331 ALA A O 1
ATOM 2523 N N . GLY A 1 332 ? -17.729 12.549 22.366 1.00 50.12 332 GLY A N 1
ATOM 2524 C CA . GLY A 1 332 ? -18.250 13.626 23.216 1.00 50.12 332 GLY A CA 1
ATOM 2525 C C . GLY A 1 332 ? -17.195 14.338 24.071 1.00 50.12 332 GLY A C 1
ATOM 2526 O O . GLY A 1 332 ? -17.534 15.300 24.757 1.00 50.12 332 GLY A O 1
ATOM 2527 N N . THR A 1 333 ? -15.925 13.928 24.005 1.00 56.38 333 THR A N 1
ATOM 2528 C CA . THR A 1 333 ? -14.810 14.695 24.581 1.00 56.38 333 THR A CA 1
ATOM 2529 C C . THR A 1 333 ? -14.532 15.920 23.709 1.00 56.38 333 THR A C 1
ATOM 2531 O O . THR A 1 333 ? -14.454 15.818 22.484 1.00 56.38 333 THR A O 1
ATOM 2534 N N . VAL A 1 334 ? -14.387 17.096 24.324 1.00 55.56 334 VAL A N 1
ATOM 2535 C CA . VAL A 1 334 ? -14.125 18.350 23.600 1.00 55.56 334 VAL A CA 1
ATOM 2536 C C . VAL A 1 334 ? -12.801 18.241 22.836 1.00 55.56 334 VAL A C 1
ATOM 2538 O O . VAL A 1 334 ? -11.769 17.945 23.427 1.00 55.56 334 VAL A O 1
ATOM 2541 N N . GLY A 1 335 ? -12.834 18.489 21.524 1.00 53.94 335 GLY A N 1
ATOM 2542 C CA . GLY A 1 335 ? -11.643 18.490 20.664 1.00 53.94 335 GLY A CA 1
ATOM 2543 C C . GLY A 1 335 ? -11.240 17.129 20.084 1.00 53.94 335 GLY A C 1
ATOM 2544 O O . GLY A 1 335 ? -10.319 17.090 19.271 1.00 53.94 335 GLY A O 1
ATOM 2545 N N . TYR A 1 336 ? -11.925 16.034 20.436 1.00 55.94 336 TYR A N 1
ATOM 2546 C CA . TYR A 1 336 ? -11.682 14.724 19.830 1.00 55.94 336 TYR A CA 1
ATOM 2547 C C . TYR A 1 336 ? -12.599 14.483 18.624 1.00 55.94 336 TYR A C 1
ATOM 2549 O O . TYR A 1 336 ? -13.824 14.482 18.743 1.00 55.94 336 TYR A O 1
ATOM 2557 N N . ASP A 1 337 ? -11.986 14.236 17.468 1.00 62.00 337 ASP A N 1
ATOM 2558 C CA . ASP A 1 337 ? -12.652 13.786 16.250 1.00 62.00 337 ASP A CA 1
ATOM 2559 C C . ASP A 1 337 ? -11.878 12.584 15.692 1.00 62.00 337 ASP A C 1
ATOM 2561 O O . ASP A 1 337 ? -10.708 12.698 15.322 1.00 62.00 337 ASP A O 1
ATOM 2565 N N . ALA A 1 338 ? -12.527 11.417 15.663 1.00 55.75 338 ALA A N 1
ATOM 2566 C CA . ALA A 1 338 ? -11.895 10.158 15.269 1.00 55.75 338 ALA A CA 1
ATOM 2567 C C . ALA A 1 338 ? -11.350 10.193 13.830 1.00 55.75 338 ALA A C 1
ATOM 2569 O O . ALA A 1 338 ? -10.347 9.548 13.523 1.00 55.75 338 ALA A O 1
ATOM 2570 N N . ARG A 1 339 ? -11.982 10.973 12.942 1.00 56.72 339 ARG A N 1
ATOM 2571 C CA . ARG A 1 339 ? -11.544 11.125 11.553 1.00 56.72 339 ARG A CA 1
ATOM 2572 C C . ARG A 1 339 ? -10.268 11.956 11.474 1.00 56.72 339 ARG A C 1
ATOM 2574 O O . ARG A 1 339 ? -9.323 11.532 10.814 1.00 56.72 339 ARG A O 1
ATOM 2581 N N . ASN A 1 340 ? -10.224 13.095 12.159 1.00 62.41 340 ASN A N 1
ATOM 2582 C CA . ASN A 1 340 ? -9.030 13.930 12.250 1.00 62.41 340 ASN A CA 1
ATOM 2583 C C . ASN A 1 340 ? -7.881 13.154 12.896 1.00 62.41 340 ASN A C 1
ATOM 2585 O O . ASN A 1 340 ? -6.768 13.189 12.387 1.00 62.41 340 ASN A O 1
ATOM 2589 N N . TYR A 1 341 ? -8.157 12.393 13.955 1.00 60.03 341 TYR A N 1
ATOM 2590 C CA . TYR A 1 341 ? -7.146 11.589 14.636 1.00 60.03 341 TYR A CA 1
ATOM 2591 C C . TYR A 1 341 ? -6.545 10.509 13.721 1.00 60.03 341 TYR A C 1
ATOM 2593 O O . TYR A 1 341 ? -5.327 10.424 13.583 1.00 60.03 341 TYR A O 1
ATOM 2601 N N . ALA A 1 342 ? -7.378 9.736 13.014 1.00 57.25 342 ALA A N 1
ATOM 2602 C CA . ALA A 1 342 ? -6.898 8.738 12.055 1.00 57.25 342 ALA A CA 1
ATOM 2603 C C . ALA A 1 342 ? -6.073 9.370 10.917 1.00 57.25 342 ALA A C 1
ATOM 2605 O O . ALA A 1 342 ? -5.046 8.827 10.515 1.00 57.25 342 ALA A O 1
ATOM 2606 N N . GLN A 1 343 ? -6.490 10.539 10.422 1.00 60.94 343 GLN A N 1
ATOM 2607 C CA . GLN A 1 343 ? -5.745 11.290 9.408 1.00 60.94 343 GLN A CA 1
ATOM 2608 C C . GLN A 1 343 ? -4.383 11.768 9.921 1.00 60.94 343 GLN A C 1
ATOM 2610 O O . GLN A 1 343 ? -3.385 11.636 9.217 1.00 60.94 343 GLN A O 1
ATOM 2615 N N . GLN A 1 344 ? -4.330 12.283 11.148 1.00 63.75 344 GLN A N 1
ATOM 2616 C CA . GLN A 1 344 ? -3.088 12.724 11.776 1.00 63.75 344 GLN A CA 1
ATOM 2617 C C . GLN A 1 344 ? -2.123 11.550 11.971 1.00 63.75 344 GLN A C 1
ATOM 2619 O O . GLN A 1 344 ? -0.955 11.673 11.623 1.00 63.75 344 GLN A O 1
ATOM 2624 N N . MET A 1 345 ? -2.610 10.389 12.416 1.00 58.38 345 MET A N 1
ATOM 2625 C CA . MET A 1 345 ? -1.781 9.191 12.594 1.00 58.38 345 MET A CA 1
ATOM 2626 C C . MET A 1 345 ? -1.203 8.656 11.277 1.00 58.38 345 MET A C 1
ATOM 2628 O O . MET A 1 345 ? -0.030 8.288 11.229 1.00 58.38 345 MET A O 1
ATOM 2632 N N . VAL A 1 346 ? -1.988 8.651 10.191 1.00 59.47 346 VAL A N 1
ATOM 2633 C CA . VAL A 1 346 ? -1.476 8.283 8.857 1.00 59.47 346 VAL A CA 1
ATOM 2634 C C . VAL A 1 346 ? -0.408 9.274 8.397 1.00 59.47 346 VAL A C 1
ATOM 2636 O O . VAL A 1 346 ? 0.652 8.853 7.946 1.00 59.47 346 VAL A O 1
ATOM 2639 N N . ALA A 1 347 ? -0.643 10.577 8.578 1.00 59.75 347 ALA A N 1
ATOM 2640 C CA . ALA A 1 347 ? 0.322 11.611 8.213 1.00 59.75 347 ALA A CA 1
ATOM 2641 C C . ALA A 1 347 ? 1.626 11.528 9.029 1.00 59.75 347 ALA A C 1
ATOM 2643 O O . ALA A 1 347 ? 2.699 11.721 8.462 1.00 59.75 347 ALA A O 1
ATOM 2644 N N . VAL A 1 348 ? 1.560 11.202 10.328 1.00 57.78 348 VAL A N 1
ATOM 2645 C CA . VAL A 1 348 ? 2.749 10.957 11.166 1.00 57.78 348 VAL A CA 1
ATOM 2646 C C . VAL A 1 348 ? 3.547 9.773 10.638 1.00 57.78 348 VAL A C 1
ATOM 2648 O O . VAL A 1 348 ? 4.756 9.886 10.455 1.00 57.78 348 VAL A O 1
ATOM 2651 N N . ASN A 1 349 ? 2.885 8.643 10.388 1.00 55.25 349 ASN A N 1
ATOM 2652 C CA . ASN A 1 349 ? 3.554 7.421 9.951 1.00 55.25 349 ASN A CA 1
ATOM 2653 C C . ASN A 1 349 ? 4.231 7.613 8.586 1.00 55.25 349 ASN A C 1
ATOM 2655 O O . ASN A 1 349 ? 5.397 7.261 8.412 1.00 55.25 349 ASN A O 1
ATOM 2659 N N . ASP A 1 350 ? 3.537 8.260 7.647 1.00 57.31 350 ASP A N 1
ATOM 2660 C CA . ASP A 1 350 ? 4.108 8.603 6.347 1.00 57.31 350 ASP A CA 1
ATOM 2661 C C . ASP A 1 350 ? 5.288 9.572 6.479 1.00 57.31 350 ASP A C 1
ATOM 2663 O O . ASP A 1 350 ? 6.308 9.359 5.830 1.00 57.31 350 ASP A O 1
ATOM 2667 N N . ALA A 1 351 ? 5.195 10.594 7.338 1.00 56.28 351 ALA A N 1
ATOM 2668 C CA . ALA A 1 351 ? 6.274 11.557 7.550 1.00 56.28 351 ALA A CA 1
ATOM 2669 C C . ALA A 1 351 ? 7.507 10.931 8.223 1.00 56.28 351 ALA A C 1
ATOM 2671 O O . ALA A 1 351 ? 8.634 11.226 7.832 1.00 56.28 351 ALA A O 1
ATOM 2672 N N . LEU A 1 352 ? 7.321 10.049 9.209 1.00 55.19 352 LEU A N 1
ATOM 2673 C CA . LEU A 1 352 ? 8.420 9.329 9.859 1.00 55.19 352 LEU A CA 1
ATOM 2674 C C . LEU A 1 352 ? 9.079 8.331 8.902 1.00 55.19 352 LEU A C 1
ATOM 2676 O O . LEU A 1 352 ? 10.306 8.265 8.834 1.00 55.19 352 LEU A O 1
ATOM 2680 N N . ALA A 1 353 ? 8.283 7.598 8.119 1.00 57.16 353 ALA A N 1
ATOM 2681 C CA . ALA A 1 353 ? 8.800 6.707 7.087 1.00 57.16 353 ALA A CA 1
ATOM 2682 C C . ALA A 1 353 ? 9.528 7.485 5.980 1.00 57.16 353 ALA A C 1
ATOM 2684 O O . ALA A 1 353 ? 10.582 7.044 5.532 1.00 57.16 353 ALA A O 1
ATOM 2685 N N . ALA A 1 354 ? 9.000 8.638 5.558 1.00 57.62 354 ALA A N 1
ATOM 2686 C CA . ALA A 1 354 ? 9.642 9.516 4.584 1.00 57.62 354 ALA A CA 1
ATOM 2687 C C . ALA A 1 354 ? 10.968 10.070 5.117 1.00 57.62 354 ALA A C 1
ATOM 2689 O O . ALA A 1 354 ? 11.966 9.964 4.421 1.00 57.62 354 ALA A O 1
ATOM 2690 N N . ARG A 1 355 ? 11.026 10.542 6.371 1.00 60.97 355 ARG A N 1
ATOM 2691 C CA . ARG A 1 355 ? 12.272 11.024 6.998 1.00 60.97 355 ARG A CA 1
ATOM 2692 C C . ARG A 1 355 ? 13.343 9.944 7.119 1.00 60.97 355 ARG A C 1
ATOM 2694 O O . ARG A 1 355 ? 14.497 10.211 6.810 1.00 60.97 355 ARG A O 1
ATOM 2701 N N . ARG A 1 356 ? 12.975 8.727 7.541 1.00 62.81 356 ARG A N 1
ATOM 2702 C CA . ARG A 1 356 ? 13.916 7.591 7.571 1.00 62.81 356 ARG A CA 1
ATOM 2703 C C . ARG A 1 356 ? 14.424 7.275 6.166 1.00 62.81 356 ARG A C 1
ATOM 2705 O O . ARG A 1 356 ? 15.627 7.194 5.959 1.00 62.81 356 ARG A O 1
ATOM 2712 N N . ARG A 1 357 ? 13.508 7.187 5.190 1.00 64.31 357 ARG A N 1
ATOM 2713 C CA . ARG A 1 357 ? 13.871 6.988 3.782 1.00 64.31 357 ARG A CA 1
ATOM 2714 C C . ARG A 1 357 ? 14.790 8.096 3.280 1.00 64.31 357 ARG A C 1
ATOM 2716 O O . ARG A 1 357 ? 15.748 7.770 2.604 1.00 64.31 357 ARG A O 1
ATOM 2723 N N . GLU A 1 358 ? 14.517 9.360 3.590 1.00 67.38 358 GLU A N 1
ATOM 2724 C CA . GLU A 1 358 ? 15.329 10.516 3.199 1.00 67.38 358 GLU A CA 1
ATOM 2725 C C . GLU A 1 358 ? 16.737 10.440 3.801 1.00 67.38 358 GLU A C 1
ATOM 2727 O O . GLU A 1 358 ? 17.709 10.594 3.069 1.00 67.38 358 GLU A O 1
ATOM 2732 N N . GLN A 1 359 ? 16.872 10.128 5.092 1.00 69.12 359 GLN A N 1
ATOM 2733 C CA . GLN A 1 359 ? 18.179 9.974 5.743 1.00 69.12 359 GLN A CA 1
ATOM 2734 C C . GLN A 1 359 ? 18.990 8.819 5.151 1.00 69.12 359 GLN A C 1
ATOM 2736 O O . GLN A 1 359 ? 20.120 9.035 4.711 1.00 69.12 359 GLN A O 1
ATOM 2741 N N . ASP A 1 360 ? 18.392 7.628 5.058 1.00 72.06 360 ASP A N 1
ATOM 2742 C CA . ASP A 1 360 ? 19.030 6.462 4.438 1.00 72.06 360 ASP A CA 1
ATOM 2743 C C . ASP A 1 360 ? 19.446 6.777 2.993 1.00 72.06 360 ASP A C 1
ATOM 2745 O O . ASP A 1 360 ? 20.498 6.355 2.512 1.00 72.06 360 ASP A O 1
ATOM 2749 N N . TYR A 1 361 ? 18.621 7.542 2.279 1.00 78.31 361 TYR A N 1
ATOM 2750 C CA . TYR A 1 361 ? 18.880 7.934 0.902 1.00 78.31 361 TYR A CA 1
ATOM 2751 C C . TYR A 1 361 ? 20.040 8.922 0.778 1.00 78.31 361 TYR A C 1
ATOM 2753 O O . TYR A 1 361 ? 20.933 8.704 -0.039 1.00 78.31 361 TYR A O 1
ATOM 2761 N N . LEU A 1 362 ? 20.074 9.968 1.607 1.00 78.69 362 LEU A N 1
ATOM 2762 C CA . LEU A 1 362 ? 21.160 10.949 1.623 1.00 78.69 362 LEU A CA 1
ATOM 2763 C C . LEU A 1 362 ? 22.496 10.304 2.018 1.00 78.69 362 LEU A C 1
ATOM 2765 O O . LEU A 1 362 ? 23.525 10.607 1.413 1.00 78.69 362 LEU A O 1
ATOM 2769 N N . ASP A 1 363 ? 22.501 9.368 2.969 1.00 80.62 363 ASP A N 1
ATOM 2770 C CA . ASP A 1 363 ? 23.718 8.639 3.340 1.00 80.62 363 ASP A CA 1
ATOM 2771 C C . ASP A 1 363 ? 24.188 7.687 2.230 1.00 80.62 363 ASP A C 1
ATOM 2773 O O . ASP A 1 363 ? 25.392 7.579 1.969 1.00 80.62 363 ASP A O 1
ATOM 2777 N N . ASN A 1 364 ? 23.262 7.059 1.501 1.00 81.62 364 ASN A N 1
ATOM 2778 C CA . ASN A 1 364 ? 23.601 6.311 0.291 1.00 81.62 364 ASN A CA 1
ATOM 2779 C C . ASN A 1 364 ? 24.193 7.224 -0.795 1.00 81.62 364 ASN A C 1
ATOM 2781 O O . ASN A 1 364 ? 25.181 6.846 -1.427 1.00 81.62 364 ASN A O 1
ATOM 2785 N N . MET A 1 365 ? 23.657 8.438 -0.976 1.00 85.56 365 MET A N 1
ATOM 2786 C CA . MET A 1 365 ? 24.190 9.427 -1.923 1.00 85.56 365 MET A CA 1
ATOM 2787 C C . MET A 1 365 ? 25.618 9.855 -1.574 1.00 85.56 365 MET A C 1
ATOM 2789 O O . MET A 1 365 ? 26.480 9.865 -2.451 1.00 85.56 365 MET A O 1
ATOM 2793 N N . ARG A 1 366 ? 25.917 10.137 -0.299 1.00 85.44 366 ARG A N 1
ATOM 2794 C CA . ARG A 1 366 ? 27.285 10.501 0.129 1.00 85.44 366 ARG A CA 1
ATOM 2795 C C . ARG A 1 366 ? 28.308 9.425 -0.221 1.00 85.44 366 ARG A C 1
ATOM 2797 O O . ARG A 1 366 ? 29.397 9.731 -0.705 1.00 85.44 366 ARG A O 1
ATOM 2804 N N . ASN A 1 367 ? 27.944 8.162 -0.018 1.00 85.38 367 ASN A N 1
ATOM 2805 C CA . ASN A 1 367 ? 28.824 7.019 -0.262 1.00 85.38 367 ASN A CA 1
ATOM 2806 C C . ASN A 1 367 ? 28.853 6.567 -1.734 1.00 85.38 367 ASN A C 1
ATOM 2808 O O . ASN A 1 367 ? 29.658 5.708 -2.102 1.00 85.38 367 ASN A O 1
ATOM 2812 N N . ALA A 1 368 ? 27.998 7.133 -2.587 1.00 87.81 368 ALA A N 1
ATOM 2813 C CA . ALA A 1 368 ? 27.896 6.758 -3.987 1.00 87.81 368 ALA A CA 1
ATOM 2814 C C . ALA A 1 368 ? 29.104 7.236 -4.812 1.00 87.81 368 ALA A C 1
ATOM 2816 O O . ALA A 1 368 ? 29.702 8.285 -4.557 1.00 87.81 368 ALA A O 1
ATOM 2817 N N . ARG A 1 369 ? 29.445 6.462 -5.847 1.00 88.19 369 ARG A N 1
ATOM 2818 C CA . ARG A 1 369 ? 30.345 6.891 -6.933 1.00 88.19 369 ARG A CA 1
ATOM 2819 C C . ARG A 1 369 ? 29.607 7.862 -7.860 1.00 88.19 369 ARG A C 1
ATOM 2821 O O . ARG A 1 369 ? 28.383 7.899 -7.823 1.00 88.19 369 ARG A O 1
ATOM 2828 N N . PHE A 1 370 ? 30.326 8.592 -8.715 1.00 91.00 370 PHE A N 1
ATOM 2829 C CA . PHE A 1 370 ? 29.771 9.668 -9.553 1.00 91.00 370 PHE A CA 1
ATOM 2830 C C . PHE A 1 370 ? 28.427 9.329 -10.227 1.00 91.00 370 PHE A C 1
ATOM 2832 O O . PHE A 1 370 ? 27.413 9.939 -9.911 1.00 91.00 370 PHE A O 1
ATOM 2839 N N . PHE A 1 371 ? 28.369 8.307 -11.087 1.00 87.00 371 PHE A N 1
ATOM 2840 C CA . PHE A 1 371 ? 27.120 7.971 -11.788 1.00 87.00 371 PHE A CA 1
ATOM 2841 C C . PHE A 1 371 ? 26.013 7.455 -10.869 1.00 87.00 371 PHE A C 1
ATOM 2843 O O . PHE A 1 371 ? 24.845 7.753 -11.089 1.00 87.00 371 PHE A O 1
ATOM 2850 N N . THR A 1 372 ? 26.365 6.742 -9.800 1.00 86.19 372 THR A N 1
ATOM 2851 C CA . THR A 1 372 ? 25.387 6.309 -8.795 1.00 86.19 372 THR A CA 1
ATOM 2852 C C . THR A 1 372 ? 24.830 7.500 -8.012 1.00 86.19 372 THR A C 1
ATOM 2854 O O . THR A 1 372 ? 23.648 7.513 -7.689 1.00 86.19 372 THR A O 1
ATOM 2857 N N . LEU A 1 373 ? 25.641 8.530 -7.745 1.00 89.31 373 LEU A N 1
ATOM 2858 C CA . LEU A 1 373 ? 25.174 9.777 -7.137 1.00 89.31 373 LEU A CA 1
ATOM 2859 C C . LEU A 1 373 ? 24.153 10.472 -8.047 1.00 89.31 373 LEU A C 1
ATOM 2861 O O . LEU A 1 373 ? 23.127 10.929 -7.555 1.00 89.31 373 LEU A O 1
ATOM 2865 N N . LEU A 1 374 ? 24.399 10.505 -9.358 1.00 85.44 374 LEU A N 1
ATOM 2866 C CA . LEU A 1 374 ? 23.485 11.103 -10.336 1.00 85.44 374 LEU A CA 1
ATOM 2867 C C . LEU A 1 374 ? 22.163 10.345 -10.466 1.00 85.44 374 LEU A C 1
ATOM 2869 O O . LEU A 1 374 ? 21.103 10.965 -10.495 1.00 85.44 374 LEU A O 1
ATOM 2873 N N . GLU A 1 375 ? 22.213 9.012 -10.514 1.00 84.81 375 GLU A N 1
ATOM 2874 C CA . GLU A 1 375 ? 21.013 8.168 -10.520 1.00 84.81 375 GLU A CA 1
ATOM 2875 C C . GLU A 1 375 ? 20.165 8.424 -9.274 1.00 84.81 375 GLU A C 1
ATOM 2877 O O . GLU A 1 375 ? 18.950 8.608 -9.366 1.00 84.81 375 GLU A O 1
ATOM 2882 N N . LEU A 1 376 ? 20.817 8.483 -8.110 1.00 84.25 376 LEU A N 1
ATOM 2883 C CA . LEU A 1 376 ? 20.144 8.791 -6.859 1.00 84.25 376 LEU A CA 1
ATOM 2884 C C . LEU A 1 376 ? 19.603 10.226 -6.859 1.00 84.25 376 LEU A C 1
ATOM 2886 O O . LEU A 1 376 ? 18.480 10.446 -6.422 1.00 84.25 376 LEU A O 1
ATOM 2890 N N . TRP A 1 377 ? 20.328 11.201 -7.395 1.00 86.38 377 TRP A N 1
ATOM 2891 C CA . TRP A 1 377 ? 19.843 12.575 -7.490 1.00 86.38 377 TRP A CA 1
ATOM 2892 C C . TRP A 1 377 ? 18.593 12.692 -8.371 1.00 86.38 377 TRP A C 1
ATOM 2894 O O . TRP A 1 377 ? 17.572 13.200 -7.912 1.00 86.38 377 TRP A O 1
ATOM 2904 N N . GLN A 1 378 ? 18.616 12.149 -9.592 1.00 81.88 378 GLN A N 1
ATOM 2905 C CA . GLN A 1 378 ? 17.461 12.187 -10.498 1.00 81.88 378 GLN A CA 1
ATOM 2906 C C . GLN A 1 378 ? 16.254 11.437 -9.933 1.00 81.88 378 GLN A C 1
ATOM 2908 O O . GLN A 1 378 ? 15.118 11.898 -10.047 1.00 81.88 378 GLN A O 1
ATOM 2913 N N . ALA A 1 379 ? 16.488 10.290 -9.293 1.00 77.56 379 ALA A N 1
ATOM 2914 C CA . ALA A 1 379 ? 15.427 9.561 -8.620 1.00 77.56 379 ALA A CA 1
ATOM 2915 C C . ALA A 1 379 ? 14.884 10.318 -7.396 1.00 77.56 379 ALA A C 1
ATOM 2917 O O . ALA A 1 379 ? 13.717 10.127 -7.067 1.00 77.56 379 ALA A O 1
ATOM 2918 N N . ALA A 1 380 ? 15.672 11.186 -6.750 1.00 76.12 380 ALA A N 1
ATOM 2919 C CA . ALA A 1 380 ? 15.187 12.055 -5.678 1.00 76.12 380 ALA A CA 1
ATOM 2920 C C . ALA A 1 380 ? 14.288 13.171 -6.227 1.00 76.12 380 ALA A C 1
ATOM 2922 O O . ALA A 1 380 ? 13.183 13.335 -5.732 1.00 76.12 380 ALA A O 1
ATOM 2923 N N . LEU A 1 381 ? 14.709 13.852 -7.300 1.00 72.88 381 LEU A N 1
ATOM 2924 C CA . LEU A 1 381 ? 13.935 14.932 -7.938 1.00 72.88 381 LEU A CA 1
ATOM 2925 C C . LEU A 1 381 ? 12.576 14.457 -8.488 1.00 72.88 381 LEU A C 1
ATOM 2927 O O . LEU A 1 381 ? 11.643 15.238 -8.654 1.00 72.88 381 LEU A O 1
ATOM 2931 N N . ALA A 1 382 ? 12.449 13.164 -8.798 1.00 69.75 382 ALA A N 1
ATOM 2932 C CA . ALA A 1 382 ? 11.193 12.558 -9.237 1.00 69.75 382 ALA A CA 1
ATOM 2933 C C . ALA A 1 382 ? 10.279 12.114 -8.075 1.00 69.75 382 ALA A C 1
ATOM 2935 O O . ALA A 1 382 ? 9.168 11.634 -8.320 1.00 69.75 382 ALA A O 1
ATOM 2936 N N . ARG A 1 383 ? 10.741 12.206 -6.823 1.00 62.31 383 ARG A N 1
ATOM 2937 C CA . ARG A 1 383 ? 10.052 11.688 -5.639 1.00 62.31 383 ARG A CA 1
ATOM 2938 C C . ARG A 1 383 ? 9.484 12.820 -4.800 1.00 62.31 383 ARG A C 1
ATOM 2940 O O . ARG A 1 383 ? 10.206 13.643 -4.268 1.00 62.31 383 ARG A O 1
ATOM 2947 N N . GLU A 1 384 ? 8.177 12.771 -4.566 1.00 55.53 384 GLU A N 1
ATOM 2948 C CA . GLU A 1 384 ? 7.492 13.728 -3.684 1.00 55.53 384 GLU A CA 1
ATOM 2949 C C . GLU A 1 384 ? 7.797 13.511 -2.185 1.00 55.53 384 GLU A C 1
ATOM 2951 O O . GLU A 1 384 ? 7.366 14.304 -1.350 1.00 55.53 384 GLU A O 1
ATOM 2956 N N . ASP A 1 385 ? 8.492 12.425 -1.818 1.00 52.34 385 ASP A N 1
ATOM 2957 C CA . ASP A 1 385 ? 8.791 12.062 -0.426 1.00 52.34 385 ASP A CA 1
ATOM 2958 C C . ASP A 1 385 ? 10.217 12.405 0.039 1.00 52.34 385 ASP A C 1
ATOM 2960 O O . ASP A 1 385 ? 10.581 12.031 1.153 1.00 52.34 385 ASP A O 1
ATOM 2964 N N . ILE A 1 386 ? 11.005 13.104 -0.787 1.00 60.72 386 ILE A N 1
ATOM 2965 C CA . ILE A 1 386 ? 12.349 13.612 -0.470 1.00 60.72 386 ILE A CA 1
ATOM 2966 C C . ILE A 1 386 ? 12.382 15.106 -0.810 1.00 60.72 386 ILE A C 1
ATOM 2968 O O . ILE A 1 386 ? 11.869 15.502 -1.850 1.00 60.72 386 ILE A O 1
ATOM 2972 N N . ALA A 1 387 ? 12.952 15.946 0.056 1.00 67.25 387 ALA A N 1
ATOM 2973 C CA . ALA A 1 387 ? 13.077 17.369 -0.251 1.00 67.25 387 ALA A CA 1
ATOM 2974 C C . ALA A 1 387 ? 14.214 17.631 -1.259 1.00 67.25 387 ALA A C 1
ATOM 2976 O O . ALA A 1 387 ? 15.305 17.080 -1.118 1.00 67.25 387 ALA A O 1
ATOM 2977 N N . ASP A 1 388 ? 13.991 18.530 -2.222 1.00 75.19 388 ASP A N 1
ATOM 2978 C CA . ASP A 1 388 ? 14.993 18.868 -3.247 1.00 75.19 388 ASP A CA 1
ATOM 2979 C C . ASP A 1 388 ? 16.224 19.568 -2.640 1.00 75.19 388 ASP A C 1
ATOM 2981 O O . ASP A 1 388 ? 17.362 19.205 -2.925 1.00 75.19 388 ASP A O 1
ATOM 2985 N N . THR A 1 389 ? 16.021 20.505 -1.706 1.00 78.94 389 THR A N 1
ATOM 2986 C CA . THR A 1 389 ? 17.101 21.362 -1.178 1.00 78.94 389 THR A CA 1
ATOM 2987 C C . THR A 1 389 ? 18.262 20.594 -0.514 1.00 78.94 389 THR A C 1
ATOM 2989 O O . THR A 1 389 ? 19.422 20.884 -0.827 1.00 78.94 389 THR A O 1
ATOM 2992 N N . PRO A 1 390 ? 18.037 19.615 0.393 1.00 80.25 390 PRO A N 1
ATOM 2993 C CA . PRO A 1 390 ? 19.127 18.818 0.969 1.00 80.25 390 PRO A CA 1
ATOM 2994 C C . PRO A 1 390 ? 19.871 17.971 -0.070 1.00 80.25 390 PRO A C 1
ATOM 2996 O O . PRO A 1 390 ? 21.078 17.760 0.062 1.00 80.25 390 PRO A O 1
ATOM 2999 N N . VAL A 1 391 ? 19.157 17.495 -1.092 1.00 84.56 391 VAL A N 1
ATOM 3000 C CA . VAL A 1 391 ? 19.711 16.678 -2.174 1.00 84.56 391 VAL A CA 1
ATOM 3001 C C . VAL A 1 391 ? 20.605 17.528 -3.074 1.00 84.56 391 VAL A C 1
ATOM 3003 O O . VAL A 1 391 ? 21.759 17.166 -3.301 1.00 84.56 391 VAL A O 1
ATOM 3006 N N . GLU A 1 392 ? 20.115 18.677 -3.537 1.00 85.50 392 GLU A N 1
ATOM 3007 C CA . GLU A 1 392 ? 20.863 19.585 -4.415 1.00 85.50 392 GLU A CA 1
ATOM 3008 C C . GLU A 1 392 ? 22.107 20.151 -3.722 1.00 85.50 392 GLU A C 1
ATOM 3010 O O . GLU A 1 392 ? 23.184 20.181 -4.318 1.00 85.50 392 GLU A O 1
ATOM 3015 N N . THR A 1 393 ? 22.009 20.474 -2.427 1.00 86.38 393 THR A N 1
ATOM 3016 C CA . THR A 1 393 ? 23.159 20.911 -1.615 1.00 86.38 393 THR A CA 1
ATOM 3017 C C . THR A 1 393 ? 24.254 19.840 -1.547 1.00 86.38 393 THR A C 1
ATOM 3019 O O . THR A 1 393 ? 25.441 20.153 -1.652 1.00 86.38 393 THR A O 1
ATOM 3022 N N . LEU A 1 394 ? 23.876 18.569 -1.361 1.00 88.56 394 LEU A N 1
ATOM 3023 C CA . LEU A 1 394 ? 24.826 17.455 -1.310 1.00 88.56 394 LEU A CA 1
ATOM 3024 C C . LEU A 1 394 ? 25.494 17.247 -2.670 1.00 88.56 394 LEU A C 1
ATOM 3026 O O . LEU A 1 394 ? 26.711 17.092 -2.733 1.00 88.56 394 LEU A O 1
ATOM 3030 N N . VAL A 1 395 ? 24.713 17.266 -3.751 1.00 89.88 395 VAL A N 1
ATOM 3031 C CA . VAL A 1 395 ? 25.230 17.095 -5.113 1.00 89.88 395 VAL A CA 1
ATOM 3032 C C . VAL A 1 395 ? 26.215 18.207 -5.454 1.00 89.88 395 VAL A C 1
ATOM 3034 O O . VAL A 1 395 ? 27.334 17.903 -5.858 1.00 89.88 395 VAL A O 1
ATOM 3037 N N . ALA A 1 396 ? 25.858 19.472 -5.218 1.00 88.31 396 ALA A N 1
ATOM 3038 C CA . ALA A 1 396 ? 26.742 20.607 -5.475 1.00 88.31 396 ALA A CA 1
ATOM 3039 C C . ALA A 1 396 ? 28.097 20.483 -4.748 1.00 88.31 396 ALA A C 1
ATOM 3041 O O . ALA A 1 396 ? 29.128 20.857 -5.302 1.00 88.31 396 ALA A O 1
ATOM 3042 N N . ALA A 1 397 ? 28.115 19.921 -3.534 1.00 88.12 397 ALA A N 1
ATOM 3043 C CA . ALA A 1 397 ? 29.333 19.758 -2.739 1.00 88.12 397 ALA A CA 1
ATOM 3044 C C . ALA A 1 397 ? 30.235 18.589 -3.186 1.00 88.12 397 ALA A C 1
ATOM 3046 O O . ALA A 1 397 ? 31.445 18.626 -2.968 1.00 88.12 397 ALA A O 1
ATOM 3047 N N . GLU A 1 398 ? 29.661 17.539 -3.775 1.00 91.12 398 GLU A N 1
ATOM 3048 C CA . GLU A 1 398 ? 30.335 16.246 -3.972 1.00 91.12 398 GLU A CA 1
ATOM 3049 C C . GLU A 1 398 ? 30.622 15.908 -5.445 1.00 91.12 398 GLU A C 1
ATOM 3051 O O . GLU A 1 398 ? 31.416 15.012 -5.736 1.00 91.12 398 GLU A O 1
ATOM 3056 N N . LEU A 1 399 ? 29.969 16.587 -6.393 1.00 91.81 399 LEU A N 1
ATOM 3057 C CA . LEU A 1 399 ? 29.959 16.179 -7.799 1.00 91.81 399 LEU A CA 1
ATOM 3058 C C . LEU A 1 399 ? 31.351 16.233 -8.450 1.00 91.81 399 LEU A C 1
ATOM 3060 O O . LEU A 1 399 ? 31.774 15.257 -9.069 1.00 91.81 399 LEU A O 1
ATOM 3064 N N . VAL A 1 400 ? 32.090 17.331 -8.260 1.00 92.94 400 VAL A N 1
ATOM 3065 C CA . VAL A 1 400 ? 33.415 17.536 -8.877 1.00 92.94 400 VAL A CA 1
ATOM 3066 C C . VAL A 1 400 ? 34.443 16.538 -8.340 1.00 92.94 400 VAL A C 1
ATOM 3068 O O . VAL A 1 400 ? 35.105 15.853 -9.118 1.00 92.94 400 VAL A O 1
ATOM 3071 N N . SER A 1 401 ? 34.528 16.368 -7.016 1.00 91.69 401 SER A N 1
ATOM 3072 C CA . SER A 1 401 ? 35.492 15.442 -6.399 1.00 91.69 401 SER A CA 1
ATOM 3073 C C . SER A 1 401 ? 35.250 13.987 -6.824 1.00 91.69 401 SER A C 1
ATOM 3075 O O . SER A 1 401 ? 36.190 13.217 -7.039 1.00 91.69 401 SER A O 1
ATOM 3077 N N . LYS A 1 402 ? 33.981 13.599 -7.007 1.00 92.94 402 LYS A N 1
ATOM 3078 C CA . LYS A 1 402 ? 33.611 12.270 -7.503 1.00 92.94 402 LYS A CA 1
ATOM 3079 C C . LYS A 1 402 ? 33.887 12.107 -9.001 1.00 92.94 402 LYS A C 1
ATOM 3081 O O . LYS A 1 402 ? 34.172 10.982 -9.412 1.00 92.94 402 LYS A O 1
ATOM 3086 N N . ALA A 1 403 ? 33.831 13.177 -9.800 1.00 92.06 403 ALA A N 1
ATOM 3087 C CA . ALA A 1 403 ? 34.199 13.148 -11.219 1.00 92.06 403 ALA A CA 1
ATOM 3088 C C . ALA A 1 403 ? 35.703 12.893 -11.389 1.00 92.06 403 ALA A C 1
ATOM 3090 O O . ALA A 1 403 ? 36.094 11.981 -12.117 1.00 92.06 403 ALA A O 1
ATOM 3091 N N . GLU A 1 404 ? 36.538 13.623 -10.642 1.00 90.88 404 GLU A N 1
ATOM 3092 C CA . GLU A 1 404 ? 37.996 13.439 -10.630 1.00 90.88 404 GLU A CA 1
ATOM 3093 C C . GLU A 1 404 ? 38.381 11.998 -10.268 1.00 90.88 404 GLU A C 1
ATOM 3095 O O . GLU A 1 404 ? 39.167 11.355 -10.968 1.00 90.88 404 GLU A O 1
ATOM 3100 N N . ALA A 1 405 ? 37.778 11.455 -9.205 1.00 89.31 405 ALA A N 1
ATOM 3101 C CA . ALA A 1 405 ? 38.003 10.073 -8.795 1.00 89.31 405 ALA A CA 1
ATOM 3102 C C . ALA A 1 405 ? 37.563 9.064 -9.871 1.00 89.31 405 ALA A C 1
ATOM 3104 O O . ALA A 1 405 ? 38.220 8.041 -10.061 1.00 89.31 405 ALA A O 1
ATOM 3105 N N . HIS A 1 406 ? 36.470 9.346 -10.589 1.00 90.75 406 HIS A N 1
ATOM 3106 C CA . HIS A 1 406 ? 35.967 8.462 -11.635 1.00 90.75 406 HIS A CA 1
ATOM 3107 C C . HIS A 1 406 ? 36.903 8.397 -12.848 1.00 90.75 406 HIS A C 1
ATOM 3109 O O . HIS A 1 406 ? 37.178 7.302 -13.328 1.00 90.75 406 HIS A O 1
ATOM 3115 N N . ILE A 1 407 ? 37.442 9.531 -13.305 1.00 88.44 407 ILE A N 1
ATOM 3116 C CA . ILE A 1 407 ? 38.353 9.583 -14.466 1.00 88.44 407 ILE A CA 1
ATOM 3117 C C . ILE A 1 407 ? 39.612 8.750 -14.225 1.00 88.44 407 ILE A C 1
ATOM 3119 O O . ILE A 1 407 ? 40.068 8.045 -15.120 1.00 88.44 407 ILE A O 1
ATOM 3123 N N . LEU A 1 408 ? 40.170 8.809 -13.012 1.00 83.75 408 LEU A N 1
ATOM 3124 C CA . LEU A 1 408 ? 41.384 8.069 -12.660 1.00 83.75 408 LEU A CA 1
ATOM 3125 C C . LEU A 1 408 ? 41.180 6.546 -12.659 1.00 83.75 408 LEU A C 1
ATOM 3127 O O . LEU A 1 408 ? 42.137 5.801 -12.868 1.00 83.75 408 LEU A O 1
ATOM 3131 N N . GLU A 1 409 ? 39.952 6.088 -12.408 1.00 82.12 409 GLU A N 1
ATOM 3132 C CA . GLU A 1 409 ? 39.580 4.670 -12.434 1.00 82.12 409 GLU A CA 1
ATOM 3133 C C . GLU A 1 409 ? 39.052 4.216 -13.807 1.00 82.12 409 GLU A C 1
ATOM 3135 O O . GLU A 1 409 ? 39.082 3.017 -14.094 1.00 82.12 409 GLU A O 1
ATOM 3140 N N . ALA A 1 410 ? 38.588 5.146 -14.650 1.00 84.44 410 ALA A N 1
ATOM 3141 C CA . ALA A 1 410 ? 37.939 4.843 -15.918 1.00 84.44 410 ALA A CA 1
ATOM 3142 C C . ALA A 1 410 ? 38.914 4.195 -16.911 1.00 84.44 410 ALA A C 1
ATOM 3144 O O . ALA A 1 410 ? 39.862 4.808 -17.401 1.00 84.44 410 ALA A O 1
ATOM 3145 N N . ALA A 1 411 ? 38.652 2.934 -17.242 1.00 79.56 411 ALA A N 1
ATOM 3146 C CA . ALA A 1 411 ? 39.464 2.154 -18.178 1.00 79.56 411 ALA A CA 1
ATOM 3147 C C . ALA A 1 411 ? 38.616 1.393 -19.202 1.00 79.56 411 ALA A C 1
ATOM 3149 O O . ALA A 1 411 ? 39.148 0.757 -20.115 1.00 79.56 411 ALA A O 1
ATOM 3150 N N . THR A 1 412 ? 37.292 1.417 -19.050 1.00 85.19 412 THR A N 1
ATOM 3151 C CA . THR A 1 412 ? 36.377 0.622 -19.860 1.00 85.19 412 THR A CA 1
ATOM 3152 C C . THR A 1 412 ? 35.532 1.487 -20.785 1.00 85.19 412 THR A C 1
ATOM 3154 O O . THR A 1 412 ? 35.198 2.633 -20.497 1.00 85.19 412 THR A O 1
ATOM 3157 N N . ALA A 1 413 ? 35.116 0.886 -21.897 1.00 82.38 413 ALA A N 1
ATOM 3158 C CA . ALA A 1 413 ? 34.180 1.487 -22.837 1.00 82.38 413 ALA A CA 1
ATOM 3159 C C . ALA A 1 413 ? 32.878 1.964 -22.171 1.00 82.38 413 ALA A C 1
ATOM 3161 O O . ALA A 1 413 ? 32.352 3.016 -22.518 1.00 82.38 413 ALA A O 1
ATOM 3162 N N . LYS A 1 414 ? 32.397 1.208 -21.175 1.00 84.25 414 LYS A N 1
ATOM 3163 C CA . LYS A 1 414 ? 31.177 1.520 -20.431 1.00 84.25 414 LYS A CA 1
ATOM 3164 C C . LYS A 1 414 ? 31.319 2.815 -19.630 1.00 84.25 414 LYS A C 1
ATOM 3166 O O . LYS A 1 414 ? 30.397 3.619 -19.631 1.00 84.25 414 LYS A O 1
ATOM 3171 N N . GLU A 1 415 ? 32.449 3.007 -18.958 1.00 85.88 415 GLU A N 1
ATOM 3172 C CA . GLU A 1 415 ? 32.718 4.224 -18.183 1.00 85.88 415 GLU A CA 1
ATOM 3173 C C . GLU A 1 415 ? 32.826 5.435 -19.115 1.00 85.88 415 GLU A C 1
ATOM 3175 O O . GLU A 1 415 ? 32.179 6.451 -18.878 1.00 85.88 415 GLU A O 1
ATOM 3180 N N . ALA A 1 416 ? 33.515 5.286 -20.252 1.00 87.62 416 ALA A N 1
ATOM 3181 C CA . ALA A 1 416 ? 33.570 6.323 -21.281 1.00 87.62 416 ALA A CA 1
ATOM 3182 C C . ALA A 1 416 ? 32.177 6.660 -21.855 1.00 87.62 416 ALA A C 1
ATOM 3184 O O . ALA A 1 416 ? 31.818 7.825 -22.002 1.00 87.62 416 ALA A O 1
ATOM 3185 N N . ALA A 1 417 ? 31.342 5.660 -22.138 1.00 86.50 417 ALA A N 1
ATOM 3186 C CA . ALA A 1 417 ? 29.971 5.893 -22.588 1.00 86.50 417 ALA A CA 1
ATOM 3187 C C . ALA A 1 417 ? 29.179 6.749 -21.583 1.00 86.50 417 ALA A C 1
ATOM 3189 O O . ALA A 1 417 ? 28.554 7.732 -21.972 1.00 86.50 417 ALA A O 1
ATOM 3190 N N . GLN A 1 418 ? 29.265 6.414 -20.290 1.00 87.94 418 GLN A N 1
ATOM 3191 C CA . GLN A 1 418 ? 28.577 7.140 -19.220 1.00 87.94 418 GLN A CA 1
ATOM 3192 C C . GLN A 1 418 ? 29.091 8.581 -19.073 1.00 87.94 418 GLN A C 1
ATOM 3194 O O . GLN A 1 418 ? 28.299 9.505 -18.895 1.00 87.94 418 GLN A O 1
ATOM 3199 N N . MET A 1 419 ? 30.404 8.791 -19.193 1.00 91.25 419 MET A N 1
ATOM 3200 C CA . MET A 1 419 ? 31.013 10.126 -19.197 1.00 91.25 419 MET A CA 1
ATOM 3201 C C . MET A 1 419 ? 30.508 10.970 -20.371 1.00 91.25 419 MET A C 1
ATOM 3203 O O . MET A 1 419 ? 3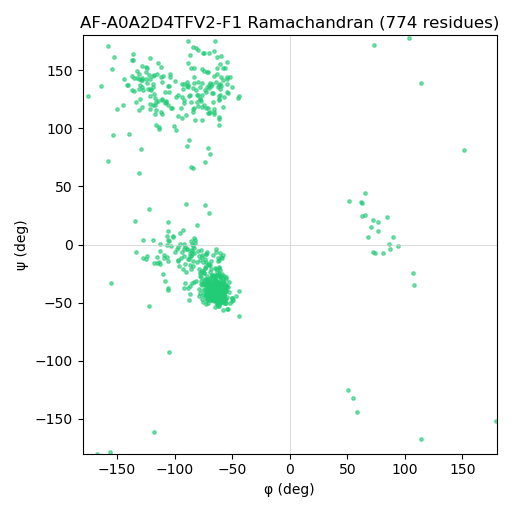0.142 12.126 -20.176 1.00 91.25 419 MET A O 1
ATOM 3207 N N . ALA A 1 420 ? 30.433 10.402 -21.576 1.00 89.56 420 ALA A N 1
ATOM 3208 C CA . ALA A 1 420 ? 29.964 11.122 -22.760 1.00 89.56 420 ALA A CA 1
ATOM 3209 C C . ALA A 1 420 ? 28.473 11.483 -22.674 1.00 89.56 420 ALA A C 1
ATOM 3211 O O . ALA A 1 420 ? 28.069 12.568 -23.095 1.00 89.56 420 ALA A O 1
ATOM 3212 N N . ASP A 1 421 ? 27.664 10.592 -22.097 1.00 87.94 421 ASP A N 1
ATOM 3213 C CA . ASP A 1 421 ? 26.248 10.842 -21.822 1.00 87.94 421 ASP A CA 1
ATOM 3214 C C . ASP A 1 421 ? 26.057 12.004 -20.840 1.00 87.94 421 ASP A C 1
ATOM 3216 O O . ASP A 1 421 ? 25.189 12.855 -21.052 1.00 87.94 421 ASP A O 1
ATOM 3220 N N . TRP A 1 422 ? 26.900 12.085 -19.806 1.00 89.00 422 TRP A N 1
ATOM 3221 C CA . TRP A 1 422 ? 26.903 13.211 -18.873 1.00 89.00 422 TRP A CA 1
ATOM 3222 C C . TRP A 1 422 ? 27.218 14.534 -19.570 1.00 89.00 422 TRP A C 1
ATOM 3224 O O . TRP A 1 422 ? 26.432 15.475 -19.468 1.00 89.00 422 TRP A O 1
ATOM 3234 N N . VAL A 1 423 ? 28.323 14.594 -20.320 1.00 90.69 423 VAL A N 1
ATOM 3235 C CA . VAL A 1 423 ? 28.753 15.811 -21.030 1.00 90.69 423 VAL A CA 1
ATOM 3236 C C . VAL A 1 423 ? 27.649 16.322 -21.954 1.00 90.69 423 VAL A C 1
ATOM 3238 O O . VAL A 1 423 ? 27.238 17.477 -21.848 1.00 90.69 423 VAL A O 1
ATOM 3241 N N . ALA A 1 424 ? 27.095 15.445 -22.795 1.00 87.50 424 ALA A N 1
ATOM 3242 C CA . ALA A 1 424 ? 26.019 15.810 -23.712 1.00 87.50 424 ALA A CA 1
ATOM 3243 C C . ALA A 1 424 ? 24.762 16.320 -22.982 1.00 87.50 424 ALA A C 1
ATOM 3245 O O . ALA A 1 424 ? 24.060 17.201 -23.482 1.00 87.50 424 ALA A O 1
ATOM 3246 N N . GLY A 1 425 ? 24.464 15.773 -21.800 1.00 84.31 425 GLY A N 1
ATOM 3247 C CA . GLY A 1 425 ? 23.351 16.217 -20.966 1.00 84.31 425 GLY A CA 1
ATOM 3248 C C . GLY A 1 425 ? 23.565 17.604 -20.350 1.00 84.31 425 GLY A C 1
ATOM 3249 O O . GLY A 1 425 ? 22.626 18.406 -20.317 1.00 84.31 425 GLY A O 1
ATOM 3250 N N . VAL A 1 426 ? 24.788 17.909 -19.906 1.00 87.06 426 VAL A N 1
ATOM 3251 C CA . VAL A 1 426 ? 25.157 19.233 -19.378 1.00 87.06 426 VAL A CA 1
ATOM 3252 C C . VAL A 1 426 ? 25.115 20.289 -20.485 1.00 87.06 426 VAL A C 1
ATOM 3254 O O . VAL A 1 426 ? 24.478 21.326 -20.308 1.00 87.06 426 VAL A O 1
ATOM 3257 N N . GLU A 1 427 ? 25.691 20.007 -21.658 1.00 84.19 427 GLU A N 1
ATOM 3258 C CA . GLU A 1 427 ? 25.669 20.916 -22.818 1.00 84.19 427 GLU A CA 1
ATOM 3259 C C . GLU A 1 427 ? 24.246 21.244 -23.291 1.00 84.19 427 GLU A C 1
ATOM 3261 O O . GLU A 1 427 ? 23.953 22.368 -23.703 1.00 84.19 427 GLU A O 1
ATOM 3266 N N . ALA A 1 428 ? 23.342 20.265 -23.219 1.00 83.19 428 ALA A N 1
ATOM 3267 C CA . ALA A 1 428 ? 21.941 20.443 -23.575 1.00 83.19 428 ALA A CA 1
ATOM 3268 C C . ALA A 1 428 ? 21.118 21.178 -22.496 1.00 83.19 428 ALA A C 1
ATOM 3270 O O . ALA A 1 428 ? 19.935 21.443 -22.719 1.00 83.19 428 ALA A O 1
ATOM 3271 N N . GLY A 1 429 ? 21.709 21.494 -21.336 1.00 77.12 429 GLY A N 1
ATOM 3272 C CA . GLY A 1 429 ? 21.017 22.106 -20.198 1.00 77.12 429 GLY A CA 1
ATOM 3273 C C . GLY A 1 429 ? 19.956 21.195 -19.574 1.00 77.12 429 GLY A C 1
ATOM 3274 O O . GLY A 1 429 ? 18.975 21.684 -19.024 1.00 77.12 429 GLY A O 1
ATOM 3275 N N . LEU A 1 430 ? 20.107 19.874 -19.713 1.00 73.44 430 LEU A N 1
ATOM 3276 C CA . LEU A 1 430 ? 19.082 18.892 -19.339 1.00 73.44 430 LEU A CA 1
ATOM 3277 C C . LEU A 1 430 ? 19.284 18.282 -17.953 1.00 73.44 430 LEU A C 1
ATOM 3279 O O . LEU A 1 430 ? 18.389 17.596 -17.465 1.00 73.44 430 LEU A O 1
ATOM 3283 N N . VAL A 1 431 ? 20.457 18.469 -17.350 1.00 74.12 431 VAL A N 1
ATOM 3284 C CA . VAL A 1 431 ? 20.872 17.671 -16.187 1.00 74.12 431 VAL A CA 1
ATOM 3285 C C . VAL A 1 431 ? 21.079 18.505 -14.924 1.00 74.12 431 VAL A C 1
ATOM 3287 O O . VAL A 1 431 ? 21.085 17.952 -13.831 1.00 74.12 431 VAL A O 1
ATOM 3290 N N . CYS A 1 432 ? 21.198 19.826 -15.050 1.00 83.06 432 CYS A N 1
ATOM 3291 C CA . CYS A 1 432 ? 21.638 20.690 -13.958 1.00 83.06 432 CYS A CA 1
ATOM 3292 C C . CYS A 1 432 ? 20.561 21.702 -13.589 1.00 83.06 432 CYS A C 1
ATOM 3294 O O . CYS A 1 432 ? 19.948 22.315 -14.465 1.00 83.06 432 CYS A O 1
ATOM 3296 N N . SER A 1 433 ? 20.351 21.873 -12.289 1.00 82.44 433 SER A N 1
ATOM 3297 C CA . SER A 1 433 ? 19.520 22.937 -11.736 1.00 82.44 433 SER A CA 1
ATOM 3298 C C . SER A 1 433 ? 20.318 24.232 -11.593 1.00 82.44 433 SER A C 1
ATOM 3300 O O . SER A 1 433 ? 21.545 24.231 -11.718 1.00 82.44 433 SER A O 1
ATOM 3302 N N . GLU A 1 434 ? 19.636 25.344 -11.301 1.00 81.75 434 GLU A N 1
ATOM 3303 C CA . GLU A 1 434 ? 20.312 26.618 -11.008 1.00 81.75 434 GLU A CA 1
ATOM 3304 C C . GLU A 1 434 ? 21.316 26.478 -9.849 1.00 81.75 434 GLU A C 1
ATOM 3306 O O . GLU A 1 434 ? 22.381 27.087 -9.877 1.00 81.75 434 GLU A O 1
ATOM 3311 N N . GLU A 1 435 ? 21.014 25.633 -8.860 1.00 80.81 435 GLU A N 1
ATOM 3312 C CA . GLU A 1 435 ? 21.824 25.446 -7.650 1.00 80.81 435 GLU A CA 1
ATOM 3313 C C . GLU A 1 435 ? 23.054 24.550 -7.876 1.00 80.81 435 GLU A C 1
ATOM 3315 O O . GLU A 1 435 ? 24.028 24.627 -7.130 1.00 80.81 435 GLU A O 1
ATOM 3320 N N . THR A 1 436 ? 23.043 23.722 -8.925 1.00 86.62 436 THR A N 1
ATOM 3321 C CA . THR A 1 436 ? 24.098 22.734 -9.232 1.00 86.62 436 THR A CA 1
ATOM 3322 C C . THR A 1 436 ? 24.884 23.051 -10.508 1.00 86.62 436 THR A C 1
ATOM 3324 O O . THR A 1 436 ? 25.802 22.314 -10.874 1.00 86.62 436 THR A O 1
ATOM 3327 N N . GLN A 1 437 ? 24.556 24.155 -11.185 1.00 88.19 437 GLN A N 1
ATOM 3328 C CA . GLN A 1 437 ? 25.051 24.490 -12.521 1.00 88.19 437 GLN A CA 1
ATOM 3329 C C . GLN A 1 437 ? 26.583 24.578 -12.620 1.00 88.19 437 GLN A C 1
ATOM 3331 O O . GLN A 1 437 ? 27.156 24.064 -13.579 1.00 88.19 437 GLN A O 1
ATOM 3336 N N . GLU A 1 438 ? 27.239 25.207 -11.642 1.00 88.44 438 GLU A N 1
ATOM 3337 C CA . GLU A 1 438 ? 28.702 25.374 -11.611 1.00 88.44 438 GLU A CA 1
ATOM 3338 C C . GLU A 1 438 ? 29.408 24.016 -11.471 1.00 88.44 438 GLU A C 1
ATOM 3340 O O . GLU A 1 438 ? 30.169 23.618 -12.350 1.00 88.44 438 GLU A O 1
ATOM 3345 N N . ALA A 1 439 ? 29.043 23.235 -10.448 1.00 89.38 439 ALA A N 1
ATOM 3346 C CA . ALA A 1 439 ? 29.618 21.911 -10.201 1.00 89.38 439 ALA A CA 1
ATOM 3347 C C . ALA A 1 439 ? 29.403 20.936 -11.375 1.00 89.38 439 ALA A C 1
ATOM 3349 O O . ALA A 1 439 ? 30.246 20.082 -11.658 1.00 89.38 439 ALA A O 1
ATOM 3350 N N . CYS A 1 440 ? 28.270 21.056 -12.067 1.00 90.69 440 CYS A N 1
ATOM 3351 C CA . CYS A 1 440 ? 27.977 20.292 -13.270 1.00 90.69 440 CYS A CA 1
ATOM 3352 C C . CYS A 1 440 ? 28.919 20.604 -14.438 1.00 90.69 440 CYS A C 1
ATOM 3354 O O . CYS A 1 440 ? 29.387 19.684 -15.114 1.00 90.69 440 CYS A O 1
ATOM 3356 N N . ALA A 1 441 ? 29.128 21.897 -14.705 1.00 89.81 441 ALA A N 1
ATOM 3357 C CA . ALA A 1 441 ? 29.962 22.363 -15.804 1.00 89.81 441 ALA A CA 1
ATOM 3358 C C . ALA A 1 441 ? 31.414 21.921 -15.594 1.00 89.81 441 ALA A C 1
ATOM 3360 O O . ALA A 1 441 ? 32.001 21.319 -16.493 1.00 89.81 441 ALA A O 1
ATOM 3361 N N . ASP A 1 442 ? 31.926 22.100 -14.376 1.00 92.31 442 ASP A N 1
ATOM 3362 C CA . ASP A 1 442 ? 33.278 21.690 -13.995 1.00 92.31 442 ASP A CA 1
ATOM 3363 C C . ASP A 1 442 ? 33.477 20.171 -14.157 1.00 92.31 442 ASP A C 1
ATOM 3365 O O . ASP A 1 442 ? 34.474 19.712 -14.717 1.00 92.31 442 ASP A O 1
ATOM 3369 N N . ALA A 1 443 ? 32.499 19.358 -13.737 1.00 92.62 443 ALA A N 1
ATOM 3370 C CA . ALA A 1 443 ? 32.557 17.907 -13.920 1.00 92.62 443 ALA A CA 1
ATOM 3371 C C . ALA A 1 443 ? 32.506 17.481 -15.405 1.00 92.62 443 ALA A C 1
ATOM 3373 O O . ALA A 1 443 ? 33.150 16.504 -15.792 1.00 92.62 443 ALA A O 1
ATOM 3374 N N . ALA A 1 444 ? 31.742 18.188 -16.247 1.00 92.12 444 ALA A N 1
ATOM 3375 C CA . ALA A 1 444 ? 31.640 17.893 -17.679 1.00 92.12 444 ALA A CA 1
ATOM 3376 C C . ALA A 1 444 ? 32.924 18.239 -18.451 1.00 92.12 444 ALA A C 1
ATOM 3378 O O . ALA A 1 444 ? 33.318 17.492 -19.352 1.00 92.12 444 ALA A O 1
ATOM 3379 N N . GLU A 1 445 ? 33.602 19.328 -18.085 1.00 92.62 445 GLU A N 1
ATOM 3380 C CA . GLU A 1 445 ? 34.900 19.687 -18.664 1.00 92.62 445 GLU A CA 1
ATOM 3381 C C . GLU A 1 445 ? 35.935 18.585 -18.388 1.00 92.62 445 GLU A C 1
ATOM 3383 O O . GLU A 1 445 ? 36.525 18.040 -19.324 1.00 92.62 445 GLU A O 1
ATOM 3388 N N . LEU A 1 446 ? 36.037 18.143 -17.128 1.00 91.19 446 LEU A N 1
ATOM 3389 C CA . LEU A 1 446 ? 36.927 17.050 -16.723 1.00 91.19 446 LEU A CA 1
ATOM 3390 C C . LEU A 1 446 ? 36.651 15.740 -17.488 1.00 91.19 446 LEU A C 1
ATOM 3392 O O . LEU A 1 446 ? 37.576 15.038 -17.905 1.00 91.19 446 LEU A O 1
ATOM 3396 N N . PHE A 1 447 ? 35.380 15.390 -17.704 1.00 93.69 447 PHE A N 1
ATOM 3397 C CA . PHE A 1 447 ? 35.019 14.196 -18.475 1.00 93.69 447 PHE A CA 1
ATOM 3398 C C . PHE A 1 447 ? 35.336 14.313 -19.963 1.00 93.69 447 PHE A C 1
ATOM 3400 O O . PHE A 1 447 ? 35.739 13.315 -20.560 1.00 93.69 447 PHE A O 1
ATOM 3407 N N . THR A 1 448 ? 35.198 15.496 -20.558 1.00 91.44 448 THR A N 1
ATOM 3408 C CA . THR A 1 448 ? 35.519 15.716 -21.976 1.00 91.44 448 THR A CA 1
ATOM 3409 C C . THR A 1 448 ? 36.995 15.440 -22.252 1.00 91.44 448 THR A C 1
ATOM 3411 O O . THR A 1 448 ? 37.318 14.684 -23.169 1.00 91.44 448 THR A O 1
ATOM 3414 N N . GLU A 1 449 ? 37.886 15.960 -21.404 1.00 88.12 449 GLU A N 1
ATOM 3415 C CA . GLU A 1 449 ? 39.329 15.716 -21.513 1.00 88.12 449 GLU A CA 1
ATOM 3416 C C . GLU A 1 449 ? 39.678 14.224 -21.370 1.00 88.12 449 GLU A C 1
ATOM 3418 O O . GLU A 1 449 ? 40.468 13.679 -22.145 1.00 88.12 449 GLU A O 1
ATOM 3423 N N . GLY A 1 450 ? 39.053 13.529 -20.411 1.00 88.00 450 GLY A N 1
ATOM 3424 C CA . GLY A 1 450 ? 39.242 12.087 -20.224 1.00 88.00 450 GLY A CA 1
ATOM 3425 C C . GLY A 1 450 ? 38.725 11.242 -21.398 1.00 88.00 450 GLY A C 1
ATOM 3426 O O . GLY A 1 450 ? 39.329 10.225 -21.755 1.00 88.00 450 GLY A O 1
ATOM 3427 N N . LEU A 1 451 ? 37.626 11.666 -22.031 1.00 91.31 451 LEU A N 1
ATOM 3428 C CA . LEU A 1 451 ? 36.981 10.940 -23.126 1.00 91.31 451 LEU A CA 1
ATOM 3429 C C . LEU A 1 451 ? 37.785 10.924 -24.411 1.00 91.31 451 LEU A C 1
ATOM 3431 O O . LEU A 1 451 ? 37.840 9.882 -25.062 1.00 91.31 451 LEU A O 1
ATOM 3435 N N . GLU A 1 452 ? 38.418 12.037 -24.777 1.00 87.56 452 GLU A N 1
ATOM 3436 C CA . GLU A 1 452 ? 39.231 12.097 -25.995 1.00 87.56 452 GLU A CA 1
ATOM 3437 C C . GLU A 1 452 ? 40.367 11.067 -25.966 1.00 87.56 452 GLU A C 1
ATOM 3439 O O . GLU A 1 452 ? 40.655 10.404 -26.967 1.00 87.56 452 GLU A O 1
ATOM 3444 N N . VAL A 1 453 ? 40.985 10.874 -24.800 1.00 87.06 453 VAL A N 1
ATOM 3445 C CA . VAL A 1 453 ? 42.071 9.904 -24.620 1.00 87.06 453 VAL A CA 1
ATOM 3446 C C . VAL A 1 453 ? 41.554 8.468 -24.740 1.00 87.06 453 VAL A C 1
ATOM 3448 O O . VAL A 1 453 ? 42.143 7.657 -25.460 1.00 87.06 453 VAL A O 1
ATOM 3451 N N . LEU A 1 454 ? 40.444 8.150 -24.069 1.00 88.88 454 LEU A N 1
ATOM 3452 C CA . LEU A 1 454 ? 39.859 6.807 -24.079 1.00 88.88 454 LEU A CA 1
ATOM 3453 C C . LEU A 1 454 ? 39.272 6.438 -25.453 1.00 88.88 454 LEU A C 1
ATOM 3455 O O . LEU A 1 454 ? 39.520 5.338 -25.952 1.00 88.88 454 LEU A O 1
ATOM 3459 N N . ALA A 1 455 ? 38.543 7.352 -26.099 1.00 88.12 455 ALA A N 1
ATOM 3460 C CA . ALA A 1 455 ? 37.877 7.108 -27.378 1.00 88.12 455 ALA A CA 1
ATOM 3461 C C . ALA A 1 455 ? 38.871 6.810 -28.510 1.00 88.12 455 ALA A C 1
ATOM 3463 O O . ALA A 1 455 ? 38.660 5.870 -29.276 1.00 88.12 455 ALA A O 1
ATOM 3464 N N . ASN A 1 456 ? 39.998 7.526 -28.566 1.00 88.00 456 ASN A N 1
ATOM 3465 C CA . ASN A 1 456 ? 41.051 7.270 -29.554 1.00 88.00 456 ASN A CA 1
ATOM 3466 C C . ASN A 1 456 ? 41.666 5.872 -29.409 1.00 88.00 456 ASN A C 1
ATOM 3468 O O . ASN A 1 456 ? 41.926 5.188 -30.403 1.00 88.00 456 ASN A O 1
ATOM 3472 N N . GLN A 1 457 ? 41.876 5.417 -28.172 1.00 87.88 457 GLN A N 1
ATOM 3473 C CA . GLN A 1 457 ? 42.385 4.071 -27.928 1.00 87.88 457 GLN A CA 1
ATOM 3474 C C . GLN A 1 457 ? 41.373 3.009 -28.379 1.00 87.88 457 GLN A C 1
ATOM 3476 O O . GLN A 1 457 ? 41.742 2.053 -29.061 1.00 87.88 457 GLN A O 1
ATOM 3481 N N . PHE A 1 458 ? 40.093 3.198 -28.060 1.00 89.81 458 PHE A N 1
ATOM 3482 C CA . PHE A 1 458 ? 39.051 2.246 -28.427 1.00 89.81 458 PHE A CA 1
ATOM 3483 C C . PHE A 1 458 ? 38.768 2.187 -29.934 1.00 89.81 458 PHE A C 1
ATOM 3485 O O . PHE A 1 458 ? 38.577 1.094 -30.470 1.00 89.81 458 PHE A O 1
ATOM 3492 N N . ALA A 1 459 ? 38.782 3.328 -30.628 1.00 88.38 459 ALA A N 1
ATOM 3493 C CA . ALA A 1 459 ? 38.581 3.391 -32.076 1.00 88.38 459 ALA A CA 1
ATOM 3494 C C . ALA A 1 459 ? 39.626 2.544 -32.820 1.00 88.38 459 ALA A C 1
ATOM 3496 O O . ALA A 1 459 ? 39.301 1.767 -33.721 1.00 88.38 459 ALA A O 1
ATOM 3497 N N . LYS A 1 460 ? 40.885 2.625 -32.380 1.00 89.00 460 LYS A N 1
ATOM 3498 C CA . LYS A 1 460 ? 41.990 1.844 -32.941 1.00 89.00 460 LYS A CA 1
ATOM 3499 C C . LYS A 1 460 ? 41.796 0.335 -32.768 1.00 89.00 460 LYS A C 1
ATOM 3501 O O . LYS A 1 460 ? 42.102 -0.430 -33.687 1.00 89.00 460 LYS A O 1
ATOM 3506 N N . ASP A 1 461 ? 41.298 -0.089 -31.611 1.00 88.19 461 ASP A N 1
ATOM 3507 C CA . ASP A 1 461 ? 41.055 -1.501 -31.322 1.00 88.19 461 ASP A CA 1
ATOM 3508 C C . ASP A 1 461 ? 39.889 -2.049 -32.172 1.00 88.19 461 ASP A C 1
ATOM 3510 O O . ASP A 1 461 ? 40.005 -3.129 -32.759 1.00 88.19 461 ASP A O 1
ATOM 3514 N N . GLU A 1 462 ? 38.803 -1.285 -32.333 1.00 90.06 462 GLU A N 1
ATOM 3515 C CA . GLU A 1 462 ? 37.627 -1.695 -33.119 1.00 90.06 462 GLU A CA 1
ATOM 3516 C C . GLU A 1 462 ? 37.859 -1.691 -34.637 1.00 90.06 462 GLU A C 1
ATOM 3518 O O . GLU A 1 462 ? 37.358 -2.580 -35.332 1.00 90.06 462 GLU A O 1
ATOM 3523 N N . ALA A 1 463 ? 38.675 -0.775 -35.167 1.00 87.62 463 ALA A N 1
ATOM 3524 C CA . ALA A 1 463 ? 39.050 -0.777 -36.585 1.00 87.62 463 ALA A CA 1
ATOM 3525 C C . ALA A 1 463 ? 39.745 -2.093 -37.002 1.00 87.62 463 ALA A C 1
ATOM 3527 O O . ALA A 1 463 ? 39.500 -2.637 -38.081 1.00 87.62 463 ALA A O 1
ATOM 3528 N N . SER A 1 464 ? 40.570 -2.657 -36.112 1.00 85.50 464 SER A N 1
ATOM 3529 C CA . SER A 1 464 ? 41.232 -3.954 -36.317 1.00 85.50 464 SER A CA 1
ATOM 3530 C C . SER A 1 464 ? 40.234 -5.124 -36.339 1.00 85.50 464 SER A C 1
ATOM 3532 O O . SER A 1 464 ? 40.345 -6.054 -37.148 1.00 85.50 464 SER A O 1
ATOM 3534 N N . VAL A 1 465 ? 39.210 -5.068 -35.480 1.00 85.69 465 VAL A N 1
ATOM 3535 C CA . VAL A 1 465 ? 38.136 -6.073 -35.426 1.00 85.69 465 VAL A CA 1
ATOM 3536 C C . VAL A 1 465 ? 37.280 -6.025 -36.691 1.00 85.69 465 VAL A C 1
ATOM 3538 O O . VAL A 1 465 ? 36.989 -7.078 -37.266 1.00 85.69 465 VAL A O 1
ATOM 3541 N N . LEU A 1 466 ? 36.916 -4.826 -37.155 1.00 85.88 466 LEU A N 1
ATOM 3542 C CA . LEU A 1 466 ? 36.095 -4.642 -38.351 1.00 85.88 466 LEU A CA 1
ATOM 3543 C C . LEU A 1 466 ? 36.759 -5.213 -39.605 1.00 85.88 466 LEU A C 1
ATOM 3545 O O . LEU A 1 466 ? 36.107 -5.932 -40.363 1.00 85.88 466 LEU A O 1
ATOM 3549 N N . ALA A 1 467 ? 38.058 -4.963 -39.787 1.00 85.00 467 ALA A N 1
ATOM 3550 C CA . ALA A 1 467 ? 38.815 -5.504 -40.913 1.00 85.00 467 ALA A CA 1
ATOM 3551 C C . ALA A 1 467 ? 38.718 -7.041 -40.982 1.00 85.00 467 ALA A C 1
ATOM 3553 O O . ALA A 1 467 ? 38.514 -7.609 -42.050 1.00 85.00 467 ALA A O 1
ATOM 3554 N N . THR A 1 468 ? 38.757 -7.715 -39.828 1.00 84.50 468 THR A N 1
ATOM 3555 C CA . THR A 1 468 ? 38.635 -9.182 -39.744 1.00 84.50 468 THR A CA 1
ATOM 3556 C C . THR A 1 468 ? 37.221 -9.680 -40.083 1.00 84.50 468 THR A C 1
ATOM 3558 O O . THR A 1 468 ? 37.051 -10.789 -40.592 1.00 84.50 468 THR A O 1
ATOM 3561 N N . LEU A 1 469 ? 36.186 -8.891 -39.779 1.00 82.12 469 LEU A N 1
ATOM 3562 C CA . LEU A 1 469 ? 34.793 -9.222 -40.098 1.00 82.12 469 LEU A CA 1
ATOM 3563 C C . LEU A 1 469 ? 34.476 -9.011 -41.583 1.00 82.12 469 LEU A C 1
ATOM 3565 O O . LEU A 1 469 ? 33.721 -9.802 -42.148 1.00 82.12 469 LEU A O 1
ATOM 3569 N N . GLY A 1 470 ? 35.072 -7.994 -42.212 1.00 80.38 470 GLY A N 1
ATOM 3570 C CA . GLY A 1 470 ? 34.913 -7.704 -43.641 1.00 80.38 470 GLY A CA 1
ATOM 3571 C C . GLY A 1 470 ? 35.353 -8.848 -44.561 1.00 80.38 470 GLY A C 1
ATOM 3572 O O . GLY A 1 470 ? 34.789 -9.016 -45.638 1.00 80.38 470 GLY A O 1
ATOM 3573 N N . ASP A 1 471 ? 36.283 -9.692 -44.105 1.00 84.50 471 ASP A N 1
ATOM 3574 C CA . ASP A 1 471 ? 36.769 -10.862 -44.849 1.00 84.50 471 ASP A CA 1
ATOM 3575 C C . ASP A 1 471 ? 35.824 -12.086 -44.781 1.00 84.50 471 ASP A C 1
ATOM 3577 O O . ASP A 1 471 ? 36.071 -13.113 -45.424 1.00 84.50 471 ASP A O 1
ATOM 3581 N N . GLN A 1 472 ? 34.743 -12.028 -43.992 1.00 87.56 472 GLN A N 1
ATOM 3582 C CA . GLN A 1 472 ? 33.813 -13.148 -43.806 1.00 87.56 472 GLN A CA 1
ATOM 3583 C C . GLN A 1 472 ? 32.684 -13.180 -44.844 1.00 87.56 472 GLN A C 1
ATOM 3585 O O . GLN A 1 472 ? 32.283 -12.174 -45.417 1.00 87.56 472 GLN A O 1
ATOM 3590 N N . THR A 1 473 ? 32.110 -14.369 -45.057 1.00 87.94 473 THR A N 1
ATOM 3591 C CA . THR A 1 473 ? 30.991 -14.557 -45.995 1.00 87.94 473 THR A CA 1
ATOM 3592 C C . THR A 1 473 ? 29.645 -14.136 -45.374 1.00 87.94 473 THR A C 1
ATOM 3594 O O . THR A 1 473 ? 29.383 -14.504 -44.219 1.00 87.94 473 THR A O 1
ATOM 3597 N N . PRO A 1 474 ? 28.739 -13.468 -46.115 1.00 89.38 474 PRO A N 1
ATOM 3598 C CA . PRO A 1 474 ? 27.438 -13.034 -45.596 1.00 89.38 474 PRO A CA 1
ATOM 3599 C C . PRO A 1 474 ? 26.494 -14.220 -45.347 1.00 89.38 474 PRO A C 1
ATOM 3601 O O . PRO A 1 474 ? 26.048 -14.907 -46.264 1.00 89.38 474 PRO A O 1
ATOM 3604 N N . THR A 1 475 ? 26.172 -14.480 -44.080 1.00 92.38 475 THR A N 1
ATOM 3605 C CA . THR A 1 475 ? 25.188 -15.493 -43.653 1.00 92.38 475 THR A CA 1
ATOM 3606 C C . THR A 1 475 ? 24.307 -14.912 -42.551 1.00 92.38 475 THR A C 1
ATOM 3608 O O . THR A 1 475 ? 24.736 -13.987 -41.871 1.00 92.38 475 THR A O 1
ATOM 3611 N N . LEU A 1 476 ? 23.106 -15.455 -42.293 1.00 89.56 476 LEU A N 1
ATOM 3612 C CA . LEU A 1 476 ? 22.275 -14.978 -41.169 1.00 89.56 476 LEU A CA 1
ATOM 3613 C C . LEU A 1 476 ? 23.020 -15.049 -39.825 1.00 89.56 476 LEU A C 1
ATOM 3615 O O . LEU A 1 476 ? 22.822 -14.199 -38.964 1.00 89.56 476 LEU A O 1
ATOM 3619 N N . GLN A 1 477 ? 23.888 -16.043 -39.630 1.00 91.31 477 GLN A N 1
ATOM 3620 C CA . GLN A 1 477 ? 24.681 -16.154 -38.408 1.00 91.31 477 GLN A CA 1
ATOM 3621 C C . GLN A 1 477 ? 25.737 -15.046 -38.311 1.00 91.31 477 GLN A C 1
ATOM 3623 O O . GLN A 1 477 ? 25.855 -14.422 -37.258 1.00 91.31 477 GLN A O 1
ATOM 3628 N N . ASN A 1 478 ? 26.450 -14.765 -39.403 1.00 90.62 478 ASN A N 1
ATOM 3629 C CA . ASN A 1 478 ? 27.466 -13.714 -39.432 1.00 90.62 478 ASN A CA 1
ATOM 3630 C C . ASN A 1 478 ? 26.831 -12.320 -39.411 1.00 90.62 478 ASN A C 1
ATOM 3632 O O . ASN A 1 478 ? 27.320 -11.455 -38.699 1.00 90.62 478 ASN A O 1
ATOM 3636 N N . LEU A 1 479 ? 25.693 -12.110 -40.080 1.00 91.38 479 LEU A N 1
ATOM 3637 C CA . LEU A 1 479 ? 24.910 -10.879 -39.979 1.00 91.38 479 LEU A CA 1
ATOM 3638 C C . LEU A 1 479 ? 24.410 -10.661 -38.555 1.00 91.38 479 LEU A C 1
ATOM 3640 O O . LEU A 1 479 ? 24.546 -9.559 -38.043 1.00 91.38 479 LEU A O 1
ATOM 3644 N N . ALA A 1 480 ? 23.891 -11.695 -37.887 1.00 88.38 480 ALA A N 1
ATOM 3645 C CA . ALA A 1 480 ? 23.544 -11.578 -36.475 1.00 88.38 480 ALA A CA 1
ATOM 3646 C C . ALA A 1 480 ? 24.772 -11.222 -35.629 1.00 88.38 480 ALA A C 1
ATOM 3648 O O . ALA A 1 480 ? 24.653 -10.408 -34.724 1.00 88.38 480 ALA A O 1
ATOM 3649 N N . ALA A 1 481 ? 25.949 -11.785 -35.922 1.00 87.25 481 ALA A N 1
ATOM 3650 C CA . ALA A 1 481 ? 27.187 -11.435 -35.231 1.00 87.25 481 ALA A CA 1
ATOM 3651 C C . ALA A 1 481 ? 27.639 -9.994 -35.526 1.00 87.25 481 ALA A C 1
ATOM 3653 O O . ALA A 1 481 ? 28.081 -9.319 -34.606 1.00 87.25 481 ALA A O 1
ATOM 3654 N N . LEU A 1 482 ? 27.482 -9.501 -36.758 1.00 88.62 482 LEU A N 1
ATOM 3655 C CA . LEU A 1 482 ? 27.837 -8.144 -37.178 1.00 88.62 482 LEU A CA 1
ATOM 3656 C C . LEU A 1 482 ? 26.856 -7.098 -36.641 1.00 88.62 482 LEU A C 1
ATOM 3658 O O . LEU A 1 482 ? 27.285 -6.072 -36.136 1.00 88.62 482 LEU A O 1
ATOM 3662 N N . VAL A 1 483 ? 25.549 -7.360 -36.692 1.00 87.69 483 VAL A N 1
ATOM 3663 C CA . VAL A 1 483 ? 24.507 -6.525 -36.071 1.00 87.69 483 VAL A CA 1
ATOM 3664 C C . VAL A 1 483 ? 24.677 -6.536 -34.560 1.00 87.69 483 VAL A C 1
ATOM 3666 O O . VAL A 1 483 ? 24.645 -5.479 -33.935 1.00 87.69 483 VAL A O 1
ATOM 3669 N N . ALA A 1 484 ? 24.928 -7.708 -33.967 1.00 83.69 484 ALA A N 1
ATOM 3670 C CA . ALA A 1 484 ? 25.268 -7.796 -32.558 1.00 83.69 484 ALA A CA 1
ATOM 3671 C C . ALA A 1 484 ? 26.543 -7.013 -32.267 1.00 83.69 484 ALA A C 1
ATOM 3673 O O . ALA A 1 484 ? 26.541 -6.310 -31.275 1.00 83.69 484 ALA A O 1
ATOM 3674 N N . LYS A 1 485 ? 27.582 -7.062 -33.110 1.00 82.56 485 LYS A N 1
ATOM 3675 C CA . LYS A 1 485 ? 28.831 -6.312 -32.926 1.00 82.56 485 LYS A CA 1
ATOM 3676 C C . LYS A 1 485 ? 28.651 -4.811 -33.086 1.00 82.56 485 LYS A C 1
ATOM 3678 O O . LYS A 1 485 ? 29.052 -4.113 -32.179 1.00 82.56 485 LYS A O 1
ATOM 3683 N N . ASN A 1 486 ? 27.985 -4.326 -34.130 1.00 81.44 486 ASN A N 1
ATOM 3684 C CA . ASN A 1 486 ? 27.676 -2.909 -34.365 1.00 81.44 486 ASN A CA 1
ATOM 3685 C C . ASN A 1 486 ? 26.752 -2.354 -33.261 1.00 81.44 486 ASN A C 1
ATOM 3687 O O . ASN A 1 486 ? 27.016 -1.319 -32.654 1.00 81.44 486 ASN A O 1
ATOM 3691 N N . GLY A 1 487 ? 25.717 -3.116 -32.900 1.00 73.94 487 GLY A N 1
ATOM 3692 C CA . GLY A 1 487 ? 24.857 -2.802 -31.765 1.00 73.94 487 GLY A CA 1
ATOM 3693 C C . GLY A 1 487 ? 25.582 -2.909 -30.422 1.00 73.94 487 GLY A C 1
ATOM 3694 O O . GLY A 1 487 ? 25.283 -2.151 -29.512 1.00 73.94 487 GLY A O 1
ATOM 3695 N N . VAL A 1 488 ? 26.525 -3.840 -30.251 1.00 78.69 488 VAL A N 1
ATOM 3696 C CA . VAL A 1 488 ? 27.416 -3.910 -29.080 1.00 78.69 488 VAL A CA 1
ATOM 3697 C C . VAL A 1 488 ? 28.328 -2.701 -29.084 1.00 78.69 488 VAL A C 1
ATOM 3699 O O . VAL A 1 488 ? 28.461 -2.118 -28.035 1.00 78.69 488 VAL A O 1
ATOM 3702 N N . LEU A 1 489 ? 28.864 -2.257 -30.210 1.00 80.69 489 LEU A N 1
ATOM 3703 C CA . LEU A 1 489 ? 29.718 -1.083 -30.332 1.00 80.69 489 LEU A CA 1
ATOM 3704 C C . LEU A 1 489 ? 28.998 0.171 -29.831 1.00 80.69 489 LEU A C 1
ATOM 3706 O O . LEU A 1 489 ? 29.414 0.773 -28.847 1.00 80.69 489 LEU A O 1
ATOM 3710 N N . LEU A 1 490 ? 27.828 0.477 -30.393 1.00 77.12 490 LEU A N 1
ATOM 3711 C CA . LEU A 1 490 ? 27.015 1.609 -29.942 1.00 77.12 490 LEU A CA 1
ATOM 3712 C C . LEU A 1 490 ? 26.530 1.457 -28.489 1.00 77.12 490 LEU A C 1
ATOM 3714 O O . LEU A 1 490 ? 26.420 2.448 -27.780 1.00 77.12 490 LEU A O 1
ATOM 3718 N N . ARG A 1 491 ? 26.273 0.232 -28.006 1.00 77.88 491 ARG A N 1
ATOM 3719 C CA . ARG A 1 491 ? 25.902 -0.018 -26.594 1.00 77.88 491 ARG A CA 1
ATOM 3720 C C . ARG A 1 491 ? 27.083 0.004 -25.625 1.00 77.88 491 ARG A C 1
ATOM 3722 O O . ARG A 1 491 ? 26.882 0.227 -24.440 1.00 77.88 491 ARG A O 1
ATOM 3729 N N . THR A 1 492 ? 28.278 -0.307 -26.107 1.00 81.50 492 THR A N 1
ATOM 3730 C CA . THR A 1 492 ? 29.494 -0.475 -25.304 1.00 81.50 492 THR A CA 1
ATOM 3731 C C . THR A 1 492 ? 30.192 0.860 -25.163 1.00 81.50 492 THR A C 1
ATOM 3733 O O . THR A 1 492 ? 30.675 1.152 -24.080 1.00 81.50 492 THR A O 1
ATOM 3736 N N . TYR A 1 493 ? 30.180 1.671 -26.223 1.00 84.94 493 TYR A N 1
ATOM 3737 C CA . TYR A 1 493 ? 30.833 2.975 -26.284 1.00 84.94 493 TYR A CA 1
ATOM 3738 C C . TYR A 1 493 ? 29.850 4.158 -26.214 1.00 84.94 493 TYR A C 1
ATOM 3740 O O . TYR A 1 493 ? 30.278 5.274 -25.951 1.00 84.94 493 TYR A O 1
ATOM 3748 N N . GLY A 1 494 ? 28.538 3.954 -26.386 1.00 85.75 494 GLY A N 1
ATOM 3749 C CA . GLY A 1 494 ? 27.519 4.995 -26.177 1.00 85.75 494 GLY A CA 1
ATOM 3750 C C . GLY A 1 494 ? 27.772 6.263 -26.993 1.00 85.75 494 GLY A C 1
ATOM 3751 O O . GLY A 1 494 ? 28.049 6.185 -28.189 1.00 85.75 494 GLY A O 1
ATOM 3752 N N . LEU A 1 495 ? 27.694 7.435 -26.355 1.00 85.94 495 LEU A N 1
ATOM 3753 C CA . LEU A 1 495 ? 28.059 8.711 -26.977 1.00 85.94 495 LEU A CA 1
ATOM 3754 C C . LEU A 1 495 ? 29.571 8.950 -27.084 1.00 85.94 495 LEU A C 1
ATOM 3756 O O . LEU A 1 495 ? 29.970 9.849 -27.825 1.00 85.94 495 LEU A O 1
ATOM 3760 N N . ALA A 1 496 ? 30.415 8.130 -26.444 1.00 86.81 496 ALA A N 1
ATOM 3761 C CA . ALA A 1 496 ? 31.872 8.254 -26.554 1.00 86.81 496 ALA A CA 1
ATOM 3762 C C . ALA A 1 496 ? 32.350 8.069 -28.003 1.00 86.81 496 ALA A C 1
ATOM 3764 O O . ALA A 1 496 ? 33.384 8.594 -28.396 1.00 86.81 496 ALA A O 1
ATOM 3765 N N . VAL A 1 497 ? 31.540 7.406 -28.832 1.00 85.62 497 VAL A N 1
ATOM 3766 C CA . VAL A 1 497 ? 31.770 7.249 -30.272 1.00 85.62 497 VAL A CA 1
ATOM 3767 C C . VAL A 1 497 ? 31.790 8.558 -31.067 1.00 85.62 497 VAL A C 1
ATOM 3769 O O . VAL A 1 497 ? 32.112 8.541 -32.249 1.00 85.62 497 VAL A O 1
ATOM 3772 N N . ARG A 1 498 ? 31.375 9.678 -30.466 1.00 86.56 498 ARG A N 1
ATOM 3773 C CA . ARG A 1 498 ? 31.427 11.012 -31.082 1.00 86.56 498 ARG A CA 1
ATOM 3774 C C . ARG A 1 498 ? 32.768 11.711 -30.879 1.00 86.56 498 ARG A C 1
ATOM 3776 O O . ARG A 1 498 ? 32.982 12.764 -31.470 1.00 86.56 498 ARG A O 1
ATOM 3783 N N . TYR A 1 499 ? 33.622 11.151 -30.032 1.00 87.69 499 TYR A N 1
ATOM 3784 C CA . TYR A 1 499 ? 34.886 11.742 -29.628 1.00 87.69 499 TYR A CA 1
ATOM 3785 C C . TYR A 1 499 ? 36.040 11.043 -30.343 1.00 87.69 499 TYR A C 1
ATOM 3787 O O . TYR A 1 499 ? 35.988 9.839 -30.613 1.00 87.69 499 TYR A O 1
ATOM 3795 N N . GLY A 1 500 ? 37.091 11.808 -30.634 1.00 87.12 500 GLY A N 1
ATOM 3796 C CA . GLY A 1 500 ? 38.280 11.288 -31.303 1.00 87.12 500 GLY A CA 1
ATOM 3797 C C . GLY A 1 500 ? 37.986 10.655 -32.669 1.00 87.12 500 GLY A C 1
ATOM 3798 O O . GLY A 1 500 ? 37.102 11.103 -33.397 1.00 87.12 500 GLY A O 1
ATOM 3799 N N . ASP A 1 501 ? 38.715 9.585 -32.987 1.00 87.50 501 ASP A N 1
ATOM 3800 C CA . ASP A 1 501 ? 38.672 8.886 -34.286 1.00 87.50 501 ASP A CA 1
ATOM 3801 C C . ASP A 1 501 ? 37.507 7.876 -34.430 1.00 87.50 501 ASP A C 1
ATOM 3803 O O . ASP A 1 501 ? 37.400 7.137 -35.410 1.00 87.50 501 ASP A O 1
ATOM 3807 N N . PHE A 1 502 ? 36.625 7.783 -33.437 1.00 86.06 502 PHE A N 1
ATOM 3808 C CA . PHE A 1 502 ? 35.582 6.759 -33.369 1.00 86.06 502 PHE A CA 1
ATOM 3809 C C . PHE A 1 502 ? 34.432 6.901 -34.405 1.00 86.06 502 PHE A C 1
ATOM 3811 O O . PHE A 1 502 ? 33.929 5.867 -34.866 1.00 86.06 502 PHE A O 1
ATOM 3818 N N . PRO A 1 503 ? 34.007 8.115 -34.828 1.00 88.06 503 PRO A N 1
ATOM 3819 C CA . PRO A 1 503 ? 32.957 8.280 -35.839 1.00 88.06 503 PRO A CA 1
ATOM 3820 C C . PRO A 1 503 ? 33.252 7.571 -37.166 1.00 88.06 503 PRO A C 1
ATOM 3822 O O . PRO A 1 503 ? 32.348 6.955 -37.735 1.00 88.06 503 PRO A O 1
ATOM 3825 N N . ASP A 1 504 ? 34.508 7.595 -37.613 1.00 86.31 504 ASP A N 1
ATOM 3826 C CA . ASP A 1 504 ? 34.934 6.988 -38.879 1.00 86.31 504 ASP A CA 1
ATOM 3827 C C . ASP A 1 504 ? 34.748 5.459 -38.846 1.00 86.31 504 ASP A C 1
ATOM 3829 O O . ASP A 1 504 ? 34.216 4.853 -39.776 1.00 86.31 504 ASP A O 1
ATOM 3833 N N . VAL A 1 505 ? 35.070 4.827 -37.712 1.00 87.62 505 VAL A N 1
ATOM 3834 C CA . VAL A 1 505 ? 34.901 3.376 -37.512 1.00 87.62 505 VAL A CA 1
ATOM 3835 C C . VAL A 1 505 ? 33.423 2.971 -37.542 1.00 87.62 505 VAL A C 1
ATOM 3837 O O . VAL A 1 505 ? 33.071 1.903 -38.050 1.00 87.62 505 VAL A O 1
ATOM 3840 N N . LEU A 1 506 ? 32.524 3.811 -37.017 1.00 86.12 506 LEU A N 1
ATOM 3841 C CA . LEU A 1 506 ? 31.085 3.545 -37.067 1.00 86.12 506 LEU A CA 1
ATOM 3842 C C . LEU A 1 506 ? 30.521 3.605 -38.485 1.00 86.12 506 LEU A C 1
ATOM 3844 O O . LEU A 1 506 ? 29.637 2.802 -38.804 1.00 86.12 506 LEU A O 1
ATOM 3848 N N . GLU A 1 507 ? 30.997 4.538 -39.309 1.00 86.56 507 GLU A N 1
ATOM 3849 C CA . GLU A 1 507 ? 30.581 4.641 -40.709 1.00 86.56 507 GLU A CA 1
ATOM 3850 C C . GLU A 1 507 ? 30.933 3.351 -41.466 1.00 86.56 507 GLU A C 1
ATOM 3852 O O . GLU A 1 507 ? 30.063 2.752 -42.110 1.00 86.56 507 GLU A O 1
ATOM 3857 N N 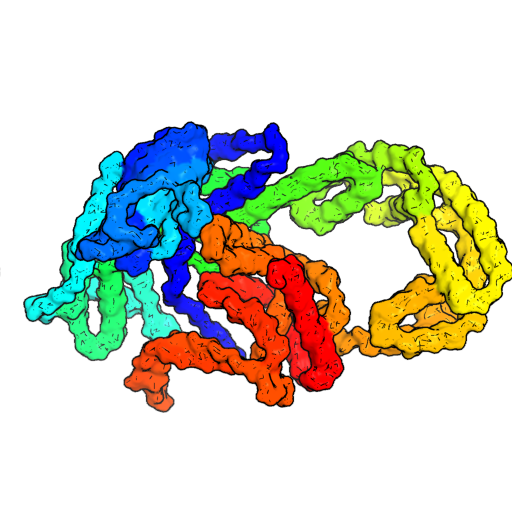. ASP A 1 508 ? 32.144 2.830 -41.260 1.00 87.56 508 ASP A N 1
ATOM 3858 C CA . ASP A 1 508 ? 32.597 1.580 -41.876 1.00 87.56 508 ASP A CA 1
ATOM 3859 C C . ASP A 1 508 ? 31.784 0.352 -41.398 1.00 87.56 508 ASP A C 1
ATOM 3861 O O . ASP A 1 508 ? 31.387 -0.503 -42.201 1.00 87.56 508 ASP A O 1
ATOM 3865 N N . TYR A 1 509 ? 31.451 0.264 -40.100 1.00 87.25 509 TYR A N 1
ATOM 3866 C CA . TYR A 1 509 ? 30.592 -0.807 -39.557 1.00 87.25 509 TYR A CA 1
ATOM 3867 C C . TYR A 1 509 ? 29.160 -0.764 -40.115 1.00 87.25 509 TYR A C 1
ATOM 3869 O O . TYR A 1 509 ? 28.506 -1.808 -40.250 1.00 87.25 509 TYR A O 1
ATOM 3877 N N . GLN A 1 510 ? 28.625 0.431 -40.377 1.00 85.81 510 GLN A N 1
ATOM 3878 C CA . GLN A 1 510 ? 27.284 0.607 -40.940 1.00 85.81 510 GLN A CA 1
ATOM 3879 C C . GLN A 1 510 ? 27.248 0.216 -42.416 1.00 85.81 510 GLN A C 1
ATOM 3881 O O . GLN A 1 510 ? 26.340 -0.517 -42.815 1.00 85.81 510 GLN A O 1
ATOM 3886 N N . ALA A 1 511 ? 28.252 0.628 -43.194 1.00 86.81 511 ALA A N 1
ATOM 3887 C CA . ALA A 1 511 ? 28.372 0.270 -44.603 1.00 86.81 511 ALA A CA 1
ATOM 3888 C C . ALA A 1 511 ? 28.388 -1.257 -44.798 1.00 86.81 511 ALA A C 1
ATOM 3890 O O . ALA A 1 511 ? 27.562 -1.799 -45.537 1.00 86.81 511 ALA A O 1
ATOM 3891 N N . LEU A 1 512 ? 29.235 -1.970 -44.043 1.00 89.50 512 LEU A N 1
ATOM 3892 C CA . LEU A 1 512 ? 29.331 -3.431 -44.123 1.00 89.50 512 LEU A CA 1
ATOM 3893 C C . LEU A 1 512 ? 28.017 -4.133 -43.731 1.00 89.50 512 LEU A C 1
ATOM 3895 O O . LEU A 1 512 ? 27.610 -5.113 -44.360 1.00 89.50 512 LEU A O 1
ATOM 3899 N N . ARG A 1 513 ? 27.319 -3.629 -42.702 1.00 90.25 513 ARG A N 1
ATOM 3900 C CA . ARG A 1 513 ? 26.030 -4.187 -42.257 1.00 90.25 513 ARG A CA 1
ATOM 3901 C C . ARG A 1 513 ? 24.967 -4.075 -43.344 1.00 90.25 513 ARG A C 1
ATOM 3903 O O . ARG A 1 513 ? 24.271 -5.059 -43.597 1.00 90.25 513 ARG A O 1
ATOM 3910 N N . PHE A 1 514 ? 24.826 -2.901 -43.958 1.00 87.88 514 PHE A N 1
ATOM 3911 C CA . PHE A 1 514 ? 23.814 -2.684 -44.989 1.00 87.88 514 PHE A CA 1
ATOM 3912 C C . PHE A 1 514 ? 24.052 -3.564 -46.213 1.00 87.88 514 PHE A C 1
ATOM 3914 O O . PHE A 1 514 ? 23.096 -4.131 -46.747 1.00 87.88 514 PHE A O 1
ATOM 3921 N N . ASP A 1 515 ? 25.310 -3.762 -46.608 1.00 89.38 515 ASP A N 1
ATOM 3922 C CA . ASP A 1 515 ? 25.642 -4.684 -47.692 1.00 89.38 515 ASP A CA 1
ATOM 3923 C C . ASP A 1 515 ? 25.188 -6.120 -47.374 1.00 89.38 515 ASP A C 1
ATOM 3925 O O . ASP A 1 515 ? 24.521 -6.751 -48.197 1.00 89.38 515 ASP A O 1
ATOM 3929 N N . TRP A 1 516 ? 25.430 -6.612 -46.154 1.00 92.44 516 TRP A N 1
ATOM 3930 C CA . TRP A 1 516 ? 25.007 -7.961 -45.750 1.00 92.44 516 TRP A CA 1
ATOM 3931 C C . TRP A 1 516 ? 23.487 -8.098 -45.571 1.00 92.44 516 TRP A C 1
ATOM 3933 O O . TRP A 1 516 ? 22.919 -9.132 -45.923 1.00 92.44 516 TRP A O 1
ATOM 3943 N N . GLN A 1 517 ? 22.800 -7.078 -45.047 1.00 90.69 517 GLN A N 1
ATOM 3944 C CA . GLN A 1 517 ? 21.332 -7.071 -44.932 1.00 90.69 517 GLN A CA 1
ATOM 3945 C C . GLN A 1 517 ? 20.662 -7.092 -46.308 1.00 90.69 517 GLN A C 1
ATOM 3947 O O . GLN A 1 517 ? 19.673 -7.802 -46.498 1.00 90.69 517 GLN A O 1
ATOM 3952 N N . ARG A 1 518 ? 21.225 -6.360 -47.277 1.00 90.19 518 ARG A N 1
ATOM 3953 C CA . ARG A 1 518 ? 20.760 -6.364 -48.665 1.00 90.19 518 ARG A CA 1
ATOM 3954 C C . ARG A 1 518 ? 20.918 -7.742 -49.303 1.00 90.19 518 ARG A C 1
ATOM 3956 O O . ARG A 1 518 ? 19.999 -8.206 -49.969 1.00 90.19 518 ARG A O 1
ATOM 3963 N N . GLU A 1 519 ? 22.049 -8.409 -49.088 1.00 90.69 519 GLU A N 1
ATOM 3964 C CA . GLU A 1 519 ? 22.280 -9.761 -49.614 1.00 90.69 519 GLU A CA 1
ATOM 3965 C C . GLU A 1 519 ? 21.380 -10.830 -48.967 1.00 90.69 519 GLU A C 1
ATOM 3967 O O . GLU A 1 519 ? 21.069 -11.838 -49.601 1.00 90.69 519 GLU A O 1
ATOM 3972 N N . LEU A 1 520 ? 20.913 -10.607 -47.732 1.00 93.44 520 LEU A N 1
ATOM 3973 C CA . LEU A 1 520 ? 20.115 -11.562 -46.950 1.00 93.44 520 LEU A CA 1
ATOM 3974 C C . LEU A 1 520 ? 18.616 -11.204 -46.838 1.00 93.44 520 LEU A C 1
ATOM 3976 O O . LEU A 1 520 ? 17.900 -11.836 -46.055 1.00 93.44 520 LEU A O 1
ATOM 3980 N N . GLU A 1 521 ? 18.116 -10.237 -47.619 1.00 91.69 521 GLU A N 1
ATOM 3981 C CA . GLU A 1 521 ? 16.738 -9.701 -47.540 1.00 91.69 521 GLU A CA 1
ATOM 3982 C C . GLU A 1 521 ? 15.659 -10.806 -47.546 1.00 91.69 521 GLU A C 1
ATOM 3984 O O . GLU A 1 521 ? 14.740 -10.801 -46.717 1.00 91.69 521 GLU A O 1
ATOM 3989 N N . GLU A 1 522 ? 15.776 -11.795 -48.441 1.00 89.88 522 GLU A N 1
ATOM 3990 C CA . GLU A 1 522 ? 14.806 -12.896 -48.556 1.00 89.88 522 GLU A CA 1
ATOM 3991 C C . GLU A 1 522 ? 14.779 -13.783 -47.299 1.00 89.88 522 GLU A C 1
ATOM 3993 O O . GLU A 1 522 ? 13.710 -14.154 -46.805 1.00 89.88 522 GLU A O 1
ATOM 3998 N N . ALA A 1 523 ? 15.950 -14.082 -46.732 1.00 90.62 523 ALA A N 1
ATOM 3999 C CA . ALA A 1 523 ? 16.076 -14.931 -45.551 1.00 90.62 523 ALA A CA 1
ATOM 4000 C C . ALA A 1 523 ? 15.550 -14.235 -44.280 1.00 90.62 523 ALA A C 1
ATOM 4002 O O . ALA A 1 523 ? 14.924 -14.876 -43.432 1.00 90.62 523 ALA A O 1
ATOM 4003 N N . LEU A 1 524 ? 15.748 -12.917 -44.166 1.00 91.25 524 LEU A N 1
ATOM 4004 C CA . LEU A 1 524 ? 15.216 -12.096 -43.071 1.00 91.25 524 LEU A CA 1
ATOM 4005 C C . LEU A 1 524 ? 13.689 -11.980 -43.126 1.00 91.25 524 LEU A C 1
ATOM 4007 O O . LEU A 1 524 ? 13.018 -12.111 -42.100 1.00 91.25 524 LEU A O 1
ATOM 4011 N N . THR A 1 525 ? 13.131 -11.816 -44.328 1.00 90.25 525 THR A N 1
ATOM 4012 C CA . THR A 1 525 ? 11.676 -11.788 -44.547 1.00 90.25 525 THR A CA 1
ATOM 4013 C C . THR A 1 525 ? 11.013 -13.072 -44.038 1.00 90.25 525 THR A C 1
ATOM 4015 O O . THR A 1 525 ? 9.972 -13.022 -43.374 1.00 90.25 525 THR A O 1
ATOM 4018 N N . ALA A 1 526 ? 11.633 -14.228 -44.296 1.00 90.06 526 ALA A N 1
ATOM 4019 C CA . ALA A 1 526 ? 11.130 -15.520 -43.839 1.00 90.06 526 ALA A CA 1
ATOM 4020 C C . ALA A 1 526 ? 11.114 -15.649 -42.302 1.00 90.06 526 ALA A C 1
ATOM 4022 O O . ALA A 1 526 ? 10.147 -16.173 -41.751 1.00 90.06 526 ALA A O 1
ATOM 4023 N N . GLN A 1 527 ? 12.137 -15.137 -41.603 1.00 92.25 527 GLN A N 1
ATOM 4024 C CA . GLN A 1 527 ? 12.201 -15.153 -40.132 1.00 92.25 527 GLN A CA 1
ATOM 4025 C C . GLN A 1 527 ? 11.113 -14.278 -39.501 1.00 92.25 527 GLN A C 1
ATOM 4027 O O . GLN A 1 527 ? 10.382 -14.743 -38.628 1.00 92.25 527 GLN A O 1
ATOM 4032 N N . LEU A 1 528 ? 10.961 -13.036 -39.976 1.00 88.12 528 LEU A N 1
ATOM 4033 C CA . LEU A 1 528 ? 9.943 -12.110 -39.467 1.00 88.12 528 LEU A CA 1
ATOM 4034 C C . LEU A 1 528 ? 8.525 -12.653 -39.677 1.00 88.12 528 LEU A C 1
ATOM 4036 O O . LEU A 1 528 ? 7.699 -12.583 -38.775 1.00 88.12 528 LEU A O 1
ATOM 4040 N N . THR A 1 529 ? 8.261 -13.271 -40.831 1.00 85.06 529 THR A N 1
ATOM 4041 C CA . THR A 1 529 ? 6.954 -13.878 -41.139 1.00 85.06 529 THR A CA 1
ATOM 4042 C C . THR A 1 529 ? 6.623 -15.070 -40.227 1.00 85.06 529 THR A C 1
ATOM 4044 O O . THR A 1 529 ? 5.452 -15.375 -40.007 1.00 85.06 529 THR A O 1
ATOM 4047 N N . ALA A 1 530 ? 7.633 -15.760 -39.689 1.00 82.25 530 ALA A N 1
ATOM 4048 C CA . ALA A 1 530 ? 7.449 -16.919 -38.818 1.00 82.25 530 ALA A CA 1
ATOM 4049 C C . ALA A 1 530 ? 7.214 -16.559 -37.336 1.00 82.25 530 ALA A C 1
ATOM 4051 O O . ALA A 1 530 ? 6.786 -17.423 -36.564 1.00 82.25 530 ALA A O 1
ATOM 4052 N N . ALA A 1 531 ? 7.485 -15.317 -36.922 1.00 81.56 531 ALA A N 1
ATOM 4053 C CA . ALA A 1 531 ? 7.349 -14.879 -35.537 1.00 81.56 531 ALA A CA 1
ATOM 4054 C C . ALA A 1 531 ? 5.889 -14.576 -35.169 1.00 81.56 531 ALA A C 1
ATOM 4056 O O . ALA A 1 531 ? 5.203 -13.832 -35.860 1.00 81.56 531 ALA A O 1
ATOM 4057 N N . ARG A 1 532 ? 5.415 -15.167 -34.062 1.00 69.44 532 ARG A N 1
ATOM 4058 C CA . ARG A 1 532 ? 3.988 -15.167 -33.673 1.00 69.44 532 ARG A CA 1
ATOM 4059 C C . ARG A 1 532 ? 3.650 -14.372 -32.412 1.00 69.44 532 ARG A C 1
ATOM 4061 O O . ARG A 1 532 ? 2.483 -14.277 -32.056 1.00 69.44 532 ARG A O 1
ATOM 4068 N N . THR A 1 533 ? 4.648 -13.853 -31.704 1.00 66.44 533 THR A N 1
ATOM 4069 C CA . THR A 1 533 ? 4.450 -13.078 -30.470 1.00 66.44 533 THR A CA 1
ATOM 4070 C C . THR A 1 533 ? 5.195 -11.759 -30.566 1.00 66.44 533 THR A C 1
ATOM 4072 O O . THR A 1 533 ? 6.238 -11.691 -31.222 1.00 66.44 533 THR A O 1
ATOM 4075 N N . THR A 1 534 ? 4.717 -10.744 -29.843 1.00 66.56 534 THR A N 1
ATOM 4076 C CA . THR A 1 534 ? 5.412 -9.461 -29.664 1.00 66.56 534 THR A CA 1
ATOM 4077 C C . THR A 1 534 ? 6.863 -9.693 -29.257 1.00 66.56 534 THR A C 1
ATOM 4079 O O . THR A 1 534 ? 7.776 -9.169 -29.877 1.00 66.56 534 THR A O 1
ATOM 4082 N N . SER A 1 535 ? 7.088 -10.568 -28.273 1.00 66.38 535 SER A N 1
ATOM 4083 C CA . SER A 1 535 ? 8.422 -10.885 -27.760 1.00 66.38 535 SER A CA 1
ATOM 4084 C C . SER A 1 535 ? 9.349 -11.516 -28.805 1.00 66.38 535 SER A C 1
ATOM 4086 O O . SER A 1 535 ? 10.527 -11.173 -28.855 1.00 66.38 535 SER A O 1
ATOM 4088 N N . THR A 1 536 ? 8.838 -12.402 -29.669 1.00 70.75 536 THR A N 1
ATOM 4089 C CA . THR A 1 536 ? 9.639 -13.047 -30.725 1.00 70.75 536 THR A CA 1
ATOM 4090 C C . THR A 1 536 ? 9.984 -12.058 -31.836 1.00 70.75 536 THR A C 1
ATOM 4092 O O . THR A 1 536 ? 11.102 -12.072 -32.343 1.00 70.75 536 THR A O 1
ATOM 4095 N N . LEU A 1 537 ? 9.042 -11.181 -32.195 1.00 72.62 537 LEU A N 1
ATOM 4096 C CA . LEU A 1 537 ? 9.264 -10.124 -33.181 1.00 72.62 537 LEU A CA 1
ATOM 4097 C C . LEU A 1 537 ? 10.325 -9.145 -32.690 1.00 72.62 537 LEU A C 1
ATOM 4099 O O . LEU A 1 537 ? 11.311 -8.925 -33.389 1.00 72.62 537 LEU A O 1
ATOM 4103 N N . THR A 1 538 ? 10.189 -8.658 -31.457 1.00 74.38 538 THR A N 1
ATOM 4104 C CA . THR A 1 538 ? 11.188 -7.790 -30.826 1.00 74.38 538 THR A CA 1
ATOM 4105 C C . THR A 1 538 ? 12.560 -8.471 -30.743 1.00 74.38 538 THR A C 1
ATOM 4107 O O . THR A 1 538 ? 13.585 -7.823 -30.937 1.00 74.38 538 THR A O 1
ATOM 4110 N N . ALA A 1 539 ? 12.611 -9.789 -30.508 1.00 78.69 539 ALA A N 1
ATOM 4111 C CA . ALA A 1 539 ? 13.869 -10.538 -30.482 1.00 78.69 539 ALA A CA 1
ATOM 4112 C C . ALA A 1 539 ? 14.536 -10.663 -31.865 1.00 78.69 539 ALA A C 1
ATOM 4114 O O . ALA A 1 539 ? 15.763 -10.655 -31.945 1.00 78.69 539 ALA A O 1
ATOM 4115 N N . LEU A 1 540 ? 13.761 -10.790 -32.948 1.00 84.12 540 LEU A N 1
ATOM 4116 C CA . LEU A 1 540 ? 14.290 -10.815 -34.317 1.00 84.12 540 LEU A CA 1
ATOM 4117 C C . LEU A 1 540 ? 14.754 -9.435 -34.782 1.00 84.12 540 LEU A C 1
ATOM 4119 O O . LEU A 1 540 ? 15.817 -9.346 -35.396 1.00 84.12 540 LEU A O 1
ATOM 4123 N N . ASP A 1 541 ? 13.990 -8.388 -34.458 1.00 83.75 541 ASP A N 1
ATOM 4124 C CA . ASP A 1 541 ? 14.370 -6.993 -34.696 1.00 83.75 541 ASP A CA 1
ATOM 4125 C C . ASP A 1 541 ? 15.744 -6.713 -34.074 1.00 83.75 541 ASP A C 1
ATOM 4127 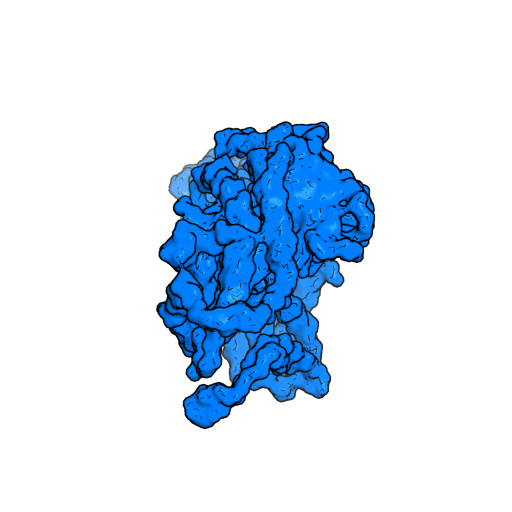O O . ASP A 1 541 ? 16.720 -6.450 -34.774 1.00 83.75 541 ASP A O 1
ATOM 4131 N N . ALA A 1 542 ? 15.873 -6.991 -32.773 1.00 80.50 542 ALA A N 1
ATOM 4132 C CA . ALA A 1 542 ? 17.120 -6.832 -32.029 1.00 80.50 542 ALA A CA 1
ATOM 4133 C C . ALA A 1 542 ? 18.289 -7.707 -32.528 1.00 80.50 542 ALA A C 1
ATOM 4135 O O . ALA A 1 542 ? 19.445 -7.427 -32.201 1.00 80.50 542 ALA A O 1
ATOM 4136 N N . ARG A 1 543 ? 18.015 -8.794 -33.265 1.00 86.94 543 ARG A N 1
ATOM 4137 C CA . ARG A 1 543 ? 19.035 -9.750 -33.725 1.00 86.94 543 ARG A CA 1
ATOM 4138 C C . ARG A 1 543 ? 19.607 -9.412 -35.097 1.00 86.94 543 ARG A C 1
ATOM 4140 O O . ARG A 1 543 ? 20.769 -9.731 -35.342 1.00 86.94 543 ARG A O 1
ATOM 4147 N N . TYR A 1 544 ? 18.812 -8.829 -35.990 1.00 91.12 544 TYR A N 1
ATOM 4148 C CA . TYR A 1 544 ? 19.183 -8.656 -37.400 1.00 91.12 544 TYR A CA 1
ATOM 4149 C C . TYR A 1 544 ? 19.140 -7.211 -37.899 1.00 91.12 544 TYR A C 1
ATOM 4151 O O . TYR A 1 544 ? 19.629 -6.938 -38.998 1.00 91.12 544 TYR A O 1
ATOM 4159 N N . PHE A 1 545 ? 18.597 -6.294 -37.105 1.00 88.94 545 PHE A N 1
ATOM 4160 C CA . PHE A 1 545 ? 18.432 -4.898 -37.473 1.00 88.94 545 PHE A CA 1
ATOM 4161 C C . PHE A 1 545 ? 19.019 -3.992 -36.393 1.00 88.94 545 PHE A C 1
ATOM 4163 O O . PHE A 1 545 ? 18.973 -4.290 -35.199 1.00 88.94 545 PHE A O 1
ATOM 4170 N N . ALA A 1 546 ? 19.621 -2.886 -36.818 1.00 82.19 546 ALA A N 1
ATOM 4171 C CA . ALA A 1 546 ? 19.980 -1.809 -35.914 1.00 82.19 546 ALA A CA 1
ATOM 4172 C C . ALA A 1 546 ? 18.805 -0.844 -35.739 1.00 82.19 546 ALA A C 1
ATOM 4174 O O . ALA A 1 546 ? 17.870 -0.797 -36.543 1.00 82.19 546 ALA A O 1
ATOM 4175 N N . ALA A 1 547 ? 18.876 -0.027 -34.690 1.00 70.56 547 ALA A N 1
ATOM 4176 C CA . ALA A 1 547 ? 17.875 0.994 -34.436 1.00 70.56 547 ALA A CA 1
ATOM 4177 C C . ALA A 1 547 ? 17.685 1.883 -35.677 1.00 70.56 547 ALA A C 1
ATOM 4179 O O . ALA A 1 547 ? 18.642 2.422 -36.227 1.00 70.56 547 ALA A O 1
ATOM 4180 N N . SER A 1 548 ? 16.430 2.070 -36.077 1.00 69.69 548 SER A N 1
ATOM 4181 C CA . SER A 1 548 ? 15.998 2.834 -37.256 1.00 69.69 548 SER A CA 1
ATOM 4182 C C . SER A 1 548 ? 16.075 2.135 -38.616 1.00 69.69 548 SER A C 1
ATOM 4184 O O . SER A 1 548 ? 15.509 2.675 -39.573 1.00 69.69 548 SER A O 1
ATOM 4186 N N . ASP A 1 549 ? 16.657 0.935 -38.708 1.00 80.38 549 ASP A N 1
ATOM 4187 C CA . ASP A 1 549 ? 16.731 0.181 -39.967 1.00 80.38 549 ASP A CA 1
ATOM 4188 C C . ASP A 1 549 ? 15.337 -0.097 -40.542 1.00 80.38 549 ASP A C 1
ATOM 4190 O O . ASP A 1 549 ? 15.154 -0.048 -41.747 1.00 80.38 549 ASP A O 1
ATOM 4194 N N . LEU A 1 550 ? 14.320 -0.323 -39.708 1.00 78.38 550 LEU A N 1
ATOM 4195 C CA . LEU A 1 550 ? 12.959 -0.638 -40.166 1.00 78.38 550 LEU A CA 1
ATOM 4196 C C . LEU A 1 550 ? 12.022 0.582 -40.252 1.00 78.38 550 LEU A C 1
ATOM 4198 O O . LEU A 1 550 ? 10.818 0.436 -40.454 1.00 78.38 550 LEU A O 1
ATOM 4202 N N . THR A 1 551 ? 12.547 1.803 -40.122 1.00 71.50 551 THR A N 1
ATOM 4203 C CA . THR A 1 551 ? 11.723 3.027 -40.097 1.00 71.50 551 THR A CA 1
ATOM 4204 C C . THR A 1 551 ? 11.303 3.521 -41.485 1.00 71.50 551 THR A C 1
ATOM 4206 O O . THR A 1 551 ? 11.851 3.157 -42.526 1.00 71.50 551 THR A O 1
ATOM 4209 N N . ALA A 1 552 ? 10.373 4.483 -41.518 1.00 57.38 552 ALA A N 1
ATOM 4210 C CA . ALA A 1 552 ? 9.947 5.163 -42.744 1.00 57.38 552 ALA A CA 1
ATOM 4211 C C . ALA A 1 552 ? 11.068 5.944 -43.471 1.00 57.38 552 ALA A C 1
ATOM 4213 O O . ALA A 1 552 ? 10.891 6.333 -44.631 1.00 57.38 552 ALA A O 1
ATOM 4214 N N . ARG A 1 553 ? 12.221 6.176 -42.827 1.00 59.22 553 ARG A N 1
ATOM 4215 C CA . ARG A 1 553 ? 13.401 6.829 -43.426 1.00 59.22 553 ARG A CA 1
ATOM 4216 C C . ARG A 1 553 ? 14.460 5.844 -43.924 1.00 59.22 553 ARG A C 1
ATOM 4218 O O . ARG A 1 553 ? 15.411 6.283 -44.556 1.00 59.22 553 ARG A O 1
ATOM 4225 N N . ALA A 1 554 ? 14.262 4.549 -43.707 1.00 69.88 554 ALA A N 1
ATOM 4226 C CA . ALA A 1 554 ? 15.223 3.528 -44.078 1.00 69.88 554 ALA A CA 1
ATOM 4227 C C . ALA A 1 554 ? 15.433 3.392 -45.592 1.00 69.88 554 ALA A C 1
ATOM 4229 O O . ALA A 1 554 ? 14.633 3.867 -46.417 1.00 69.88 554 ALA A O 1
ATOM 4230 N N . GLU A 1 555 ? 16.499 2.680 -45.952 1.00 72.88 555 GLU A N 1
ATOM 4231 C CA . GLU A 1 555 ? 16.743 2.269 -47.324 1.00 72.88 555 GLU A CA 1
ATOM 4232 C C . GLU A 1 555 ? 15.556 1.498 -47.919 1.00 72.88 555 GLU A C 1
ATOM 4234 O O . GLU A 1 555 ? 14.718 0.904 -47.234 1.00 72.88 555 GLU A O 1
ATOM 4239 N N . ARG A 1 556 ? 15.474 1.505 -49.253 1.00 76.81 556 ARG A N 1
ATOM 4240 C CA . ARG A 1 556 ? 14.322 0.976 -49.995 1.00 76.81 556 ARG A CA 1
ATOM 4241 C C . ARG A 1 556 ? 14.019 -0.500 -49.691 1.00 76.81 556 ARG A C 1
ATOM 4243 O O . ARG A 1 556 ? 12.847 -0.871 -49.738 1.00 76.81 556 ARG A O 1
ATOM 4250 N N . HIS A 1 557 ? 15.041 -1.309 -49.411 1.00 75.69 557 HIS A N 1
ATOM 4251 C CA . HIS A 1 557 ? 14.907 -2.736 -49.111 1.00 75.69 557 HIS A CA 1
ATOM 4252 C C . HIS A 1 557 ? 14.449 -2.977 -47.658 1.00 75.69 557 HIS A C 1
ATOM 4254 O O . HIS A 1 557 ? 13.464 -3.678 -47.431 1.00 75.69 557 HIS A O 1
ATOM 4260 N N . LEU A 1 558 ? 15.027 -2.273 -46.679 1.00 83.62 558 LEU A N 1
ATOM 4261 C CA . LEU A 1 558 ? 14.625 -2.366 -45.268 1.00 83.62 558 LEU A CA 1
ATOM 4262 C C . LEU A 1 558 ? 13.194 -1.869 -45.000 1.00 83.62 558 LEU A C 1
ATOM 4264 O O . LEU A 1 558 ? 12.476 -2.443 -44.184 1.00 83.62 558 LEU A O 1
ATOM 4268 N N . LYS A 1 559 ? 12.710 -0.882 -45.766 1.00 81.12 559 LYS A N 1
ATOM 4269 C CA . LYS A 1 559 ? 11.294 -0.462 -45.739 1.00 81.12 559 LYS A CA 1
ATOM 4270 C C . LYS A 1 559 ? 10.310 -1.602 -45.999 1.00 81.12 559 LYS A C 1
ATOM 4272 O O . LYS A 1 559 ? 9.169 -1.535 -45.545 1.00 81.12 559 LYS A O 1
ATOM 4277 N N . ARG A 1 560 ? 10.698 -2.619 -46.776 1.00 81.19 560 ARG A N 1
ATOM 4278 C CA . ARG A 1 560 ? 9.845 -3.791 -47.026 1.00 81.19 560 ARG A CA 1
ATOM 4279 C C . ARG A 1 560 ? 9.813 -4.709 -45.810 1.00 81.19 560 ARG A C 1
ATOM 4281 O O . ARG A 1 560 ? 8.728 -5.130 -45.424 1.00 81.19 560 ARG A O 1
ATOM 4288 N N . LEU A 1 561 ? 10.966 -4.946 -45.185 1.00 85.44 561 LEU A N 1
ATOM 4289 C CA . LEU A 1 561 ? 11.084 -5.723 -43.947 1.00 85.44 561 LEU A CA 1
ATOM 4290 C C . LEU A 1 561 ? 10.306 -5.065 -42.796 1.00 85.44 561 LEU A C 1
ATOM 4292 O O . LEU A 1 561 ? 9.587 -5.759 -42.080 1.00 85.44 561 LEU A O 1
ATOM 4296 N N . GLY A 1 562 ? 10.333 -3.730 -42.697 1.00 81.94 562 GLY A N 1
ATOM 4297 C CA . GLY A 1 562 ? 9.565 -2.982 -41.693 1.00 81.94 562 GLY A CA 1
ATOM 4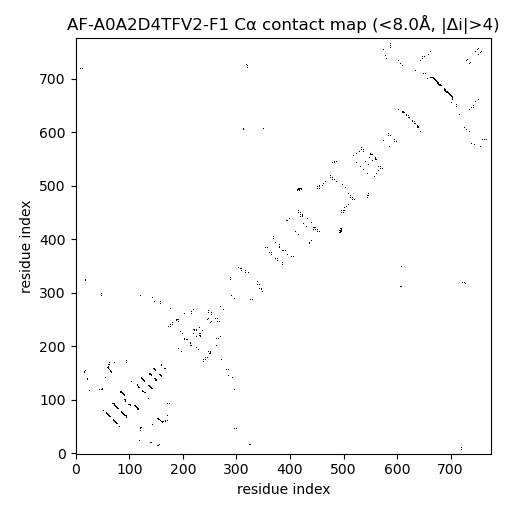298 C C . GLY A 1 562 ? 8.054 -3.186 -41.822 1.00 81.94 562 GLY A C 1
ATOM 4299 O O . GLY A 1 562 ? 7.375 -3.437 -40.834 1.00 81.94 562 GLY A O 1
ATOM 4300 N N . LYS A 1 563 ? 7.523 -3.225 -43.052 1.00 83.25 563 LYS A N 1
ATOM 4301 C CA . LYS A 1 563 ? 6.099 -3.538 -43.278 1.00 83.25 563 LYS A CA 1
ATOM 4302 C C . LYS A 1 563 ? 5.711 -4.946 -42.820 1.00 83.25 563 LYS A C 1
ATOM 4304 O O . LYS A 1 563 ? 4.600 -5.133 -42.333 1.00 83.25 563 LYS A O 1
ATOM 4309 N N . VAL A 1 564 ? 6.598 -5.929 -42.994 1.00 82.81 564 VAL A N 1
ATOM 4310 C CA . VAL A 1 564 ? 6.364 -7.311 -42.537 1.00 82.81 564 VAL A CA 1
ATOM 4311 C C . VAL A 1 564 ? 6.367 -7.373 -41.009 1.00 82.81 564 VAL A C 1
ATOM 4313 O O . VAL A 1 564 ? 5.499 -8.020 -40.427 1.00 82.81 564 VAL A O 1
ATOM 4316 N N . TYR A 1 565 ? 7.291 -6.659 -40.362 1.00 82.62 565 TYR A N 1
ATOM 4317 C CA . TYR A 1 565 ? 7.354 -6.532 -38.906 1.00 82.62 565 TYR A CA 1
ATOM 4318 C C . TYR A 1 565 ? 6.083 -5.893 -38.319 1.00 82.62 565 TYR A C 1
ATOM 4320 O O . TYR A 1 565 ? 5.448 -6.482 -37.443 1.00 82.62 565 TYR A O 1
ATOM 4328 N N . ASP A 1 566 ? 5.653 -4.748 -38.859 1.00 79.06 566 ASP A N 1
ATOM 4329 C CA . ASP A 1 566 ? 4.454 -4.030 -38.401 1.00 79.06 566 ASP A CA 1
ATOM 4330 C C . ASP A 1 566 ? 3.182 -4.879 -38.535 1.00 79.06 566 ASP A C 1
ATOM 4332 O O . ASP A 1 566 ? 2.323 -4.895 -37.647 1.00 79.06 566 ASP A O 1
ATOM 4336 N N . GLN A 1 567 ? 3.072 -5.636 -39.632 1.00 79.00 567 GLN A N 1
ATOM 4337 C CA . GLN A 1 567 ? 1.952 -6.543 -39.860 1.00 79.00 567 GLN A CA 1
ATOM 4338 C C . GLN A 1 567 ? 1.864 -7.620 -38.768 1.00 79.00 567 GLN A C 1
ATOM 4340 O O . GLN A 1 567 ? 0.773 -7.881 -38.263 1.00 79.00 567 GLN A O 1
ATOM 4345 N N . GLN A 1 568 ? 2.988 -8.211 -38.359 1.00 75.81 568 GLN A N 1
ATOM 4346 C CA . GLN A 1 568 ? 3.004 -9.230 -37.305 1.00 75.81 568 GLN A CA 1
ATOM 4347 C C . GLN A 1 568 ? 2.780 -8.630 -35.908 1.00 75.81 568 GLN A C 1
ATOM 4349 O O . GLN A 1 568 ? 2.085 -9.225 -35.084 1.00 75.81 568 GLN A O 1
ATOM 4354 N N . LEU A 1 569 ? 3.288 -7.419 -35.651 1.00 73.44 569 LEU A N 1
ATOM 4355 C CA . LEU A 1 569 ? 3.108 -6.725 -34.374 1.00 73.44 569 LEU A CA 1
ATOM 4356 C C . LEU A 1 569 ? 1.630 -6.410 -34.101 1.00 73.44 569 LEU A C 1
ATOM 4358 O O . LEU A 1 569 ? 1.149 -6.607 -32.983 1.00 73.44 569 LEU A O 1
ATOM 4362 N N . SER A 1 570 ? 0.885 -5.998 -35.130 1.00 68.38 570 SER A N 1
ATOM 4363 C CA . SER A 1 570 ? -0.559 -5.738 -35.027 1.00 68.38 570 SER A CA 1
ATOM 4364 C C . SER A 1 570 ? -1.379 -6.968 -34.605 1.00 68.38 570 SER A C 1
ATOM 4366 O O . SER A 1 570 ? -2.390 -6.826 -33.924 1.00 68.38 570 SER A O 1
ATOM 4368 N N . GLY A 1 571 ? -0.909 -8.182 -34.914 1.00 65.62 571 GLY A N 1
ATOM 4369 C CA . GLY A 1 571 ? -1.556 -9.432 -34.502 1.00 65.62 571 GLY A CA 1
ATOM 4370 C C . GLY A 1 571 ? -1.401 -9.772 -33.014 1.00 65.62 571 GLY A C 1
ATOM 4371 O O . GLY A 1 571 ? -2.097 -10.647 -32.513 1.00 65.62 571 GLY A O 1
ATOM 4372 N N . SER A 1 572 ? -0.514 -9.080 -32.293 1.00 67.00 572 SER A N 1
ATOM 4373 C CA . SER A 1 572 ? -0.141 -9.389 -30.902 1.00 67.00 572 SER A CA 1
ATOM 4374 C C . SER A 1 572 ? -0.729 -8.435 -29.844 1.00 67.00 572 SER A C 1
ATOM 4376 O O . SER A 1 572 ? -0.433 -8.559 -28.654 1.00 67.00 572 SER A O 1
ATOM 4378 N N . ARG A 1 573 ? -1.574 -7.482 -30.268 1.00 78.25 573 ARG A N 1
ATOM 4379 C CA . ARG A 1 573 ? -2.232 -6.466 -29.422 1.00 78.25 573 ARG A CA 1
ATOM 4380 C C . ARG A 1 573 ? -3.746 -6.439 -29.676 1.00 78.25 573 ARG A C 1
ATOM 4382 O O . ARG A 1 573 ? -4.216 -5.619 -30.463 1.00 78.25 573 ARG A O 1
ATOM 4389 N N . PRO A 1 574 ? -4.524 -7.344 -29.060 1.00 76.62 574 PRO A N 1
ATOM 4390 C CA . PRO A 1 574 ? -5.960 -7.444 -29.323 1.00 76.62 574 PRO A CA 1
ATOM 4391 C C . PRO A 1 574 ? -6.801 -6.304 -28.718 1.00 76.62 574 PRO A C 1
ATOM 4393 O O . PRO A 1 574 ? -7.942 -6.117 -29.153 1.00 76.62 574 PRO A O 1
ATOM 4396 N N . PHE A 1 575 ? -6.269 -5.563 -27.736 1.00 82.81 575 PHE A N 1
ATOM 4397 C CA . PHE A 1 575 ? -6.957 -4.446 -27.075 1.00 82.81 575 PHE A CA 1
ATOM 4398 C C . PHE A 1 575 ? -6.358 -3.106 -27.505 1.00 82.81 575 PHE A C 1
ATOM 4400 O O . PHE A 1 575 ? -5.152 -2.894 -27.359 1.00 82.81 575 PHE A O 1
ATOM 4407 N N . VAL A 1 576 ? -7.202 -2.234 -28.053 1.00 78.62 576 VAL A N 1
ATOM 4408 C CA . VAL A 1 576 ? -6.849 -0.903 -28.561 1.00 78.62 576 VAL A CA 1
ATOM 4409 C C . VAL A 1 576 ? -8.014 0.040 -28.257 1.00 78.62 576 VAL A C 1
ATOM 4411 O O . VAL A 1 576 ? -9.166 -0.380 -28.367 1.00 78.62 576 VAL A O 1
ATOM 4414 N N . ASP A 1 577 ? -7.710 1.288 -27.902 1.00 75.31 577 ASP A N 1
ATOM 4415 C CA . ASP A 1 577 ? -8.665 2.372 -27.639 1.00 75.31 577 ASP A CA 1
ATOM 4416 C C . ASP A 1 577 ? -9.618 2.119 -26.452 1.00 75.31 577 ASP A C 1
ATOM 4418 O O . ASP A 1 577 ? -10.685 2.718 -26.364 1.00 75.31 577 ASP A O 1
ATOM 4422 N N . THR A 1 578 ? -9.225 1.269 -25.498 1.00 71.31 578 THR A N 1
ATOM 4423 C CA . THR A 1 578 ? -10.026 0.936 -24.299 1.00 71.31 578 THR A CA 1
ATOM 4424 C C . THR A 1 578 ? -9.778 1.873 -23.112 1.00 71.31 578 THR A C 1
ATOM 4426 O O . THR A 1 578 ? -10.352 1.697 -22.041 1.00 71.31 578 THR A O 1
ATOM 4429 N N . GLY A 1 579 ? -8.840 2.820 -23.233 1.00 72.44 579 GLY A N 1
ATOM 4430 C CA . GLY A 1 579 ? -8.351 3.628 -22.105 1.00 72.44 579 GLY A CA 1
ATOM 4431 C C . GLY A 1 579 ? -7.454 2.860 -21.118 1.00 72.44 579 GLY A C 1
ATOM 4432 O O . GLY A 1 579 ? -6.835 3.476 -20.252 1.00 72.44 579 GLY A O 1
ATOM 4433 N N . ALA A 1 580 ? -7.317 1.538 -21.283 1.00 82.25 580 ALA A N 1
ATOM 4434 C CA . ALA A 1 580 ? -6.517 0.645 -20.441 1.00 82.25 580 ALA A CA 1
ATOM 4435 C C . ALA A 1 580 ? -5.648 -0.349 -21.246 1.00 82.25 580 ALA A C 1
ATOM 4437 O O . ALA A 1 580 ? -5.204 -1.373 -20.718 1.00 82.25 580 ALA A O 1
ATOM 4438 N N . ASP A 1 581 ? -5.373 -0.052 -22.521 1.00 85.00 581 ASP A N 1
ATOM 4439 C CA . ASP A 1 581 ? -4.772 -0.985 -23.490 1.00 85.00 581 ASP A CA 1
ATOM 4440 C C . ASP A 1 581 ? -3.453 -1.591 -23.012 1.00 85.00 581 ASP A C 1
ATOM 4442 O O . ASP A 1 581 ? -3.224 -2.794 -23.136 1.00 85.00 581 ASP A O 1
ATOM 4446 N N . ALA A 1 582 ? -2.573 -0.757 -22.456 1.00 83.69 582 ALA A N 1
ATOM 4447 C CA . ALA A 1 582 ? -1.270 -1.198 -21.976 1.00 83.69 582 ALA A CA 1
ATOM 4448 C C . ALA A 1 582 ? -1.411 -2.219 -20.837 1.00 83.69 582 ALA A C 1
ATOM 4450 O O . ALA A 1 582 ? -0.695 -3.217 -20.815 1.00 83.69 582 ALA A O 1
ATOM 4451 N N . TYR A 1 583 ? -2.375 -2.005 -19.939 1.00 87.88 583 TYR A N 1
ATOM 4452 C CA . TYR A 1 583 ? -2.619 -2.873 -18.793 1.00 87.88 583 TYR A CA 1
ATOM 4453 C C . TYR A 1 583 ? -3.257 -4.204 -19.222 1.00 87.88 583 TYR A C 1
ATOM 4455 O O . TYR A 1 583 ? -2.790 -5.276 -18.835 1.00 87.88 583 TYR A O 1
ATOM 4463 N N . LEU A 1 584 ? -4.281 -4.161 -20.084 1.00 88.50 584 LEU A N 1
ATOM 4464 C CA . LEU A 1 584 ? -4.970 -5.364 -20.567 1.00 88.50 584 LEU A CA 1
ATOM 4465 C C . LEU A 1 584 ? -4.081 -6.224 -21.474 1.00 88.50 584 LEU A C 1
ATOM 4467 O O . LEU A 1 584 ? -4.094 -7.450 -21.359 1.00 88.50 584 LEU A O 1
ATOM 4471 N N . ASN A 1 585 ? -3.276 -5.606 -22.345 1.00 87.50 585 ASN A N 1
ATOM 4472 C CA . ASN A 1 585 ? -2.338 -6.343 -23.192 1.00 87.50 585 ASN A CA 1
ATOM 4473 C C . ASN A 1 585 ? -1.166 -6.918 -22.377 1.00 87.50 585 ASN A C 1
ATOM 4475 O O . ASN A 1 585 ? -0.713 -8.019 -22.684 1.00 87.50 585 ASN A O 1
ATOM 4479 N N . ALA A 1 586 ? -0.701 -6.236 -21.321 1.00 87.88 586 ALA A N 1
ATOM 4480 C CA . ALA A 1 586 ? 0.292 -6.799 -20.400 1.00 87.88 586 ALA A CA 1
ATOM 4481 C C . ALA A 1 586 ? -0.261 -8.034 -19.669 1.00 87.88 586 ALA A C 1
ATOM 4483 O O . ALA A 1 586 ? 0.435 -9.041 -19.544 1.00 87.88 586 ALA A O 1
ATOM 4484 N N . LEU A 1 587 ? -1.533 -8.004 -19.253 1.00 89.62 587 LEU A N 1
ATOM 4485 C CA . LEU A 1 587 ? -2.205 -9.167 -18.670 1.00 89.62 587 LEU A CA 1
ATOM 4486 C C . LEU A 1 587 ? -2.370 -10.310 -19.685 1.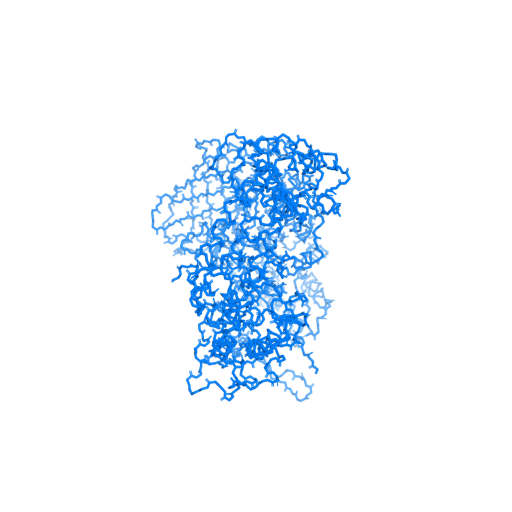00 89.62 587 LEU A C 1
ATOM 4488 O O . LEU A 1 587 ? -2.013 -11.445 -19.379 1.00 89.62 587 LEU A O 1
ATOM 4492 N N . TYR A 1 588 ? -2.834 -10.010 -20.900 1.00 88.44 588 TYR A N 1
ATOM 4493 C CA . TYR A 1 588 ? -2.983 -10.973 -22.001 1.00 88.44 588 TYR A CA 1
ATOM 4494 C C . TYR A 1 588 ? -1.666 -11.680 -22.350 1.00 88.44 588 TYR A C 1
ATOM 4496 O O . TYR A 1 588 ? -1.638 -12.898 -22.526 1.00 88.44 588 TYR A O 1
ATOM 4504 N N . ASN A 1 589 ? -0.565 -10.925 -22.391 1.00 85.50 589 ASN A N 1
ATOM 4505 C CA . ASN A 1 589 ? 0.772 -11.431 -22.702 1.00 85.50 589 ASN A CA 1
ATOM 4506 C C . ASN A 1 589 ? 1.522 -12.004 -21.481 1.00 85.50 589 ASN A C 1
ATOM 4508 O O . ASN A 1 589 ? 2.644 -12.480 -21.639 1.00 85.50 589 ASN A O 1
ATOM 4512 N N . GLN A 1 590 ? 0.913 -12.000 -20.286 1.00 89.81 590 GLN A N 1
ATOM 4513 C CA . GLN A 1 590 ? 1.498 -12.500 -19.029 1.00 89.81 590 GLN A CA 1
ATOM 4514 C C . GLN A 1 590 ? 2.772 -11.748 -18.583 1.00 89.81 590 GLN A C 1
ATOM 4516 O O . GLN A 1 590 ? 3.699 -12.317 -18.006 1.00 89.81 590 GLN A O 1
ATOM 4521 N N . GLU A 1 591 ? 2.815 -10.436 -18.812 1.00 86.62 591 GLU A N 1
ATOM 4522 C CA . GLU A 1 591 ? 3.936 -9.552 -18.472 1.00 86.62 591 GLU A CA 1
ATOM 4523 C C . GLU A 1 591 ? 3.852 -9.053 -17.013 1.00 86.62 591 GLU A C 1
ATOM 4525 O O . GLU A 1 591 ? 3.639 -7.871 -16.735 1.00 86.62 591 GLU A O 1
ATOM 4530 N N . PHE A 1 592 ? 4.010 -9.955 -16.038 1.00 86.88 592 PHE A N 1
ATOM 4531 C CA . PHE A 1 592 ? 3.719 -9.660 -14.622 1.00 86.88 592 PHE A CA 1
ATOM 4532 C C . PHE A 1 592 ? 4.591 -8.563 -13.990 1.00 86.88 592 PHE A C 1
ATOM 4534 O O . PHE A 1 592 ? 4.105 -7.810 -13.147 1.00 86.88 592 PHE A O 1
ATOM 4541 N N . ALA A 1 593 ? 5.853 -8.425 -14.408 1.00 81.19 593 ALA A N 1
ATOM 4542 C CA . ALA A 1 593 ? 6.722 -7.346 -13.930 1.00 81.19 593 ALA A CA 1
ATOM 4543 C C . ALA A 1 593 ? 6.219 -5.962 -14.384 1.00 81.19 593 ALA A C 1
ATOM 4545 O O . ALA A 1 593 ? 6.249 -5.001 -13.615 1.00 81.19 593 ALA A O 1
ATOM 4546 N N . THR A 1 594 ? 5.698 -5.873 -15.612 1.00 80.69 594 THR A N 1
ATOM 4547 C CA . THR A 1 594 ? 5.079 -4.654 -16.144 1.00 80.69 594 THR A CA 1
ATOM 4548 C C . THR A 1 594 ? 3.823 -4.295 -15.351 1.00 80.69 594 THR A C 1
ATOM 4550 O O . THR A 1 594 ? 3.666 -3.136 -14.963 1.00 80.69 594 THR A O 1
ATOM 4553 N N . LEU A 1 595 ? 2.972 -5.286 -15.049 1.00 84.38 595 LEU A N 1
ATOM 4554 C CA . LEU A 1 595 ? 1.761 -5.096 -14.239 1.00 84.38 595 LEU A CA 1
ATOM 4555 C C . LEU A 1 595 ? 2.080 -4.583 -12.830 1.00 84.38 595 LEU A C 1
ATOM 4557 O O . LEU A 1 595 ? 1.445 -3.638 -12.378 1.00 84.38 595 LEU A O 1
ATOM 4561 N N . ALA A 1 596 ? 3.096 -5.140 -12.163 1.00 81.94 596 ALA A N 1
ATOM 4562 C CA . ALA A 1 596 ? 3.492 -4.705 -10.821 1.00 81.94 596 ALA A CA 1
ATOM 4563 C C . ALA A 1 596 ? 3.921 -3.225 -10.781 1.00 81.94 596 ALA A C 1
ATOM 4565 O O . ALA A 1 596 ? 3.565 -2.498 -9.853 1.00 81.94 596 ALA A O 1
ATOM 4566 N N . ARG A 1 597 ? 4.642 -2.756 -11.809 1.00 81.69 597 ARG A N 1
ATOM 4567 C CA . ARG A 1 597 ? 5.019 -1.340 -11.937 1.00 81.69 597 ARG A CA 1
ATOM 4568 C C . ARG A 1 597 ? 3.796 -0.443 -12.151 1.00 81.69 597 ARG A C 1
ATOM 4570 O O . ARG A 1 597 ? 3.699 0.604 -11.521 1.00 81.69 597 ARG A O 1
ATOM 4577 N N . MET A 1 598 ? 2.866 -0.854 -13.014 1.00 83.69 598 MET A N 1
ATOM 4578 C CA . MET A 1 598 ? 1.631 -0.100 -13.268 1.00 83.69 598 MET A CA 1
ATOM 4579 C C . MET A 1 598 ? 0.721 -0.054 -12.031 1.00 83.69 598 MET A C 1
ATOM 4581 O O . MET A 1 598 ? 0.137 0.988 -11.744 1.00 83.69 598 MET A O 1
ATOM 4585 N N . ASP A 1 599 ? 0.635 -1.147 -11.266 1.00 83.44 599 ASP A N 1
ATOM 4586 C CA . ASP A 1 599 ? -0.123 -1.213 -10.010 1.00 83.44 599 ASP A CA 1
ATOM 4587 C C . ASP A 1 599 ? 0.397 -0.209 -8.969 1.00 83.44 599 ASP A C 1
ATOM 4589 O O . ASP A 1 599 ? -0.401 0.469 -8.318 1.00 83.44 599 ASP A O 1
ATOM 4593 N N . ALA A 1 600 ? 1.721 -0.069 -8.834 1.00 77.88 600 ALA A N 1
ATOM 4594 C CA . ALA A 1 600 ? 2.329 0.884 -7.904 1.00 77.88 600 ALA A CA 1
ATOM 4595 C C . ALA A 1 600 ? 1.935 2.340 -8.218 1.00 77.88 600 ALA A C 1
ATOM 4597 O O . ALA A 1 600 ? 1.632 3.112 -7.307 1.00 77.88 600 ALA A O 1
ATOM 4598 N N . GLU A 1 601 ? 1.881 2.699 -9.501 1.00 78.56 601 GLU A N 1
ATOM 4599 C CA . GLU A 1 601 ? 1.456 4.028 -9.946 1.00 78.56 601 GLU A CA 1
ATOM 4600 C C . GLU A 1 601 ? -0.054 4.240 -9.738 1.00 78.56 601 GLU A C 1
ATOM 4602 O O . GLU A 1 601 ? -0.476 5.249 -9.165 1.00 78.56 601 GLU A O 1
ATOM 4607 N N . LEU A 1 602 ? -0.872 3.266 -10.158 1.00 77.38 602 LEU A N 1
ATOM 4608 C CA . LEU A 1 602 ? -2.336 3.306 -10.073 1.00 77.38 602 LEU A CA 1
ATOM 4609 C C . LEU A 1 602 ? -2.849 3.434 -8.634 1.00 77.38 602 LEU A C 1
ATOM 4611 O O . LEU A 1 602 ? -3.855 4.105 -8.399 1.00 77.38 602 LEU A O 1
ATOM 4615 N N . LEU A 1 603 ? -2.173 2.787 -7.682 1.00 74.81 603 LEU A N 1
ATOM 4616 C CA . LEU A 1 603 ? -2.624 2.652 -6.293 1.00 74.81 603 LEU A CA 1
ATOM 4617 C C . LEU A 1 603 ? -1.871 3.558 -5.310 1.00 74.81 603 LEU A C 1
ATOM 4619 O O . LEU A 1 603 ? -2.148 3.527 -4.109 1.00 74.81 603 LEU A O 1
ATOM 4623 N N . SER A 1 604 ? -0.960 4.396 -5.805 1.00 70.00 604 SER A N 1
ATOM 4624 C CA . SER A 1 604 ? -0.148 5.337 -5.019 1.00 70.00 604 SER A CA 1
ATOM 4625 C C . SER A 1 604 ? -0.954 6.150 -3.992 1.00 70.00 604 SER A C 1
ATOM 4627 O O . SER A 1 604 ? -0.567 6.221 -2.828 1.00 70.00 604 SER A O 1
ATOM 4629 N N . GLY A 1 605 ? -2.126 6.681 -4.367 1.00 62.78 605 GLY A N 1
ATOM 4630 C CA . GLY A 1 605 ? -2.962 7.517 -3.488 1.00 62.78 605 GLY A CA 1
ATOM 4631 C C . GLY A 1 605 ? -3.672 6.790 -2.332 1.00 62.78 605 GLY A C 1
ATOM 4632 O O . GLY A 1 605 ? -4.129 7.440 -1.388 1.00 62.78 605 GLY A O 1
ATOM 4633 N N . VAL A 1 606 ? -3.774 5.456 -2.384 1.00 61.56 606 VAL A N 1
ATOM 4634 C CA . VAL A 1 606 ? -4.408 4.615 -1.342 1.00 61.56 606 VAL A CA 1
ATOM 4635 C C . VAL A 1 606 ? -3.419 3.699 -0.628 1.00 61.56 606 VAL A C 1
ATOM 4637 O O . VAL A 1 606 ? -3.728 3.192 0.450 1.00 61.56 606 VAL A O 1
ATOM 4640 N N . ALA A 1 607 ? -2.218 3.524 -1.185 1.00 68.25 607 ALA A N 1
ATOM 4641 C CA . ALA A 1 607 ? -1.169 2.697 -0.607 1.00 68.25 607 ALA A CA 1
ATOM 4642 C C . ALA A 1 607 ? -0.852 3.043 0.864 1.00 68.25 607 ALA A C 1
ATOM 4644 O O . ALA A 1 607 ? -0.729 2.098 1.646 1.00 68.25 607 ALA A O 1
ATOM 4645 N N . PRO A 1 608 ? -0.795 4.322 1.298 1.00 60.00 608 PRO A N 1
ATOM 4646 C CA . PRO A 1 608 ? -0.576 4.646 2.711 1.00 60.00 608 PRO A CA 1
ATOM 4647 C C . PRO A 1 608 ? -1.658 4.095 3.643 1.00 60.00 608 PRO A C 1
ATOM 4649 O O . PRO A 1 608 ? -1.359 3.532 4.694 1.00 60.00 608 PRO A O 1
ATOM 4652 N N . VAL A 1 609 ? -2.924 4.178 3.224 1.00 57.09 609 VAL A N 1
ATOM 4653 C CA . VAL A 1 609 ? -4.064 3.675 4.002 1.00 57.09 609 VAL A CA 1
ATOM 4654 C C . VAL A 1 609 ? -4.004 2.156 4.111 1.00 57.09 609 VAL A C 1
ATOM 4656 O O . VAL A 1 609 ? -4.191 1.611 5.196 1.00 57.09 609 VAL A O 1
ATOM 4659 N N . PHE A 1 610 ? -3.703 1.457 3.013 1.00 63.66 610 PHE A N 1
ATOM 4660 C CA . PHE A 1 610 ? -3.602 -0.002 3.048 1.00 63.66 610 PHE A CA 1
ATOM 4661 C C . PHE A 1 610 ? -2.424 -0.483 3.880 1.00 63.66 610 PHE A C 1
ATOM 4663 O O . PHE A 1 610 ? -2.605 -1.404 4.670 1.00 63.66 610 PHE A O 1
ATOM 4670 N N . ARG A 1 611 ? -1.256 0.160 3.784 1.00 63.56 611 ARG A N 1
ATOM 4671 C CA . ARG A 1 611 ? -0.113 -0.167 4.648 1.00 63.56 611 ARG A CA 1
ATOM 4672 C C . ARG A 1 611 ? -0.439 0.062 6.116 1.00 63.56 611 ARG A C 1
ATOM 4674 O O . ARG A 1 611 ? -0.183 -0.826 6.921 1.00 63.56 611 ARG A O 1
ATOM 4681 N N . PHE A 1 612 ? -1.069 1.189 6.451 1.00 56.34 612 PHE A N 1
ATOM 4682 C CA . PHE A 1 612 ? -1.528 1.447 7.813 1.00 56.34 612 PHE A CA 1
ATOM 4683 C C . PHE A 1 612 ? -2.454 0.324 8.295 1.00 56.34 612 PHE A C 1
ATOM 4685 O O . PHE A 1 612 ? -2.198 -0.291 9.325 1.00 56.34 612 PHE A O 1
ATOM 4692 N N . MET A 1 613 ? -3.474 -0.039 7.512 1.00 55.28 613 MET A N 1
ATOM 4693 C CA . MET A 1 613 ? -4.370 -1.150 7.851 1.00 55.28 613 MET A CA 1
ATOM 4694 C C . MET A 1 613 ? -3.637 -2.495 7.967 1.00 55.28 613 MET A C 1
ATOM 4696 O O . MET A 1 613 ? -3.938 -3.282 8.864 1.00 55.28 613 MET A O 1
ATOM 4700 N N . ALA A 1 614 ? -2.663 -2.767 7.100 1.00 57.75 614 ALA A N 1
ATOM 4701 C CA . ALA A 1 614 ? -1.853 -3.978 7.143 1.00 57.75 614 ALA A CA 1
ATOM 4702 C C . ALA A 1 614 ? -1.000 -4.049 8.413 1.00 57.75 614 ALA A C 1
ATOM 4704 O O . ALA A 1 614 ? -0.947 -5.106 9.038 1.00 57.75 614 ALA A O 1
ATOM 4705 N N . GLN A 1 615 ? -0.375 -2.939 8.816 1.00 55.41 615 GLN A N 1
ATOM 4706 C CA . GLN A 1 615 ? 0.383 -2.828 10.063 1.00 55.41 615 GLN A CA 1
ATOM 4707 C C . GLN A 1 615 ? -0.512 -3.136 11.267 1.00 55.41 615 GLN A C 1
ATOM 4709 O O . GLN A 1 615 ? -0.145 -3.964 12.099 1.00 55.41 615 GLN A O 1
ATOM 4714 N N . GLN A 1 616 ? -1.733 -2.590 11.297 1.00 52.72 616 GLN A N 1
ATOM 4715 C CA . GLN A 1 616 ? -2.703 -2.897 12.355 1.00 52.72 616 GLN A CA 1
ATOM 4716 C C . GLN A 1 616 ? -3.054 -4.383 12.415 1.00 52.72 616 GLN A C 1
ATOM 4718 O O . GLN A 1 616 ? -3.046 -5.012 13.474 1.00 52.72 616 GLN A O 1
ATOM 4723 N N . ILE A 1 617 ? -3.338 -4.973 11.256 1.00 53.06 617 ILE A N 1
ATOM 4724 C CA . ILE A 1 617 ? -3.683 -6.388 11.152 1.00 53.06 617 ILE A CA 1
ATOM 4725 C C . ILE A 1 617 ? -2.488 -7.272 11.535 1.00 53.06 617 ILE A C 1
ATOM 4727 O O . ILE A 1 617 ? -2.682 -8.297 12.192 1.00 53.06 617 ILE A O 1
ATOM 4731 N N . ASN A 1 618 ? -1.262 -6.892 11.171 1.00 54.53 618 ASN A N 1
ATOM 4732 C CA . ASN A 1 618 ? -0.039 -7.617 11.513 1.00 54.53 618 ASN A CA 1
ATOM 4733 C C . ASN A 1 618 ? 0.261 -7.568 13.013 1.00 54.53 618 ASN A C 1
ATOM 4735 O O . ASN A 1 618 ? 0.532 -8.621 13.588 1.00 54.53 618 ASN A O 1
ATOM 4739 N N . ALA A 1 619 ? 0.126 -6.405 13.658 1.00 49.97 619 ALA A N 1
ATOM 4740 C CA . ALA A 1 619 ? 0.297 -6.260 15.104 1.00 49.97 619 ALA A CA 1
ATOM 4741 C C . ALA A 1 619 ? -0.666 -7.182 15.872 1.00 49.97 619 ALA A C 1
ATOM 4743 O O . ALA A 1 619 ? -0.263 -7.944 16.751 1.00 49.97 619 ALA A O 1
ATOM 4744 N N . ILE A 1 620 ? -1.937 -7.215 15.461 1.00 47.06 620 ILE A N 1
ATOM 4745 C CA . ILE A 1 620 ? -2.939 -8.130 16.025 1.00 47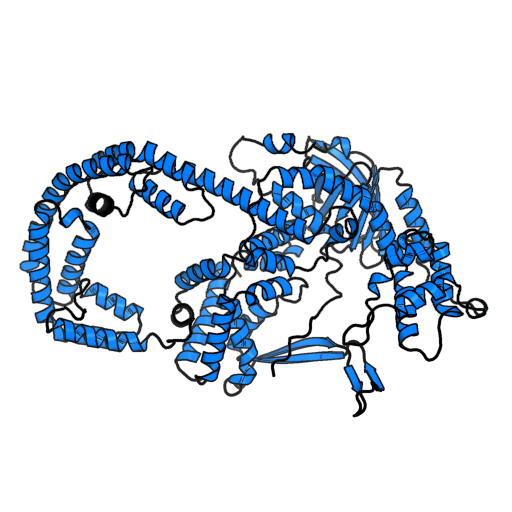.06 620 ILE A CA 1
ATOM 4746 C C . ILE A 1 620 ? -2.585 -9.593 15.714 1.00 47.06 620 ILE A C 1
ATOM 4748 O O . ILE A 1 620 ? -2.688 -10.461 16.578 1.00 47.06 620 ILE A O 1
ATOM 4752 N N . SER A 1 621 ? -2.157 -9.892 14.485 1.00 49.62 621 SER A N 1
ATOM 4753 C CA . SER A 1 621 ? -1.819 -11.258 14.064 1.00 49.62 621 SER A CA 1
ATOM 4754 C C . SER A 1 621 ? -0.649 -11.838 14.855 1.00 49.62 621 SER A C 1
ATOM 4756 O O . SER A 1 621 ? -0.715 -13.007 15.239 1.00 49.62 621 SER A O 1
ATOM 4758 N N . GLY A 1 622 ? 0.386 -11.034 15.120 1.00 48.62 622 GLY A N 1
ATOM 4759 C CA . GLY A 1 622 ? 1.556 -11.432 15.905 1.00 48.62 622 GLY A CA 1
ATOM 4760 C C . GLY A 1 622 ? 1.173 -11.883 17.314 1.00 48.62 622 GLY A C 1
ATOM 4761 O O . GLY A 1 622 ? 1.595 -12.944 17.767 1.00 48.62 622 GLY A O 1
ATOM 4762 N N . LEU A 1 623 ? 0.257 -11.158 17.954 1.00 44.66 623 LEU A N 1
ATOM 4763 C CA . LEU A 1 623 ? -0.245 -11.480 19.293 1.00 44.66 623 LEU A CA 1
ATOM 4764 C C . LEU A 1 623 ? -1.168 -12.698 19.345 1.00 44.66 623 LEU A C 1
ATOM 4766 O O . LEU A 1 623 ? -1.286 -13.367 20.372 1.00 44.66 623 LEU A O 1
ATOM 4770 N N . LEU A 1 624 ? -1.858 -12.986 18.244 1.00 41.31 624 LEU A N 1
ATOM 4771 C CA . LEU A 1 624 ? -2.756 -14.135 18.131 1.00 41.31 624 LEU A CA 1
ATOM 4772 C C . LEU A 1 624 ? -2.024 -15.426 17.730 1.00 41.31 624 LEU A C 1
ATOM 4774 O O . LEU A 1 624 ? -2.631 -16.504 17.732 1.00 41.31 624 LEU A O 1
ATOM 4778 N N . GLY A 1 625 ? -0.740 -15.344 17.367 1.00 47.50 625 GLY A N 1
ATOM 4779 C CA . GLY A 1 625 ? 0.053 -16.474 16.891 1.00 47.50 625 GLY A CA 1
ATOM 4780 C C . GLY A 1 625 ? -0.661 -17.237 15.770 1.00 47.50 625 GLY A C 1
ATOM 4781 O O . GLY A 1 625 ? -1.106 -16.669 14.773 1.00 47.50 625 GLY A O 1
ATOM 4782 N N . ASN A 1 626 ? -0.847 -18.550 15.939 1.00 42.72 626 ASN A N 1
ATOM 4783 C CA . ASN A 1 626 ? -1.509 -19.387 14.929 1.00 42.72 626 ASN A CA 1
ATOM 4784 C C . ASN A 1 626 ? -2.980 -19.011 14.659 1.00 42.72 626 ASN A C 1
ATOM 4786 O O . ASN A 1 626 ? -3.477 -19.296 13.569 1.00 42.72 626 ASN A O 1
ATOM 4790 N N . ALA A 1 627 ? -3.671 -18.360 15.601 1.00 38.69 627 ALA A N 1
ATOM 4791 C CA . ALA A 1 627 ? -5.034 -17.869 15.387 1.00 38.69 627 ALA A CA 1
ATOM 4792 C C . ALA A 1 627 ? -5.079 -16.598 14.514 1.00 38.69 627 ALA A C 1
ATOM 4794 O O . ALA A 1 627 ? -6.132 -16.274 13.971 1.00 38.69 627 ALA A O 1
ATOM 4795 N N . GLY A 1 628 ? -3.940 -15.920 14.324 1.00 42.12 628 GLY A N 1
ATOM 4796 C CA . GLY A 1 628 ? -3.781 -14.751 13.454 1.00 42.12 628 GLY A CA 1
ATOM 4797 C C . GLY A 1 628 ? -3.533 -15.079 11.977 1.00 42.12 628 GLY A C 1
ATOM 4798 O O . GLY A 1 628 ? -3.433 -14.171 11.160 1.00 42.12 628 GLY A O 1
ATOM 4799 N N . ARG A 1 629 ? -3.449 -16.360 11.582 1.00 51.25 629 ARG A N 1
ATOM 4800 C CA . ARG A 1 629 ? -3.188 -16.756 10.179 1.00 51.25 629 ARG A CA 1
ATOM 4801 C C . ARG A 1 629 ? -4.178 -16.182 9.147 1.00 51.25 629 ARG A C 1
ATOM 4803 O O . ARG A 1 629 ? -3.719 -15.789 8.077 1.00 51.25 629 ARG A O 1
ATOM 4810 N N . PRO A 1 630 ? -5.498 -16.107 9.412 1.00 48.12 630 PRO A N 1
ATOM 4811 C CA . PRO A 1 630 ? -6.429 -15.467 8.480 1.00 48.12 630 PRO A CA 1
ATOM 4812 C C . PRO A 1 630 ? -6.137 -13.969 8.311 1.00 48.12 630 PRO A C 1
ATOM 4814 O O . PRO A 1 630 ? -6.148 -13.452 7.197 1.00 48.12 630 PRO A O 1
ATOM 4817 N N . LEU A 1 631 ? -5.781 -13.291 9.401 1.00 49.03 631 LEU A N 1
ATOM 4818 C CA . LEU A 1 631 ? -5.469 -11.864 9.426 1.00 49.03 631 LEU A CA 1
ATOM 4819 C C . LEU A 1 631 ? -4.153 -11.555 8.687 1.00 49.03 631 LEU A C 1
ATOM 4821 O O . LEU A 1 631 ? -4.116 -10.660 7.847 1.00 49.03 631 LEU A O 1
ATOM 4825 N N . SER A 1 632 ? -3.108 -12.369 8.858 1.00 55.62 632 SER A N 1
ATOM 4826 C CA . SER A 1 632 ? -1.835 -12.181 8.137 1.00 55.62 632 SER A CA 1
ATOM 4827 C C . SER A 1 632 ? -1.944 -12.360 6.617 1.00 55.62 632 SER A C 1
ATOM 4829 O O . SER A 1 632 ? -1.084 -11.896 5.866 1.00 55.62 632 SER A O 1
ATOM 4831 N N . SER A 1 633 ? -2.992 -13.035 6.134 1.00 56.88 633 SER A N 1
ATOM 4832 C CA . SER A 1 633 ? -3.286 -13.106 4.700 1.00 56.88 633 SER A CA 1
ATOM 4833 C C . SER A 1 633 ? -3.893 -11.803 4.167 1.00 56.88 633 SER A C 1
ATOM 4835 O O . SER A 1 633 ? -3.481 -11.343 3.105 1.00 56.88 633 SER A O 1
ATOM 4837 N N . ALA A 1 634 ? -4.773 -11.159 4.941 1.00 55.94 634 ALA A N 1
ATOM 4838 C CA . ALA A 1 634 ? -5.342 -9.855 4.605 1.00 55.94 634 ALA A CA 1
ATOM 4839 C C . ALA A 1 634 ? -4.276 -8.745 4.635 1.00 55.94 634 ALA A C 1
ATOM 4841 O O . ALA A 1 634 ? -4.206 -7.927 3.722 1.00 55.94 634 ALA A O 1
ATOM 4842 N N . ALA A 1 635 ? -3.381 -8.757 5.629 1.00 59.81 635 ALA A N 1
ATOM 4843 C CA . ALA A 1 635 ? -2.274 -7.802 5.696 1.00 59.81 635 ALA A CA 1
ATOM 4844 C C . ALA A 1 635 ? -1.307 -7.921 4.504 1.00 59.81 635 ALA A C 1
ATOM 4846 O O . ALA A 1 635 ? -0.852 -6.912 3.970 1.00 59.81 635 ALA A O 1
ATOM 4847 N N . ARG A 1 636 ? -1.023 -9.144 4.032 1.00 67.12 636 ARG A N 1
ATOM 4848 C CA . ARG A 1 636 ? -0.192 -9.360 2.834 1.00 67.12 636 ARG A CA 1
ATOM 4849 C C . ARG A 1 636 ? -0.812 -8.761 1.573 1.00 67.12 636 ARG A C 1
ATOM 4851 O O . ARG A 1 636 ? -0.086 -8.199 0.758 1.00 67.12 636 ARG A O 1
ATOM 4858 N N . GLU A 1 637 ? -2.130 -8.841 1.422 1.00 66.00 637 GLU A N 1
ATOM 4859 C CA . GLU A 1 637 ? -2.831 -8.218 0.294 1.00 66.00 637 GLU A CA 1
ATOM 4860 C C . GLU A 1 637 ? -2.842 -6.702 0.359 1.00 66.00 637 GLU A C 1
ATOM 4862 O O . GLU A 1 637 ? -2.634 -6.054 -0.660 1.00 66.00 637 GLU A O 1
ATOM 4867 N N . LEU A 1 638 ? -3.030 -6.143 1.548 1.00 66.19 638 LEU A N 1
ATOM 4868 C CA . LEU A 1 638 ? -2.969 -4.703 1.769 1.00 66.19 638 LEU A CA 1
ATOM 4869 C C . LEU A 1 638 ? -1.557 -4.138 1.542 1.00 66.19 638 LEU A C 1
ATOM 4871 O O . LEU A 1 638 ? -1.414 -3.022 1.051 1.00 66.19 638 LEU A O 1
ATOM 4875 N N . ASN A 1 639 ? -0.515 -4.924 1.829 1.00 66.00 639 ASN A N 1
ATOM 4876 C CA . ASN A 1 639 ? 0.876 -4.566 1.535 1.00 66.00 639 ASN A CA 1
ATOM 4877 C C . ASN A 1 639 ? 1.249 -4.717 0.052 1.00 66.00 639 ASN A C 1
ATOM 4879 O O . ASN A 1 639 ? 2.199 -4.086 -0.402 1.00 66.00 639 ASN A O 1
ATOM 4883 N N . THR A 1 640 ? 0.525 -5.549 -0.701 1.00 70.31 640 THR A N 1
ATOM 4884 C CA . THR A 1 640 ? 0.759 -5.794 -2.136 1.00 70.31 640 THR A CA 1
ATOM 4885 C C . THR A 1 640 ? -0.550 -5.684 -2.927 1.00 70.31 640 THR A C 1
ATOM 4887 O O . THR A 1 640 ? -1.031 -6.672 -3.501 1.00 70.31 640 THR A O 1
ATOM 4890 N N . PRO A 1 641 ? -1.189 -4.498 -2.923 1.00 71.50 641 PRO A N 1
ATOM 4891 C CA . PRO A 1 641 ? -2.462 -4.323 -3.595 1.00 71.50 641 PRO A CA 1
ATOM 4892 C C . PRO A 1 641 ? -2.239 -4.367 -5.114 1.00 71.50 641 PRO A C 1
ATOM 4894 O O . PRO A 1 641 ? -1.182 -3.984 -5.610 1.00 71.50 641 PRO A O 1
ATOM 4897 N N . SER A 1 642 ? -3.228 -4.859 -5.859 1.00 80.31 642 SER A N 1
ATOM 4898 C CA . SER A 1 642 ? -3.145 -4.966 -7.320 1.00 80.31 642 SER A CA 1
ATOM 4899 C C . SER A 1 642 ? -4.474 -4.612 -7.957 1.00 80.31 642 SER A C 1
ATOM 4901 O O . SER A 1 642 ? -5.524 -5.079 -7.500 1.00 80.31 642 SER A O 1
ATOM 4903 N N . ALA A 1 643 ? -4.431 -3.839 -9.042 1.00 82.75 643 ALA A N 1
ATOM 4904 C CA . ALA A 1 643 ? -5.622 -3.508 -9.807 1.00 82.75 643 ALA A CA 1
ATOM 4905 C C . ALA A 1 643 ? -6.145 -4.711 -10.620 1.00 82.75 643 ALA A C 1
ATOM 4907 O O . ALA A 1 643 ? -7.329 -4.733 -10.966 1.00 82.75 643 ALA A O 1
ATOM 4908 N N . VAL A 1 644 ? -5.343 -5.775 -10.805 1.00 86.44 644 VAL A N 1
ATOM 4909 C CA . VAL A 1 644 ? -5.809 -7.054 -11.374 1.00 86.44 644 VAL A CA 1
ATOM 4910 C C . VAL A 1 644 ? -6.952 -7.635 -10.537 1.00 86.44 644 VAL A C 1
ATOM 4912 O O . VAL A 1 644 ? -7.860 -8.246 -11.090 1.00 86.44 644 VAL A O 1
ATOM 4915 N N . THR A 1 645 ? -6.977 -7.387 -9.222 1.00 76.94 645 THR A N 1
ATOM 4916 C CA . THR A 1 645 ? -8.092 -7.808 -8.360 1.00 76.94 645 THR A CA 1
ATOM 4917 C C . THR A 1 645 ? -9.409 -7.138 -8.746 1.00 76.94 645 THR A C 1
ATOM 4919 O O . THR A 1 645 ? -10.440 -7.804 -8.774 1.00 76.94 645 THR A O 1
ATOM 4922 N N . ALA A 1 646 ? -9.390 -5.849 -9.091 1.00 74.25 646 ALA A N 1
ATOM 4923 C CA . ALA A 1 646 ? -10.581 -5.134 -9.548 1.00 74.25 646 ALA A CA 1
ATOM 4924 C C . ALA A 1 646 ? -11.037 -5.624 -10.933 1.00 74.25 646 ALA A C 1
ATOM 4926 O O . ALA A 1 646 ? -12.226 -5.863 -11.144 1.00 74.25 646 ALA A O 1
ATOM 4927 N N . VAL A 1 647 ? -10.081 -5.841 -11.843 1.00 85.44 647 VAL A N 1
ATOM 4928 C CA . VAL A 1 647 ? -10.303 -6.429 -13.175 1.00 85.44 647 VAL A CA 1
ATOM 4929 C C . VAL A 1 647 ? -10.947 -7.815 -13.063 1.00 85.44 647 VAL A C 1
ATOM 4931 O O . VAL A 1 647 ? -11.960 -8.081 -13.707 1.00 85.44 647 VAL A O 1
ATOM 4934 N N . ALA A 1 648 ? -10.408 -8.680 -12.200 1.00 83.25 648 ALA A N 1
ATOM 4935 C CA . ALA A 1 648 ? -10.924 -10.024 -11.976 1.00 83.25 648 ALA A CA 1
ATOM 4936 C C . ALA A 1 648 ? -12.303 -10.014 -11.318 1.00 83.25 648 ALA A C 1
ATOM 4938 O O . ALA A 1 648 ? -13.184 -10.750 -11.750 1.00 83.25 648 ALA A O 1
ATOM 4939 N N . LEU A 1 649 ? -12.517 -9.157 -10.316 1.00 73.94 649 LEU A N 1
ATOM 4940 C CA . LEU A 1 649 ? -13.813 -9.021 -9.658 1.00 73.94 649 LEU A CA 1
ATOM 4941 C C . LEU A 1 649 ? -14.895 -8.599 -10.658 1.00 73.94 649 LEU A C 1
ATOM 4943 O O . LEU A 1 649 ? -15.948 -9.228 -10.710 1.00 73.94 649 LEU A O 1
ATOM 4947 N N . ARG A 1 650 ? -14.616 -7.594 -11.498 1.00 80.69 650 ARG A N 1
ATOM 4948 C CA . ARG A 1 650 ? -15.554 -7.143 -12.532 1.00 80.69 650 ARG A CA 1
ATOM 4949 C C . ARG A 1 650 ? -15.861 -8.248 -13.543 1.00 80.69 650 ARG A C 1
ATOM 4951 O O . ARG A 1 650 ? -17.029 -8.520 -13.796 1.00 80.69 650 ARG A O 1
ATOM 4958 N N . TYR A 1 651 ? -14.824 -8.908 -14.061 1.00 86.69 651 TYR A N 1
ATOM 4959 C CA . TYR A 1 651 ? -14.965 -9.995 -15.030 1.00 86.69 651 TYR A CA 1
ATOM 4960 C C . TYR A 1 651 ? -15.799 -11.165 -14.492 1.00 86.69 651 TYR A C 1
ATOM 4962 O O . TYR A 1 651 ? -16.653 -11.705 -15.190 1.00 86.69 651 TYR A O 1
ATOM 4970 N N . LEU A 1 652 ? -15.547 -11.567 -13.243 1.00 82.94 652 LEU A N 1
ATOM 4971 C CA . LEU A 1 652 ? -16.183 -12.730 -12.630 1.00 82.94 652 LEU A CA 1
ATOM 4972 C C . LEU A 1 652 ? -17.638 -12.479 -12.220 1.00 82.94 652 LEU A C 1
ATOM 4974 O O . LEU A 1 652 ? -18.433 -13.415 -12.285 1.00 82.94 652 LEU A O 1
ATOM 4978 N N . LEU A 1 653 ? -17.991 -11.254 -11.809 1.00 74.44 653 LEU A N 1
ATOM 4979 C CA . LEU A 1 653 ? -19.377 -10.901 -11.466 1.00 74.44 653 LEU A CA 1
ATOM 4980 C C . LEU A 1 653 ? -20.276 -10.849 -12.696 1.00 74.44 653 LEU A C 1
ATOM 4982 O O . LEU A 1 653 ? -21.383 -11.374 -12.655 1.00 74.44 653 LEU A O 1
ATOM 4986 N N . ASP A 1 654 ? -19.780 -10.276 -13.790 1.00 80.69 654 ASP A N 1
ATOM 4987 C CA . ASP A 1 654 ? -20.553 -10.123 -15.025 1.00 80.69 654 ASP A CA 1
ATOM 4988 C C . ASP A 1 654 ? -20.521 -11.394 -15.898 1.00 80.69 654 ASP A C 1
ATOM 4990 O O . ASP A 1 654 ? -21.157 -11.450 -16.951 1.00 80.69 654 ASP A O 1
ATOM 4994 N N . PHE A 1 655 ? -19.782 -12.433 -15.484 1.00 84.56 655 PHE A N 1
ATOM 4995 C CA . PHE A 1 655 ? -19.548 -13.629 -16.293 1.00 84.56 655 PHE A CA 1
ATOM 4996 C C . PHE A 1 655 ? -20.843 -14.363 -16.653 1.00 84.56 655 PHE A C 1
ATOM 4998 O O . PHE A 1 655 ? -21.031 -14.749 -17.805 1.00 84.56 655 PHE A O 1
ATOM 5005 N N . GLU A 1 656 ? -21.727 -14.591 -15.678 1.00 82.75 656 GLU A N 1
ATOM 5006 C CA . GLU A 1 656 ? -22.992 -15.288 -15.928 1.00 82.75 656 GLU A CA 1
ATOM 5007 C C . GLU A 1 656 ? -23.901 -14.467 -16.844 1.00 82.75 656 GLU A C 1
ATOM 5009 O O . GLU A 1 656 ? -24.478 -15.025 -17.774 1.00 82.75 656 GLU A O 1
ATOM 5014 N N . ASP A 1 657 ? -23.967 -13.153 -16.638 1.00 82.19 657 ASP A N 1
ATOM 5015 C CA . ASP A 1 657 ? -24.851 -12.267 -17.396 1.00 82.19 657 ASP A CA 1
ATOM 5016 C C . ASP A 1 657 ? -24.399 -12.100 -18.854 1.00 82.19 657 ASP A C 1
ATOM 5018 O O . ASP A 1 657 ? -25.221 -12.157 -19.770 1.00 82.19 657 ASP A O 1
ATOM 5022 N N . GLN A 1 658 ? -23.094 -11.945 -19.088 1.00 85.06 658 GLN A N 1
ATOM 5023 C CA . GLN A 1 658 ? -22.541 -11.677 -20.420 1.00 85.06 658 GLN A CA 1
ATOM 5024 C C . GLN A 1 658 ? -22.145 -12.956 -21.169 1.00 85.06 658 GLN A C 1
ATOM 5026 O O . GLN A 1 658 ? -22.339 -13.075 -22.380 1.00 85.06 658 GLN A O 1
ATOM 5031 N N . TYR A 1 659 ? -21.614 -13.953 -20.457 1.00 90.38 659 TYR A N 1
ATOM 5032 C CA . TYR A 1 659 ? -21.012 -15.162 -21.026 1.00 90.38 659 TYR A CA 1
ATOM 5033 C C . TYR A 1 659 ? -21.668 -16.463 -20.540 1.00 90.38 659 TYR A C 1
ATOM 5035 O O . TYR A 1 659 ? -21.026 -17.518 -20.530 1.00 90.38 659 TYR A O 1
ATOM 5043 N N . ALA A 1 660 ? -22.973 -16.440 -20.235 1.00 84.56 660 ALA A N 1
ATOM 5044 C CA . ALA A 1 660 ? -23.766 -17.627 -19.874 1.00 84.56 660 ALA A CA 1
ATOM 5045 C C . ALA A 1 660 ? -23.508 -18.846 -20.781 1.00 84.56 660 ALA A C 1
ATOM 5047 O O . ALA A 1 660 ? -23.417 -19.982 -20.311 1.00 84.56 660 ALA A O 1
ATOM 5048 N N . ALA A 1 661 ? -23.361 -18.613 -22.092 1.00 85.75 661 ALA A N 1
ATOM 5049 C CA . ALA A 1 661 ? -23.130 -19.656 -23.095 1.00 85.75 661 ALA A CA 1
ATOM 5050 C C . ALA A 1 661 ? -21.811 -20.432 -22.897 1.00 85.75 661 ALA A C 1
ATOM 5052 O O . ALA A 1 661 ? -21.619 -21.492 -23.489 1.00 85.75 661 ALA A O 1
ATOM 5053 N N . CYS A 1 662 ? -20.910 -19.914 -22.066 1.00 87.38 662 CYS A N 1
ATOM 5054 C CA . CYS A 1 662 ? -19.505 -20.305 -21.990 1.00 87.38 662 CYS A CA 1
ATOM 5055 C C . CYS A 1 662 ? -19.140 -20.872 -20.617 1.00 87.38 662 CYS A C 1
ATOM 5057 O O . CYS A 1 662 ? -17.987 -21.215 -20.376 1.00 87.38 662 CYS A O 1
ATOM 5059 N N . LEU A 1 663 ? -20.130 -21.005 -19.729 1.00 85.50 663 LEU A N 1
ATOM 5060 C CA . LEU A 1 663 ? -20.002 -21.595 -18.397 1.00 85.50 663 LEU A CA 1
ATOM 5061 C C . LEU A 1 663 ? -19.572 -23.070 -18.421 1.00 85.50 663 LEU A C 1
ATOM 5063 O O . LEU A 1 663 ? -18.962 -23.543 -17.465 1.00 85.50 663 LEU A O 1
ATOM 5067 N N . GLY A 1 664 ? -19.885 -23.787 -19.504 1.00 82.31 664 GLY A N 1
ATOM 5068 C CA . GLY A 1 664 ? -19.633 -25.221 -19.623 1.00 82.31 664 GLY A CA 1
ATOM 5069 C C . GLY A 1 664 ? -20.588 -26.086 -18.780 1.00 82.31 664 GLY A C 1
ATOM 5070 O O . GLY A 1 664 ? -21.401 -25.575 -18.004 1.00 82.31 664 GLY A O 1
ATOM 5071 N N . PRO A 1 665 ? -20.540 -27.419 -18.953 1.00 81.88 665 PRO A N 1
ATOM 5072 C CA . PRO A 1 665 ? -21.411 -28.357 -18.241 1.00 81.88 665 PRO A CA 1
ATOM 5073 C C . PRO A 1 665 ? -21.041 -28.538 -16.759 1.00 81.88 665 PRO A C 1
ATOM 5075 O O . PRO A 1 665 ? -21.879 -28.972 -15.974 1.00 81.88 665 PRO A O 1
ATOM 5078 N N . ASP A 1 666 ? -19.809 -28.209 -16.369 1.00 86.19 666 ASP A N 1
ATOM 5079 C CA . ASP A 1 666 ? -19.247 -28.356 -15.023 1.00 86.19 666 ASP A CA 1
ATOM 5080 C C . ASP A 1 666 ? -19.121 -27.021 -14.268 1.00 86.19 666 ASP A C 1
ATOM 5082 O O . ASP A 1 666 ? -18.377 -26.930 -13.290 1.00 86.19 666 ASP A O 1
ATOM 5086 N N . ALA A 1 667 ? -19.861 -25.997 -14.708 1.00 87.38 667 ALA A N 1
ATOM 5087 C CA . ALA A 1 667 ? -19.873 -24.661 -14.120 1.00 87.38 667 ALA A CA 1
ATOM 5088 C C . ALA A 1 667 ? -19.927 -24.699 -12.585 1.00 87.38 667 ALA A C 1
ATOM 5090 O O . ALA A 1 667 ? -20.800 -25.333 -11.980 1.00 87.38 667 ALA A O 1
ATOM 5091 N N . ALA A 1 668 ? -19.003 -23.985 -11.944 1.00 84.12 668 ALA A N 1
ATOM 5092 C CA . ALA A 1 668 ? -19.020 -23.846 -10.501 1.00 84.12 668 ALA A CA 1
ATOM 5093 C C . ALA A 1 668 ? -20.162 -22.908 -10.103 1.00 84.12 668 ALA A C 1
ATOM 5095 O O . ALA A 1 668 ? -20.325 -21.828 -10.667 1.00 84.12 668 ALA A O 1
ATOM 5096 N N . THR A 1 669 ? -20.960 -23.350 -9.135 1.00 78.50 669 THR A N 1
ATOM 5097 C CA . THR A 1 669 ? -22.069 -22.580 -8.572 1.00 78.50 669 THR A CA 1
ATOM 5098 C C . THR A 1 669 ? -21.669 -22.143 -7.177 1.00 78.50 669 THR A C 1
ATOM 5100 O O . THR A 1 669 ? -21.337 -22.982 -6.337 1.00 78.50 669 THR A O 1
ATOM 5103 N N . ILE A 1 670 ? -21.666 -20.837 -6.944 1.00 64.56 670 ILE A N 1
ATOM 5104 C CA . ILE A 1 670 ? -21.198 -20.242 -5.699 1.00 64.56 670 ILE A CA 1
ATOM 5105 C C . ILE A 1 670 ? -22.352 -19.450 -5.119 1.00 64.56 670 ILE A C 1
ATOM 5107 O O . ILE A 1 670 ? -22.842 -18.508 -5.737 1.00 64.56 670 ILE A O 1
ATOM 5111 N N . THR A 1 671 ? -22.809 -19.862 -3.943 1.00 58.94 671 THR A N 1
ATOM 5112 C CA . THR A 1 671 ? -23.994 -19.292 -3.313 1.00 58.94 671 THR A CA 1
ATOM 5113 C C . THR A 1 671 ? -23.605 -18.497 -2.079 1.00 58.94 671 THR A C 1
ATOM 5115 O O . THR A 1 671 ? -23.209 -19.059 -1.058 1.00 58.94 671 THR A O 1
ATOM 5118 N N . PHE A 1 672 ? -23.786 -17.186 -2.152 1.00 52.25 672 PHE A N 1
ATOM 5119 C CA . PHE A 1 672 ? -23.692 -16.292 -1.010 1.00 52.25 672 PHE A CA 1
ATOM 5120 C C . PHE A 1 672 ? -25.019 -16.289 -0.291 1.00 52.25 672 PHE A C 1
ATOM 5122 O O . PHE A 1 672 ? -26.016 -15.842 -0.844 1.00 52.25 672 PHE A O 1
ATOM 5129 N N . THR A 1 673 ? -25.037 -16.803 0.933 1.00 42.50 673 THR A N 1
ATOM 5130 C CA . THR A 1 673 ? -26.249 -16.812 1.748 1.00 42.50 673 THR A CA 1
ATOM 5131 C C . THR A 1 673 ? -26.201 -15.655 2.730 1.00 42.50 673 THR A C 1
ATOM 5133 O O . THR A 1 673 ? -25.581 -15.745 3.789 1.00 42.50 673 THR A O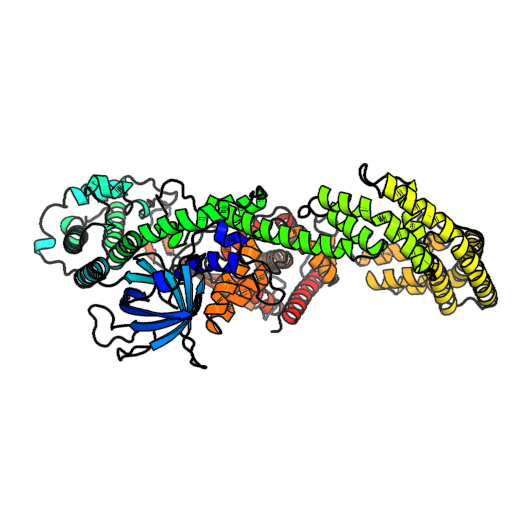 1
ATOM 5136 N N . GLU A 1 674 ? -26.870 -14.568 2.376 1.00 41.72 674 GLU A N 1
ATOM 5137 C CA . GLU A 1 674 ? -27.149 -13.463 3.281 1.00 41.72 674 GLU A CA 1
ATOM 5138 C C . GLU A 1 674 ? -28.428 -13.736 4.073 1.00 41.72 674 GLU A C 1
ATOM 5140 O O . GLU A 1 674 ? -29.324 -14.442 3.626 1.00 41.72 674 GLU A O 1
ATOM 5145 N N . ARG A 1 675 ? -28.538 -13.188 5.282 1.00 39.53 675 ARG A N 1
ATOM 5146 C CA . ARG A 1 675 ? -29.782 -13.244 6.057 1.00 39.53 675 ARG A CA 1
ATOM 5147 C C . ARG A 1 675 ? -30.492 -11.913 5.918 1.00 39.53 675 ARG A C 1
ATOM 5149 O O . ARG A 1 675 ? -30.135 -10.959 6.603 1.00 39.53 675 ARG A O 1
ATOM 5156 N N . VAL A 1 676 ? -31.516 -11.874 5.079 1.00 37.59 676 VAL A N 1
ATOM 5157 C CA . VAL A 1 676 ? -32.355 -10.691 4.875 1.00 37.59 676 VAL A CA 1
ATOM 5158 C C . VAL A 1 676 ? -33.772 -10.962 5.354 1.00 37.59 676 VAL A C 1
ATOM 5160 O O . VAL A 1 676 ? -34.229 -12.097 5.463 1.00 37.59 676 VAL A O 1
ATOM 5163 N N . ASP A 1 677 ? -34.497 -9.911 5.690 1.00 37.78 677 ASP A N 1
ATOM 5164 C CA . ASP A 1 677 ? -35.890 -10.059 6.085 1.00 37.78 677 ASP A CA 1
ATOM 5165 C C . ASP A 1 677 ? -36.762 -10.201 4.825 1.00 37.78 677 ASP A C 1
ATOM 5167 O O . ASP A 1 677 ? -36.818 -9.281 4.011 1.00 37.78 677 ASP A O 1
ATOM 5171 N N . SER A 1 678 ? -37.477 -11.319 4.665 1.00 36.97 678 SER A N 1
ATOM 5172 C CA . SER A 1 678 ? -38.468 -11.473 3.588 1.00 36.97 678 SER A CA 1
ATOM 5173 C C . SER A 1 678 ? -39.775 -10.805 3.990 1.00 36.97 678 SER A C 1
ATOM 5175 O O . SER A 1 678 ? -40.256 -11.007 5.107 1.00 36.97 678 SER A O 1
ATOM 5177 N N . VAL A 1 679 ? -40.352 -10.006 3.092 1.00 36.16 679 VAL A N 1
ATOM 5178 C CA . VAL A 1 679 ? -41.529 -9.182 3.371 1.00 36.16 679 VAL A CA 1
ATOM 5179 C C . VAL A 1 679 ? -42.607 -9.412 2.313 1.00 36.16 679 VAL A C 1
ATOM 5181 O O . VAL A 1 679 ? -42.414 -9.081 1.147 1.00 36.16 679 VAL A O 1
ATOM 5184 N N . THR A 1 680 ? -43.777 -9.905 2.722 1.00 31.42 680 THR A N 1
ATOM 5185 C CA . THR A 1 680 ? -44.945 -10.027 1.832 1.00 31.42 680 THR A CA 1
ATOM 5186 C C . THR A 1 680 ? -45.734 -8.724 1.863 1.00 31.42 680 THR A C 1
ATOM 5188 O O . THR A 1 680 ? -46.075 -8.253 2.948 1.00 31.42 680 THR A O 1
ATOM 5191 N N . ARG A 1 681 ? -46.043 -8.131 0.701 1.00 32.94 681 ARG A N 1
ATOM 5192 C CA . ARG A 1 681 ? -46.808 -6.874 0.585 1.00 32.94 681 ARG A CA 1
ATOM 5193 C C . ARG A 1 681 ? -48.038 -7.034 -0.311 1.00 32.94 681 ARG A C 1
ATOM 5195 O O . ARG A 1 681 ? -48.043 -7.856 -1.220 1.00 32.94 681 ARG A O 1
ATOM 5202 N N . THR A 1 682 ? -49.073 -6.233 -0.070 1.00 31.56 682 THR A N 1
ATOM 5203 C CA . THR A 1 682 ? -50.191 -6.053 -1.018 1.00 31.56 682 THR A CA 1
ATOM 5204 C C . THR A 1 682 ? -49.731 -5.282 -2.263 1.00 31.56 682 THR A C 1
ATOM 5206 O O . THR A 1 682 ? -48.700 -4.609 -2.221 1.00 31.56 682 THR A O 1
ATOM 5209 N N . GLY A 1 683 ? -50.521 -5.297 -3.346 1.00 24.58 683 GLY A N 1
ATOM 5210 C CA . GLY A 1 683 ? -50.261 -4.512 -4.571 1.00 24.58 683 GLY A CA 1
ATOM 5211 C C . GLY A 1 683 ? -50.156 -2.992 -4.360 1.00 24.58 683 GLY A C 1
ATOM 5212 O O . GLY A 1 683 ? -49.727 -2.271 -5.252 1.00 24.58 683 GLY A O 1
ATOM 5213 N N . ASN A 1 684 ? -50.481 -2.517 -3.155 1.00 31.23 684 ASN A N 1
ATOM 5214 C CA . ASN A 1 684 ? -50.467 -1.117 -2.744 1.00 31.23 684 ASN A CA 1
ATOM 5215 C C . ASN A 1 684 ? -49.278 -0.822 -1.802 1.00 31.23 684 ASN A C 1
ATOM 5217 O O . ASN A 1 684 ? -49.220 0.240 -1.189 1.00 31.23 684 ASN A O 1
ATOM 5221 N N . GLY A 1 685 ? -48.362 -1.782 -1.615 1.00 25.47 685 GLY A N 1
ATOM 5222 C CA . GLY A 1 685 ? -47.140 -1.626 -0.819 1.00 25.47 685 GLY A CA 1
ATOM 5223 C C . GLY A 1 685 ? -47.270 -1.890 0.688 1.00 25.47 685 GLY A C 1
ATOM 5224 O O . GLY A 1 685 ? -46.265 -1.809 1.391 1.00 25.47 685 GLY A O 1
ATOM 5225 N N . ILE A 1 686 ? -48.453 -2.250 1.205 1.00 31.88 686 ILE A N 1
ATOM 5226 C CA . ILE A 1 686 ? -48.658 -2.537 2.641 1.00 31.88 686 ILE A CA 1
ATOM 5227 C C . ILE A 1 686 ? -48.103 -3.923 2.993 1.00 31.88 686 ILE A C 1
ATOM 5229 O O . ILE A 1 686 ? -48.534 -4.919 2.416 1.00 31.88 686 ILE A O 1
ATOM 5233 N N . GLU A 1 687 ? -47.183 -3.979 3.957 1.00 34.00 687 GLU A N 1
ATOM 5234 C CA . GLU A 1 687 ? -46.532 -5.189 4.481 1.00 34.00 687 GLU A CA 1
ATOM 5235 C C . GLU A 1 687 ? -47.492 -6.051 5.324 1.00 34.00 687 GLU A C 1
ATOM 5237 O O . GLU A 1 687 ? -47.911 -5.654 6.408 1.00 34.00 687 GLU A O 1
ATOM 5242 N N . LEU A 1 688 ? -47.815 -7.242 4.811 1.00 30.05 688 LEU A N 1
ATOM 5243 C CA . LEU A 1 688 ? -48.687 -8.255 5.412 1.00 30.05 688 LEU A CA 1
ATOM 5244 C C . LEU A 1 688 ? -47.936 -9.190 6.367 1.00 30.05 688 LEU A C 1
ATOM 5246 O O . LEU A 1 688 ? -48.490 -9.622 7.374 1.00 30.05 688 LEU A O 1
ATOM 5250 N N . SER A 1 689 ? -46.683 -9.526 6.059 1.00 30.12 689 SER A N 1
ATOM 5251 C CA . SER A 1 689 ? -45.858 -10.393 6.903 1.00 30.12 689 SER A CA 1
ATOM 5252 C C . SER A 1 689 ? -44.374 -10.125 6.682 1.00 30.12 689 SER A C 1
ATOM 5254 O O . SER A 1 689 ? -43.967 -9.716 5.593 1.00 30.12 689 SER A O 1
ATOM 5256 N N . ARG A 1 690 ? -43.567 -10.357 7.723 1.00 37.34 690 ARG A N 1
ATOM 5257 C CA . ARG A 1 690 ? -42.107 -10.290 7.670 1.00 37.34 690 ARG A CA 1
ATOM 5258 C C . ARG A 1 690 ? -41.508 -11.508 8.347 1.00 37.34 690 ARG A C 1
ATOM 5260 O O . ARG A 1 690 ? -41.752 -11.738 9.529 1.00 37.34 690 ARG A O 1
ATOM 5267 N N . ILE A 1 691 ? -40.694 -12.243 7.611 1.00 35.88 691 ILE A N 1
ATOM 5268 C CA . ILE A 1 691 ? -39.908 -13.361 8.119 1.00 35.88 691 ILE A CA 1
ATOM 5269 C C . ILE A 1 691 ? -38.483 -12.836 8.288 1.00 35.88 691 ILE A C 1
ATOM 5271 O O . ILE A 1 691 ? -37.882 -12.384 7.317 1.00 35.88 691 ILE A O 1
ATOM 5275 N N . ARG A 1 692 ? -37.970 -12.818 9.525 1.00 34.28 692 ARG A N 1
ATOM 5276 C CA . ARG A 1 692 ? -36.638 -12.270 9.819 1.00 34.28 692 ARG A CA 1
ATOM 5277 C C . ARG A 1 692 ? -35.535 -13.279 9.552 1.00 34.28 692 ARG A C 1
ATOM 5279 O O . ARG A 1 692 ? -35.668 -14.439 9.934 1.00 34.28 692 ARG A O 1
ATOM 5286 N N . GLY A 1 693 ? -34.439 -12.803 8.968 1.00 35.19 693 GLY A N 1
ATOM 5287 C CA . GLY A 1 693 ? -33.262 -13.624 8.691 1.00 35.19 693 GLY A CA 1
ATOM 5288 C C . GLY A 1 693 ? -33.533 -14.774 7.722 1.00 35.19 693 GLY A C 1
ATOM 5289 O O . GLY A 1 693 ? -32.963 -15.854 7.889 1.00 35.19 693 GLY A O 1
ATOM 5290 N N . VAL A 1 694 ? -34.405 -14.546 6.735 1.00 37.31 694 VAL A N 1
ATOM 5291 C CA . VAL A 1 694 ? -34.538 -15.456 5.601 1.00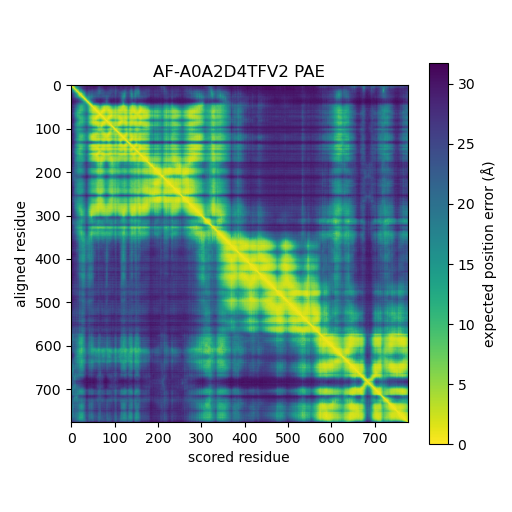 37.31 694 VAL A CA 1
ATOM 5292 C C . VAL A 1 694 ? -33.192 -15.493 4.889 1.00 37.31 694 VAL A C 1
ATOM 5294 O O . VAL A 1 694 ? -32.675 -14.439 4.521 1.00 37.31 694 VAL A O 1
ATOM 5297 N N . PRO A 1 695 ? -32.599 -16.682 4.719 1.00 41.12 695 PRO A N 1
ATOM 5298 C CA . PRO A 1 695 ? -31.435 -16.812 3.871 1.00 41.12 695 PRO A CA 1
ATOM 5299 C C . PRO A 1 695 ? -31.842 -16.413 2.447 1.00 41.12 695 PRO A C 1
ATOM 5301 O O . PRO A 1 695 ? -32.616 -17.128 1.812 1.00 41.12 695 PRO A O 1
ATOM 5304 N N . VAL A 1 696 ? -31.387 -15.256 1.973 1.00 37.72 696 VAL A N 1
ATOM 5305 C CA . VAL A 1 696 ? -31.383 -14.942 0.548 1.00 37.72 696 VAL A CA 1
ATOM 5306 C C . VAL A 1 696 ? -30.026 -15.338 0.023 1.00 37.72 696 VAL A C 1
ATOM 5308 O O . VAL A 1 696 ? -28.979 -15.039 0.586 1.00 37.72 696 VAL A O 1
ATOM 5311 N N . SER A 1 697 ? -30.087 -16.139 -1.020 1.00 47.03 697 SER A N 1
ATOM 5312 C CA . SER A 1 697 ? -28.945 -16.819 -1.576 1.00 47.03 697 SER A CA 1
ATOM 5313 C C . SER A 1 697 ? -28.697 -16.237 -2.957 1.00 47.03 697 SER A C 1
ATOM 5315 O O . SER A 1 697 ? -29.402 -16.593 -3.899 1.00 47.03 697 SER A O 1
ATOM 5317 N N . THR A 1 698 ? -27.722 -15.341 -3.085 1.00 52.31 698 THR A N 1
ATOM 5318 C CA . THR A 1 698 ? -27.264 -14.889 -4.402 1.00 52.31 698 THR A CA 1
ATOM 5319 C C . THR A 1 698 ? -26.323 -15.939 -4.945 1.00 52.31 698 THR A C 1
ATOM 5321 O O . THR A 1 698 ? -25.348 -16.315 -4.295 1.00 52.31 698 THR A O 1
ATOM 5324 N N . THR A 1 699 ? -26.650 -16.462 -6.116 1.00 61.88 699 THR A N 1
ATOM 5325 C CA . THR A 1 699 ? -25.884 -17.530 -6.741 1.00 61.88 699 THR A CA 1
ATOM 5326 C C . THR A 1 699 ? -25.194 -16.973 -7.967 1.00 61.88 699 THR A C 1
ATOM 5328 O O . THR A 1 699 ? -25.869 -16.434 -8.832 1.00 61.88 699 THR A O 1
ATOM 5331 N N . TYR A 1 700 ? -23.876 -17.118 -8.015 1.00 69.69 700 TYR A N 1
ATOM 5332 C CA . TYR A 1 700 ? -23.069 -16.810 -9.186 1.00 69.69 700 TYR A CA 1
ATOM 5333 C C . TYR A 1 700 ? -22.632 -18.111 -9.837 1.00 69.69 700 TYR A C 1
ATOM 5335 O O . TYR A 1 700 ? -22.192 -19.046 -9.151 1.00 69.69 700 TYR A O 1
ATOM 5343 N N . ARG A 1 701 ? -22.726 -18.167 -11.163 1.00 78.25 701 ARG A N 1
ATOM 5344 C CA . ARG A 1 701 ? -22.154 -19.250 -11.955 1.00 78.25 701 ARG A CA 1
ATOM 5345 C C . ARG A 1 701 ? -20.946 -18.749 -12.724 1.00 78.25 701 ARG A C 1
ATOM 5347 O O . ARG A 1 701 ? -20.996 -17.737 -13.409 1.00 78.25 701 ARG A O 1
ATOM 5354 N N . ILE A 1 702 ? -19.862 -19.507 -12.638 1.00 84.75 702 ILE A N 1
ATOM 5355 C CA . ILE A 1 702 ? -18.621 -19.243 -13.371 1.00 84.75 702 ILE A CA 1
ATOM 5356 C C . ILE A 1 702 ? -18.076 -20.543 -13.958 1.00 84.75 702 ILE A C 1
ATOM 5358 O O . ILE A 1 702 ? -18.445 -21.642 -13.528 1.00 84.75 702 ILE A O 1
ATOM 5362 N N . LYS A 1 703 ? -17.151 -20.438 -14.916 1.00 89.25 703 LYS A N 1
ATOM 5363 C CA . LYS A 1 703 ? -16.362 -21.599 -15.346 1.00 89.25 703 LYS A CA 1
ATOM 5364 C C . LYS A 1 703 ? -15.611 -22.193 -14.157 1.00 89.25 703 LYS A C 1
ATOM 5366 O O . LYS A 1 703 ? -15.082 -21.468 -13.314 1.00 89.25 703 LYS A O 1
ATOM 5371 N N . ARG A 1 704 ? -15.521 -23.522 -14.108 1.00 87.19 704 ARG A N 1
ATOM 5372 C CA . ARG A 1 704 ? -14.889 -24.226 -12.987 1.00 87.19 704 ARG A CA 1
ATOM 5373 C C . ARG A 1 704 ? -13.414 -23.877 -12.802 1.00 87.19 704 ARG A C 1
ATOM 5375 O O . ARG A 1 704 ? -12.960 -23.798 -11.667 1.00 87.19 704 ARG A O 1
ATOM 5382 N N . GLU A 1 705 ? -12.697 -23.604 -13.887 1.00 88.75 705 GLU A N 1
ATOM 5383 C CA . GLU A 1 705 ? -11.299 -23.151 -13.855 1.00 88.75 705 GLU A CA 1
ATOM 5384 C C . GLU A 1 705 ? -11.105 -21.809 -13.129 1.00 88.75 705 GLU A C 1
ATOM 5386 O O . GLU A 1 705 ? -10.052 -21.572 -12.546 1.00 88.75 705 GLU A O 1
ATOM 5391 N N . HIS A 1 706 ? -12.137 -20.960 -13.082 1.00 88.25 706 HIS A N 1
ATOM 5392 C CA . HIS A 1 706 ? -12.103 -19.684 -12.369 1.00 88.25 706 HIS A CA 1
ATOM 5393 C C . HIS A 1 706 ? -12.470 -19.801 -10.884 1.00 88.25 706 HIS A C 1
ATOM 5395 O O . HIS A 1 706 ? -12.380 -18.805 -10.168 1.00 88.25 706 HIS A O 1
ATOM 5401 N N . LEU A 1 707 ? -12.870 -20.983 -10.396 1.00 83.44 707 LEU A N 1
ATOM 5402 C CA . LEU A 1 707 ? -13.329 -21.170 -9.014 1.00 83.44 707 LEU A CA 1
ATOM 5403 C C . LEU A 1 707 ? -12.281 -20.745 -7.988 1.00 83.44 707 LEU A C 1
ATOM 5405 O O . LEU A 1 707 ? -12.619 -20.054 -7.033 1.00 83.44 707 LEU A O 1
ATOM 5409 N N . ASP A 1 708 ? -11.022 -21.108 -8.203 1.00 79.31 708 ASP A N 1
ATOM 5410 C CA . ASP A 1 708 ? -9.942 -20.770 -7.278 1.00 79.31 708 ASP A CA 1
ATOM 5411 C C . ASP A 1 708 ? -9.681 -19.263 -7.235 1.00 79.31 708 ASP A C 1
ATOM 5413 O O . ASP A 1 708 ? -9.454 -18.707 -6.163 1.00 79.31 708 ASP A O 1
ATOM 5417 N N . VAL A 1 709 ? -9.739 -18.588 -8.388 1.00 78.25 709 VAL A N 1
ATOM 5418 C CA . VAL A 1 709 ? -9.581 -17.128 -8.456 1.00 78.25 709 VAL A CA 1
ATOM 5419 C C . VAL A 1 709 ? -10.770 -16.441 -7.799 1.00 78.25 709 VAL A C 1
ATOM 5421 O O . VAL A 1 709 ? -10.587 -15.532 -6.995 1.00 78.25 709 VAL A O 1
ATOM 5424 N N . PHE A 1 710 ? -11.984 -16.917 -8.073 1.00 72.94 710 PHE A N 1
ATOM 5425 C CA . PHE A 1 710 ? -13.191 -16.416 -7.433 1.00 72.94 710 PHE A CA 1
ATOM 5426 C C . PHE A 1 710 ? -13.117 -16.591 -5.918 1.00 72.94 710 PHE A C 1
ATOM 5428 O O . PHE A 1 710 ? -13.369 -15.650 -5.180 1.00 72.94 710 PHE A O 1
ATOM 5435 N N . GLN A 1 711 ? -12.712 -17.758 -5.421 1.00 69.50 711 GLN A N 1
ATOM 5436 C CA . GLN A 1 711 ? -12.524 -17.968 -3.991 1.00 69.50 711 GLN A CA 1
ATOM 5437 C C . GLN A 1 711 ? -11.429 -17.057 -3.432 1.00 69.50 711 GLN A C 1
ATOM 5439 O O . GLN A 1 711 ? -11.618 -16.465 -2.375 1.00 69.50 711 GLN A O 1
ATOM 5444 N N . ASP A 1 712 ? -10.307 -16.858 -4.110 1.00 67.25 712 ASP A N 1
ATOM 5445 C CA . ASP A 1 712 ? -9.284 -15.958 -3.581 1.00 67.25 712 ASP A CA 1
ATOM 5446 C C . ASP A 1 712 ? -9.737 -14.496 -3.515 1.00 67.25 712 ASP A C 1
ATOM 5448 O O . ASP A 1 712 ? -9.408 -13.826 -2.537 1.00 67.25 712 ASP A O 1
ATOM 5452 N N . VAL A 1 713 ? -10.523 -14.031 -4.490 1.00 63.34 713 VAL A N 1
ATOM 5453 C CA . VAL A 1 713 ? -11.053 -12.660 -4.548 1.00 63.34 713 VAL A CA 1
ATOM 5454 C C . VAL A 1 713 ? -12.267 -12.466 -3.618 1.00 63.34 713 VAL A C 1
ATOM 5456 O O . VAL A 1 713 ? -12.370 -11.431 -2.965 1.00 63.34 713 VAL A O 1
ATOM 5459 N N . PHE A 1 714 ? -13.155 -13.463 -3.498 1.00 55.25 714 PHE A N 1
ATOM 5460 C CA . PHE A 1 714 ? -14.447 -13.370 -2.795 1.00 55.25 714 PHE A CA 1
ATOM 5461 C C . PHE A 1 714 ? -14.560 -14.139 -1.469 1.00 55.25 714 PHE A C 1
ATOM 5463 O O . PHE A 1 714 ? -15.552 -13.950 -0.775 1.00 55.25 714 PHE A O 1
ATOM 5470 N N . SER A 1 715 ? -13.609 -14.990 -1.062 1.00 46.22 715 SER A N 1
ATOM 5471 C CA . SER A 1 715 ? -13.664 -15.675 0.260 1.00 46.22 715 SER A CA 1
ATOM 5472 C C . SER A 1 715 ? -13.155 -14.803 1.412 1.00 46.22 715 SER A C 1
ATOM 5474 O O . SER A 1 715 ? -13.068 -15.252 2.551 1.00 46.22 715 SER A O 1
ATOM 5476 N N . ARG A 1 716 ? -12.756 -13.564 1.117 1.00 49.19 716 ARG A N 1
ATOM 5477 C CA . ARG A 1 716 ? -12.129 -12.624 2.055 1.00 49.19 716 ARG A CA 1
ATOM 5478 C C . ARG A 1 716 ? -13.021 -11.485 2.604 1.00 49.19 716 ARG A C 1
ATOM 5480 O O . ARG A 1 716 ? -12.522 -10.761 3.464 1.00 49.19 716 ARG A O 1
ATOM 5487 N N . PRO A 1 717 ? -14.314 -11.315 2.235 1.00 33.62 717 PRO A N 1
ATOM 5488 C CA . PRO A 1 717 ? -15.189 -10.317 2.839 1.00 33.62 717 PRO A CA 1
ATOM 5489 C C . PRO A 1 717 ? -16.006 -10.851 4.026 1.00 33.62 717 PRO A C 1
ATOM 5491 O O . PRO A 1 717 ? -16.886 -10.148 4.507 1.00 33.62 717 PRO A O 1
ATOM 5494 N N . GLU A 1 718 ? -15.716 -12.033 4.591 1.00 30.80 718 GLU A N 1
ATOM 5495 C CA . GLU A 1 718 ? -16.402 -12.475 5.830 1.00 30.80 718 GLU A CA 1
ATOM 5496 C C . GLU A 1 718 ? -16.111 -11.566 7.047 1.00 30.80 718 GLU A C 1
ATOM 5498 O O . GLU A 1 718 ? -16.662 -11.736 8.141 1.00 30.80 718 GLU A O 1
ATOM 5503 N N . SER A 1 719 ? -15.248 -10.572 6.853 1.00 32.28 719 SER A N 1
ATOM 5504 C CA . SER A 1 719 ? -14.729 -9.670 7.856 1.00 32.28 719 SER A CA 1
ATOM 5505 C C . SER A 1 719 ? -15.182 -8.212 7.664 1.00 32.28 719 SER A C 1
ATOM 5507 O O . SER A 1 719 ? -14.582 -7.504 6.856 1.00 32.28 719 SER A O 1
ATOM 5509 N N . PRO A 1 720 ? -16.212 -7.730 8.396 1.00 30.73 720 PRO A N 1
ATOM 5510 C CA . PRO A 1 720 ? -16.611 -6.324 8.416 1.00 30.73 720 PRO A CA 1
ATOM 5511 C C . PRO A 1 720 ? -15.439 -5.345 8.542 1.00 30.73 720 PRO A C 1
ATOM 5513 O O . PRO A 1 720 ? -14.622 -5.451 9.452 1.00 30.73 720 PRO A O 1
ATOM 5516 N N . GLY A 1 721 ? -15.373 -4.389 7.614 1.00 32.62 721 GLY A N 1
ATOM 5517 C CA . GLY A 1 721 ? -14.247 -3.460 7.442 1.00 32.62 721 GLY A CA 1
ATOM 5518 C C . GLY A 1 721 ? -13.376 -3.750 6.211 1.00 32.62 721 GLY A C 1
ATOM 5519 O O . GLY A 1 721 ? -12.798 -2.814 5.663 1.00 32.62 721 GLY A O 1
ATOM 5520 N N . ALA A 1 722 ? -13.351 -4.990 5.702 1.00 36.78 722 ALA A N 1
ATOM 5521 C CA . ALA A 1 722 ? -12.748 -5.299 4.396 1.00 36.78 722 ALA A CA 1
ATOM 5522 C C . ALA A 1 722 ? -13.510 -4.618 3.242 1.00 36.78 722 ALA A C 1
ATOM 5524 O O . ALA A 1 722 ? -12.913 -4.213 2.250 1.00 36.78 722 ALA A O 1
ATOM 5525 N N . GLU A 1 723 ? -14.816 -4.408 3.410 1.00 40.16 723 GLU A N 1
ATOM 5526 C CA . GLU A 1 723 ? -15.678 -3.661 2.485 1.00 40.16 723 GLU A CA 1
ATOM 5527 C C . GLU A 1 723 ? -15.155 -2.238 2.245 1.00 40.16 723 GLU A C 1
ATOM 5529 O O . GLU A 1 723 ? -15.083 -1.814 1.101 1.00 40.16 723 GLU A O 1
ATOM 5534 N N . GLY A 1 724 ? -14.670 -1.547 3.284 1.00 39.56 724 GLY A N 1
ATOM 5535 C CA . GLY A 1 724 ? -14.087 -0.206 3.153 1.00 39.56 724 GLY A CA 1
ATOM 5536 C C . GLY A 1 724 ? -12.773 -0.179 2.360 1.00 39.56 724 GLY A C 1
ATOM 5537 O O . GLY A 1 724 ? -12.482 0.809 1.692 1.00 39.56 724 GLY A O 1
ATOM 5538 N N . VAL A 1 725 ? -11.999 -1.272 2.376 1.00 46.22 725 VAL A N 1
ATOM 5539 C CA . VAL A 1 725 ? -10.775 -1.437 1.565 1.00 46.22 725 VAL A CA 1
ATOM 5540 C C . VAL A 1 725 ? -11.136 -1.594 0.095 1.00 46.22 725 VAL A C 1
ATOM 5542 O O . VAL A 1 725 ? -10.556 -0.932 -0.765 1.00 46.22 725 VAL A O 1
ATOM 5545 N N . PHE A 1 726 ? -12.119 -2.446 -0.195 1.00 49.47 726 PHE A N 1
ATOM 5546 C CA . PHE A 1 726 ? -12.617 -2.638 -1.550 1.00 49.47 726 PHE A CA 1
ATOM 5547 C C . PHE A 1 726 ? -13.323 -1.374 -2.060 1.00 49.47 726 PHE A C 1
ATOM 5549 O O . PHE A 1 726 ? -13.034 -0.930 -3.162 1.00 49.47 726 PHE A O 1
ATOM 5556 N N . GLU A 1 727 ? -14.142 -0.700 -1.255 1.00 47.12 727 GLU A N 1
ATOM 5557 C CA . GLU A 1 727 ? -14.748 0.594 -1.601 1.00 47.12 727 GLU A CA 1
ATOM 5558 C C . GLU A 1 727 ? -13.715 1.719 -1.791 1.00 47.12 727 GLU A C 1
ATOM 5560 O O . GLU A 1 727 ? -13.938 2.630 -2.593 1.00 47.12 727 GLU A O 1
ATOM 5565 N N . ALA A 1 728 ? -12.581 1.680 -1.084 1.00 48.03 728 ALA A N 1
ATOM 5566 C CA . ALA A 1 728 ? -11.462 2.589 -1.324 1.00 48.03 728 ALA A CA 1
ATOM 5567 C C . ALA A 1 728 ? -10.748 2.274 -2.651 1.00 48.03 728 ALA A C 1
ATOM 5569 O O . ALA A 1 728 ? -10.436 3.205 -3.391 1.00 48.03 728 ALA A O 1
ATOM 5570 N N . LEU A 1 729 ? -10.557 0.990 -2.994 1.00 53.19 729 LEU A N 1
ATOM 5571 C CA . LEU A 1 729 ? -10.021 0.544 -4.292 1.00 53.19 729 LEU A CA 1
ATOM 5572 C C . LEU A 1 729 ? -10.939 0.937 -5.464 1.00 53.19 729 LEU A C 1
ATOM 5574 O O . LEU A 1 729 ? -10.483 1.553 -6.424 1.00 53.19 729 LEU A O 1
ATOM 5578 N N . PHE A 1 730 ? -12.235 0.627 -5.371 1.00 53.53 730 PHE A N 1
ATOM 5579 C CA . PHE A 1 730 ? -13.255 0.932 -6.389 1.00 53.53 730 PHE A CA 1
ATOM 5580 C C . PHE A 1 730 ? -13.680 2.412 -6.395 1.00 53.53 730 PHE A C 1
ATOM 5582 O O . PHE A 1 730 ? -14.385 2.877 -7.287 1.00 53.53 730 PHE A O 1
ATOM 5589 N N . GLY A 1 731 ? -13.238 3.187 -5.404 1.00 50.56 731 GLY A N 1
ATOM 5590 C CA . GLY A 1 731 ? -13.427 4.632 -5.350 1.00 50.56 731 GLY A CA 1
ATOM 5591 C C . GLY A 1 731 ? -12.463 5.428 -6.234 1.00 50.56 731 GLY A C 1
ATOM 5592 O O . GLY A 1 731 ? -12.661 6.634 -6.378 1.00 50.56 731 GLY A O 1
ATOM 5593 N N . LEU A 1 732 ? -11.432 4.789 -6.801 1.00 59.69 732 LEU A N 1
ATOM 5594 C CA . LEU A 1 732 ? -10.407 5.437 -7.622 1.00 59.69 732 LEU A CA 1
ATOM 5595 C C . LEU A 1 732 ? -10.824 5.524 -9.093 1.00 59.69 732 LEU A C 1
ATOM 5597 O O . LEU A 1 732 ? -11.122 4.511 -9.720 1.00 59.69 732 LEU A O 1
ATOM 5601 N N . GLN A 1 733 ? -10.746 6.727 -9.673 1.00 62.81 733 GLN A N 1
ATOM 5602 C CA . GLN A 1 733 ? -11.079 6.983 -11.083 1.00 62.81 733 GLN A CA 1
ATOM 5603 C C . GLN A 1 733 ? -10.339 6.027 -12.039 1.00 62.81 733 GLN A C 1
ATOM 5605 O O . GLN A 1 733 ? -10.980 5.342 -12.824 1.00 62.81 733 GLN A O 1
ATOM 5610 N N . LYS A 1 734 ? -9.012 5.886 -11.896 1.00 67.56 734 LYS A N 1
ATOM 5611 C CA . LYS A 1 734 ? -8.197 5.022 -12.771 1.00 67.56 734 LYS A CA 1
ATOM 5612 C C . LYS A 1 734 ? -8.538 3.523 -12.650 1.00 67.56 734 LYS A C 1
ATOM 5614 O O . LYS A 1 734 ? -8.374 2.770 -13.604 1.00 67.56 734 LYS A O 1
ATOM 5619 N N . VAL A 1 735 ? -9.025 3.071 -11.489 1.00 71.31 735 VAL A N 1
ATOM 5620 C CA . VAL A 1 735 ? -9.506 1.686 -11.296 1.00 71.31 735 VAL A CA 1
ATOM 5621 C C . VAL A 1 735 ? -10.896 1.511 -11.919 1.00 71.31 735 VAL A C 1
ATOM 5623 O O . VAL A 1 735 ? -11.200 0.461 -12.486 1.00 71.31 735 VAL A O 1
ATOM 5626 N N . ASN A 1 736 ? -11.726 2.555 -11.888 1.00 71.06 736 ASN A N 1
ATOM 5627 C CA . ASN A 1 736 ? -12.995 2.565 -12.608 1.00 71.06 736 ASN A CA 1
ATOM 5628 C C . ASN A 1 736 ? -12.785 2.492 -14.123 1.00 71.06 736 ASN A C 1
ATOM 5630 O O . ASN A 1 736 ? -13.487 1.719 -14.767 1.00 71.06 736 ASN A O 1
ATOM 5634 N N . ASP A 1 737 ? -11.786 3.184 -14.672 1.00 78.19 737 ASP A N 1
ATOM 5635 C CA . ASP A 1 737 ? -11.440 3.093 -16.098 1.00 78.19 737 ASP A CA 1
ATOM 5636 C C . ASP A 1 737 ? -11.058 1.649 -16.486 1.00 78.19 737 ASP A C 1
ATOM 5638 O O . ASP A 1 737 ? -11.562 1.109 -17.470 1.00 78.19 737 ASP A O 1
ATOM 5642 N N . LEU A 1 738 ? -10.267 0.963 -15.648 1.00 83.25 738 LEU A N 1
ATOM 5643 C CA . LEU A 1 738 ? -9.921 -0.454 -15.837 1.00 83.25 738 LEU A CA 1
ATOM 5644 C C . LEU A 1 738 ? -11.149 -1.378 -15.823 1.00 83.25 738 LEU A C 1
ATOM 5646 O O . LEU A 1 738 ? -11.266 -2.275 -16.655 1.00 83.25 738 LEU A O 1
ATOM 5650 N N . THR A 1 739 ? -12.078 -1.178 -14.887 1.00 80.69 739 THR A N 1
ATOM 5651 C CA . THR A 1 739 ? -13.303 -1.998 -14.810 1.00 80.69 739 THR A CA 1
ATOM 5652 C C . THR A 1 739 ? -14.298 -1.687 -15.937 1.00 80.69 739 THR A C 1
ATOM 5654 O O . THR A 1 739 ? -14.998 -2.594 -16.399 1.00 80.69 739 THR A O 1
ATOM 5657 N N . HIS A 1 740 ? -14.328 -0.450 -16.443 1.00 82.06 740 HIS A N 1
ATOM 5658 C CA . HIS A 1 740 ? -15.085 -0.096 -17.648 1.00 82.06 740 HIS A CA 1
ATOM 5659 C C . HIS A 1 740 ? -14.502 -0.788 -18.878 1.00 82.06 740 HIS A C 1
ATOM 5661 O O . HIS A 1 740 ? -15.255 -1.440 -19.594 1.00 82.06 740 HIS A O 1
ATOM 5667 N N . ALA A 1 741 ? -13.179 -0.771 -19.059 1.00 85.62 741 ALA A N 1
ATOM 5668 C CA . ALA A 1 741 ? -12.518 -1.450 -20.173 1.00 85.62 741 ALA A CA 1
ATOM 5669 C C . ALA A 1 741 ? -12.801 -2.968 -20.201 1.00 85.62 741 ALA A C 1
ATOM 5671 O O . ALA A 1 741 ? -12.997 -3.551 -21.265 1.00 85.62 741 ALA A O 1
ATOM 5672 N N . VAL A 1 742 ? -12.891 -3.617 -19.032 1.00 87.75 742 VAL A N 1
ATOM 5673 C CA . VAL A 1 742 ? -13.312 -5.030 -18.923 1.00 87.75 742 VAL A CA 1
ATOM 5674 C C . VAL A 1 742 ? -14.778 -5.218 -19.317 1.00 87.75 742 VAL A C 1
ATOM 5676 O O . VAL A 1 742 ? -15.114 -6.199 -19.972 1.00 87.75 742 VAL A O 1
ATOM 5679 N N . THR A 1 743 ? -15.649 -4.279 -18.946 1.00 83.94 743 THR A N 1
ATOM 5680 C CA . THR A 1 743 ? -17.068 -4.321 -19.337 1.00 83.94 743 THR A CA 1
ATOM 5681 C C . THR A 1 743 ? -17.205 -4.173 -20.853 1.00 83.94 743 THR A C 1
ATOM 5683 O O . THR A 1 743 ? -17.852 -4.994 -21.493 1.00 83.94 743 THR A O 1
ATOM 5686 N N . GLU A 1 744 ? -16.514 -3.196 -21.445 1.00 85.75 744 GLU A N 1
ATOM 5687 C CA . GLU A 1 744 ? -16.498 -2.980 -22.895 1.00 85.75 744 GLU A CA 1
ATOM 5688 C C . GLU A 1 744 ? -15.925 -4.181 -23.649 1.00 85.75 744 GLU A C 1
ATOM 5690 O O . GLU A 1 744 ? -16.466 -4.579 -24.681 1.00 85.75 744 GLU A O 1
ATOM 5695 N N . LEU A 1 745 ? -14.870 -4.808 -23.117 1.00 87.50 745 LEU A N 1
ATOM 5696 C CA . LEU A 1 745 ? -14.344 -6.063 -23.644 1.00 87.50 745 LEU A CA 1
ATOM 5697 C C . LEU A 1 745 ? -15.437 -7.138 -23.707 1.00 87.50 745 LEU A C 1
ATOM 5699 O O . LEU A 1 745 ? -15.565 -7.810 -24.732 1.00 87.50 745 LEU A O 1
ATOM 5703 N N . MET A 1 746 ? -16.205 -7.300 -22.625 1.00 86.88 746 MET A N 1
ATOM 5704 C CA . MET A 1 746 ? -17.264 -8.306 -22.533 1.00 86.88 746 MET A CA 1
ATOM 5705 C C . MET A 1 746 ? -18.477 -7.996 -23.414 1.00 86.88 746 MET A C 1
ATOM 5707 O O . MET A 1 746 ? -19.072 -8.917 -23.967 1.00 86.88 746 MET A O 1
ATOM 5711 N N . ASP A 1 747 ? -18.791 -6.717 -23.617 1.00 85.69 747 ASP A N 1
ATOM 5712 C CA . ASP A 1 747 ? -19.871 -6.281 -24.505 1.00 85.69 747 ASP A CA 1
ATOM 5713 C C . ASP A 1 747 ? -19.506 -6.447 -25.993 1.00 85.69 747 ASP A C 1
ATOM 5715 O O . ASP A 1 747 ? -20.348 -6.795 -26.825 1.00 85.69 747 ASP A O 1
ATOM 5719 N N . GLN A 1 748 ? -18.247 -6.181 -26.358 1.00 85.69 748 GLN A N 1
ATOM 5720 C CA . GLN A 1 748 ? -17.807 -6.131 -27.758 1.00 85.69 748 GLN A CA 1
ATOM 5721 C C . GLN A 1 748 ? -17.310 -7.473 -28.300 1.00 85.69 748 GLN A C 1
ATOM 5723 O O . GLN A 1 748 ? -17.276 -7.681 -29.519 1.00 85.69 748 GLN A O 1
ATOM 5728 N N . ARG A 1 749 ? -16.867 -8.384 -27.430 1.00 87.44 749 ARG A N 1
ATOM 5729 C CA . ARG A 1 749 ? -16.259 -9.656 -27.830 1.00 87.44 749 ARG A CA 1
ATOM 5730 C C . ARG A 1 749 ? -17.084 -10.824 -27.316 1.00 87.44 749 ARG A C 1
ATOM 5732 O O . ARG A 1 749 ? -17.631 -10.808 -26.227 1.00 87.44 749 ARG A O 1
ATOM 5739 N N . ARG A 1 750 ? -17.144 -11.893 -28.109 1.00 87.56 750 ARG A N 1
ATOM 5740 C CA . ARG A 1 750 ? -17.696 -13.166 -27.639 1.00 87.56 750 ARG A CA 1
ATOM 5741 C C . ARG A 1 750 ? -16.689 -13.865 -26.730 1.00 87.56 750 ARG A C 1
ATOM 5743 O O . ARG A 1 750 ? -15.480 -13.748 -26.939 1.00 87.56 750 ARG A O 1
ATOM 5750 N N . CYS A 1 751 ? -17.187 -14.664 -25.795 1.00 85.25 751 CYS A N 1
ATOM 5751 C CA . CYS A 1 751 ? -16.361 -15.431 -24.862 1.00 85.25 751 CYS A CA 1
ATOM 5752 C C . CYS A 1 751 ? -15.376 -16.410 -25.530 1.00 85.25 751 CYS A C 1
ATOM 5754 O O . CYS A 1 751 ? -14.373 -16.788 -24.935 1.00 85.25 751 CYS A O 1
ATOM 5756 N N . ASP A 1 752 ? -15.679 -16.856 -26.751 1.00 85.12 752 ASP A N 1
ATOM 5757 C CA . ASP A 1 752 ? -14.873 -17.788 -27.535 1.00 85.12 752 ASP A CA 1
ATOM 5758 C C . ASP A 1 752 ? -13.881 -17.068 -28.454 1.00 85.12 752 ASP A C 1
ATOM 5760 O O . ASP A 1 752 ? -13.115 -17.716 -29.165 1.00 85.12 752 ASP A O 1
ATOM 5764 N N . SER A 1 753 ? -13.868 -15.733 -28.430 1.00 89.12 753 SER A N 1
ATOM 5765 C CA . SER A 1 753 ? -12.874 -14.953 -29.151 1.00 89.12 753 SER A CA 1
ATOM 5766 C C . SER A 1 753 ? -11.476 -15.180 -28.578 1.00 89.12 753 SER A C 1
ATOM 5768 O O . SER A 1 753 ? -11.285 -15.317 -27.368 1.00 89.12 753 SER A O 1
ATOM 5770 N N . GLU A 1 754 ? -10.479 -15.162 -29.459 1.00 84.69 754 GLU A N 1
ATOM 5771 C CA . GLU A 1 754 ? -9.070 -15.330 -29.091 1.00 84.69 754 GLU A CA 1
ATOM 5772 C C . GLU A 1 754 ? -8.619 -14.289 -28.053 1.00 84.69 754 GLU A C 1
ATOM 5774 O O . GLU A 1 754 ? -7.907 -14.616 -27.105 1.00 84.69 754 GLU A O 1
ATOM 5779 N N . ALA A 1 755 ? -9.128 -13.059 -28.171 1.00 84.56 755 ALA A N 1
ATOM 5780 C CA . ALA A 1 755 ? -8.876 -11.972 -27.232 1.00 84.56 755 ALA A CA 1
ATOM 5781 C C . ALA A 1 755 ? -9.368 -12.295 -25.808 1.00 84.56 755 ALA A C 1
ATOM 5783 O O . ALA A 1 755 ? -8.618 -12.131 -24.846 1.00 84.56 755 ALA A O 1
ATOM 5784 N N . VAL A 1 756 ? -10.601 -12.795 -25.667 1.00 88.81 756 VAL A N 1
ATOM 5785 C CA . VAL A 1 756 ? -11.177 -13.139 -24.355 1.00 88.81 756 VAL A CA 1
ATOM 5786 C C . VAL A 1 756 ? -10.503 -14.378 -23.772 1.00 88.81 756 VAL A C 1
ATOM 5788 O O . VAL A 1 756 ? -10.134 -14.373 -22.602 1.00 88.81 756 VAL A O 1
ATOM 5791 N N . GLN A 1 757 ? -10.237 -15.403 -24.586 1.00 89.06 757 GLN A N 1
ATOM 5792 C CA . GLN A 1 757 ? -9.523 -16.598 -24.126 1.00 89.06 757 GLN A CA 1
ATOM 5793 C C . GLN A 1 757 ? -8.092 -16.290 -23.666 1.00 89.06 757 GLN A C 1
ATOM 5795 O O . GLN A 1 757 ? -7.610 -16.875 -22.694 1.00 89.06 757 GLN A O 1
ATOM 5800 N N . GLY A 1 758 ? -7.383 -15.393 -24.356 1.00 87.56 758 GLY A N 1
ATOM 5801 C CA . GLY A 1 758 ? -6.052 -14.969 -23.928 1.00 87.56 758 GLY A CA 1
ATOM 5802 C C . GLY A 1 758 ? -6.087 -14.100 -22.669 1.00 87.56 758 GLY A C 1
ATOM 5803 O O . GLY A 1 758 ? -5.241 -14.277 -21.795 1.00 87.56 758 GLY A O 1
ATOM 5804 N N . PHE A 1 759 ? -7.107 -13.250 -22.510 1.00 90.75 759 PHE A N 1
ATOM 5805 C CA . PHE A 1 759 ? -7.337 -12.507 -21.268 1.00 90.75 759 PHE A CA 1
ATOM 5806 C C . PHE A 1 759 ? -7.601 -13.443 -20.075 1.00 90.75 759 PHE A C 1
ATOM 5808 O O . PHE A 1 759 ? -6.950 -13.305 -19.040 1.00 90.75 759 PHE A O 1
ATOM 5815 N N . GLU A 1 760 ? -8.480 -14.443 -20.227 1.00 91.38 760 GLU A N 1
ATOM 5816 C CA . GLU A 1 760 ? -8.761 -15.453 -19.191 1.00 91.38 760 GLU A CA 1
ATOM 5817 C C . GLU A 1 760 ? -7.493 -16.212 -18.777 1.00 91.38 760 GLU A C 1
ATOM 5819 O O . GLU A 1 760 ? -7.202 -16.360 -17.588 1.00 91.38 760 GLU A O 1
ATOM 5824 N N . LYS A 1 761 ? -6.684 -16.640 -19.757 1.00 91.69 761 LYS A N 1
ATOM 5825 C CA . LYS A 1 761 ? -5.390 -17.289 -19.497 1.00 91.69 761 LYS A CA 1
ATOM 5826 C C . LYS A 1 761 ? -4.432 -16.378 -18.734 1.00 91.69 761 LYS A C 1
ATOM 5828 O O . LYS A 1 761 ? -3.764 -16.849 -17.816 1.00 91.69 761 LYS A O 1
ATOM 5833 N N . GLY A 1 762 ? -4.371 -15.099 -19.099 1.00 90.25 762 GLY A N 1
ATOM 5834 C CA . GLY A 1 762 ? -3.569 -14.093 -18.407 1.00 90.25 762 GLY A CA 1
ATOM 5835 C C . GLY A 1 762 ? -3.963 -13.940 -16.939 1.00 90.25 762 GLY A C 1
ATOM 5836 O O . GLY A 1 762 ? -3.110 -13.995 -16.053 1.00 90.25 762 GLY A O 1
ATOM 5837 N N . LEU A 1 763 ? -5.268 -13.837 -16.678 1.00 91.19 763 LEU A N 1
ATOM 5838 C CA . LEU A 1 763 ? -5.841 -13.726 -15.337 1.00 91.19 763 LEU A CA 1
ATOM 5839 C C . LEU A 1 763 ? -5.526 -14.959 -14.478 1.00 91.19 763 LEU A C 1
ATOM 5841 O O . LEU A 1 763 ? -5.018 -14.822 -13.364 1.00 91.19 763 LEU A O 1
ATOM 5845 N N . LEU A 1 764 ? -5.737 -16.165 -15.008 1.00 91.75 764 LEU A N 1
ATOM 5846 C CA . LEU A 1 764 ? -5.389 -17.415 -14.323 1.00 91.75 764 LEU A CA 1
ATOM 5847 C C . LEU A 1 764 ? -3.887 -17.506 -14.008 1.00 91.75 764 LEU A C 1
ATOM 5849 O O . LEU A 1 764 ? -3.504 -17.841 -12.883 1.00 91.75 764 LEU A O 1
ATOM 5853 N N . ALA A 1 765 ? -3.032 -17.177 -14.979 1.00 91.25 765 ALA A N 1
ATOM 5854 C CA . ALA A 1 765 ? -1.581 -17.237 -14.824 1.00 91.25 765 ALA A CA 1
ATOM 5855 C C . ALA A 1 765 ? -1.062 -16.219 -13.793 1.00 91.25 765 ALA A C 1
ATOM 5857 O O . ALA A 1 765 ? -0.185 -16.550 -12.992 1.00 91.25 765 ALA A O 1
ATOM 5858 N N . TYR A 1 766 ? -1.640 -15.014 -13.753 1.00 89.88 766 TYR A N 1
ATOM 5859 C CA . TYR A 1 766 ? -1.296 -13.991 -12.766 1.00 89.88 766 TYR A CA 1
ATOM 5860 C C . TYR A 1 766 ? -1.571 -14.470 -11.334 1.00 89.88 766 TYR A C 1
ATOM 5862 O O . TYR A 1 766 ? -0.692 -14.410 -10.472 1.00 89.88 766 TYR A O 1
ATOM 5870 N N . TYR A 1 767 ? -2.763 -15.016 -11.069 1.00 84.56 767 TYR A N 1
ATOM 5871 C CA . TYR A 1 767 ? -3.093 -15.528 -9.735 1.00 84.56 767 TYR A CA 1
ATOM 5872 C C . TYR A 1 767 ? -2.262 -16.757 -9.350 1.00 84.56 767 TYR A C 1
ATOM 5874 O O . TYR A 1 767 ? -1.908 -16.905 -8.179 1.00 84.56 767 TYR A O 1
ATOM 5882 N N . ALA A 1 768 ? -1.887 -17.605 -10.311 1.00 85.06 768 ALA A N 1
ATOM 5883 C CA . ALA A 1 768 ? -0.952 -18.701 -10.066 1.00 85.06 768 ALA A CA 1
ATOM 5884 C C . ALA A 1 768 ? 0.446 -18.187 -9.662 1.00 85.06 768 ALA A C 1
ATOM 5886 O O . ALA A 1 768 ? 1.009 -18.656 -8.671 1.00 85.06 768 ALA A O 1
ATOM 5887 N N . ASN A 1 769 ? 0.981 -17.182 -10.367 1.00 84.50 769 ASN A N 1
ATOM 5888 C CA . ASN A 1 769 ? 2.256 -16.543 -10.026 1.00 84.50 769 ASN A CA 1
ATOM 5889 C C . ASN A 1 769 ? 2.216 -15.902 -8.629 1.00 84.50 769 ASN A C 1
ATOM 5891 O O . ASN A 1 769 ? 3.099 -16.134 -7.800 1.00 84.50 769 ASN A O 1
ATOM 5895 N N . ARG A 1 770 ? 1.141 -15.167 -8.340 1.00 76.88 770 ARG A N 1
ATOM 5896 C CA . ARG A 1 770 ? 0.929 -14.488 -7.061 1.00 76.88 770 ARG A CA 1
ATOM 5897 C C . ARG A 1 770 ? 0.832 -15.468 -5.887 1.00 76.88 770 ARG A C 1
ATOM 5899 O O . ARG A 1 770 ? 1.414 -15.216 -4.835 1.00 76.88 770 ARG A O 1
ATOM 5906 N N . LYS A 1 771 ? 0.183 -16.626 -6.070 1.00 73.31 771 LYS A N 1
ATOM 5907 C CA . LYS A 1 771 ? 0.190 -17.724 -5.080 1.00 73.31 771 LYS A CA 1
ATOM 5908 C C . LYS A 1 771 ? 1.597 -18.261 -4.815 1.00 73.31 771 LYS A C 1
ATOM 5910 O O . LYS A 1 771 ? 1.934 -18.488 -3.655 1.00 73.31 771 LYS A O 1
ATOM 5915 N N . GLY A 1 772 ? 2.408 -18.423 -5.863 1.00 71.12 772 GLY A N 1
ATOM 5916 C CA . GLY A 1 772 ? 3.799 -18.869 -5.752 1.00 71.12 772 GLY A CA 1
ATOM 5917 C C . GLY A 1 772 ? 4.667 -17.910 -4.934 1.00 71.12 772 GLY A C 1
ATOM 5918 O O . GLY A 1 772 ? 5.389 -18.349 -4.043 1.00 71.12 772 GLY A O 1
ATOM 5919 N N . LEU A 1 773 ? 4.532 -16.599 -5.162 1.00 67.88 773 LEU A N 1
ATOM 5920 C CA . LEU A 1 773 ? 5.233 -15.565 -4.386 1.00 67.88 773 LEU A CA 1
ATOM 5921 C C . LEU A 1 773 ? 4.808 -15.528 -2.909 1.00 67.88 773 LEU A C 1
ATOM 5923 O O . LEU A 1 773 ? 5.586 -15.137 -2.043 1.00 67.88 773 LEU A O 1
ATOM 5927 N N . TRP A 1 774 ? 3.580 -15.945 -2.604 1.00 62.66 774 TRP A N 1
ATOM 5928 C CA . TRP A 1 774 ? 3.042 -15.966 -1.243 1.00 62.66 774 TRP A CA 1
ATOM 5929 C C . TRP A 1 774 ? 3.308 -17.261 -0.463 1.00 62.66 774 TRP A C 1
ATOM 5931 O O . TRP A 1 774 ? 2.967 -17.316 0.724 1.00 62.66 774 TRP A O 1
ATOM 5941 N N . GLY A 1 775 ? 3.917 -18.272 -1.095 1.00 49.91 775 GLY A N 1
ATOM 5942 C CA . GLY A 1 775 ? 4.361 -19.510 -0.447 1.00 49.91 775 GLY A CA 1
ATOM 5943 C C . GLY A 1 775 ? 3.231 -20.390 0.098 1.00 49.91 775 GLY A C 1
ATOM 5944 O O . GLY A 1 775 ? 3.327 -20.849 1.236 1.00 49.91 775 GLY A O 1
ATOM 5945 N N . ARG A 1 776 ? 2.149 -20.581 -0.671 1.00 45.12 776 ARG A N 1
ATOM 5946 C CA . ARG A 1 776 ? 1.071 -21.529 -0.328 1.00 45.12 776 ARG A CA 1
ATOM 5947 C C . ARG A 1 776 ? 1.352 -22.946 -0.807 1.00 45.12 776 ARG A C 1
ATOM 5949 O O . ARG A 1 776 ? 1.780 -23.088 -1.972 1.00 45.12 776 ARG A O 1
#